Protein AF-0000000081605422 (afdb_homodimer)

Radius of gyration: 34.41 Å; Cα contacts (8 Å, |Δi|>4): 1459; chains: 2; bounding box: 79×106×88 Å

InterPro domains:
  IPR002659 Glycosyl transferase, family 31 [PF01762] (142-349)
  IPR002659 Glycosyl transferase, family 31 [PTHR11214] (94-363)

Sequence (838 aa):
MPKSSHFVANGILRNKIFVSLPKIFWENQCQKRAFWNQLQLVVDRQFNPILHPHEAKGLMKNISFDDFLLKKSFSAVRRLNNMTYNVDELPQQVQDFTKYMQTRDYPVLLQPGGECGAQGKDEREDPLILFAIKTTLDNFNNRQAIRQTWGQVGWVAGQKINGSGRDNGGAYVRRVFLLGKQNTKEPGVDVSALLKLESTLYGDILQWDFEDTFFNLTLKDVLFWSWFSHSCKQTHFVFKGDDDIFVNTPKLITYLQIQMEKPHVKKNMHNFVFGDVIGAASPNRVNISKYFIPHSFYKGLYPAYAGGGGLVYSGQLTRRLHLISKRVHLFPIDDVYVGMCMVRLNAFPTHNHAFLMFDFPKNEEKDPCSYHTILVIHKRSPKQVVKLWADLKETQAQCRHVPLRVEEKEKNKITSSTLMPKSSHFVANGILRNKIFVSLPKIFWENQCQKRAFWNQLQLVVDRQFNPILHPHEAKGLMKNISFDDFLLKKSFSAVRRLNNMTYNVDELPQQVQDFTKYMQTRDYPVLLQPGGECGAQGKDEREDPLILFAIKTTLDNFNNRQAIRQTWGQVGWVAGQKINGSGRDNGGAYVRRVFLLGKQNTKEPGVDVSALLKLESTLYGDILQWDFEDTFFNLTLKDVLFWSWFSHSCKQTHFVFKGDDDIFVNTPKLITYLQIQMEKPHVKKNMHNFVFGDVIGAASPNRVNISKYFIPHSFYKGLYPAYAGGGGLVYSGQLTRRLHLISKRVHLFPIDDVYVGMCMVRLNAFPTHNHAFLMFDFPKNEEKDPCSYHTILVIHKRSPKQVVKLWADLKETQAQCRHVPLRVEEKEKNKITSSTL

Foldseek 3Di:
DCCVDDDDPPPPCDDDDPPDDPPPPPPVDPPQAAAQVQLLVQLVCVCPCVNVVVCNPPVLPDLVVLLVSSLVSVVVSCVVVPPPQPCPPDDPVSVVLVVVLSDQDFDWDAAFPALQFFADPDAPDAFAEEEEAEEEDPPPLLVVLLCVFLQPFAWDFAADFLNDFDDRDTGGYHYAYEYEAADPVDDDDDCPVVSNVVCVVRRRYIYTHDHGDLLCVLSSLLVVLVSCLPRPDRYWKYKAAYSQKAFPNNHVRRVSVVLCPDPVCVVVQLQAKAAAKDAWAAQDCDPVDPRHDHSNNDDDTQHIFHDRHIMMHTSNNSNQLNSLVSSRGRGRNNRSSSRVSCVVVVHHYHYDQLHAAPADDDCLVVDLCSNVQHGMHGRHDSVRNNVVRVSCVVCCVVNSNPHHDDDPPPDPPPPPPDD/DDDDDDDDDPDDPDDDPPPDPPPPPCPVDPPQAAAQVQLLVQLVCVCPCVNVVPCNPPVLPDLVVLLVSSLVSVVVSCVVPPDDQPCPPDDPVSVVLVVVLSDQDFDWDAAFPALQFFADDPFPDAFAEEEEAEEEDPPPLLVVLLCVFLQPFAWDFAADFLNDFDDRDTGGYHYAYFYEAADPVDDDDDCPVVSNVVCVVRRRYIYTHDHGDLLCVLSSLLVVLVSCLVRPDRYWKYKAAYSQKAFPNNHVRRVSVVLCPDPVCVVVQLQAKAAAKDAWAAQDCDPVDPRHDHSNNDDDTQHIFHDRHIMMHTSNNSNQLNSLVSSRGRGRNNRSSSRVSCVVVVHHYHYDQLHAAPDDDDCLVVDLCSNVQHGMHGRHDSVRNNVVRVSCVVCCVVNSNPHHDDPPPPPPPPPPPDD

Organism: NCBI:txid303518

Solvent-accessible surface area (backbone atoms only — not comparable to full-atom values): 46043 Å² total; per-residue (Å²): 138,73,85,74,81,80,79,82,76,80,69,89,69,87,82,75,82,69,77,69,70,77,78,81,67,76,73,80,75,82,70,80,69,14,51,53,52,52,38,41,47,52,46,49,52,59,56,29,40,85,78,28,57,72,57,44,72,71,51,79,77,44,69,68,55,33,53,48,44,56,51,47,22,52,54,49,47,49,61,72,25,71,84,75,73,51,65,80,74,44,58,66,71,56,40,56,44,57,65,51,56,73,54,86,78,62,60,74,74,41,66,32,70,35,73,58,22,20,63,38,96,76,70,84,61,68,34,45,33,34,40,41,26,42,52,58,85,84,44,58,57,30,56,47,20,35,52,74,44,59,47,48,53,17,82,42,61,37,36,64,53,55,80,43,61,65,85,88,31,60,43,31,26,23,26,29,37,39,32,46,31,79,55,77,91,47,70,55,64,81,56,63,71,59,48,52,52,50,30,69,73,64,13,25,33,38,25,33,66,44,59,56,44,76,52,42,46,28,52,52,52,55,46,44,25,50,49,40,63,74,40,39,85,60,39,49,26,33,36,42,23,40,51,37,41,41,52,39,46,32,45,44,51,32,51,50,53,55,46,62,67,34,65,70,44,55,75,39,35,62,50,35,34,37,17,30,56,40,60,76,38,70,67,39,76,48,81,89,43,95,65,45,45,54,60,65,43,45,72,73,68,40,57,54,22,39,41,58,51,39,32,38,34,22,36,55,24,41,42,50,49,38,58,50,45,44,70,46,73,72,44,54,50,38,30,54,37,52,15,54,47,28,56,76,65,74,36,66,70,41,69,34,66,22,33,28,72,78,49,65,68,82,75,46,67,73,43,91,53,40,76,59,20,37,39,32,38,34,82,34,52,38,52,50,39,31,38,49,49,54,48,49,64,73,42,40,79,84,38,49,73,47,47,62,44,64,83,78,74,80,76,77,80,73,73,76,78,78,128,132,85,71,89,73,82,92,69,92,70,89,80,84,86,84,74,81,69,77,70,70,78,78,81,66,75,72,75,73,80,68,80,69,14,50,53,54,51,37,42,46,54,45,49,53,59,56,29,41,86,79,28,58,72,56,42,72,71,54,78,76,43,69,68,54,34,52,46,45,56,50,48,22,54,55,50,46,52,61,75,27,70,86,76,74,50,66,79,74,44,58,66,72,56,41,57,46,57,66,52,56,73,54,85,76,61,58,73,75,41,67,33,72,35,74,58,22,19,65,35,87,77,71,88,61,67,33,45,33,33,39,41,26,42,52,58,85,83,44,57,56,31,54,46,21,33,51,73,44,60,49,46,52,16,80,42,61,37,36,64,53,54,80,42,63,64,86,87,32,61,43,31,27,22,26,29,36,38,32,45,31,79,55,78,91,46,71,54,63,82,56,62,71,61,48,52,51,50,31,68,73,63,13,27,33,37,25,33,67,45,59,55,45,72,52,43,46,28,53,54,53,54,47,43,26,50,50,40,64,74,41,38,86,62,38,48,26,33,37,42,21,41,54,38,40,42,52,39,45,31,44,45,52,30,50,51,54,55,47,61,68,34,66,72,45,57,76,40,35,62,50,36,33,37,16,32,56,41,60,77,39,69,68,39,75,48,82,88,42,94,66,45,45,54,60,64,44,45,73,71,67,40,54,54,22,39,41,58,51,41,33,38,34,20,37,55,23,41,42,48,50,38,60,50,45,45,70,46,75,74,43,54,49,39,33,52,38,51,14,54,46,28,56,76,65,76,36,67,69,39,69,35,67,22,32,28,73,78,49,65,68,82,77,46,67,74,42,92,54,41,74,59,20,38,38,34,38,35,82,34,52,38,51,51,40,32,39,49,50,53,47,50,65,73,41,40,78,84,39,49,73,46,48,61,44,62,80,78,73,77,77,77,81,74,72,76,77,77,126

Structure (mmCIF, N/CA/C/O backbone):
data_AF-0000000081605422-model_v1
#
loop_
_entity.id
_entity.type
_entity.pdbx_description
1 polymer Hexosyltransferase
#
loop_
_atom_site.group_PDB
_atom_site.id
_atom_site.type_symbol
_atom_site.label_atom_id
_atom_site.label_alt_id
_atom_site.label_comp_id
_atom_site.label_asym_id
_atom_site.label_entity_id
_atom_site.label_seq_id
_atom_site.pdbx_PDB_ins_code
_atom_site.Cartn_x
_atom_site.Cartn_y
_atom_site.Cartn_z
_atom_site.occupancy
_atom_site.B_iso_or_equiv
_atom_site.auth_seq_id
_atom_site.auth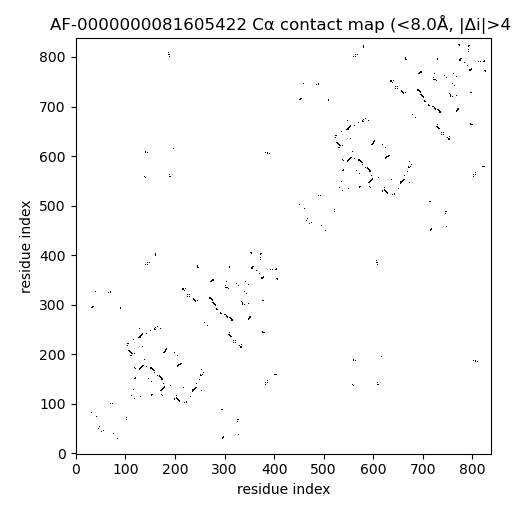_comp_id
_atom_site.auth_asym_id
_atom_site.auth_atom_id
_atom_site.pdbx_PDB_model_num
ATOM 1 N N . MET A 1 1 ? 28.328 61.156 -2.494 1 19.81 1 MET A N 1
ATOM 2 C CA . MET A 1 1 ? 27.984 60.344 -1.321 1 19.81 1 MET A CA 1
ATOM 3 C C . MET A 1 1 ? 26.562 59.844 -1.407 1 19.81 1 MET A C 1
ATOM 5 O O . MET A 1 1 ? 25.734 60.375 -2.141 1 19.81 1 MET A O 1
ATOM 9 N N . PRO A 1 2 ? 26.266 58.781 -0.536 1 22.19 2 PRO A N 1
ATOM 10 C CA . PRO A 1 2 ? 25.438 57.656 -0.131 1 22.19 2 PRO A CA 1
ATOM 11 C C . PRO A 1 2 ? 24.094 58.094 0.471 1 22.19 2 PRO A C 1
ATOM 13 O O . PRO A 1 2 ? 23.344 57.25 0.985 1 22.19 2 PRO A O 1
ATOM 16 N N . LYS A 1 3 ? 23.688 59.312 0.338 1 22.53 3 LYS A N 1
ATOM 17 C CA . LYS A 1 3 ? 22.656 59.625 1.322 1 22.53 3 LYS A CA 1
ATOM 18 C C . LYS A 1 3 ? 21.422 58.75 1.123 1 22.53 3 LYS A C 1
ATOM 20 O O . LYS A 1 3 ? 20.734 58.844 0.111 1 22.53 3 LYS A O 1
ATOM 25 N N . SER A 1 4 ? 21.453 57.469 1.717 1 21.83 4 SER A N 1
ATOM 26 C CA . SER A 1 4 ? 20.625 56.281 1.925 1 21.83 4 SER A CA 1
ATOM 27 C C . SER A 1 4 ? 19.359 56.625 2.701 1 21.83 4 SER A C 1
ATOM 29 O O . SER A 1 4 ? 19.406 56.875 3.91 1 21.83 4 SER A O 1
ATOM 31 N N . SER A 1 5 ? 18.609 57.688 2.172 1 22.88 5 SER A N 1
ATOM 32 C CA . SER A 1 5 ? 17.547 58.344 2.924 1 22.88 5 SER A CA 1
ATOM 33 C C . SER A 1 5 ? 16.625 57.312 3.562 1 22.88 5 SER A C 1
ATOM 35 O O . SER A 1 5 ? 16.312 56.281 2.957 1 22.88 5 SER A O 1
ATOM 37 N N . HIS A 1 6 ? 16.344 57.344 4.848 1 19.45 6 HIS A N 1
ATOM 38 C CA . HIS A 1 6 ? 15.805 56.719 6.047 1 19.45 6 HIS A CA 1
ATOM 39 C C . HIS A 1 6 ? 14.336 56.375 5.867 1 19.45 6 HIS A C 1
ATOM 41 O O . HIS A 1 6 ? 13.641 56.969 5.047 1 19.45 6 HIS A O 1
ATOM 47 N N . PHE A 1 7 ? 13.836 55.25 6.594 1 20.94 7 PHE A N 1
ATOM 48 C CA . PHE A 1 7 ? 12.836 54.219 6.918 1 20.94 7 PHE A CA 1
ATOM 49 C C . PHE A 1 7 ? 11.625 54.875 7.59 1 20.94 7 PHE A C 1
ATOM 51 O O . PHE A 1 7 ? 10.648 54.156 7.895 1 20.94 7 PHE A O 1
ATOM 58 N N . VAL A 1 8 ? 11.367 56.156 7.641 1 20.8 8 VAL A N 1
ATOM 59 C CA . VAL A 1 8 ? 10.539 56.5 8.797 1 20.8 8 VAL A CA 1
ATOM 60 C C . VAL A 1 8 ? 9.148 55.875 8.625 1 20.8 8 VAL A C 1
ATOM 62 O O . VAL A 1 8 ? 8.539 56 7.562 1 20.8 8 VAL A O 1
ATOM 65 N N . ALA A 1 9 ? 8.68 55.031 9.656 1 20.25 9 ALA A N 1
ATOM 66 C CA . ALA A 1 9 ? 7.586 54.219 10.164 1 20.25 9 ALA A CA 1
ATOM 67 C C . ALA A 1 9 ? 6.34 55.062 10.414 1 20.25 9 ALA A C 1
ATOM 69 O O . ALA A 1 9 ? 6.023 55.375 11.562 1 20.25 9 ALA A O 1
ATOM 70 N N . ASN A 1 10 ? 6.156 56.219 9.805 1 20.31 10 ASN A N 1
ATOM 71 C CA . ASN A 1 10 ? 5.176 57.094 10.438 1 20.31 10 ASN A CA 1
ATOM 72 C C . ASN A 1 10 ? 3.861 56.375 10.695 1 20.31 10 ASN A C 1
ATOM 74 O O . ASN A 1 10 ? 3.346 55.656 9.82 1 20.31 10 ASN A O 1
ATOM 78 N N . GLY A 1 11 ? 3.406 56.219 12.031 1 21.27 11 GLY A N 1
ATOM 79 C CA . GLY A 1 11 ? 2.414 55.719 12.969 1 21.27 11 GLY A CA 1
ATOM 80 C C . GLY A 1 11 ? 1.013 56.219 12.68 1 21.27 11 GLY A C 1
ATOM 81 O O . GLY A 1 11 ? 0.135 56.156 13.539 1 21.27 11 GLY A O 1
ATOM 82 N N . ILE A 1 12 ? 0.607 56.75 11.562 1 21.06 12 ILE A N 1
ATOM 83 C CA . ILE A 1 12 ? -0.66 57.469 11.602 1 21.06 12 ILE A CA 1
ATOM 84 C C . ILE A 1 12 ? -1.757 56.531 12.141 1 21.06 12 ILE A C 1
ATOM 86 O O . ILE A 1 12 ? -2.031 55.5 11.57 1 21.06 12 ILE A O 1
ATOM 90 N N . LEU A 1 13 ? -2.211 56.625 13.484 1 21.94 13 LEU A N 1
ATOM 91 C CA . LEU A 1 13 ? -3.152 56.219 14.523 1 21.94 13 LEU A CA 1
ATOM 92 C C . LEU A 1 13 ? -4.59 56.312 14.023 1 21.94 13 LEU A C 1
ATOM 94 O O . LEU A 1 13 ? -5.535 56.219 14.812 1 21.94 13 LEU A O 1
ATOM 98 N N . ARG A 1 14 ? -4.949 56.875 12.938 1 21.89 14 ARG A N 1
ATOM 99 C CA . ARG A 1 14 ? -6.32 57.344 12.836 1 21.89 14 ARG A CA 1
ATOM 100 C C . ARG A 1 14 ? -7.32 56.25 13.195 1 21.89 14 ARG A C 1
ATOM 102 O O . ARG A 1 14 ? -7.238 55.156 12.688 1 21.89 14 ARG A O 1
ATOM 109 N N . ASN A 1 15 ? -8.148 56.469 14.312 1 20.98 15 ASN A N 1
ATOM 110 C CA . ASN A 1 15 ? -9.062 55.844 15.266 1 20.98 15 ASN A CA 1
ATOM 111 C C . ASN A 1 15 ? -10.078 54.969 14.562 1 20.98 15 ASN A C 1
ATOM 113 O O . ASN A 1 15 ? -10.219 53.781 14.914 1 20.98 15 ASN A O 1
ATOM 117 N N . LYS A 1 16 ? -11.445 55.5 14.383 1 22.17 16 LYS A N 1
ATOM 118 C CA . LYS A 1 16 ? -12.797 55.281 14.883 1 22.17 16 LYS A CA 1
ATOM 119 C C . LYS A 1 16 ? -13.547 54.281 14.008 1 22.17 16 LYS A C 1
ATOM 121 O O . LYS A 1 16 ? -14.656 53.844 14.352 1 22.17 16 LYS A O 1
ATOM 126 N N . ILE A 1 17 ? -13.492 54.438 12.727 1 22.58 17 ILE A N 1
ATOM 127 C CA . ILE A 1 17 ? -14.664 54.062 11.953 1 22.58 17 ILE A CA 1
ATOM 128 C C . ILE A 1 17 ? -14.859 52.531 12.023 1 22.58 17 ILE A C 1
ATOM 130 O O . ILE A 1 17 ? -14.023 51.781 11.547 1 22.58 17 ILE A O 1
ATOM 134 N N . PHE A 1 18 ? -15.516 52.094 13.125 1 21.83 18 PHE A N 1
ATOM 135 C CA . PHE A 1 18 ? -16.109 50.781 13.273 1 21.83 18 PHE A CA 1
ATOM 136 C C . PHE A 1 18 ? -16.734 50.312 11.961 1 21.83 18 PHE A C 1
ATOM 138 O O . PHE A 1 18 ? -17.578 51 11.383 1 21.83 18 PHE A O 1
ATOM 145 N N . VAL A 1 19 ? -16.031 49.844 11.117 1 25.23 19 VAL A N 1
ATOM 146 C CA . VAL A 1 19 ? -16.531 49.281 9.859 1 25.23 19 VAL A CA 1
ATOM 147 C C . VAL A 1 19 ? -17.891 48.625 10.078 1 25.23 19 VAL A C 1
ATOM 149 O O . VAL A 1 19 ? -18.031 47.719 10.898 1 25.23 19 VAL A O 1
ATOM 152 N N . SER A 1 20 ? -19.031 49.438 9.883 1 23.91 20 SER A N 1
ATOM 153 C CA . SER A 1 20 ? -20.453 49.094 9.875 1 23.91 20 SER A CA 1
ATOM 154 C C . SER A 1 20 ? -20.688 47.656 9.453 1 23.91 20 SER A C 1
ATOM 156 O O . SER A 1 20 ? -19.938 47.125 8.641 1 23.91 20 SER A O 1
ATOM 158 N N . LEU A 1 21 ? -21.281 46.938 10.297 1 24.95 21 LEU A N 1
ATOM 159 C CA . LEU A 1 21 ? -21.953 45.688 9.969 1 24.95 21 LEU A CA 1
ATOM 160 C C . LEU A 1 21 ? -22.609 45.75 8.594 1 24.95 21 LEU A C 1
ATOM 162 O O . LEU A 1 21 ? -23.172 46.781 8.227 1 24.95 21 LEU A O 1
ATOM 166 N N . PRO A 1 22 ? -22.094 45.219 7.527 1 27.27 22 PRO A N 1
ATOM 167 C CA . PRO A 1 22 ? -22.906 45.375 6.324 1 27.27 22 PRO A CA 1
ATOM 168 C C . PRO A 1 22 ? -24.391 45.531 6.637 1 27.27 22 PRO A C 1
ATOM 170 O O . PRO A 1 22 ? -24.859 45.031 7.668 1 27.27 22 PRO A O 1
ATOM 173 N N . LYS A 1 23 ? -25.062 46.656 6.367 1 29.08 23 LYS A N 1
ATOM 174 C CA . LYS A 1 23 ? -26.5 46.875 6.246 1 29.08 23 LYS A CA 1
ATOM 175 C C . LYS A 1 23 ? -27.234 45.562 5.945 1 29.08 23 LYS A C 1
ATOM 177 O O . LYS A 1 23 ? -26.812 44.781 5.07 1 29.08 23 LYS A O 1
ATOM 182 N N . ILE A 1 24 ? -27.984 45.094 6.902 1 29.16 24 ILE A N 1
ATOM 183 C CA . ILE A 1 24 ? -29.125 44.188 6.797 1 29.16 24 ILE A CA 1
ATOM 184 C C . ILE A 1 24 ? -29.969 44.594 5.594 1 29.16 24 ILE A C 1
ATOM 186 O O . ILE A 1 24 ? -30.797 45.5 5.672 1 29.16 24 ILE A O 1
ATOM 190 N N . PHE A 1 25 ? -29.547 45.25 4.539 1 27.88 25 PHE A N 1
ATOM 191 C CA . PHE A 1 25 ? -30.516 45.344 3.453 1 27.88 25 PHE A CA 1
ATOM 192 C C . PHE A 1 25 ? -31.344 44.062 3.342 1 27.88 25 PHE A C 1
ATOM 194 O O . PHE A 1 25 ? -30.797 42.969 3.277 1 27.88 25 PHE A O 1
ATOM 201 N N . TRP A 1 26 ? -32.656 44.156 3.75 1 29.8 26 TRP A N 1
ATOM 202 C CA . TRP A 1 26 ? -33.719 43.188 3.467 1 29.8 26 TRP A CA 1
ATOM 203 C C . TRP A 1 26 ? -33.625 42.688 2.037 1 29.8 26 TRP A C 1
ATOM 205 O O . TRP A 1 26 ? -34.156 43.312 1.105 1 29.8 26 TRP A O 1
ATOM 215 N N . GLU A 1 27 ? -32.625 42.594 1.38 1 31.89 27 GLU A N 1
ATOM 216 C CA . GLU A 1 27 ? -32.938 41.75 0.229 1 31.89 27 GLU A CA 1
ATOM 217 C C . GLU A 1 27 ? -34 40.719 0.57 1 31.89 27 GLU A C 1
ATOM 219 O O . GLU A 1 27 ? -33.875 39.969 1.541 1 31.89 27 GLU A O 1
ATOM 224 N N . ASN A 1 28 ? -35.281 41.031 0.353 1 31.91 28 ASN A N 1
ATOM 225 C CA . ASN A 1 28 ? -36.5 40.25 0.377 1 31.91 28 ASN A CA 1
ATOM 226 C C . ASN A 1 28 ? -36.219 38.75 0.264 1 31.91 28 ASN A C 1
ATOM 228 O O . ASN A 1 28 ? -37.094 37.938 0.561 1 31.91 28 ASN A O 1
ATOM 232 N N . GLN A 1 29 ? -35.688 38.469 -1.059 1 34.56 29 GLN A N 1
ATOM 233 C CA . GLN A 1 29 ? -35.906 37.281 -1.902 1 34.56 29 GLN A CA 1
ATOM 234 C C . GLN A 1 29 ? -35.594 36 -1.151 1 34.56 29 GLN A C 1
ATOM 236 O O . GLN A 1 29 ? -34.688 35.969 -0.319 1 34.56 29 GLN A O 1
ATOM 241 N N . CYS A 1 30 ? -36.406 34.969 -1.026 1 37.59 30 CYS A N 1
ATOM 242 C CA . CYS A 1 30 ? -36.5 33.531 -0.925 1 37.59 30 CYS A CA 1
ATOM 243 C C . CYS A 1 30 ? -35.25 32.844 -1.411 1 37.59 30 CYS A C 1
ATOM 245 O O . CYS A 1 30 ? -35.281 31.797 -2.059 1 37.59 30 CYS A O 1
ATOM 247 N N . GLN A 1 31 ? -34.188 33.5 -1.789 1 45.47 31 GLN A N 1
ATOM 248 C CA . GLN A 1 31 ? -33.094 32.75 -2.361 1 45.47 31 GLN A CA 1
ATOM 249 C C . GLN A 1 31 ? -32.562 31.719 -1.372 1 45.47 31 GLN A C 1
ATOM 251 O O . GLN A 1 31 ? -32.281 32.031 -0.22 1 45.47 31 GLN A O 1
ATOM 256 N N . LYS A 1 32 ? -32.906 30.516 -1.527 1 58.47 32 LYS A N 1
ATOM 257 C CA . LYS A 1 32 ? -32.594 29.25 -0.853 1 58.47 32 LYS A CA 1
ATOM 258 C C . LYS A 1 32 ? -31.156 29.266 -0.318 1 58.47 32 LYS A C 1
ATOM 260 O O . LYS A 1 32 ? -30.188 29.234 -1.094 1 58.47 32 LYS A O 1
ATOM 265 N N . ARG A 1 33 ? -30.844 29.875 0.92 1 76.06 33 ARG A N 1
ATOM 266 C CA . ARG A 1 33 ? -29.547 29.844 1.578 1 76.06 33 ARG A CA 1
ATOM 267 C C . ARG A 1 33 ? -29 28.422 1.619 1 76.06 33 ARG A C 1
ATOM 269 O O . ARG A 1 33 ? -29.766 27.453 1.64 1 76.06 33 ARG A O 1
ATOM 276 N N . ALA A 1 34 ? -27.672 28.578 1.396 1 89.06 34 ALA A N 1
ATOM 277 C CA . ALA A 1 34 ? -27 27.281 1.431 1 89.06 34 ALA A CA 1
ATOM 278 C C . ALA A 1 34 ? -27.062 26.656 2.824 1 89.06 34 ALA A C 1
ATOM 280 O O . ALA A 1 34 ? -27.156 27.375 3.824 1 89.06 34 ALA A O 1
ATOM 281 N N . PHE A 1 35 ? -27.156 25.438 2.924 1 88.81 35 PHE A N 1
ATOM 282 C CA . PHE A 1 35 ? -27.406 24.672 4.133 1 88.81 35 PHE A CA 1
ATOM 283 C C . PHE A 1 35 ? -26.422 25.062 5.238 1 88.81 35 PHE A C 1
ATOM 285 O O . PHE A 1 35 ? -26.844 25.453 6.332 1 88.81 35 PHE A O 1
ATOM 292 N N . TRP A 1 36 ? -25.125 25.031 4.988 1 93 36 TRP A N 1
ATOM 293 C CA . TRP A 1 36 ? -24.109 25.312 5.992 1 93 36 TRP A CA 1
ATOM 294 C C . TRP A 1 36 ? -24.203 26.766 6.453 1 93 36 TRP A C 1
ATOM 296 O O . TRP A 1 36 ? -24.047 27.062 7.641 1 93 36 TRP A O 1
ATOM 306 N N . ASN A 1 37 ? -24.438 27.703 5.535 1 92.12 37 ASN A N 1
ATOM 307 C CA . ASN A 1 37 ? -24.562 29.125 5.848 1 92.12 37 ASN A CA 1
ATOM 308 C C . ASN A 1 37 ? -25.688 29.391 6.836 1 92.12 37 ASN A C 1
ATOM 310 O O . ASN A 1 37 ? -25.531 30.172 7.77 1 92.12 37 ASN A O 1
ATOM 314 N N . GLN A 1 38 ? -26.672 28.688 6.59 1 87.19 38 GLN A N 1
ATOM 315 C CA . GLN A 1 38 ? -27.828 28.844 7.473 1 87.19 38 GLN A CA 1
ATOM 316 C C . GLN A 1 38 ? -27.516 28.312 8.875 1 87.19 38 GLN A C 1
ATOM 318 O O . GLN A 1 38 ? -27.859 28.953 9.875 1 87.19 38 GLN A O 1
ATOM 323 N N . LEU A 1 39 ? -26.938 27.172 8.922 1 88.62 39 LEU A N 1
ATOM 324 C CA . LEU A 1 39 ? -26.562 26.578 10.203 1 88.62 39 LEU A CA 1
ATOM 325 C C . LEU A 1 39 ? -25.656 27.531 10.992 1 88.62 39 LEU A C 1
ATOM 327 O O . LEU A 1 39 ? -25.891 27.781 12.172 1 88.62 39 LEU A O 1
ATOM 331 N N . GLN A 1 40 ? -24.688 28.016 10.289 1 91.19 40 GLN A N 1
ATOM 332 C CA . GLN A 1 40 ? -23.688 28.844 10.953 1 91.19 40 GLN A CA 1
ATOM 333 C C . GLN A 1 40 ? -24.281 30.188 11.398 1 91.19 40 GLN A C 1
ATOM 335 O O . GLN A 1 40 ? -23.891 30.734 12.438 1 91.19 40 GLN A O 1
ATOM 340 N N . LEU A 1 41 ? -25.188 30.703 10.609 1 87.25 41 LEU A N 1
ATOM 341 C CA . LEU A 1 41 ? -25.844 31.969 10.945 1 87.25 41 LEU A CA 1
ATOM 342 C C . LEU A 1 41 ? -26.547 31.875 12.289 1 87.25 41 LEU A C 1
ATOM 344 O O . LEU A 1 41 ? -26.516 32.812 13.086 1 87.25 41 LEU A O 1
ATOM 348 N N . VAL A 1 42 ? -27.172 30.797 12.492 1 82.75 42 VAL A N 1
ATOM 349 C CA . VAL A 1 42 ? -27.891 30.578 13.75 1 82.75 42 VAL A CA 1
ATOM 350 C C . VAL A 1 42 ? -26.906 30.641 14.922 1 82.75 42 VAL A C 1
ATOM 352 O O . VAL A 1 42 ? -27.203 31.25 15.953 1 82.75 42 VAL A O 1
ATOM 355 N N . VAL A 1 43 ? -25.75 30.094 14.797 1 85.25 43 VAL A N 1
ATOM 356 C CA . VAL A 1 43 ? -24.734 30.094 15.836 1 85.25 43 VAL A CA 1
ATOM 357 C C . VAL A 1 43 ? -24.172 31.5 16 1 85.25 43 VAL A C 1
ATOM 359 O O . VAL A 1 43 ? -23.984 31.984 17.125 1 85.25 43 VAL A O 1
ATOM 362 N N . ASP A 1 44 ? -23.969 32.156 14.852 1 85.12 44 ASP A N 1
ATOM 363 C CA . ASP A 1 44 ? -23.391 33.469 14.875 1 85.12 44 ASP A CA 1
ATOM 364 C C . ASP A 1 44 ? -24.312 34.469 15.586 1 85.12 44 ASP A C 1
ATOM 366 O O . ASP A 1 44 ? -23.844 35.375 16.266 1 85.12 44 ASP A O 1
ATOM 370 N N . ARG A 1 45 ? -25.516 34.344 15.367 1 79.5 45 ARG A N 1
ATOM 371 C CA . ARG A 1 45 ? -26.5 35.25 15.969 1 79.5 45 ARG A CA 1
ATOM 372 C C . ARG A 1 45 ? -26.547 35.062 17.484 1 79.5 45 ARG A C 1
ATOM 374 O O . ARG A 1 45 ? -26.844 36 18.219 1 79.5 45 ARG A O 1
ATOM 381 N N . GLN A 1 46 ? -26.281 33.938 17.891 1 77.25 46 GLN A N 1
ATOM 382 C CA . GLN A 1 46 ? -26.297 33.656 19.328 1 77.25 46 GLN A CA 1
ATOM 383 C C . GLN A 1 46 ? -25.078 34.281 20.016 1 77.25 46 GLN A C 1
ATOM 385 O O . GLN A 1 46 ? -25.141 34.656 21.188 1 77.25 46 GLN A O 1
ATOM 390 N N . PHE A 1 47 ? -24.062 34.438 19.344 1 67.88 47 PHE A N 1
ATOM 391 C CA . PHE A 1 47 ? -22.844 35 19.938 1 67.88 47 PHE A CA 1
ATOM 392 C C . PHE A 1 47 ? -22.672 36.469 19.547 1 67.88 47 PHE A C 1
ATOM 394 O O . PHE A 1 47 ? -21.625 37.062 19.797 1 67.88 47 PHE A O 1
ATOM 401 N N . ASN A 1 48 ? -23.625 37 18.859 1 54.44 48 ASN A N 1
ATOM 402 C CA . ASN A 1 48 ? -23.625 38.438 18.547 1 54.44 48 ASN A CA 1
ATOM 403 C C . ASN A 1 48 ? -23.922 39.281 19.781 1 54.44 48 ASN A C 1
ATOM 405 O O . ASN A 1 48 ? -25.016 39.188 20.344 1 54.44 48 ASN A O 1
ATOM 409 N N . PRO A 1 49 ? -22.828 39.844 20.359 1 50.56 49 PRO A N 1
ATOM 410 C CA . PRO A 1 49 ? -23.016 40.625 21.578 1 50.56 49 PRO A CA 1
ATOM 411 C C . PRO A 1 49 ? -24.156 41.625 21.453 1 50.56 49 PRO A C 1
ATOM 413 O O . PRO A 1 49 ? -24.734 42.031 22.469 1 50.56 49 PRO A O 1
ATOM 416 N N . ILE A 1 50 ? -24.297 42.188 20.266 1 46.06 50 ILE A N 1
ATOM 417 C CA . ILE A 1 50 ? -25.344 43.188 20.094 1 46.06 50 ILE A CA 1
ATOM 418 C C . ILE A 1 50 ? -26.719 42.562 20.312 1 46.06 50 ILE A C 1
ATOM 420 O O . ILE A 1 50 ? -27.578 43.156 20.953 1 46.06 50 ILE A O 1
ATOM 424 N N . LEU A 1 51 ? -26.859 41.375 19.797 1 47.28 51 LEU A N 1
ATOM 425 C CA . LEU A 1 51 ? -28.172 40.75 19.891 1 47.28 51 LEU A CA 1
ATOM 426 C C . LEU A 1 51 ? -28.359 40.094 21.25 1 47.28 51 LEU A C 1
ATOM 428 O O . LEU A 1 51 ? -29.484 40.031 21.766 1 47.28 51 LEU A O 1
ATOM 432 N N . HIS A 1 52 ? -27.219 39.594 21.734 1 48.62 52 HIS A N 1
ATOM 433 C CA . HIS A 1 52 ? -27.281 38.969 23.047 1 48.62 52 HIS A CA 1
ATOM 434 C C . HIS A 1 52 ? -26.188 39.531 23.969 1 48.62 52 HIS A C 1
ATOM 436 O O . HIS A 1 52 ? -25.172 38.875 24.219 1 48.62 52 HIS A O 1
ATOM 442 N N . PRO A 1 53 ? -26.266 40.75 24.391 1 44.12 53 PRO A N 1
ATOM 443 C CA . PRO A 1 53 ? -25.234 41.438 25.172 1 44.12 53 PRO A CA 1
ATOM 444 C C . PRO A 1 53 ? -24.781 40.656 26.391 1 44.12 53 PRO A C 1
ATOM 446 O O . PRO A 1 53 ? -23.625 40.75 26.797 1 44.12 53 PRO A O 1
ATOM 449 N N . HIS A 1 54 ? -25.656 40.062 27.062 1 46.62 54 HIS A N 1
ATOM 450 C CA . HIS A 1 54 ? -25.344 39.375 28.312 1 46.62 54 HIS A CA 1
ATOM 451 C C . HIS A 1 54 ? -24.594 38.062 28.078 1 46.62 54 HIS A C 1
ATOM 453 O O . HIS A 1 54 ? -23.766 37.656 28.891 1 46.62 54 HIS A O 1
ATOM 459 N N . GLU A 1 55 ? -24.938 37.344 27.141 1 46 55 GLU A N 1
ATOM 460 C CA . GLU A 1 55 ? -24.406 36 26.922 1 46 55 GLU A CA 1
ATOM 461 C C . GLU A 1 55 ? -23.016 36.062 26.281 1 46 55 GLU A C 1
ATOM 463 O O . GLU A 1 55 ? -22.25 35.094 26.375 1 46 55 GLU A O 1
ATOM 468 N N . ALA A 1 56 ? -22.688 37.125 25.641 1 42.84 56 ALA A N 1
ATOM 469 C CA . ALA A 1 56 ? -21.391 37.25 24.969 1 42.84 56 ALA A CA 1
ATOM 470 C C . ALA A 1 56 ? -20.25 37.281 25.984 1 42.84 56 ALA A C 1
ATOM 472 O O . ALA A 1 56 ? -19.156 36.781 25.719 1 42.84 56 ALA A O 1
ATOM 473 N N . LYS A 1 57 ? -20.312 38 27.062 1 42.19 57 LYS A N 1
ATOM 474 C CA . LYS A 1 57 ? -19.219 38.094 28.016 1 42.19 57 LYS A CA 1
ATOM 475 C C . LYS A 1 57 ? -18.953 36.781 28.703 1 42.19 57 LYS A C 1
ATOM 477 O O . LYS A 1 57 ? -17.797 36.406 28.938 1 42.19 57 LYS A O 1
ATOM 482 N N . GLY A 1 58 ? -19.906 36.219 29.484 1 39.62 58 GLY A N 1
ATOM 483 C CA . GLY A 1 58 ? -19.734 35.188 30.5 1 39.62 58 GLY A CA 1
ATOM 484 C C . GLY A 1 58 ? -19.688 33.781 29.906 1 39.62 58 GLY A C 1
ATOM 485 O O . GLY A 1 58 ? -19.469 32.812 30.625 1 39.62 58 GLY A O 1
ATOM 486 N N . LEU A 1 59 ? -20.188 33.594 28.688 1 42.06 59 LEU A N 1
ATOM 487 C CA . LEU A 1 59 ? -20.422 32.25 28.188 1 42.06 59 LEU A CA 1
ATOM 488 C C . LEU A 1 59 ? -19.156 31.641 27.609 1 42.06 59 LEU A C 1
ATOM 490 O O . LEU A 1 59 ? -19.188 30.578 26.969 1 42.06 59 LEU A O 1
ATOM 494 N N . MET A 1 60 ? -18.172 32.312 27.578 1 41.88 60 MET A N 1
ATOM 495 C CA . MET A 1 60 ? -16.922 31.766 27.047 1 41.88 60 MET A CA 1
ATOM 496 C C . MET A 1 60 ? -16.562 30.438 27.703 1 41.88 60 MET A C 1
ATOM 498 O O . MET A 1 60 ? -15.688 29.719 27.234 1 41.88 60 MET A O 1
ATOM 502 N N . LYS A 1 61 ? -16.984 30.266 29.047 1 47.03 61 LYS A N 1
ATOM 503 C CA . LYS A 1 61 ? -16.328 29.203 29.812 1 47.03 61 LYS A CA 1
ATOM 504 C C . LYS A 1 61 ? -17.109 27.891 29.703 1 47.03 61 LYS A C 1
ATOM 506 O O . LYS A 1 61 ? -16.656 26.875 30.234 1 47.03 61 LYS A O 1
ATOM 511 N N . ASN A 1 62 ? -18.375 27.875 29 1 46.38 62 ASN A N 1
ATOM 512 C CA . ASN A 1 62 ? -19.047 26.594 29.219 1 46.38 62 ASN A CA 1
ATOM 513 C C . ASN A 1 62 ? -19.062 25.75 27.953 1 46.38 62 ASN A C 1
ATOM 515 O O . ASN A 1 62 ? -19.891 25.953 27.062 1 46.38 62 ASN A O 1
ATOM 519 N N . ILE A 1 63 ? -18.078 24.953 27.656 1 55.06 63 ILE A N 1
ATOM 520 C CA . ILE A 1 63 ? -17.891 23.984 26.594 1 55.06 63 ILE A CA 1
ATOM 521 C C . ILE A 1 63 ? -19.219 23.266 26.312 1 55.06 63 ILE A C 1
ATOM 523 O O . ILE A 1 63 ? -19.578 23.062 25.156 1 55.06 63 ILE A O 1
ATOM 527 N N . SER A 1 64 ? -19.969 23.031 27.375 1 55.97 64 SER A N 1
ATOM 528 C CA . SER A 1 64 ? -21.234 22.328 27.25 1 55.97 64 SER A CA 1
ATOM 529 C C . SER A 1 64 ? -22.266 23.172 26.5 1 55.97 64 SER A C 1
ATOM 531 O O . SER A 1 64 ? -23.047 22.656 25.703 1 55.97 64 SER A O 1
ATOM 533 N N . PHE A 1 65 ? -22.109 24.469 26.641 1 57.56 65 PHE A N 1
ATOM 534 C CA . PHE A 1 65 ? -23.047 25.375 26.016 1 57.56 65 PHE A CA 1
ATOM 535 C C . PHE A 1 65 ? -22.812 25.469 24.516 1 57.56 65 PHE A C 1
ATOM 537 O O . PHE A 1 65 ? -23.75 25.453 23.734 1 57.56 65 PHE A O 1
ATOM 544 N N . ASP A 1 66 ? -21.594 25.438 24.109 1 66.31 66 ASP A N 1
ATOM 545 C CA . ASP A 1 66 ? -21.234 25.562 22.703 1 66.31 66 ASP A CA 1
ATOM 546 C C . ASP A 1 66 ? -21.656 24.328 21.922 1 66.31 66 ASP A C 1
ATOM 548 O O . ASP A 1 66 ? -22.219 24.438 20.828 1 66.31 66 ASP A O 1
ATOM 552 N N . ASP A 1 67 ? -21.406 23.188 22.531 1 65.5 67 ASP A N 1
ATOM 553 C CA . ASP A 1 67 ? -21.828 21.953 21.875 1 65.5 67 ASP A CA 1
ATOM 554 C C . ASP A 1 67 ? -23.359 21.922 21.719 1 65.5 67 ASP A C 1
ATOM 556 O O . ASP A 1 67 ? -23.859 21.453 20.703 1 65.5 67 ASP A O 1
ATOM 560 N N . PHE A 1 68 ? -23.938 22.469 22.75 1 65.69 68 PHE A N 1
ATOM 561 C CA . PHE A 1 68 ? -25.391 22.547 22.75 1 65.69 68 PHE A CA 1
ATOM 562 C C . PHE A 1 68 ? -25.891 23.469 21.656 1 65.69 68 PHE A C 1
ATOM 564 O O . PHE A 1 68 ? -26.859 23.156 20.969 1 65.69 68 PHE A O 1
ATOM 571 N N . LEU A 1 69 ? -25.141 24.484 21.438 1 68.94 69 LEU A N 1
ATOM 572 C CA . LEU A 1 69 ? -25.562 25.469 20.453 1 68.94 69 LEU A CA 1
ATOM 573 C C . LEU A 1 69 ? -25.453 24.906 19.031 1 68.94 69 LEU A C 1
ATOM 575 O O . LEU A 1 69 ? -26.328 25.141 18.203 1 68.94 69 LEU A O 1
ATOM 579 N N . LEU A 1 70 ? -24.469 24.141 18.781 1 72.5 70 LEU A N 1
ATOM 580 C CA . LEU A 1 70 ? -24.281 23.562 17.453 1 72.5 70 LEU A CA 1
ATOM 581 C C . LEU A 1 70 ? -25.375 22.531 17.156 1 72.5 70 LEU A C 1
ATOM 583 O O . LEU A 1 70 ? -25.906 22.484 16.047 1 72.5 70 LEU A O 1
ATOM 587 N N . LYS A 1 71 ? -25.719 21.812 18.203 1 70.38 71 LYS A N 1
ATOM 588 C CA . LYS A 1 71 ? -26.781 20.828 18.047 1 70.38 71 LYS A CA 1
ATOM 589 C C . LYS A 1 71 ? -28.141 21.516 17.844 1 70.38 71 LYS A C 1
ATOM 591 O O . LYS A 1 71 ? -28.953 21.078 17.031 1 70.38 71 LYS A O 1
ATOM 596 N N . LYS A 1 72 ? -28.297 22.531 18.594 1 69.69 72 LYS A N 1
ATOM 597 C CA . LYS A 1 72 ? -29.562 23.266 18.516 1 69.69 72 LYS A CA 1
ATOM 598 C C . LYS A 1 72 ? -29.75 23.906 17.156 1 69.69 72 LYS A C 1
ATOM 600 O O . LYS A 1 72 ? -30.875 24.016 16.656 1 69.69 72 LYS A O 1
ATOM 605 N N . SER A 1 73 ? -28.641 24.234 16.594 1 72.62 73 SER A N 1
ATOM 606 C CA . SER A 1 73 ? -28.719 24.891 15.297 1 72.62 73 SER A CA 1
ATOM 607 C C . SER A 1 73 ? -29.266 23.953 14.227 1 72.62 73 SER A C 1
ATOM 609 O O . SER A 1 73 ? -30.016 24.375 13.344 1 72.62 73 SER A O 1
ATOM 611 N N . PHE A 1 74 ? -28.906 22.719 14.344 1 73.38 74 PHE A N 1
ATOM 612 C CA . PHE A 1 74 ? -29.438 21.75 13.391 1 73.38 74 PHE A CA 1
ATOM 613 C C . PHE A 1 74 ? -30.953 21.672 13.477 1 73.38 74 PHE A C 1
ATOM 615 O O . PHE A 1 74 ? -31.641 21.641 12.453 1 73.38 74 PHE A O 1
ATOM 622 N N . SER A 1 75 ? -31.406 21.578 14.742 1 67.81 75 SER A N 1
ATOM 623 C CA . SER A 1 75 ? -32.844 21.547 14.961 1 67.81 75 SER A CA 1
ATOM 624 C C . SER A 1 75 ? -33.531 22.812 14.445 1 67.81 75 SER A C 1
ATOM 626 O O . SER A 1 75 ? -34.594 22.75 13.859 1 67.81 75 SER A O 1
ATOM 628 N N . ALA A 1 76 ? -32.906 23.906 14.656 1 63.34 76 ALA A N 1
ATOM 629 C CA . ALA A 1 76 ? -33.438 25.188 14.234 1 63.34 76 ALA A CA 1
ATOM 630 C C . ALA A 1 76 ? -33.562 25.266 12.711 1 63.34 76 ALA A C 1
ATOM 632 O O . ALA A 1 76 ? -34.562 25.75 12.172 1 63.34 76 ALA A O 1
ATOM 633 N N . VAL A 1 77 ? -32.562 24.828 12.117 1 63.25 77 VAL A N 1
ATOM 634 C CA . VAL A 1 77 ? -32.531 24.891 10.656 1 63.25 77 VAL A CA 1
ATOM 635 C C . VAL A 1 77 ? -33.531 23.906 10.07 1 63.25 77 VAL A C 1
ATOM 637 O O . VAL A 1 77 ? -34.188 24.188 9.062 1 63.25 77 VAL A O 1
ATOM 640 N N . ARG A 1 78 ? -33.594 22.75 10.719 1 64.56 78 ARG A N 1
ATOM 641 C CA . ARG A 1 78 ? -34.594 21.781 10.281 1 64.56 78 ARG A CA 1
ATOM 642 C C . ARG A 1 78 ? -36 22.344 10.406 1 64.56 78 ARG A C 1
ATOM 644 O O . ARG A 1 78 ? -36.844 22.094 9.555 1 64.56 78 ARG A O 1
ATOM 651 N N . ARG A 1 79 ? -36.281 23 11.469 1 58.03 79 ARG A N 1
ATOM 652 C CA . ARG A 1 79 ? -37.594 23.609 11.695 1 58.03 79 ARG A CA 1
ATOM 653 C C . ARG A 1 79 ? -37.844 24.719 10.68 1 58.03 79 ARG A C 1
ATOM 655 O O . ARG A 1 79 ? -38.969 24.875 10.188 1 58.03 79 ARG A O 1
ATOM 662 N N . LEU A 1 80 ? -36.875 25.547 10.656 1 50.88 80 LEU A N 1
ATOM 663 C CA . LEU A 1 80 ? -37 26.656 9.711 1 50.88 80 LEU A CA 1
ATOM 664 C C . LEU A 1 80 ? -37.188 26.125 8.289 1 50.88 80 LEU A C 1
ATOM 666 O O . LEU A 1 80 ? -37.906 26.75 7.492 1 50.88 80 LEU A O 1
ATOM 670 N N . ASN A 1 81 ? -36.531 24.922 8.031 1 49.81 81 ASN A N 1
ATOM 671 C CA . ASN A 1 81 ? -36.594 24.359 6.691 1 49.81 81 ASN A CA 1
ATOM 672 C C . ASN A 1 81 ? -37.75 23.375 6.562 1 49.81 81 ASN A C 1
ATOM 674 O O . ASN A 1 81 ? -37.875 22.656 5.57 1 49.81 81 ASN A O 1
ATOM 678 N N . ASN A 1 82 ? -38.469 22.859 7.395 1 47.53 82 ASN A N 1
ATOM 679 C CA . ASN A 1 82 ? -39.656 22.188 6.898 1 47.53 82 ASN A CA 1
ATOM 680 C C . ASN A 1 82 ? -39.844 22.391 5.398 1 47.53 82 ASN A C 1
ATOM 682 O O . ASN A 1 82 ? -40.312 21.484 4.695 1 47.53 82 ASN A O 1
ATOM 686 N N . MET A 1 83 ? -40.125 23.656 4.926 1 40.81 83 MET A N 1
ATOM 687 C CA . MET A 1 83 ? -40.625 23.906 3.58 1 40.81 83 MET A CA 1
ATOM 688 C C . MET A 1 83 ? -39.562 23.562 2.533 1 40.81 83 MET A C 1
ATOM 690 O O . MET A 1 83 ? -39.906 23.062 1.459 1 40.81 83 MET A O 1
ATOM 694 N N . THR A 1 84 ? -38.188 24.125 2.355 1 43.97 84 THR A N 1
ATOM 695 C CA . THR A 1 84 ? -37.469 24.172 1.099 1 43.97 84 THR A CA 1
ATOM 696 C C . THR A 1 84 ? -36.156 23.391 1.206 1 43.97 84 THR A C 1
ATOM 698 O O . THR A 1 84 ? -35.625 22.922 0.198 1 43.97 84 THR A O 1
ATOM 701 N N . TYR A 1 85 ? -35.25 23.406 2.234 1 51.66 85 TYR A N 1
ATOM 702 C CA . TYR A 1 85 ? -33.875 22.922 2.092 1 51.66 85 TYR A CA 1
ATOM 703 C C . TYR A 1 85 ? -33.781 21.453 2.488 1 51.66 85 TYR A C 1
ATOM 705 O O . TYR A 1 85 ? -33.875 21.125 3.67 1 51.66 85 TYR A O 1
ATOM 713 N N . ASN A 1 86 ? -34 20.594 1.62 1 61.12 86 ASN A N 1
ATOM 714 C CA . ASN A 1 86 ? -34 19.141 1.734 1 61.12 86 ASN A CA 1
ATOM 715 C C . ASN A 1 86 ? -32.594 18.562 1.626 1 61.12 86 ASN A C 1
ATOM 717 O O . ASN A 1 86 ? -32 18.578 0.551 1 61.12 86 ASN A O 1
ATOM 721 N N . VAL A 1 87 ? -31.828 18.344 2.811 1 75.12 87 VAL A N 1
ATOM 722 C CA . VAL A 1 87 ? -30.594 17.578 2.84 1 75.12 87 VAL A CA 1
ATOM 723 C C . VAL A 1 87 ? -30.672 16.422 1.836 1 75.12 87 VAL A C 1
ATOM 725 O O . VAL A 1 87 ? -29.672 16.031 1.246 1 75.12 87 VAL A O 1
ATOM 728 N N . ASP A 1 88 ? -31.859 16.125 1.593 1 78.06 88 ASP A N 1
ATOM 729 C CA . ASP A 1 88 ? -32.062 14.977 0.722 1 78.06 88 ASP A CA 1
ATOM 730 C C . ASP A 1 88 ? -31.75 15.32 -0.732 1 78.06 88 ASP A C 1
ATOM 732 O O . ASP A 1 88 ? -31.578 14.43 -1.562 1 78.06 88 ASP A O 1
ATOM 736 N N . GLU A 1 89 ? -31.719 16.609 -0.962 1 81.44 89 GLU A N 1
ATOM 737 C CA . GLU A 1 89 ? -31.453 17.031 -2.332 1 81.44 89 GLU A CA 1
ATOM 738 C C . GLU A 1 89 ? -29.953 17.188 -2.582 1 81.44 89 GLU A C 1
ATOM 740 O O . GLU A 1 89 ? -29.531 17.359 -3.725 1 81.44 89 GLU A O 1
ATOM 745 N N . LEU A 1 90 ? -29.219 17.094 -1.543 1 85.56 90 LEU A N 1
ATOM 746 C CA . LEU A 1 90 ? -27.766 17.203 -1.663 1 85.56 90 LEU A CA 1
ATOM 747 C C . LEU A 1 90 ? -27.156 15.922 -2.209 1 85.56 90 LEU A C 1
ATOM 749 O O . LEU A 1 90 ? -27.734 14.852 -2.078 1 85.56 90 LEU A O 1
ATOM 753 N N . PRO A 1 91 ? -26.016 16.125 -2.91 1 88.12 91 PRO A N 1
ATOM 754 C CA . PRO A 1 91 ? -25.297 14.914 -3.334 1 88.12 91 PRO A CA 1
ATOM 755 C C . PRO A 1 91 ? -25.031 13.961 -2.178 1 88.12 91 PRO A C 1
ATOM 757 O O . PRO A 1 91 ? -24.875 14.398 -1.033 1 88.12 91 PRO A O 1
ATOM 760 N N . GLN A 1 92 ? -24.875 12.703 -2.502 1 87.19 92 GLN A N 1
ATOM 761 C CA . GLN A 1 92 ? -24.812 11.656 -1.491 1 87.19 92 GLN A CA 1
ATOM 762 C C . GLN A 1 92 ? -23.641 11.883 -0.539 1 87.19 92 GLN A C 1
ATOM 764 O O . GLN A 1 92 ? -23.781 11.711 0.674 1 87.19 92 GLN A O 1
ATOM 769 N N . GLN A 1 93 ? -22.547 12.234 -1.07 1 88.06 93 GLN A N 1
ATOM 770 C CA . GLN A 1 93 ? -21.375 12.43 -0.229 1 88.06 93 GLN A CA 1
ATOM 771 C C . GLN A 1 93 ? -21.594 13.562 0.769 1 88.06 93 GLN A C 1
ATOM 773 O O . GLN A 1 93 ? -21.125 13.5 1.903 1 88.06 93 GLN A O 1
ATOM 778 N N . VAL A 1 94 ? -22.312 14.531 0.395 1 90.81 94 VAL A N 1
ATOM 779 C CA . VAL A 1 94 ? -22.609 15.672 1.253 1 90.81 94 VAL A CA 1
ATOM 780 C C . VAL A 1 94 ? -23.656 15.281 2.299 1 90.81 94 VAL A C 1
ATOM 782 O O . VAL A 1 94 ? -23.547 15.68 3.463 1 90.81 94 VAL A O 1
ATOM 785 N N . GLN A 1 95 ? -24.609 14.516 1.84 1 89 95 GLN A N 1
ATOM 786 C CA . GLN A 1 95 ? -25.594 14 2.783 1 89 95 GLN A CA 1
ATOM 787 C C . GLN A 1 95 ? -24.938 13.188 3.889 1 89 95 GLN A C 1
ATOM 789 O O . GLN A 1 95 ? -25.25 13.359 5.07 1 89 95 GLN A O 1
ATOM 794 N N . ASP A 1 96 ? -24.016 12.359 3.477 1 87.81 96 ASP A N 1
ATOM 795 C CA . ASP A 1 96 ? -23.297 11.547 4.445 1 87.81 96 ASP A CA 1
ATOM 796 C C . ASP A 1 96 ? -22.516 12.414 5.43 1 87.81 96 ASP A C 1
ATOM 798 O O . ASP A 1 96 ? -22.516 12.148 6.633 1 87.81 96 ASP A O 1
ATOM 802 N N . PHE A 1 97 ? -21.969 13.422 4.922 1 92.69 97 PHE A N 1
ATOM 803 C CA . PHE A 1 97 ? -21.172 14.312 5.758 1 92.69 97 PHE A CA 1
ATOM 804 C C . PHE A 1 97 ? -22.047 15.016 6.789 1 92.69 97 PHE A C 1
ATOM 806 O O . PHE A 1 97 ? -21.625 15.227 7.926 1 92.69 97 PHE A O 1
ATOM 813 N N . THR A 1 98 ? -23.203 15.383 6.473 1 89.56 98 THR A N 1
ATOM 814 C CA . THR A 1 98 ? -24.078 16.125 7.371 1 89.56 98 THR A CA 1
ATOM 815 C C . THR A 1 98 ? -24.422 15.305 8.609 1 89.56 98 THR A C 1
ATOM 817 O O . THR A 1 98 ? -24.625 15.852 9.695 1 89.56 98 THR A O 1
ATOM 820 N N . LYS A 1 99 ? -24.344 14.031 8.43 1 86.12 99 LYS A N 1
ATOM 821 C CA . LYS A 1 99 ? -24.578 13.156 9.57 1 86.12 99 LYS A CA 1
ATOM 822 C C . LYS A 1 99 ? -23.438 13.242 10.586 1 86.12 99 LYS A C 1
ATOM 824 O O . LYS A 1 99 ? -23.656 13.07 11.781 1 86.12 99 LYS A O 1
ATOM 829 N N . TYR A 1 100 ? -22.297 13.555 10.094 1 90.06 100 TYR A N 1
ATOM 830 C CA . TYR A 1 100 ? -21.109 13.633 10.945 1 90.06 100 TYR A CA 1
ATOM 831 C C . TYR A 1 100 ? -20.953 15.016 11.547 1 90.06 100 TYR A C 1
ATOM 833 O O . TYR A 1 100 ? -20.234 15.195 12.539 1 90.06 100 TYR A O 1
ATOM 841 N N . MET A 1 101 ? -21.625 15.977 11.023 1 90 101 MET A N 1
ATOM 842 C CA . MET A 1 101 ? -21.516 17.359 11.492 1 90 101 MET A CA 1
ATOM 843 C C . MET A 1 101 ? -22.078 17.516 12.898 1 90 101 MET A C 1
ATOM 845 O O . MET A 1 101 ? -21.734 18.453 13.609 1 90 101 MET A O 1
ATOM 849 N N . GLN A 1 102 ? -22.906 16.562 13.266 1 81.88 102 GLN A N 1
ATOM 850 C CA . GLN A 1 102 ? -23.672 16.719 14.5 1 81.88 102 GLN A CA 1
ATOM 851 C C . GLN A 1 102 ? -22.953 16.062 15.68 1 81.88 102 GLN A C 1
ATOM 853 O O . GLN A 1 102 ? -23.344 16.266 16.828 1 81.88 102 GLN A O 1
ATOM 858 N N . THR A 1 103 ? -21.938 15.336 15.352 1 84.69 103 THR A N 1
ATOM 859 C CA . THR A 1 103 ? -21.219 14.617 16.406 1 84.69 103 THR A CA 1
ATOM 860 C C . THR A 1 103 ? -19.75 15.047 16.453 1 84.69 103 THR A C 1
ATOM 862 O O . THR A 1 103 ? -19.062 15.023 15.43 1 84.69 103 THR A O 1
ATOM 865 N N . ARG A 1 104 ? -19.328 15.453 17.734 1 83.56 104 ARG A N 1
ATOM 866 C CA . ARG A 1 104 ? -17.953 15.906 17.875 1 83.56 104 ARG A CA 1
ATOM 867 C C . ARG A 1 104 ? -17.188 15.016 18.859 1 83.56 104 ARG A C 1
ATOM 869 O O . ARG A 1 104 ? -16.016 15.289 19.172 1 83.56 104 ARG A O 1
ATOM 876 N N . ASP A 1 105 ? -17.812 14.125 19.328 1 88.25 105 ASP A N 1
ATOM 877 C CA . ASP A 1 105 ? -17.172 13.211 20.266 1 88.25 105 ASP A CA 1
ATOM 878 C C . ASP A 1 105 ? -17.266 11.766 19.797 1 88.25 105 ASP A C 1
ATOM 880 O O . ASP A 1 105 ? -18.359 11.25 19.578 1 88.25 105 ASP A O 1
ATOM 884 N N . TYR A 1 106 ? -16.172 11.266 19.594 1 94.81 106 TYR A N 1
ATOM 885 C CA . TYR A 1 106 ? -16.078 9.875 19.156 1 94.81 106 TYR A CA 1
ATOM 886 C C . TYR A 1 106 ? -15.164 9.078 20.078 1 94.81 106 TYR A C 1
ATOM 888 O O . TYR A 1 106 ? -14.133 9.586 20.531 1 94.81 106 TYR A O 1
ATOM 896 N N . PRO A 1 107 ? -15.547 7.812 20.375 1 95.38 107 PRO A N 1
ATOM 897 C CA . PRO A 1 107 ? -14.664 6.969 21.188 1 95.38 107 PRO A CA 1
ATOM 898 C C . PRO A 1 107 ? -13.289 6.773 20.547 1 95.38 107 PRO A C 1
ATOM 900 O O . PRO A 1 107 ? -13.18 6.637 19.328 1 95.38 107 PRO A O 1
ATOM 903 N N . VAL A 1 108 ? -12.312 6.77 21.422 1 96.62 108 VAL A N 1
ATOM 904 C CA . VAL A 1 108 ? -10.953 6.449 20.984 1 96.62 108 VAL A CA 1
ATOM 905 C C . VAL A 1 108 ? -10.781 4.938 20.906 1 96.62 108 VAL A C 1
ATOM 907 O O . VAL A 1 108 ? -11.039 4.219 21.875 1 96.62 108 VAL A O 1
ATOM 910 N N . LEU A 1 109 ? -10.391 4.445 19.75 1 97.44 109 LEU A N 1
ATOM 911 C CA . LEU A 1 109 ? -10.203 3.014 19.531 1 97.44 109 LEU A CA 1
ATOM 912 C C . LEU A 1 109 ? -8.766 2.6 19.844 1 97.44 109 LEU A C 1
ATOM 914 O O . LEU A 1 109 ? -8.531 1.529 20.406 1 97.44 109 LEU A O 1
ATOM 918 N N . LEU A 1 110 ? -7.805 3.295 19.375 1 97.88 110 LEU A N 1
ATOM 919 C CA . LEU A 1 110 ? -6.379 3.111 19.641 1 97.88 110 LEU A CA 1
ATOM 920 C C . LEU A 1 110 ? -5.754 4.398 20.156 1 97.88 110 LEU A C 1
ATOM 922 O O . LEU A 1 110 ? -6.074 5.488 19.688 1 97.88 110 LEU A O 1
ATOM 926 N N . GLN A 1 111 ? -4.914 4.328 21.141 1 96.5 111 GLN A N 1
ATOM 927 C CA . GLN A 1 111 ? -4.207 5.453 21.75 1 96.5 111 GLN A CA 1
ATOM 928 C C . GLN A 1 111 ? -2.695 5.25 21.688 1 96.5 111 GLN A C 1
ATOM 930 O O . GLN A 1 111 ? -2.213 4.121 21.781 1 96.5 111 GLN A O 1
ATOM 935 N N . PRO A 1 112 ? -2.016 6.359 21.562 1 95.75 112 PRO A N 1
ATOM 936 C CA . PRO A 1 112 ? -0.557 6.223 21.578 1 95.75 112 PRO A CA 1
ATOM 937 C C . PRO A 1 112 ? -0.029 5.738 22.938 1 95.75 112 PRO A C 1
ATOM 939 O O . PRO A 1 112 ? -0.735 5.824 23.938 1 95.75 112 PRO A O 1
ATOM 942 N N . GLY A 1 113 ? 1.223 5.207 22.844 1 87.94 113 GLY A N 1
ATOM 943 C CA . GLY A 1 113 ? 1.85 4.711 24.062 1 87.94 113 GLY A CA 1
ATOM 944 C C . GLY A 1 113 ? 2.207 5.816 25.047 1 87.94 113 GLY A C 1
ATOM 945 O O . GLY A 1 113 ? 2.154 5.613 26.266 1 87.94 113 GLY A O 1
ATOM 946 N N . GLY A 1 114 ? 2.584 6.98 24.516 1 85.94 114 GLY A N 1
ATOM 947 C CA . GLY A 1 114 ? 2.902 8.125 25.359 1 85.94 114 GLY A CA 1
ATOM 948 C C . GLY A 1 114 ? 1.733 9.078 25.531 1 85.94 114 GLY A C 1
ATOM 949 O O . GLY A 1 114 ? 0.717 8.961 24.844 1 85.94 114 GLY A O 1
ATOM 950 N N . GLU A 1 115 ? 1.9 9.992 26.484 1 87.81 115 GLU A N 1
ATOM 951 C CA . GLU A 1 115 ? 0.846 10.953 26.797 1 87.81 115 GLU A CA 1
ATOM 952 C C . GLU A 1 115 ? 0.565 11.859 25.594 1 87.81 115 GLU A C 1
ATOM 954 O O . GLU A 1 115 ? -0.593 12.148 25.297 1 87.81 115 GLU A O 1
ATOM 959 N N . CYS A 1 116 ? 1.618 12.266 24.969 1 95.44 116 CYS A N 1
ATOM 960 C CA . CYS A 1 116 ? 1.497 13.164 23.828 1 95.44 116 CYS A CA 1
ATOM 961 C C . CYS A 1 116 ? 2.158 12.562 22.594 1 95.44 116 CYS A C 1
ATOM 963 O O . CYS A 1 116 ? 3.051 13.172 22 1 95.44 116 CYS A O 1
ATOM 965 N N . GLY A 1 117 ? 1.585 11.406 22.141 1 95.06 117 GLY A N 1
ATOM 966 C CA . GLY A 1 117 ? 2.18 10.727 21 1 95.06 117 GLY A CA 1
ATOM 967 C C . GLY A 1 117 ? 3.381 9.883 21.375 1 95.06 117 GLY A C 1
ATOM 968 O O . GLY A 1 117 ? 3.65 9.656 22.562 1 95.06 117 GLY A O 1
ATOM 969 N N . ALA A 1 118 ? 4.023 9.312 20.391 1 95.81 118 ALA A N 1
ATOM 970 C CA . ALA A 1 118 ? 5.281 8.602 20.609 1 95.81 118 ALA A CA 1
ATOM 971 C C . ALA A 1 118 ? 6.398 9.57 20.984 1 95.81 118 ALA A C 1
ATOM 973 O O . ALA A 1 118 ? 6.496 10.664 20.422 1 95.81 118 ALA A O 1
ATOM 974 N N . GLN A 1 119 ? 7.16 9.133 22.031 1 93 119 GLN A N 1
ATOM 975 C CA . GLN A 1 119 ? 8.203 10.008 22.562 1 93 119 GLN A CA 1
ATOM 976 C C . GLN A 1 119 ? 9.531 9.266 22.672 1 93 119 GLN A C 1
ATOM 978 O O . GLN A 1 119 ? 9.562 8.031 22.672 1 93 119 GLN A O 1
ATOM 983 N N . GLY A 1 120 ? 10.516 10.07 22.781 1 88.25 120 GLY A N 1
ATOM 984 C CA . GLY A 1 120 ? 11.82 9.477 23.031 1 88.25 120 GLY A CA 1
ATOM 985 C C . GLY A 1 120 ? 11.984 8.969 24.453 1 88.25 120 GLY A C 1
ATOM 986 O O . GLY A 1 120 ? 11.242 9.367 25.359 1 88.25 120 GLY A O 1
ATOM 987 N N . LYS A 1 121 ? 12.758 7.957 24.812 1 83.56 121 LYS A N 1
ATOM 988 C CA . LYS A 1 121 ? 12.945 7.305 26.109 1 83.56 121 LYS A CA 1
ATOM 989 C C . LYS A 1 121 ? 13.453 8.289 27.156 1 83.56 121 LYS A C 1
ATOM 991 O O . LYS A 1 121 ? 13.016 8.258 28.312 1 83.56 121 LYS A O 1
ATOM 996 N N . ASP A 1 122 ? 14.141 9.375 26.844 1 86.44 122 ASP A N 1
ATOM 997 C CA . ASP A 1 122 ? 14.773 10.234 27.844 1 86.44 122 ASP A CA 1
ATOM 998 C C . ASP A 1 122 ? 14.688 11.703 27.422 1 86.44 122 ASP A C 1
ATOM 1000 O O . ASP A 1 122 ? 15.711 12.398 27.375 1 86.44 122 ASP A O 1
ATOM 1004 N N . GLU A 1 123 ? 13.453 12.055 27.406 1 90.69 123 GLU A N 1
ATOM 1005 C CA . GLU A 1 123 ? 13.305 13.469 27.078 1 90.69 123 GLU A CA 1
ATOM 1006 C C . GLU A 1 123 ? 13.641 14.352 28.266 1 90.69 123 GLU A C 1
ATOM 1008 O O . GLU A 1 123 ? 13.062 14.203 29.344 1 90.69 123 GLU A O 1
ATOM 1013 N N . ARG A 1 124 ? 14.547 15.242 28.109 1 90.44 124 ARG A N 1
ATOM 1014 C CA . ARG A 1 124 ? 15.047 16.078 29.188 1 90.44 124 ARG A CA 1
ATOM 1015 C C . ARG A 1 124 ? 14.43 17.469 29.141 1 90.44 124 ARG A C 1
ATOM 1017 O O . ARG A 1 124 ? 14.586 18.25 30.078 1 90.44 124 ARG A O 1
ATOM 1024 N N . GLU A 1 125 ? 13.898 17.812 28.078 1 92.69 125 GLU A N 1
ATOM 1025 C CA . GLU A 1 125 ? 13.227 19.094 27.875 1 92.69 125 GLU A CA 1
ATOM 1026 C C . GLU A 1 125 ? 11.875 18.906 27.188 1 92.69 125 GLU A C 1
ATOM 1028 O O . GLU A 1 125 ? 11.586 17.828 26.672 1 92.69 125 GLU A O 1
ATOM 1033 N N . ASP A 1 126 ? 11.102 19.984 27.266 1 94.5 126 ASP A N 1
ATOM 1034 C CA . ASP A 1 126 ? 9.812 19.953 26.594 1 94.5 126 ASP A CA 1
ATOM 1035 C C . ASP A 1 126 ? 9.992 19.766 25.078 1 94.5 126 ASP A C 1
ATOM 1037 O O . ASP A 1 126 ? 10.922 20.328 24.484 1 94.5 126 ASP A O 1
ATOM 1041 N N . PRO A 1 127 ? 9.148 18.953 24.516 1 96.75 127 PRO A N 1
ATOM 1042 C CA . PRO A 1 127 ? 9.273 18.781 23.062 1 96.75 127 PRO A CA 1
ATOM 1043 C C . PRO A 1 127 ? 8.984 20.062 22.281 1 96.75 127 PRO A C 1
ATOM 1045 O O . PRO A 1 127 ? 8.078 20.812 22.641 1 96.75 127 PRO A O 1
ATOM 1048 N N . LEU A 1 128 ? 9.766 20.281 21.281 1 97.69 128 LEU A N 1
ATOM 1049 C CA . LEU A 1 128 ? 9.586 21.469 20.453 1 97.69 128 LEU A CA 1
ATOM 1050 C C . LEU A 1 128 ? 8.367 21.312 19.547 1 97.69 128 LEU A C 1
ATOM 1052 O O . LEU A 1 128 ? 7.59 22.25 19.375 1 97.69 128 LEU A O 1
ATOM 1056 N N . ILE A 1 129 ? 8.227 20.125 18.969 1 98.44 129 ILE A N 1
ATOM 1057 C CA . ILE A 1 129 ? 7.223 19.984 17.938 1 98.44 129 ILE A CA 1
ATOM 1058 C C . ILE A 1 129 ? 6.605 18.578 18 1 98.44 129 ILE A C 1
ATOM 1060 O O . ILE A 1 129 ? 7.309 17.609 18.266 1 98.44 129 ILE A O 1
ATOM 1064 N N . LEU A 1 130 ? 5.293 18.5 17.922 1 98.69 130 LEU A N 1
ATOM 1065 C CA . LEU A 1 130 ? 4.551 17.266 17.688 1 98.69 130 LEU A CA 1
ATOM 1066 C C . LEU A 1 130 ? 4.121 17.141 16.234 1 98.69 130 LEU A C 1
ATOM 1068 O O . LEU A 1 130 ? 3.402 18 15.727 1 98.69 130 LEU A O 1
ATOM 1072 N N . PHE A 1 131 ? 4.633 16.109 15.555 1 98.81 131 PHE A N 1
ATOM 1073 C CA . PHE A 1 131 ? 4.121 15.781 14.234 1 98.81 131 PHE A CA 1
ATOM 1074 C C . PHE A 1 131 ? 2.785 15.062 14.336 1 98.81 131 PHE A C 1
ATOM 1076 O O . PHE A 1 131 ? 2.729 13.906 14.766 1 98.81 131 PHE A O 1
ATOM 1083 N N . ALA A 1 132 ? 1.693 15.703 14.023 1 98.81 132 ALA A N 1
ATOM 1084 C CA . ALA A 1 132 ? 0.353 15.125 13.938 1 98.81 132 ALA A CA 1
ATOM 1085 C C . ALA A 1 132 ? -0.035 14.859 12.484 1 98.81 132 ALA A C 1
ATOM 1087 O O . ALA A 1 132 ? -0.436 15.773 11.766 1 98.81 132 ALA A O 1
ATOM 1088 N N . ILE A 1 133 ? 0.019 13.609 12.102 1 98.88 133 ILE A N 1
ATOM 1089 C CA . ILE A 1 133 ? -0.05 13.273 10.68 1 98.88 133 ILE A CA 1
ATOM 1090 C C . ILE A 1 133 ? -1.36 12.539 10.391 1 98.88 133 ILE A C 1
ATOM 1092 O O . ILE A 1 133 ? -1.659 11.516 11 1 98.88 133 ILE A O 1
ATOM 1096 N N . LYS A 1 134 ? -2.162 13.062 9.469 1 98.5 134 LYS A N 1
ATOM 1097 C CA . LYS A 1 134 ? -3.367 12.383 9 1 98.5 134 LYS A CA 1
ATOM 1098 C C . LYS A 1 134 ? -3.023 11.234 8.055 1 98.5 134 LYS A C 1
ATOM 1100 O O . LYS A 1 134 ? -2.236 11.406 7.125 1 98.5 134 LYS A O 1
ATOM 1105 N N . THR A 1 135 ? -3.496 10.109 8.328 1 98.19 135 THR A N 1
ATOM 1106 C CA . THR A 1 135 ? -3.236 8.93 7.516 1 98.19 135 THR A CA 1
ATOM 1107 C C . THR A 1 135 ? -4.477 8.039 7.438 1 98.19 135 THR A C 1
ATOM 1109 O O . THR A 1 135 ? -5.555 8.43 7.898 1 98.19 135 THR A O 1
ATOM 1112 N N . THR A 1 136 ? -4.43 6.996 6.617 1 96.38 136 THR A N 1
ATOM 1113 C CA . THR A 1 136 ? -5.516 6.027 6.504 1 96.38 136 THR A CA 1
ATOM 1114 C C . THR A 1 136 ? -5.059 4.648 6.973 1 96.38 136 THR A C 1
ATOM 1116 O O . THR A 1 136 ? -3.859 4.41 7.141 1 96.38 136 THR A O 1
ATOM 1119 N N . LEU A 1 137 ? -5.977 3.789 7.164 1 95.88 137 LEU A N 1
ATOM 1120 C CA . LEU A 1 137 ? -5.715 2.48 7.75 1 95.88 137 LEU A CA 1
ATOM 1121 C C . LEU A 1 137 ? -4.723 1.69 6.898 1 95.88 137 LEU A C 1
ATOM 1123 O O . LEU A 1 137 ? -3.828 1.032 7.434 1 95.88 137 LEU A O 1
ATOM 1127 N N . ASP A 1 138 ? -4.848 1.764 5.629 1 94.88 138 ASP A N 1
ATOM 1128 C CA . ASP A 1 138 ? -4.125 0.873 4.727 1 94.88 138 ASP A CA 1
ATOM 1129 C C . ASP A 1 138 ? -2.752 1.441 4.375 1 94.88 138 ASP A C 1
ATOM 1131 O O . ASP A 1 138 ? -1.989 0.821 3.631 1 94.88 138 ASP A O 1
ATOM 1135 N N . ASN A 1 139 ? -2.379 2.58 4.926 1 97.62 139 ASN A N 1
ATOM 1136 C CA . ASN A 1 139 ? -1.13 3.229 4.535 1 97.62 139 ASN A CA 1
ATOM 1137 C C . ASN A 1 139 ? 0.012 2.855 5.477 1 97.62 139 ASN A C 1
ATOM 1139 O O . ASN A 1 139 ? 0.688 3.732 6.02 1 97.62 139 ASN A O 1
ATOM 1143 N N . PHE A 1 140 ? 0.284 1.562 5.574 1 98.44 140 PHE A N 1
ATOM 1144 C CA . PHE A 1 140 ? 1.347 1.051 6.43 1 98.44 140 PHE A CA 1
ATOM 1145 C C . PHE A 1 140 ? 2.707 1.564 5.973 1 98.44 140 PHE A C 1
ATOM 1147 O O . PHE A 1 140 ? 3.521 1.992 6.793 1 98.44 140 PHE A O 1
ATOM 1154 N N . ASN A 1 141 ? 2.922 1.549 4.723 1 98.25 141 ASN A N 1
ATOM 1155 C CA . ASN A 1 141 ? 4.219 1.935 4.176 1 98.25 141 ASN A CA 1
ATOM 1156 C C . ASN A 1 141 ? 4.488 3.424 4.371 1 98.25 141 ASN A C 1
ATOM 1158 O O . ASN A 1 141 ? 5.621 3.826 4.637 1 98.25 141 ASN A O 1
ATOM 1162 N N . ASN A 1 142 ? 3.465 4.211 4.207 1 98.75 142 ASN A N 1
ATOM 1163 C CA . ASN A 1 142 ? 3.619 5.641 4.441 1 98.75 142 ASN A CA 1
ATOM 1164 C C . ASN A 1 142 ? 4.043 5.934 5.879 1 98.75 142 ASN A C 1
ATOM 1166 O O . ASN A 1 142 ? 4.992 6.68 6.109 1 98.75 142 ASN A O 1
ATOM 1170 N N . ARG A 1 143 ? 3.32 5.348 6.809 1 98.81 143 ARG A N 1
ATOM 1171 C CA . ARG A 1 143 ? 3.619 5.57 8.219 1 98.81 143 ARG A CA 1
ATOM 1172 C C . ARG A 1 143 ? 5.02 5.082 8.562 1 98.81 143 ARG A C 1
ATOM 1174 O O . ARG A 1 143 ? 5.758 5.754 9.289 1 98.81 143 ARG A O 1
ATOM 1181 N N . GLN A 1 144 ? 5.391 3.965 7.957 1 98.69 144 GLN A N 1
ATOM 1182 C CA . GLN A 1 144 ? 6.719 3.43 8.234 1 98.69 144 GLN A CA 1
ATOM 1183 C C . GLN A 1 144 ? 7.805 4.32 7.645 1 98.69 144 GLN A C 1
ATOM 1185 O O . GLN A 1 144 ? 8.852 4.527 8.266 1 98.69 144 GLN A O 1
ATOM 1190 N N . ALA A 1 145 ? 7.59 4.77 6.453 1 98.69 145 ALA A N 1
ATOM 1191 C CA . ALA A 1 145 ? 8.547 5.68 5.836 1 98.69 145 ALA A CA 1
ATOM 1192 C C . ALA A 1 145 ? 8.773 6.914 6.703 1 98.69 145 ALA A C 1
ATOM 1194 O O . ALA A 1 145 ? 9.906 7.371 6.863 1 98.69 145 ALA A O 1
ATOM 1195 N N . ILE A 1 146 ? 7.715 7.441 7.277 1 98.88 146 ILE A N 1
ATOM 1196 C CA . ILE A 1 146 ? 7.785 8.617 8.133 1 98.88 146 ILE A CA 1
ATOM 1197 C C . ILE A 1 146 ? 8.578 8.289 9.398 1 98.88 146 ILE A C 1
ATOM 1199 O O . ILE A 1 146 ? 9.453 9.055 9.805 1 98.88 146 ILE A O 1
ATOM 1203 N N . ARG A 1 147 ? 8.344 7.168 10.031 1 98.56 147 ARG A N 1
ATOM 1204 C CA . ARG A 1 147 ? 9.047 6.738 11.234 1 98.56 147 ARG A CA 1
ATOM 1205 C C . ARG A 1 147 ? 10.547 6.656 10.992 1 98.56 147 ARG A C 1
ATOM 1207 O O . ARG A 1 147 ? 11.344 6.977 11.875 1 98.56 147 ARG A O 1
ATOM 1214 N N . GLN A 1 148 ? 10.891 6.277 9.742 1 97.5 148 GLN A N 1
ATOM 1215 C CA . GLN A 1 148 ? 12.281 5.98 9.406 1 97.5 148 GLN A CA 1
ATOM 1216 C C . GLN A 1 148 ? 13.016 7.238 8.953 1 97.5 148 GLN A C 1
ATOM 1218 O O . GLN A 1 148 ? 14.242 7.254 8.883 1 97.5 148 GLN A O 1
ATOM 1223 N N . THR A 1 149 ? 12.297 8.227 8.703 1 98.44 149 THR A N 1
ATOM 1224 C CA . THR A 1 149 ? 12.914 9.391 8.086 1 98.44 149 THR A CA 1
ATOM 1225 C C . THR A 1 149 ? 12.641 10.648 8.906 1 98.44 149 THR A C 1
ATOM 1227 O O . THR A 1 149 ? 13.203 10.828 9.992 1 98.44 149 THR A O 1
ATOM 1230 N N . TRP A 1 150 ? 11.773 11.539 8.398 1 98.62 150 TRP A N 1
ATOM 1231 C CA . TRP A 1 150 ? 11.648 12.883 8.953 1 98.62 150 TRP A CA 1
ATOM 1232 C C . TRP A 1 150 ? 10.82 12.875 10.227 1 98.62 150 TRP A C 1
ATOM 1234 O O . TRP A 1 150 ? 10.82 13.844 10.992 1 98.62 150 TRP A O 1
ATOM 1244 N N . GLY A 1 151 ? 10.086 11.781 10.508 1 98.56 151 GLY A N 1
ATOM 1245 C CA . GLY A 1 151 ? 9.203 11.695 11.656 1 98.56 151 GLY A CA 1
ATOM 1246 C C . GLY A 1 151 ? 9.812 10.938 12.82 1 98.56 151 GLY A C 1
ATOM 1247 O O . GLY A 1 151 ? 9.086 10.406 13.672 1 98.56 151 GLY A O 1
ATOM 1248 N N . GLN A 1 152 ? 11.117 10.805 12.891 1 97.69 152 GLN A N 1
ATOM 1249 C CA . GLN A 1 152 ? 11.773 10.148 14.016 1 97.69 152 GLN A CA 1
ATOM 1250 C C . GLN A 1 152 ? 11.523 10.914 15.312 1 97.69 152 GLN A C 1
ATOM 1252 O O . GLN A 1 152 ? 11.57 12.141 15.336 1 97.69 152 GLN A O 1
ATOM 1257 N N . VAL A 1 153 ? 11.25 10.141 16.359 1 97.38 153 VAL A N 1
ATOM 1258 C CA . VAL A 1 153 ? 10.953 10.75 17.656 1 97.38 153 VAL A CA 1
ATOM 1259 C C . VAL A 1 153 ? 12.219 10.805 18.5 1 97.38 153 VAL A C 1
ATOM 1261 O O . VAL A 1 153 ? 13.172 10.055 18.25 1 97.38 153 VAL A O 1
ATOM 1264 N N . GLY A 1 154 ? 12.25 11.633 19.469 1 96.88 154 GLY A N 1
ATOM 1265 C CA . GLY A 1 154 ? 13.406 11.844 20.328 1 96.88 154 GLY A CA 1
ATOM 1266 C C . GLY A 1 154 ? 14.195 13.086 19.969 1 96.88 154 GLY A C 1
ATOM 1267 O O . GLY A 1 154 ? 13.648 14.039 19.422 1 96.88 154 GLY A O 1
ATOM 1268 N N . TRP A 1 155 ? 15.438 13.125 20.406 1 97 155 TRP A N 1
ATOM 1269 C CA . TRP A 1 155 ? 16.281 14.281 20.125 1 97 155 TRP A CA 1
ATOM 1270 C C . TRP A 1 155 ? 16.719 14.289 18.656 1 97 155 TRP A C 1
ATOM 1272 O O . TRP A 1 155 ? 17.266 13.297 18.156 1 97 155 TRP A O 1
ATOM 1282 N N . VAL A 1 156 ? 16.406 15.336 17.984 1 96.38 156 VAL A N 1
ATOM 1283 C CA . VAL A 1 156 ? 16.828 15.516 16.594 1 96.38 156 VAL A CA 1
ATOM 1284 C C . VAL A 1 156 ? 17.719 16.75 16.484 1 96.38 156 VAL A C 1
ATOM 1286 O O . VAL A 1 156 ? 17.328 17.844 16.922 1 96.38 156 VAL A O 1
ATOM 1289 N N . ALA A 1 157 ? 18.859 16.516 15.922 1 95.31 157 ALA A N 1
ATOM 1290 C CA . ALA A 1 157 ? 19.781 17.641 15.719 1 95.31 157 ALA A CA 1
ATOM 1291 C C . ALA A 1 157 ? 19.25 18.594 14.648 1 95.31 157 ALA A C 1
ATOM 1293 O O . ALA A 1 157 ? 18.719 18.141 13.633 1 95.31 157 ALA A O 1
ATOM 1294 N N . GLY A 1 158 ? 19.391 19.906 14.93 1 94.06 158 GLY A N 1
ATOM 1295 C CA . GLY A 1 158 ? 19.062 20.891 13.914 1 94.06 158 GLY A CA 1
ATOM 1296 C C . GLY A 1 158 ? 20.141 21.062 12.867 1 94.06 158 GLY A C 1
ATOM 1297 O O . GLY A 1 158 ? 21.25 20.531 13.023 1 94.06 158 GLY A O 1
ATOM 1298 N N . GLN A 1 159 ? 19.719 21.625 11.766 1 92.44 159 GLN A N 1
ATOM 1299 C CA . GLN A 1 159 ? 20.656 22.016 10.727 1 92.44 159 GLN A CA 1
ATOM 1300 C C . GLN A 1 159 ? 20.625 23.516 10.469 1 92.44 159 GLN A C 1
ATOM 1302 O O . GLN A 1 159 ? 19.531 24.109 10.367 1 92.44 159 GLN A O 1
ATOM 1307 N N . LYS A 1 160 ? 21.781 24.078 10.359 1 88.94 160 LYS A N 1
ATOM 1308 C CA . LYS A 1 160 ? 21.859 25.531 10.148 1 88.94 160 LYS A CA 1
ATOM 1309 C C . LYS A 1 160 ? 21.234 25.922 8.82 1 88.94 160 LYS A C 1
ATOM 1311 O O . LYS A 1 160 ? 21.344 25.203 7.828 1 88.94 160 LYS A O 1
ATOM 1316 N N . ILE A 1 161 ? 20.578 27.094 8.867 1 87.69 161 ILE A N 1
ATOM 1317 C CA . ILE A 1 161 ? 19.984 27.688 7.688 1 87.69 161 ILE A CA 1
ATOM 1318 C C . ILE A 1 161 ? 20.719 28.969 7.324 1 87.69 161 ILE A C 1
ATOM 1320 O O . ILE A 1 161 ? 20.609 29.984 8.023 1 87.69 161 ILE A O 1
ATOM 1324 N N . ASN A 1 162 ? 21.391 28.938 6.223 1 78.94 162 ASN A N 1
ATOM 1325 C CA . ASN A 1 162 ? 22.188 30.078 5.793 1 78.94 162 ASN A CA 1
ATOM 1326 C C . ASN A 1 162 ? 23.062 30.609 6.926 1 78.94 162 ASN A C 1
ATOM 1328 O O . ASN A 1 162 ? 23.062 31.812 7.199 1 78.94 162 ASN A O 1
ATOM 1332 N N . GLY A 1 163 ? 23.688 29.828 7.613 1 77.56 163 GLY A N 1
ATOM 1333 C CA . GLY A 1 163 ? 24.625 30.203 8.664 1 77.56 163 GLY A CA 1
ATOM 1334 C C . GLY A 1 163 ? 23.938 30.547 9.969 1 77.56 163 GLY A C 1
ATOM 1335 O O . GLY A 1 163 ? 24.609 30.781 10.984 1 77.56 163 GLY A O 1
ATOM 1336 N N . SER A 1 164 ? 22.672 30.688 9.969 1 79.81 164 SER A N 1
ATOM 1337 C CA . SER A 1 164 ? 21.906 31 11.172 1 79.81 164 SER A CA 1
ATOM 1338 C C . SER A 1 164 ? 21.516 29.734 11.938 1 79.81 164 SER A C 1
ATOM 1340 O O . SER A 1 164 ? 21.312 28.688 11.336 1 79.81 164 SER A O 1
ATOM 1342 N N . GLY A 1 165 ? 21.531 29.812 13.234 1 76.19 165 GLY A N 1
ATOM 1343 C CA . GLY A 1 165 ? 21.219 28.672 14.102 1 76.19 165 GLY A CA 1
ATOM 1344 C C . GLY A 1 165 ? 22.312 28.391 15.117 1 76.19 165 GLY A C 1
ATOM 1345 O O . GLY A 1 165 ? 23.438 28.844 14.961 1 76.19 165 GLY A O 1
ATOM 1346 N N . ARG A 1 166 ? 21.859 27.797 16.156 1 75.81 166 ARG A N 1
ATOM 1347 C CA . ARG A 1 166 ? 22.797 27.469 17.219 1 75.81 166 ARG A CA 1
ATOM 1348 C C . ARG A 1 166 ? 23.719 26.328 16.812 1 75.81 166 ARG A C 1
ATOM 1350 O O . ARG A 1 166 ? 23.312 25.422 16.078 1 75.81 166 ARG A O 1
ATOM 1357 N N . ASP A 1 167 ? 24.875 26.5 17.281 1 73.94 167 ASP A N 1
ATOM 1358 C CA . ASP A 1 167 ? 25.812 25.391 17.094 1 73.94 167 ASP A CA 1
ATOM 1359 C C . ASP A 1 167 ? 25.375 24.156 17.875 1 73.94 167 ASP A C 1
ATOM 1361 O O . ASP A 1 167 ? 25.031 24.266 19.062 1 73.94 167 ASP A O 1
ATOM 1365 N N . ASN A 1 168 ? 25.188 23.062 17.375 1 69.81 168 ASN A N 1
ATOM 1366 C CA . ASN A 1 168 ? 24.75 21.812 18 1 69.81 168 ASN A CA 1
ATOM 1367 C C . ASN A 1 168 ? 23.312 21.891 18.469 1 69.81 168 ASN A C 1
ATOM 1369 O O . ASN A 1 168 ? 22.984 21.359 19.547 1 69.81 168 ASN A O 1
ATOM 1373 N N . GLY A 1 169 ? 22.656 22.719 17.844 1 87.31 169 GLY A N 1
ATOM 1374 C CA . GLY A 1 169 ? 21.266 22.859 18.219 1 87.31 169 GLY A CA 1
ATOM 1375 C C . GLY A 1 169 ? 20.422 21.641 17.859 1 87.31 169 GLY A C 1
ATOM 1376 O O . GLY A 1 169 ? 20.844 20.812 17.062 1 87.31 169 GLY A O 1
ATOM 1377 N N . GLY A 1 170 ? 19.328 21.422 18.531 1 94 170 GLY A N 1
ATOM 1378 C CA . GLY A 1 170 ? 18.375 20.344 18.359 1 94 170 GLY A CA 1
ATOM 1379 C C . GLY A 1 170 ? 17.141 20.484 19.25 1 94 170 GLY A C 1
ATOM 1380 O O . GLY A 1 170 ? 16.984 21.5 19.938 1 94 170 GLY A O 1
ATOM 1381 N N . ALA A 1 171 ? 16.297 19.594 19.109 1 96.44 171 ALA A N 1
ATOM 1382 C CA . ALA A 1 171 ? 15.086 19.625 19.906 1 96.44 171 ALA A CA 1
ATOM 1383 C C . ALA A 1 171 ? 14.43 18.25 19.969 1 96.44 171 ALA A C 1
ATOM 1385 O O . ALA A 1 171 ? 14.766 17.359 19.172 1 96.44 171 ALA A O 1
ATOM 1386 N N . TYR A 1 172 ? 13.648 18.062 20.938 1 97.06 172 TYR A N 1
ATOM 1387 C CA . TYR A 1 172 ? 12.867 16.828 21.031 1 97.06 172 TYR A CA 1
ATOM 1388 C C . TYR A 1 172 ? 11.633 16.891 20.125 1 97.06 172 TYR A C 1
ATOM 1390 O O . TYR A 1 172 ? 10.945 17.922 20.078 1 97.06 172 TYR A O 1
ATOM 1398 N N . VAL A 1 173 ? 11.438 15.812 19.422 1 97.62 173 VAL A N 1
ATOM 1399 C CA . VAL A 1 173 ? 10.344 15.648 18.469 1 97.62 173 VAL A CA 1
ATOM 1400 C C . VAL A 1 173 ? 9.453 14.492 18.906 1 97.62 173 VAL A C 1
ATOM 1402 O O . VAL A 1 173 ? 9.938 13.469 19.391 1 97.62 173 VAL A O 1
ATOM 1405 N N . ARG A 1 174 ? 8.133 14.727 18.812 1 98.12 174 ARG A N 1
ATOM 1406 C CA . ARG A 1 174 ? 7.145 13.672 19.031 1 98.12 174 ARG A CA 1
ATOM 1407 C C . ARG A 1 174 ? 6.285 13.453 17.797 1 98.12 174 ARG A C 1
ATOM 1409 O O . ARG A 1 174 ? 6.297 14.273 16.875 1 98.12 174 ARG A O 1
ATOM 1416 N N . ARG A 1 175 ? 5.578 12.297 17.703 1 98.62 175 ARG A N 1
ATOM 1417 C CA . ARG A 1 175 ? 4.805 11.953 16.516 1 98.62 175 ARG A CA 1
ATOM 1418 C C . ARG A 1 175 ? 3.512 11.234 16.891 1 98.62 175 ARG A C 1
ATOM 1420 O O . ARG A 1 175 ? 3.496 10.422 17.812 1 98.62 175 ARG A O 1
ATOM 1427 N N . VAL A 1 176 ? 2.473 11.5 16.219 1 98.81 176 VAL A N 1
ATOM 1428 C CA . VAL A 1 176 ? 1.216 10.773 16.328 1 98.81 176 VAL A CA 1
ATOM 1429 C C . VAL A 1 176 ? 0.528 10.703 14.977 1 98.81 176 VAL A C 1
ATOM 1431 O O . VAL A 1 176 ? 0.53 11.688 14.227 1 98.81 176 VAL A O 1
ATOM 1434 N N . PHE A 1 177 ? 0.071 9.508 14.57 1 98.88 177 PHE A N 1
ATOM 1435 C CA . PHE A 1 177 ? -0.72 9.328 13.359 1 98.88 177 PHE A CA 1
ATOM 1436 C C . PHE A 1 177 ? -2.211 9.367 13.672 1 98.88 177 PHE A C 1
ATOM 1438 O O . PHE A 1 177 ? -2.674 8.703 14.602 1 98.88 177 PHE A O 1
ATOM 1445 N N . LEU A 1 178 ? -2.984 10.125 12.938 1 98.75 178 LEU A N 1
ATOM 1446 C CA . LEU A 1 178 ? -4.414 10.328 13.148 1 98.75 178 LEU A CA 1
ATOM 1447 C C . LEU A 1 178 ? -5.234 9.508 12.164 1 98.75 178 LEU A C 1
ATOM 1449 O O . LEU A 1 178 ? -5.098 9.672 10.945 1 98.75 178 LEU A O 1
ATOM 1453 N N . LEU A 1 179 ? -6.109 8.672 12.734 1 97.69 179 LEU A N 1
ATOM 1454 C CA . LEU A 1 179 ? -6.883 7.77 11.891 1 97.69 179 LEU A CA 1
ATOM 1455 C C . LEU A 1 179 ? -8.344 7.742 12.32 1 97.69 179 LEU A C 1
ATOM 1457 O O . LEU A 1 179 ? -8.664 7.992 13.484 1 97.69 179 LEU A O 1
ATOM 1461 N N . GLY A 1 180 ? -9.234 7.508 11.312 1 97 180 GLY A N 1
ATOM 1462 C CA . GLY A 1 180 ? -10.57 6.996 11.562 1 97 180 GLY A CA 1
ATOM 1463 C C . GLY A 1 180 ? -10.688 5.5 11.344 1 97 180 GLY A C 1
ATOM 1464 O O . GLY A 1 180 ? -9.68 4.785 11.328 1 97 180 GLY A O 1
ATOM 1465 N N . LYS A 1 181 ? -11.844 5.047 11.289 1 94.38 181 LYS A N 1
ATOM 1466 C CA . LYS A 1 181 ? -12.062 3.629 11.016 1 94.38 181 LYS A CA 1
ATOM 1467 C C . LYS A 1 181 ? -12.383 3.396 9.539 1 94.38 181 LYS A C 1
ATOM 1469 O O . LYS A 1 181 ? -12.648 4.344 8.797 1 94.38 181 LYS A O 1
ATOM 1474 N N . GLN A 1 182 ? -12.281 2.186 9.172 1 88.75 182 GLN A N 1
ATOM 1475 C CA . GLN A 1 182 ? -12.57 1.82 7.785 1 88.75 182 GLN A CA 1
ATOM 1476 C C . GLN A 1 182 ? -14.023 2.121 7.434 1 88.75 182 GLN A C 1
ATOM 1478 O O . GLN A 1 182 ? -14.922 1.942 8.258 1 88.75 182 GLN A O 1
ATOM 1483 N N . ASN A 1 183 ? -14.148 2.557 6.184 1 83.38 183 ASN A N 1
ATOM 1484 C CA . ASN A 1 183 ? -15.492 2.793 5.672 1 83.38 183 ASN A CA 1
ATOM 1485 C C . ASN A 1 183 ? -16.266 1.487 5.5 1 83.38 183 ASN A C 1
ATOM 1487 O O . ASN A 1 183 ? -15.797 0.566 4.828 1 83.38 183 ASN A O 1
ATOM 1491 N N . THR A 1 184 ? -17.391 1.324 6.07 1 81.5 184 THR A N 1
ATOM 1492 C CA . THR A 1 184 ? -18.156 0.077 6.055 1 81.5 184 THR A CA 1
ATOM 1493 C C . THR A 1 184 ? -19.203 0.099 4.945 1 81.5 184 THR A C 1
ATOM 1495 O O . THR A 1 184 ? -19.844 -0.917 4.676 1 81.5 184 THR A O 1
ATOM 1498 N N . LYS A 1 185 ? -19.453 1.259 4.367 1 80.12 185 LYS A N 1
ATOM 1499 C CA . LYS A 1 185 ? -20.469 1.362 3.33 1 80.12 185 LYS A CA 1
ATOM 1500 C C . LYS A 1 185 ? -20.078 0.579 2.082 1 80.12 185 LYS A C 1
ATOM 1502 O O . LYS A 1 185 ? -20.938 0.107 1.336 1 80.12 185 LYS A O 1
ATOM 1507 N N . GLU A 1 186 ? -18.812 0.434 1.854 1 82.5 186 GLU A N 1
ATOM 1508 C CA . GLU A 1 186 ? -18.297 -0.338 0.726 1 82.5 186 GLU A CA 1
ATOM 1509 C C . GLU A 1 186 ? -17.344 -1.427 1.194 1 82.5 186 GLU A C 1
ATOM 1511 O O . GLU A 1 186 ? -16.625 -1.247 2.18 1 82.5 186 GLU A O 1
ATOM 1516 N N . PRO A 1 187 ? -17.531 -2.57 0.419 1 88.06 187 PRO A N 1
ATOM 1517 C CA . PRO A 1 187 ? -16.547 -3.604 0.765 1 88.06 187 PRO A CA 1
ATOM 1518 C C . PRO A 1 187 ? -15.109 -3.123 0.615 1 88.06 187 PRO A C 1
ATOM 1520 O O . PRO A 1 187 ? -14.773 -2.443 -0.36 1 88.06 187 PRO A O 1
ATOM 1523 N N . GLY A 1 188 ? -14.359 -3.318 1.61 1 91.06 188 GLY A N 1
ATOM 1524 C CA . GLY A 1 188 ? -12.961 -2.928 1.585 1 91.06 188 GLY A CA 1
ATOM 1525 C C . GLY A 1 188 ? -12.055 -3.9 2.316 1 91.06 188 GLY A C 1
ATOM 1526 O O . GLY A 1 188 ? -12.523 -4.918 2.838 1 91.06 188 GLY A O 1
ATOM 1527 N N . VAL A 1 189 ? -10.797 -3.67 2.256 1 95.69 189 VAL A N 1
ATOM 1528 C CA . VAL A 1 189 ? -9.789 -4.504 2.912 1 95.69 189 VAL A CA 1
ATOM 1529 C C . VAL A 1 189 ? -9.766 -4.195 4.406 1 95.69 189 VAL A C 1
ATOM 1531 O O . VAL A 1 189 ? -9.625 -3.037 4.809 1 95.69 189 VAL A O 1
ATOM 1534 N N . ASP A 1 190 ? -10 -5.148 5.191 1 95.69 190 ASP A N 1
ATOM 1535 C CA . ASP A 1 190 ? -10 -4.965 6.637 1 95.69 190 ASP A CA 1
ATOM 1536 C C . ASP A 1 190 ? -8.625 -5.262 7.23 1 95.69 190 ASP A C 1
ATOM 1538 O O . ASP A 1 190 ? -8.312 -6.418 7.531 1 95.69 190 ASP A O 1
ATOM 1542 N N . VAL A 1 191 ? -7.914 -4.223 7.52 1 96.94 191 VAL A N 1
ATOM 1543 C CA . VAL A 1 191 ? -6.566 -4.383 8.055 1 96.94 191 VAL A CA 1
ATOM 1544 C C . VAL A 1 191 ? -6.539 -3.979 9.523 1 96.94 191 VAL A C 1
ATOM 1546 O O . VAL A 1 191 ? -5.484 -3.633 10.062 1 96.94 191 VAL A O 1
ATOM 1549 N N . SER A 1 192 ? -7.652 -3.979 10.266 1 96.19 192 SER A N 1
ATOM 1550 C CA . SER A 1 192 ? -7.77 -3.479 11.633 1 96.19 192 SER A CA 1
ATOM 1551 C C . SER A 1 192 ? -6.887 -4.273 12.586 1 96.19 192 SER A C 1
ATOM 1553 O O . SER A 1 192 ? -6.285 -3.707 13.5 1 96.19 192 SER A O 1
ATOM 1555 N N . ALA A 1 193 ? -6.824 -5.621 12.406 1 96.94 193 ALA A N 1
ATOM 1556 C CA . ALA A 1 193 ? -6.016 -6.449 13.297 1 96.94 193 ALA A CA 1
ATOM 1557 C C . ALA A 1 193 ? -4.539 -6.09 13.188 1 96.94 193 ALA A C 1
ATOM 1559 O O . ALA A 1 193 ? -3.842 -5.984 14.195 1 96.94 193 ALA A O 1
ATOM 1560 N N . LEU A 1 194 ? -4.066 -5.973 11.961 1 97.5 194 LEU A N 1
ATOM 1561 C CA . LEU A 1 194 ? -2.668 -5.609 11.758 1 97.5 194 LEU A CA 1
ATOM 1562 C C . LEU A 1 194 ? -2.393 -4.203 12.273 1 97.5 194 LEU A C 1
ATOM 1564 O O . LEU A 1 194 ? -1.312 -3.932 12.805 1 97.5 194 LEU A O 1
ATOM 1568 N N . LEU A 1 195 ? -3.338 -3.277 12.078 1 97.88 195 LEU A N 1
ATOM 1569 C CA . LEU A 1 195 ? -3.201 -1.919 12.586 1 97.88 195 LEU A CA 1
ATOM 1570 C C . LEU A 1 195 ? -3.025 -1.923 14.102 1 97.88 195 LEU A C 1
ATOM 1572 O O . LEU A 1 195 ? -2.229 -1.15 14.641 1 97.88 195 LEU A O 1
ATOM 1576 N N . LYS A 1 196 ? -3.797 -2.734 14.781 1 97.81 196 LYS A N 1
ATOM 1577 C CA . LYS A 1 196 ? -3.68 -2.85 16.234 1 97.81 196 LYS A CA 1
ATOM 1578 C C . LYS A 1 196 ? -2.279 -3.301 16.641 1 97.81 196 LYS A C 1
ATOM 1580 O O . LYS A 1 196 ? -1.708 -2.783 17.609 1 97.81 196 LYS A O 1
ATOM 1585 N N . LEU A 1 197 ? -1.729 -4.254 15.922 1 98.12 197 LEU A N 1
ATOM 1586 C CA . LEU A 1 197 ? -0.373 -4.719 16.188 1 98.12 197 LEU A CA 1
ATOM 1587 C C . LEU A 1 197 ? 0.646 -3.619 15.914 1 98.12 197 LEU A C 1
ATOM 1589 O O . LEU A 1 197 ? 1.613 -3.463 16.672 1 98.12 197 LEU A O 1
ATOM 1593 N N . GLU A 1 198 ? 0.444 -2.908 14.82 1 98.12 198 GLU A N 1
ATOM 1594 C CA . GLU A 1 198 ? 1.303 -1.766 14.516 1 98.12 198 GLU A CA 1
ATOM 1595 C C . GLU A 1 198 ? 1.283 -0.747 15.656 1 98.12 198 GLU A C 1
ATOM 1597 O O . GLU A 1 198 ? 2.328 -0.217 16.031 1 98.12 198 GLU A O 1
ATOM 1602 N N . SER A 1 199 ? 0.076 -0.445 16.125 1 98.06 199 SER A N 1
ATOM 1603 C CA . SER A 1 199 ? -0.097 0.502 17.234 1 98.06 199 SER A CA 1
ATOM 1604 C C . SER A 1 199 ? 0.692 0.072 18.453 1 98.06 199 SER A C 1
ATOM 1606 O O . SER A 1 199 ? 1.326 0.899 19.109 1 98.06 199 SER A O 1
ATOM 1608 N N . THR A 1 200 ? 0.627 -1.195 18.75 1 97 200 THR A N 1
ATOM 1609 C CA . THR A 1 200 ? 1.339 -1.733 19.906 1 97 200 THR A CA 1
ATOM 1610 C C . THR A 1 200 ? 2.848 -1.641 19.703 1 97 200 THR A C 1
ATOM 1612 O O . THR A 1 200 ? 3.586 -1.312 20.625 1 97 200 THR A O 1
ATOM 1615 N N . LEU A 1 201 ? 3.299 -1.918 18.531 1 96.81 201 LEU A N 1
ATOM 1616 C CA . LEU A 1 201 ? 4.719 -1.96 18.203 1 96.81 201 LEU A CA 1
ATOM 1617 C C . LEU A 1 201 ? 5.344 -0.575 18.328 1 96.81 201 LEU A C 1
ATOM 1619 O O . LEU A 1 201 ? 6.457 -0.436 18.844 1 96.81 201 LEU A O 1
ATOM 1623 N N . TYR A 1 202 ? 4.648 0.454 17.859 1 97.5 202 TYR A N 1
ATOM 1624 C CA . TYR A 1 202 ? 5.309 1.744 17.688 1 97.5 202 TYR A CA 1
ATOM 1625 C C . TYR A 1 202 ? 4.75 2.77 18.672 1 97.5 202 TYR A C 1
ATOM 1627 O O . TYR A 1 202 ? 5.379 3.799 18.938 1 97.5 202 TYR A O 1
ATOM 1635 N N . GLY A 1 203 ? 3.467 2.611 19.109 1 97.62 203 GLY A N 1
ATOM 1636 C CA . GLY A 1 203 ? 2.867 3.486 20.094 1 97.62 203 GLY A CA 1
ATOM 1637 C C . GLY A 1 203 ? 2.594 4.883 19.578 1 97.62 203 GLY A C 1
ATOM 1638 O O . GLY A 1 203 ? 2.713 5.863 20.312 1 97.62 203 GLY A O 1
ATOM 1639 N N . ASP A 1 204 ? 2.277 4.984 18.312 1 98.56 204 ASP A N 1
ATOM 1640 C CA . ASP A 1 204 ? 2.145 6.332 17.766 1 98.56 204 ASP A CA 1
ATOM 1641 C C . ASP A 1 204 ? 0.832 6.484 17 1 98.56 204 ASP A C 1
ATOM 1643 O O . ASP A 1 204 ? 0.705 7.363 16.141 1 98.56 204 ASP A O 1
ATOM 1647 N N . ILE A 1 205 ? -0.146 5.641 17.219 1 98.62 205 ILE A N 1
ATOM 1648 C CA . ILE A 1 205 ? -1.396 5.695 16.469 1 98.62 205 ILE A CA 1
ATOM 1649 C C . ILE A 1 205 ? -2.518 6.203 17.375 1 98.62 205 ILE A C 1
ATOM 1651 O O . ILE A 1 205 ? -2.674 5.734 18.5 1 98.62 205 ILE A O 1
ATOM 1655 N N . LEU A 1 206 ? -3.236 7.176 16.969 1 98.69 206 LEU A N 1
ATOM 1656 C CA . LEU A 1 206 ? -4.461 7.699 17.562 1 98.69 206 LEU A CA 1
ATOM 1657 C C . LEU A 1 206 ? -5.641 7.52 16.609 1 98.69 206 LEU A C 1
ATOM 1659 O O . LEU A 1 206 ? -5.684 8.141 15.539 1 98.69 206 LEU A O 1
ATOM 1663 N N . GLN A 1 207 ? -6.559 6.633 16.969 1 98.38 207 GLN A N 1
ATOM 1664 C CA . GLN A 1 207 ? -7.672 6.27 16.094 1 98.38 207 GLN A CA 1
ATOM 1665 C C . GLN A 1 207 ? -9.016 6.512 16.781 1 98.38 207 GLN A C 1
ATOM 1667 O O . GLN A 1 207 ? -9.188 6.156 17.953 1 98.38 207 GLN A O 1
ATOM 1672 N N . TRP A 1 208 ? -9.953 7.148 16.109 1 97.94 208 TRP A N 1
ATOM 1673 C CA . TRP A 1 208 ? -11.297 7.363 16.625 1 97.94 208 TRP A CA 1
ATOM 1674 C C . TRP A 1 208 ? -12.32 6.543 15.852 1 97.94 208 TRP A C 1
ATOM 1676 O O . TRP A 1 208 ? -12.039 6.07 14.75 1 97.94 208 TRP A O 1
ATOM 1686 N N . ASP A 1 209 ? -13.484 6.414 16.453 1 96.06 209 ASP A N 1
ATOM 1687 C CA . ASP A 1 209 ? -14.562 5.602 15.898 1 96.06 209 ASP A CA 1
ATOM 1688 C C . ASP A 1 209 ? -15.445 6.426 14.961 1 96.06 209 ASP A C 1
ATOM 1690 O O . ASP A 1 209 ? -16.641 6.598 15.219 1 96.06 209 ASP A O 1
ATOM 1694 N N . PHE A 1 210 ? -14.992 6.957 13.953 1 95.12 210 PHE A N 1
ATOM 1695 C CA . PHE A 1 210 ? -15.734 7.539 12.836 1 95.12 210 PHE A CA 1
ATOM 1696 C C . PHE A 1 210 ? -15.219 7.004 11.508 1 95.12 210 PHE A C 1
ATOM 1698 O O . PHE A 1 210 ? -14.086 6.523 11.422 1 95.12 210 PHE A O 1
ATOM 1705 N N . GLU A 1 211 ? -15.977 7.039 10.5 1 93.25 211 GLU A N 1
ATOM 1706 C CA . GLU A 1 211 ? -15.562 6.523 9.203 1 93.25 211 GLU A CA 1
ATOM 1707 C C . GLU A 1 211 ? -14.555 7.461 8.531 1 93.25 211 GLU A C 1
ATOM 1709 O O . GLU A 1 211 ? -14.828 8.648 8.352 1 93.25 211 GLU A O 1
ATOM 1714 N N . ASP A 1 212 ? -13.484 6.867 8.156 1 93.06 212 ASP A N 1
ATOM 1715 C CA . ASP A 1 212 ? -12.383 7.625 7.582 1 93.06 212 ASP A CA 1
ATOM 1716 C C . ASP A 1 212 ? -12.641 7.945 6.113 1 93.06 212 ASP A C 1
ATOM 1718 O O . ASP A 1 212 ? -12.117 7.27 5.223 1 93.06 212 ASP A O 1
ATOM 1722 N N . THR A 1 213 ? -13.352 8.969 5.801 1 91.69 213 THR A N 1
ATOM 1723 C CA . THR A 1 213 ? -13.617 9.469 4.453 1 91.69 213 THR A CA 1
ATOM 1724 C C . THR A 1 213 ? -12.945 10.82 4.23 1 91.69 213 THR A C 1
ATOM 1726 O O . THR A 1 213 ? -12.547 11.484 5.191 1 91.69 213 THR A O 1
ATOM 1729 N N . PHE A 1 214 ? -12.836 11.156 3.07 1 92.25 214 PHE A N 1
ATOM 1730 C CA . PHE A 1 214 ? -12.18 12.422 2.748 1 92.25 214 PHE A CA 1
ATOM 1731 C C . PHE A 1 214 ? -12.891 13.586 3.428 1 92.25 214 PHE A C 1
ATOM 1733 O O . PHE A 1 214 ? -12.242 14.461 4 1 92.25 214 PHE A O 1
ATOM 1740 N N . PHE A 1 215 ? -14.18 13.633 3.414 1 93.12 215 PHE A N 1
ATOM 1741 C CA . PHE A 1 215 ? -14.945 14.727 3.988 1 93.12 215 PHE A CA 1
ATOM 1742 C C . PHE A 1 215 ? -14.82 14.742 5.508 1 93.12 215 PHE A C 1
ATOM 1744 O O . PHE A 1 215 ? -15.008 15.781 6.141 1 93.12 215 PHE A O 1
ATOM 1751 N N . ASN A 1 216 ? -14.438 13.641 6.066 1 94.12 216 ASN A N 1
ATOM 1752 C CA . ASN A 1 216 ? -14.336 13.547 7.52 1 94.12 216 ASN A CA 1
ATOM 1753 C C . ASN A 1 216 ? -12.922 13.867 8.008 1 94.12 216 ASN A C 1
ATOM 1755 O O . ASN A 1 216 ? -12.609 13.664 9.18 1 94.12 216 ASN A O 1
ATOM 1759 N N . LEU A 1 217 ? -12.102 14.383 7.129 1 96.56 217 LEU A N 1
ATOM 1760 C CA . LEU A 1 217 ? -10.766 14.805 7.543 1 96.56 217 LEU A CA 1
ATOM 1761 C C . LEU A 1 217 ? -10.844 15.891 8.609 1 96.56 217 LEU A C 1
ATOM 1763 O O . LEU A 1 217 ? -9.992 15.961 9.5 1 96.56 217 LEU A O 1
ATOM 1767 N N . THR A 1 218 ? -11.852 16.719 8.5 1 97.25 218 THR A N 1
ATOM 1768 C CA . THR A 1 218 ? -12.062 17.797 9.469 1 97.25 218 THR A CA 1
ATOM 1769 C C . THR A 1 218 ? -12.242 17.234 10.875 1 97.25 218 THR A C 1
ATOM 1771 O O . THR A 1 218 ? -11.812 17.844 11.852 1 97.25 218 THR A O 1
ATOM 1774 N N . LEU A 1 219 ? -12.852 16.062 10.922 1 96.81 219 LEU A N 1
ATOM 1775 C CA . LEU A 1 219 ? -13.031 15.422 12.219 1 96.81 219 LEU A CA 1
ATOM 1776 C C . LEU A 1 219 ? -11.688 15.055 12.836 1 96.81 219 LEU A C 1
ATOM 1778 O O . LEU A 1 219 ? -11.516 15.133 14.055 1 96.81 219 LEU A O 1
ATOM 1782 N N . LYS A 1 220 ? -10.742 14.688 12.047 1 97.38 220 LYS A N 1
ATOM 1783 C CA . LYS A 1 220 ? -9.406 14.406 12.562 1 97.38 220 LYS A CA 1
ATOM 1784 C C . LYS A 1 220 ? -8.797 15.641 13.219 1 97.38 220 LYS A C 1
ATOM 1786 O O . LYS A 1 220 ? -8.148 15.539 14.266 1 97.38 220 LYS A O 1
ATOM 1791 N N . ASP A 1 221 ? -9.031 16.781 12.617 1 97.38 221 ASP A N 1
ATOM 1792 C CA . ASP A 1 221 ? -8.5 18.031 13.18 1 97.38 221 ASP A CA 1
ATOM 1793 C C . ASP A 1 221 ? -9.156 18.344 14.523 1 97.38 221 ASP A C 1
ATOM 1795 O O . ASP A 1 221 ? -8.461 18.578 15.516 1 97.38 221 ASP A O 1
ATOM 1799 N N . VAL A 1 222 ? -10.453 18.344 14.555 1 97.31 222 VAL A N 1
ATOM 1800 C CA . VAL A 1 222 ? -11.195 18.766 15.734 1 97.31 222 VAL A CA 1
ATOM 1801 C C . VAL A 1 222 ? -10.93 17.797 16.891 1 97.31 222 VAL A C 1
ATOM 1803 O O . VAL A 1 222 ? -10.727 18.234 18.031 1 97.31 222 VAL A O 1
ATOM 1806 N N . LEU A 1 223 ? -10.922 16.531 16.562 1 97.5 223 LEU A N 1
ATOM 1807 C CA . LEU A 1 223 ? -10.672 15.531 17.594 1 97.5 223 LEU A CA 1
ATOM 1808 C C . LEU A 1 223 ? -9.227 15.586 18.078 1 97.5 223 LEU A C 1
ATOM 1810 O O . LEU A 1 223 ? -8.953 15.398 19.266 1 97.5 223 LEU A O 1
ATOM 1814 N N . PHE A 1 224 ? -8.359 15.852 17.172 1 98.25 224 PHE A N 1
ATOM 1815 C CA . PHE A 1 224 ? -6.957 16.016 17.531 1 98.25 224 PHE A CA 1
ATOM 1816 C C . PHE A 1 224 ? -6.777 17.203 18.469 1 98.25 224 PHE A C 1
ATOM 1818 O O . PHE A 1 224 ? -6.059 17.125 19.469 1 98.25 224 PHE A O 1
ATOM 1825 N N . TRP A 1 225 ? -7.379 18.359 18.125 1 98 225 TRP A N 1
ATOM 1826 C CA . TRP A 1 225 ? -7.262 19.531 18.969 1 98 225 TRP A CA 1
ATOM 1827 C C . TRP A 1 225 ? -7.746 19.234 20.391 1 98 225 TRP A C 1
ATOM 1829 O O . TRP A 1 225 ? -7.133 19.656 21.359 1 98 225 TRP A O 1
ATOM 1839 N N . SER A 1 226 ? -8.812 18.531 20.438 1 96.62 226 SER A N 1
ATOM 1840 C CA . SER A 1 226 ? -9.328 18.125 21.75 1 96.62 226 SER A CA 1
ATOM 1841 C C . SER A 1 226 ? -8.32 17.25 22.484 1 96.62 226 SER A C 1
ATOM 1843 O O . SER A 1 226 ? -7.992 17.516 23.641 1 96.62 226 SER A O 1
ATOM 1845 N N . TRP A 1 227 ? -7.836 16.219 21.812 1 97.56 227 TRP A N 1
ATOM 1846 C CA . TRP A 1 227 ? -6.859 15.305 22.406 1 97.56 227 TRP A CA 1
ATOM 1847 C C . TRP A 1 227 ? -5.602 16.062 22.828 1 97.56 227 TRP A C 1
ATOM 1849 O O . TRP A 1 227 ? -5.082 15.852 23.922 1 97.56 227 TRP A O 1
ATOM 1859 N N . PHE A 1 228 ? -5.102 16.953 21.984 1 98.06 228 PHE A N 1
ATOM 1860 C CA . PHE A 1 228 ? -3.906 17.734 22.25 1 98.06 228 PHE A CA 1
ATOM 1861 C C . PHE A 1 228 ? -4.078 18.578 23.5 1 98.06 228 PHE A C 1
ATOM 1863 O O . PHE A 1 228 ? -3.17 18.656 24.328 1 98.06 228 PHE A O 1
ATOM 1870 N N . SER A 1 229 ? -5.191 19.266 23.641 1 96.44 229 SER A N 1
ATOM 1871 C CA . SER A 1 229 ? -5.461 20.172 24.75 1 96.44 229 SER A CA 1
ATOM 1872 C C . SER A 1 229 ? -5.461 19.406 26.078 1 96.44 229 SER A C 1
ATOM 1874 O O . SER A 1 229 ? -5.105 19.969 27.109 1 96.44 229 SER A O 1
ATOM 1876 N N . HIS A 1 230 ? -5.754 18.172 26.016 1 95.19 230 HIS A N 1
ATOM 1877 C CA . HIS A 1 230 ? -5.832 17.359 27.234 1 95.19 230 HIS A CA 1
ATOM 1878 C C . HIS A 1 230 ? -4.52 16.641 27.5 1 95.19 230 HIS A C 1
ATOM 1880 O O . HIS A 1 230 ? -4.129 16.469 28.656 1 95.19 230 HIS A O 1
ATOM 1886 N N . SER A 1 231 ? -3.824 16.312 26.453 1 95.56 231 SER A N 1
ATOM 1887 C CA . SER A 1 231 ? -2.75 15.336 26.609 1 95.56 231 SER A CA 1
ATOM 1888 C C . SER A 1 231 ? -1.383 15.984 26.422 1 95.56 231 SER A C 1
ATOM 1890 O O . SER A 1 231 ? -0.366 15.438 26.844 1 95.56 231 SER A O 1
ATOM 1892 N N . CYS A 1 232 ? -1.327 17.125 25.75 1 95.88 232 CYS A N 1
ATOM 1893 C CA . CYS A 1 232 ? -0.039 17.672 25.344 1 95.88 232 CYS A CA 1
ATOM 1894 C C . CYS A 1 232 ? 0.183 19.047 25.969 1 95.88 232 CYS A C 1
ATOM 1896 O O . CYS A 1 232 ? 0.24 20.062 25.266 1 95.88 232 CYS A O 1
ATOM 1898 N N . LYS A 1 233 ? 0.562 19.188 27.188 1 89.69 233 LYS A N 1
ATOM 1899 C CA . LYS A 1 233 ? 0.583 20.438 27.938 1 89.69 233 LYS A CA 1
ATOM 1900 C C . LYS A 1 233 ? 1.86 21.219 27.656 1 89.69 233 LYS A C 1
ATOM 1902 O O . LYS A 1 233 ? 1.855 22.453 27.688 1 89.69 233 LYS A O 1
ATOM 1907 N N . GLN A 1 234 ? 2.904 20.594 27.266 1 91.12 234 GLN A N 1
ATOM 1908 C CA . GLN A 1 234 ? 4.188 21.297 27.219 1 91.12 234 GLN A CA 1
ATOM 1909 C C . GLN A 1 234 ? 4.719 21.359 25.781 1 91.12 234 GLN A C 1
ATOM 1911 O O . GLN A 1 234 ? 5.848 21.797 25.562 1 91.12 234 GLN A O 1
ATOM 1916 N N . THR A 1 235 ? 4.039 20.953 24.812 1 95.25 235 THR A N 1
ATOM 1917 C CA . THR A 1 235 ? 4.5 20.938 23.438 1 95.25 235 THR A CA 1
ATOM 1918 C C . THR A 1 235 ? 4.414 22.344 22.828 1 95.25 235 THR A C 1
ATOM 1920 O O . THR A 1 235 ? 3.375 23 22.906 1 95.25 235 THR A O 1
ATOM 1923 N N . HIS A 1 236 ? 5.457 22.828 22.188 1 97.5 236 HIS A N 1
ATOM 1924 C CA . HIS A 1 236 ? 5.527 24.203 21.719 1 97.5 236 HIS A CA 1
ATOM 1925 C C . HIS A 1 236 ? 4.801 24.375 20.391 1 97.5 236 HIS A C 1
ATOM 1927 O O . HIS A 1 236 ? 4.078 25.359 20.188 1 97.5 236 HIS A O 1
ATOM 1933 N N . PHE A 1 237 ? 5.039 23.469 19.484 1 98.5 237 PHE A N 1
ATOM 1934 C CA . PHE A 1 237 ? 4.473 23.578 18.141 1 98.5 237 PHE A CA 1
ATOM 1935 C C . PHE A 1 237 ? 3.834 22.266 17.703 1 98.5 237 PHE A C 1
ATOM 1937 O O . PHE A 1 237 ? 4.168 21.203 18.234 1 98.5 237 PHE A O 1
ATOM 1944 N N . VAL A 1 238 ? 2.896 22.344 16.797 1 98.75 238 VAL A N 1
ATOM 1945 C CA . VAL A 1 238 ? 2.297 21.219 16.109 1 98.75 238 VAL A CA 1
ATOM 1946 C C . VAL A 1 238 ? 2.539 21.328 14.602 1 98.75 238 VAL A C 1
ATOM 1948 O O . VAL A 1 238 ? 2.309 22.391 14.016 1 98.75 238 VAL A O 1
ATOM 1951 N N . PHE A 1 239 ? 3.119 20.359 14.055 1 98.81 239 PHE A N 1
ATOM 1952 C CA . PHE A 1 239 ? 3.045 20.188 12.602 1 98.81 239 PHE A CA 1
ATOM 1953 C C . PHE A 1 239 ? 1.864 19.297 12.227 1 98.81 239 PHE A C 1
ATOM 1955 O O . PHE A 1 239 ? 1.815 18.125 12.602 1 98.81 239 PHE A O 1
ATOM 1962 N N . LYS A 1 240 ? 0.91 19.797 11.539 1 98.62 240 LYS A N 1
ATOM 1963 C CA . LYS A 1 240 ? -0.236 19.047 11.031 1 98.62 240 LYS A CA 1
ATOM 1964 C C . LYS A 1 240 ? -0.098 18.797 9.531 1 98.62 240 LYS A C 1
ATOM 1966 O O . LYS A 1 240 ? 0.001 19.734 8.742 1 98.62 240 LYS A O 1
ATOM 1971 N N . GLY A 1 241 ? -0.116 17.547 9.148 1 97.94 241 GLY A N 1
ATOM 1972 C CA . GLY A 1 241 ? 0.086 17.281 7.73 1 97.94 241 GLY A CA 1
ATOM 1973 C C . GLY A 1 241 ? -0.421 15.922 7.301 1 97.94 241 GLY A C 1
ATOM 1974 O O . GLY A 1 241 ? -1.05 15.211 8.086 1 97.94 241 GLY A O 1
ATOM 1975 N N . ASP A 1 242 ? -0.228 15.578 5.977 1 98.06 242 ASP A N 1
ATOM 1976 C CA . ASP A 1 242 ? -0.607 14.305 5.371 1 98.06 242 ASP A CA 1
ATOM 1977 C C . ASP A 1 242 ? 0.536 13.297 5.457 1 98.06 242 ASP A C 1
ATOM 1979 O O . ASP A 1 242 ? 1.648 13.648 5.855 1 98.06 242 ASP A O 1
ATOM 1983 N N . ASP A 1 243 ? 0.235 12.07 5.078 1 98.62 243 ASP A N 1
ATOM 1984 C CA . ASP A 1 243 ? 1.257 11.039 5.215 1 98.62 243 ASP A CA 1
ATOM 1985 C C . ASP A 1 243 ? 2.062 10.883 3.928 1 98.62 243 ASP A C 1
ATOM 1987 O O . ASP A 1 243 ? 3.002 10.086 3.867 1 98.62 243 ASP A O 1
ATOM 1991 N N . ASP A 1 244 ? 1.721 11.641 2.854 1 98.31 244 ASP A N 1
ATOM 1992 C CA . ASP A 1 244 ? 2.475 11.594 1.604 1 98.31 244 ASP A CA 1
ATOM 1993 C C . ASP A 1 244 ? 3.26 12.891 1.388 1 98.31 244 ASP A C 1
ATOM 1995 O O . ASP A 1 244 ? 3.205 13.484 0.309 1 98.31 244 ASP A O 1
ATOM 1999 N N . ILE A 1 245 ? 3.979 13.289 2.396 1 98.5 245 ILE A N 1
ATOM 2000 C CA . ILE A 1 245 ? 4.773 14.508 2.348 1 98.5 245 ILE A CA 1
ATOM 2001 C C . ILE A 1 245 ? 6.207 14.211 2.785 1 98.5 245 ILE A C 1
ATOM 2003 O O . ILE A 1 245 ? 6.48 13.156 3.354 1 98.5 245 ILE A O 1
ATOM 2007 N N . PHE A 1 246 ? 7.062 15.117 2.459 1 98.56 246 PHE A N 1
ATOM 2008 C CA . PHE A 1 246 ? 8.43 15.117 2.969 1 98.56 246 PHE A CA 1
ATOM 2009 C C . PHE A 1 246 ? 8.703 16.391 3.773 1 98.56 246 PHE A C 1
ATOM 2011 O O . PHE A 1 246 ? 8.375 17.484 3.336 1 98.56 246 PHE A O 1
ATOM 2018 N N . VAL A 1 247 ? 9.281 16.188 4.926 1 98.75 247 VAL A N 1
ATOM 2019 C CA . VAL A 1 247 ? 9.617 17.312 5.805 1 98.75 247 VAL A CA 1
ATOM 2020 C C . VAL A 1 247 ? 11.117 17.328 6.078 1 98.75 247 VAL A C 1
ATOM 2022 O O . VAL A 1 247 ? 11.703 16.281 6.402 1 98.75 247 VAL A O 1
ATOM 2025 N N . ASN A 1 248 ? 11.734 18.438 5.891 1 97.88 248 ASN A N 1
ATOM 2026 C CA . ASN A 1 248 ? 13.109 18.641 6.328 1 97.88 248 ASN A CA 1
ATOM 2027 C C . ASN A 1 248 ? 13.18 19 7.812 1 97.88 248 ASN A C 1
ATOM 2029 O O . ASN A 1 248 ? 13.406 20.156 8.172 1 97.88 248 ASN A O 1
ATOM 2033 N N . THR A 1 249 ? 13.109 18 8.656 1 98.25 249 THR A N 1
ATOM 2034 C CA . THR A 1 249 ? 12.922 18.172 10.094 1 98.25 249 THR A CA 1
ATOM 2035 C C . THR A 1 249 ? 14.094 18.922 10.711 1 98.25 249 THR A C 1
ATOM 2037 O O . THR A 1 249 ? 13.898 19.844 11.5 1 98.25 249 THR A O 1
ATOM 2040 N N . PRO A 1 250 ? 15.375 18.641 10.398 1 96.62 250 PRO A N 1
ATOM 2041 C CA . PRO A 1 250 ? 16.484 19.406 10.984 1 96.62 250 PRO A CA 1
ATOM 2042 C C . PRO A 1 250 ? 16.391 20.906 10.703 1 96.62 250 PRO A C 1
ATOM 2044 O O . PRO A 1 250 ? 16.578 21.719 11.602 1 96.62 250 PRO A O 1
ATOM 2047 N N . LYS A 1 251 ? 16.031 21.25 9.523 1 96.31 251 LYS A N 1
ATOM 2048 C CA . LYS A 1 251 ? 15.906 22.656 9.18 1 96.31 251 LYS A CA 1
ATOM 2049 C C . LYS A 1 251 ? 14.656 23.266 9.812 1 96.31 251 LYS A C 1
ATOM 2051 O O . LYS A 1 251 ? 14.664 24.438 10.188 1 96.31 251 LYS A O 1
ATOM 2056 N N . LEU A 1 252 ? 13.625 22.5 9.852 1 97.75 252 LEU A N 1
ATOM 2057 C CA . LEU A 1 252 ? 12.406 22.984 10.492 1 97.75 252 LEU A CA 1
ATOM 2058 C C . LEU A 1 252 ? 12.656 23.328 11.961 1 97.75 252 LEU A C 1
ATOM 2060 O O . LEU A 1 252 ? 12.172 24.344 12.453 1 97.75 252 LEU A O 1
ATOM 2064 N N . ILE A 1 253 ? 13.391 22.469 12.656 1 97.5 253 ILE A N 1
ATOM 2065 C CA . ILE A 1 253 ? 13.742 22.688 14.055 1 97.5 253 ILE A CA 1
ATOM 2066 C C . ILE A 1 253 ? 14.469 24.016 14.195 1 97.5 253 ILE A C 1
ATOM 2068 O O . ILE A 1 253 ? 14.094 24.859 15.023 1 97.5 253 ILE A O 1
ATOM 2072 N N . THR A 1 254 ? 15.477 24.203 13.352 1 96.31 254 THR A N 1
ATOM 2073 C CA . THR A 1 2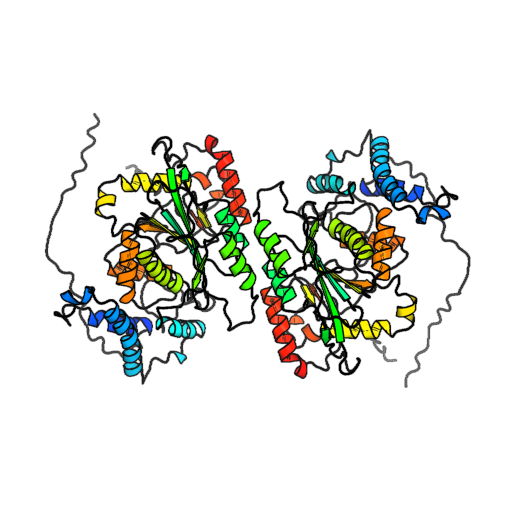54 ? 16.25 25.438 13.391 1 96.31 254 THR A CA 1
ATOM 2074 C C . THR A 1 254 ? 15.352 26.641 13.07 1 96.31 254 THR A C 1
ATOM 2076 O O . THR A 1 254 ? 15.43 27.672 13.734 1 96.31 254 THR A O 1
ATOM 2079 N N . TYR A 1 255 ? 14.539 26.484 12.094 1 96.12 255 TYR A N 1
ATOM 2080 C CA . TYR A 1 255 ? 13.625 27.562 11.695 1 96.12 255 TYR A CA 1
ATOM 2081 C C . TYR A 1 255 ? 12.727 27.953 12.859 1 96.12 255 TYR A C 1
ATOM 2083 O O . TYR A 1 255 ? 12.555 29.141 13.141 1 96.12 255 TYR A O 1
ATOM 2091 N N . LEU A 1 256 ? 12.156 27.016 13.539 1 97 256 LEU A N 1
ATOM 2092 C CA . LEU A 1 256 ? 11.258 27.281 14.648 1 97 256 LEU A CA 1
ATOM 2093 C C . LEU A 1 256 ? 12 27.953 15.805 1 97 256 LEU A C 1
ATOM 2095 O O . LEU A 1 256 ? 11.461 28.859 16.453 1 97 256 LEU A O 1
ATOM 2099 N N . GLN A 1 257 ? 13.195 27.531 16.047 1 95.44 257 GLN A N 1
ATOM 2100 C CA . GLN A 1 257 ? 13.992 28.125 17.109 1 95.44 257 GLN A CA 1
ATOM 2101 C C . GLN A 1 257 ? 14.297 29.594 16.812 1 95.44 257 GLN A C 1
ATOM 2103 O O . GLN A 1 257 ? 14.234 30.453 17.688 1 95.44 257 GLN A O 1
ATOM 2108 N N . ILE A 1 258 ? 14.641 29.812 15.57 1 94.12 258 ILE A N 1
ATOM 2109 C CA . ILE A 1 258 ? 14.891 31.188 15.141 1 94.12 258 ILE A CA 1
ATOM 2110 C C . ILE A 1 258 ? 13.625 32.031 15.32 1 94.12 258 ILE A C 1
ATOM 2112 O O . ILE A 1 258 ? 13.688 33.156 15.828 1 94.12 258 ILE A O 1
ATOM 2116 N N . GLN A 1 259 ? 12.477 31.484 14.914 1 93.62 259 GLN A N 1
ATOM 2117 C CA . GLN A 1 259 ? 11.211 32.188 15.062 1 93.62 259 GLN A CA 1
ATOM 2118 C C . GLN A 1 259 ? 10.914 32.5 16.531 1 93.62 259 GLN A C 1
ATOM 2120 O O . GLN A 1 259 ? 10.445 33.594 16.859 1 93.62 259 GLN A O 1
ATOM 2125 N N . MET A 1 260 ? 11.172 31.594 17.438 1 93.38 260 MET A N 1
ATOM 2126 C CA . MET A 1 260 ? 10.867 31.719 18.859 1 93.38 260 MET A CA 1
ATOM 2127 C C . MET A 1 260 ? 11.695 32.844 19.5 1 93.38 260 MET A C 1
ATOM 2129 O O . MET A 1 260 ? 11.328 33.375 20.547 1 93.38 260 MET A O 1
ATOM 2133 N N . GLU A 1 261 ? 12.797 33.188 18.891 1 92.31 261 GLU A N 1
ATOM 2134 C CA . GLU A 1 261 ? 13.688 34.188 19.422 1 92.31 261 GLU A CA 1
ATOM 2135 C C . GLU A 1 261 ? 13.25 35.594 18.984 1 92.31 261 GLU A C 1
ATOM 2137 O O . GLU A 1 261 ? 13.695 36.594 19.562 1 92.31 261 GLU A O 1
ATOM 2142 N N . LYS A 1 262 ? 12.43 35.625 18.047 1 93.94 262 LYS A N 1
ATOM 2143 C CA . LYS A 1 262 ? 11.945 36.906 17.578 1 93.94 262 LYS A CA 1
ATOM 2144 C C . LYS A 1 262 ? 10.891 37.469 18.516 1 93.94 262 LYS A C 1
ATOM 2146 O O . LYS A 1 262 ? 9.883 36.812 18.797 1 93.94 262 LYS A O 1
ATOM 2151 N N . PRO A 1 263 ? 11.016 38.688 18.922 1 94.75 263 PRO A N 1
ATOM 2152 C CA . PRO A 1 263 ? 10.109 39.281 19.906 1 94.75 263 PRO A CA 1
ATOM 2153 C C . PRO A 1 263 ? 8.664 39.312 19.422 1 94.75 263 PRO A C 1
ATOM 2155 O O . PRO A 1 263 ? 7.742 39.031 20.188 1 94.75 263 PRO A O 1
ATOM 2158 N N . HIS A 1 264 ? 8.484 39.688 18.203 1 92.5 264 HIS A N 1
ATOM 2159 C CA . HIS A 1 264 ? 7.125 39.812 17.703 1 92.5 264 HIS A CA 1
ATOM 2160 C C . HIS A 1 264 ? 6.426 38.438 17.656 1 92.5 264 HIS A C 1
ATOM 2162 O O . HIS A 1 264 ? 5.211 38.375 17.859 1 92.5 264 HIS A O 1
ATOM 2168 N N . VAL A 1 265 ? 7.195 37.406 17.406 1 92.69 265 VAL A N 1
ATOM 2169 C CA . VAL A 1 265 ? 6.641 36.062 17.375 1 92.69 265 VAL A CA 1
ATOM 2170 C C . VAL A 1 265 ? 6.309 35.625 18.812 1 92.69 265 VAL A C 1
ATOM 2172 O O . VAL A 1 265 ? 5.238 35.062 19.062 1 92.69 265 VAL A O 1
ATOM 2175 N N . LYS A 1 266 ? 7.129 35.906 19.703 1 93.12 266 LYS A N 1
ATOM 2176 C CA . LYS A 1 266 ? 6.914 35.562 21.109 1 93.12 266 LYS A CA 1
ATOM 2177 C C . LYS A 1 266 ? 5.641 36.219 21.641 1 93.12 266 LYS A C 1
ATOM 2179 O O . LYS A 1 266 ? 4.863 35.562 22.359 1 93.12 266 LYS A O 1
ATOM 2184 N N . LYS A 1 267 ? 5.441 37.438 21.234 1 94.25 267 LYS A N 1
ATOM 2185 C CA . LYS A 1 267 ? 4.293 38.219 21.719 1 94.25 267 LYS A CA 1
ATOM 2186 C C . LYS A 1 267 ? 2.996 37.688 21.094 1 94.25 267 LYS A C 1
ATOM 2188 O O . LYS A 1 267 ? 1.927 37.812 21.688 1 94.25 267 LYS A O 1
ATOM 2193 N N . ASN A 1 268 ? 3.143 37.125 19.922 1 95.5 268 ASN A N 1
ATOM 2194 C CA . ASN A 1 268 ? 1.951 36.719 19.188 1 95.5 268 ASN A CA 1
ATOM 2195 C C . ASN A 1 268 ? 1.887 35.188 19.016 1 95.5 268 ASN A C 1
ATOM 2197 O O . ASN A 1 268 ? 1.346 34.688 18.031 1 95.5 268 ASN A O 1
ATOM 2201 N N . MET A 1 269 ? 2.42 34.469 19.984 1 96.19 269 MET A N 1
ATOM 2202 C CA . MET A 1 269 ? 2.492 33.031 19.906 1 96.19 269 MET A CA 1
ATOM 2203 C C . MET A 1 269 ? 1.096 32.406 19.891 1 96.19 269 MET A C 1
ATOM 2205 O O . MET A 1 269 ? 0.878 31.359 19.281 1 96.19 269 MET A O 1
ATOM 2209 N N . HIS A 1 270 ? 0.15 33.031 20.469 1 96.62 270 HIS A N 1
ATOM 2210 C CA . HIS A 1 270 ? -1.211 32.531 20.578 1 96.62 270 HIS A CA 1
ATOM 2211 C C . HIS A 1 270 ? -1.917 32.531 19.219 1 96.62 270 HIS A C 1
ATOM 2213 O O . HIS A 1 270 ? -2.967 31.922 19.047 1 96.62 270 HIS A O 1
ATOM 2219 N N . ASN A 1 271 ? -1.305 33.188 18.156 1 96.75 271 ASN A N 1
ATOM 2220 C CA . ASN A 1 271 ? -1.86 33.219 16.812 1 96.75 271 ASN A CA 1
ATOM 2221 C C . ASN A 1 271 ? -0.875 32.688 15.781 1 96.75 271 ASN A C 1
ATOM 2223 O O . ASN A 1 271 ? -1.083 32.844 14.578 1 96.75 271 ASN A O 1
ATOM 2227 N N . PHE A 1 272 ? 0.148 32.062 16.234 1 97.62 272 PHE A N 1
ATOM 2228 C CA . PHE A 1 272 ? 1.262 31.703 15.367 1 97.62 272 PHE A CA 1
ATOM 2229 C C . PHE A 1 272 ? 0.909 30.5 14.508 1 97.62 272 PHE A C 1
ATOM 2231 O O . PHE A 1 272 ? 0.671 29.406 15.023 1 97.62 272 PHE A O 1
ATOM 2238 N N . VAL A 1 273 ? 0.818 30.672 13.203 1 98.19 273 VAL A N 1
ATOM 2239 C CA . VAL A 1 273 ? 0.547 29.609 12.227 1 98.19 273 VAL A CA 1
ATOM 2240 C C . VAL A 1 273 ? 1.165 29.984 10.883 1 98.19 273 VAL A C 1
ATOM 2242 O O . VAL A 1 273 ? 1.114 31.141 10.469 1 98.19 273 VAL A O 1
ATOM 2245 N N . PHE A 1 274 ? 1.86 29.016 10.25 1 97.81 274 PHE A N 1
ATOM 2246 C CA . PHE A 1 274 ? 2.398 29.281 8.922 1 97.81 274 PHE A CA 1
ATOM 2247 C C . PHE A 1 274 ? 2.363 28.031 8.062 1 97.81 274 PHE A C 1
ATOM 2249 O O . PHE A 1 274 ? 2.256 26.922 8.578 1 97.81 274 PHE A O 1
ATOM 2256 N N . GLY A 1 275 ? 2.389 28.094 6.816 1 97.94 275 GLY A N 1
ATOM 2257 C CA . GLY A 1 275 ? 2.365 27.094 5.77 1 97.94 275 GLY A CA 1
ATOM 2258 C C . GLY A 1 275 ? 2.268 27.688 4.375 1 97.94 275 GLY A C 1
ATOM 2259 O O . GLY A 1 275 ? 2.717 28.797 4.137 1 97.94 275 GLY A O 1
ATOM 2260 N N . ASP A 1 276 ? 1.877 26.891 3.475 1 97.38 276 ASP A N 1
ATOM 2261 C CA . ASP A 1 276 ? 1.547 27.375 2.139 1 97.38 276 ASP A CA 1
ATOM 2262 C C . ASP A 1 276 ? 0.131 27.953 2.098 1 97.38 276 ASP A C 1
ATOM 2264 O O . ASP A 1 276 ? -0.846 27.203 2.055 1 97.38 276 ASP A O 1
ATOM 2268 N N . VAL A 1 277 ? 0.058 29.297 2.105 1 97.19 277 VAL A N 1
ATOM 2269 C CA . VAL A 1 277 ? -1.234 29.938 2.309 1 97.19 277 VAL A CA 1
ATOM 2270 C C . VAL A 1 277 ? -1.902 30.203 0.958 1 97.19 277 VAL A C 1
ATOM 2272 O O . VAL A 1 277 ? -1.273 30.734 0.039 1 97.19 277 VAL A O 1
ATOM 2275 N N . ILE A 1 278 ? -3.105 29.766 0.888 1 93.44 278 ILE A N 1
ATOM 2276 C CA . ILE A 1 278 ? -3.979 30.031 -0.25 1 93.44 278 ILE A CA 1
ATOM 2277 C C . ILE A 1 278 ? -4.934 31.172 0.09 1 93.44 278 ILE A C 1
ATOM 2279 O O . ILE A 1 278 ? -5.66 31.109 1.084 1 93.44 278 ILE A O 1
ATOM 2283 N N . GLY A 1 279 ? -4.926 32.125 -0.714 1 87.12 279 GLY A N 1
ATOM 2284 C CA . GLY A 1 279 ? -5.816 33.281 -0.494 1 87.12 279 GLY A CA 1
ATOM 2285 C C . GLY A 1 279 ? -7.277 32.938 -0.729 1 87.12 279 GLY A C 1
ATOM 2286 O O . GLY A 1 279 ? -7.625 31.766 -0.921 1 87.12 279 GLY A O 1
ATOM 2287 N N . ALA A 1 280 ? -8.117 33.844 -0.906 1 77.94 280 ALA A N 1
ATOM 2288 C CA . ALA A 1 280 ? -9.555 33.656 -1.044 1 77.94 280 ALA A CA 1
ATOM 2289 C C . ALA A 1 280 ? -9.883 32.781 -2.264 1 77.94 280 ALA A C 1
ATOM 2291 O O . ALA A 1 280 ? -9.672 33.219 -3.402 1 77.94 280 ALA A O 1
ATOM 2292 N N . ALA A 1 281 ? -10.117 31.562 -1.974 1 88.75 281 ALA A N 1
ATOM 2293 C CA . ALA A 1 281 ? -10.453 30.594 -3.016 1 88.75 281 ALA A CA 1
ATOM 2294 C C . ALA A 1 281 ? -11.953 30.359 -3.088 1 88.75 281 ALA A C 1
ATOM 2296 O O . ALA A 1 281 ? -12.68 30.625 -2.121 1 88.75 281 ALA A O 1
ATOM 2297 N N . SER A 1 282 ? -12.383 29.953 -4.266 1 94 282 SER A N 1
ATOM 2298 C CA . SER A 1 282 ? -13.781 29.578 -4.449 1 94 282 SER A CA 1
ATOM 2299 C C . SER A 1 282 ? -13.961 28.078 -4.305 1 94 282 SER A C 1
ATOM 2301 O O . SER A 1 282 ? -13.086 27.297 -4.68 1 94 282 SER A O 1
ATOM 2303 N N . PRO A 1 283 ? -15.156 27.656 -3.779 1 95.88 283 PRO A N 1
ATOM 2304 C CA . PRO A 1 283 ? -15.438 26.219 -3.727 1 95.88 283 PRO A CA 1
ATOM 2305 C C . PRO A 1 283 ? -15.438 25.562 -5.109 1 95.88 283 PRO A C 1
ATOM 2307 O O . PRO A 1 283 ? -15.836 26.203 -6.094 1 95.88 283 PRO A O 1
ATOM 2310 N N . ASN A 1 284 ? -14.945 24.359 -5.172 1 95.25 284 ASN A N 1
ATOM 2311 C CA . ASN A 1 284 ? -15.008 23.594 -6.41 1 95.25 284 ASN A CA 1
ATOM 2312 C C . ASN A 1 284 ? -16.438 23.156 -6.73 1 95.25 284 ASN A C 1
ATOM 2314 O O . ASN A 1 284 ? -17.078 22.5 -5.922 1 95.25 284 ASN A O 1
ATOM 2318 N N . ARG A 1 285 ? -16.938 23.484 -7.93 1 95.25 285 ARG A N 1
ATOM 2319 C CA . ARG A 1 285 ? -18.328 23.219 -8.281 1 95.25 285 ARG A CA 1
ATOM 2320 C C . ARG A 1 285 ? -18.406 22.094 -9.32 1 95.25 285 ARG A C 1
ATOM 2322 O O . ARG A 1 285 ? -19.469 21.859 -9.898 1 95.25 285 ARG A O 1
ATOM 2329 N N . VAL A 1 286 ? -17.281 21.422 -9.547 1 93.06 286 VAL A N 1
ATOM 2330 C CA . VAL A 1 286 ? -17.234 20.297 -10.461 1 93.06 286 VAL A CA 1
ATOM 2331 C C . VAL A 1 286 ? -17.562 19 -9.703 1 93.06 286 VAL A C 1
ATOM 2333 O O . VAL A 1 286 ? -16.828 18.609 -8.789 1 93.06 286 VAL A O 1
ATOM 2336 N N . ASN A 1 287 ? -18.531 18.312 -10.156 1 89.88 287 ASN A N 1
ATOM 2337 C CA . ASN A 1 287 ? -19.125 17.219 -9.383 1 89.88 287 ASN A CA 1
ATOM 2338 C C . ASN A 1 287 ? -18.203 16.016 -9.305 1 89.88 287 ASN A C 1
ATOM 2340 O O . ASN A 1 287 ? -18.297 15.219 -8.375 1 89.88 287 ASN A O 1
ATOM 2344 N N . ILE A 1 288 ? -17.297 15.867 -10.219 1 89.88 288 ILE A N 1
ATOM 2345 C CA . ILE A 1 288 ? -16.438 14.695 -10.242 1 89.88 288 ILE A CA 1
ATOM 2346 C C . ILE A 1 288 ? -15.219 14.93 -9.352 1 89.88 288 ILE A C 1
ATOM 2348 O O . ILE A 1 288 ? -14.484 13.992 -9.031 1 89.88 288 ILE A O 1
ATOM 2352 N N . SER A 1 289 ? -15.094 16.078 -8.859 1 92.75 289 SER A N 1
ATOM 2353 C CA . SER A 1 289 ? -13.969 16.422 -8.008 1 92.75 289 SER A CA 1
ATOM 2354 C C . SER A 1 289 ? -14.18 15.93 -6.578 1 92.75 289 SER A C 1
ATOM 2356 O O . SER A 1 289 ? -15.289 16.016 -6.047 1 92.75 289 SER A O 1
ATOM 2358 N N . LYS A 1 290 ? -13.102 15.484 -6.016 1 91.69 290 LYS A N 1
ATOM 2359 C CA . LYS A 1 290 ? -13.203 15.086 -4.613 1 91.69 290 LYS A CA 1
ATOM 2360 C C . LYS A 1 290 ? -13.438 16.297 -3.713 1 91.69 290 LYS A C 1
ATOM 2362 O O . LYS A 1 290 ? -13.844 16.156 -2.557 1 91.69 290 LYS A O 1
ATOM 2367 N N . TYR A 1 291 ? -13.211 17.516 -4.242 1 94.06 291 TYR A N 1
ATOM 2368 C CA . TYR A 1 291 ? -13.359 18.75 -3.473 1 94.06 291 TYR A CA 1
ATOM 2369 C C . TYR A 1 291 ? -14.695 19.406 -3.758 1 94.06 291 TYR A C 1
ATOM 2371 O O . TYR A 1 291 ? -14.891 20.594 -3.449 1 94.06 291 TYR A O 1
ATOM 2379 N N . PHE A 1 292 ? -15.594 18.641 -4.352 1 95.44 292 PHE A N 1
ATOM 2380 C CA . PHE A 1 292 ? -16.875 19.203 -4.797 1 95.44 292 PHE A CA 1
ATOM 2381 C C . PHE A 1 292 ? -17.688 19.672 -3.609 1 95.44 292 PHE A C 1
ATOM 2383 O O . PHE A 1 292 ? -17.984 18.906 -2.695 1 95.44 292 PHE A O 1
ATOM 2390 N N . ILE A 1 293 ? -18.109 20.969 -3.695 1 96 293 ILE A N 1
ATOM 2391 C CA . ILE A 1 293 ? -19.031 21.578 -2.748 1 96 293 ILE A CA 1
ATOM 2392 C C . ILE A 1 293 ? -20.156 22.281 -3.504 1 96 293 ILE A C 1
ATOM 2394 O O . ILE A 1 293 ? -19.938 23.359 -4.082 1 96 293 ILE A O 1
ATOM 2398 N N . PRO A 1 294 ? -21.375 21.766 -3.43 1 94.06 294 PRO A N 1
ATOM 2399 C CA . PRO A 1 294 ? -22.469 22.391 -4.18 1 94.06 294 PRO A CA 1
ATOM 2400 C C . PRO A 1 294 ? -22.906 23.719 -3.57 1 94.06 294 PRO A C 1
ATOM 2402 O O . PRO A 1 294 ? -22.719 23.953 -2.373 1 94.06 294 PRO A O 1
ATOM 2405 N N . HIS A 1 295 ? -23.578 24.562 -4.387 1 92.75 295 HIS A N 1
ATOM 2406 C CA . HIS A 1 295 ? -24.109 25.844 -3.947 1 92.75 295 HIS A CA 1
ATOM 2407 C C . HIS A 1 295 ? -25.156 25.672 -2.854 1 92.75 295 HIS A C 1
ATOM 2409 O O . HIS A 1 295 ? -25.281 26.531 -1.971 1 92.75 295 HIS A O 1
ATOM 2415 N N . SER A 1 296 ? -25.781 24.578 -2.973 1 90.69 296 SER A N 1
ATOM 2416 C CA . SER A 1 296 ? -26.844 24.297 -2.01 1 90.69 296 SER A CA 1
ATOM 2417 C C . SER A 1 296 ? -26.281 24.031 -0.621 1 90.69 296 SER A C 1
ATOM 2419 O O . SER A 1 296 ? -26.984 24.156 0.382 1 90.69 296 SER A O 1
ATOM 2421 N N . PHE A 1 297 ? -25.031 23.672 -0.56 1 93.94 297 PHE A N 1
ATOM 2422 C CA . PHE A 1 297 ? -24.406 23.375 0.731 1 93.94 297 PHE A CA 1
ATOM 2423 C C . PHE A 1 297 ? -23.703 24.609 1.282 1 93.94 297 PHE A C 1
ATOM 2425 O O . PHE A 1 297 ? -23.797 24.906 2.477 1 93.94 297 PHE A O 1
ATOM 2432 N N . TYR A 1 298 ? -23.078 25.297 0.483 1 95.06 298 TYR A N 1
ATOM 2433 C CA . TYR A 1 298 ? -22.297 26.453 0.91 1 95.06 298 TYR A CA 1
ATOM 2434 C C . TYR A 1 298 ? -22.25 27.516 -0.181 1 95.06 298 TYR A C 1
ATOM 2436 O O . TYR A 1 298 ? -22.016 27.203 -1.352 1 95.06 298 TYR A O 1
ATOM 2444 N N . LYS A 1 299 ? -22.438 28.734 0.229 1 94.12 299 LYS A N 1
ATOM 2445 C CA . LYS A 1 299 ? -22.297 29.875 -0.66 1 94.12 299 LYS A CA 1
ATOM 2446 C C . LYS A 1 299 ? -21.281 30.875 -0.109 1 94.12 299 LYS A C 1
ATOM 2448 O O . LYS A 1 299 ? -21.266 31.156 1.093 1 94.12 299 LYS A O 1
ATOM 2453 N N . GLY A 1 300 ? -20.375 31.328 -0.939 1 94.25 300 GLY A N 1
ATOM 2454 C CA . GLY A 1 300 ? -19.344 32.281 -0.536 1 94.25 300 GLY A CA 1
ATOM 2455 C C . GLY A 1 300 ? -17.953 31.844 -0.908 1 94.25 300 GLY A C 1
ATOM 2456 O O . GLY A 1 300 ? -17.75 30.781 -1.506 1 94.25 300 GLY A O 1
ATOM 2457 N N . LEU A 1 301 ? -16.969 32.719 -0.576 1 95.31 301 LEU A N 1
ATOM 2458 C CA . LEU A 1 301 ? -15.562 32.406 -0.783 1 95.31 301 LEU A CA 1
ATOM 2459 C C . LEU A 1 301 ? -14.953 31.781 0.469 1 95.31 301 LEU A C 1
ATOM 2461 O O . LEU A 1 301 ? -15.461 31.969 1.576 1 95.31 301 LEU A O 1
ATOM 2465 N N . TYR A 1 302 ? -13.984 30.984 0.226 1 96.44 302 TYR A N 1
ATOM 2466 C CA . TYR A 1 302 ? -13.219 30.484 1.358 1 96.44 302 TYR A CA 1
ATOM 2467 C C . TYR A 1 302 ? -12.336 31.578 1.949 1 96.44 302 TYR A C 1
ATOM 2469 O O . TYR A 1 302 ? -11.828 32.438 1.224 1 96.44 302 TYR A O 1
ATOM 2477 N N . PRO A 1 303 ? -12.195 31.578 3.256 1 96 303 PRO A N 1
ATOM 2478 C CA . PRO A 1 303 ? -11.156 32.469 3.818 1 96 303 PRO A CA 1
ATOM 2479 C C . PRO A 1 303 ? -9.75 32.031 3.443 1 96 303 PRO A C 1
ATOM 2481 O O . PRO A 1 303 ? -9.57 30.953 2.834 1 96 303 PRO A O 1
ATOM 2484 N N . ALA A 1 304 ? -8.758 32.875 3.793 1 95.75 304 ALA A N 1
ATOM 2485 C CA . ALA A 1 304 ? -7.371 32.438 3.648 1 95.75 304 ALA A CA 1
ATOM 2486 C C . ALA A 1 304 ? -7.082 31.234 4.535 1 95.75 304 ALA A C 1
ATOM 2488 O O . ALA A 1 304 ? -7.531 31.172 5.684 1 95.75 304 ALA A O 1
ATOM 2489 N N . TYR A 1 305 ? -6.508 30.312 3.957 1 96.69 305 TYR A N 1
ATOM 2490 C CA . TYR A 1 305 ? -6.16 29.109 4.715 1 96.69 305 TYR A CA 1
ATOM 2491 C C . TYR A 1 305 ? -4.832 28.531 4.242 1 96.69 305 TYR A C 1
ATOM 2493 O O . TYR A 1 305 ? -4.387 28.812 3.127 1 96.69 305 TYR A O 1
ATOM 2501 N N . ALA A 1 306 ? -4.129 27.797 5.121 1 96.75 306 ALA A N 1
ATOM 2502 C CA . ALA A 1 306 ? -2.916 27.062 4.762 1 96.75 306 ALA A CA 1
ATOM 2503 C C . ALA A 1 306 ? -3.244 25.672 4.238 1 96.75 306 ALA A C 1
ATOM 2505 O O . ALA A 1 306 ? -4.125 24.984 4.773 1 96.75 306 ALA A O 1
ATOM 2506 N N . GLY A 1 307 ? -2.516 25.266 3.217 1 95.69 307 GLY A N 1
ATOM 2507 C CA . GLY A 1 307 ? -2.746 23.953 2.631 1 95.69 307 GLY A CA 1
ATOM 2508 C C . GLY A 1 307 ? -2.674 22.828 3.645 1 95.69 307 GLY A C 1
ATOM 2509 O O . GLY A 1 307 ? -1.825 22.844 4.539 1 95.69 307 GLY A O 1
ATOM 2510 N N . GLY A 1 308 ? -3.535 21.844 3.453 1 94.69 308 GLY A N 1
ATOM 2511 C CA . GLY A 1 308 ? -3.729 20.797 4.438 1 94.69 308 GLY A CA 1
ATOM 2512 C C . GLY A 1 308 ? -2.627 19.75 4.422 1 94.69 308 GLY A C 1
ATOM 2513 O O . GLY A 1 308 ? -2.537 18.922 5.328 1 94.69 308 GLY A O 1
ATOM 2514 N N . GLY A 1 309 ? -1.796 19.844 3.396 1 96.19 309 GLY A N 1
ATOM 2515 C CA . GLY A 1 309 ? -0.707 18.891 3.301 1 96.19 309 GLY A CA 1
ATOM 2516 C C . GLY A 1 309 ? 0.311 19.031 4.414 1 96.19 309 GLY A C 1
ATOM 2517 O O . GLY A 1 309 ? 0.986 18.062 4.77 1 96.19 309 GLY A O 1
ATOM 2518 N N . GLY A 1 310 ? 0.462 20.25 4.832 1 97.94 310 GLY A N 1
ATOM 2519 C CA . GLY A 1 310 ? 1.379 20.516 5.93 1 97.94 310 GLY A CA 1
ATOM 2520 C C . GLY A 1 310 ? 1.361 21.969 6.383 1 97.94 310 GLY A C 1
ATOM 2521 O O . GLY A 1 310 ? 1.453 22.875 5.559 1 97.94 310 GLY A O 1
ATOM 2522 N N . LEU A 1 311 ? 1.251 22.156 7.625 1 98.19 311 LEU A N 1
ATOM 2523 C CA . LEU A 1 311 ? 1.35 23.484 8.234 1 98.19 311 LEU A CA 1
ATOM 2524 C C . LEU A 1 311 ? 1.809 23.375 9.688 1 98.19 311 LEU A C 1
ATOM 2526 O O . LEU A 1 311 ? 1.807 22.281 10.266 1 98.19 311 LEU A O 1
ATOM 2530 N N . VAL A 1 312 ? 2.236 24.5 10.266 1 98.69 312 VAL A N 1
ATOM 2531 C CA . VAL A 1 312 ? 2.701 24.531 11.648 1 98.69 312 VAL A CA 1
ATOM 2532 C C . VAL A 1 312 ? 1.884 25.531 12.445 1 98.69 312 VAL A C 1
ATOM 2534 O O . VAL A 1 312 ? 1.637 26.656 11.984 1 98.69 312 VAL A O 1
ATOM 2537 N N . TYR A 1 313 ? 1.351 25.188 13.539 1 97 313 TYR A N 1
ATOM 2538 C CA . TYR A 1 313 ? 0.789 26.156 14.477 1 97 313 TYR A CA 1
ATOM 2539 C C . TYR A 1 313 ? 1.334 25.938 15.883 1 97 313 TYR A C 1
ATOM 2541 O O . TYR A 1 313 ? 1.855 24.859 16.188 1 97 313 TYR A O 1
ATOM 2549 N N . SER A 1 314 ? 1.299 27 16.719 1 98.25 314 SER A N 1
ATOM 2550 C CA . SER A 1 314 ? 1.771 26.938 18.094 1 98.25 314 SER A CA 1
ATOM 2551 C C . SER A 1 314 ? 0.841 26.094 18.953 1 98.25 314 SER A C 1
ATOM 2553 O O . SER A 1 314 ? -0.329 25.906 18.625 1 98.25 314 SER A O 1
ATOM 2555 N N . GLY A 1 315 ? 1.458 25.547 20.031 1 98 315 GLY A N 1
ATOM 2556 C CA . GLY A 1 315 ? 0.636 24.844 21 1 98 315 GLY A CA 1
ATOM 2557 C C . GLY A 1 315 ? -0.487 25.703 21.562 1 98 315 GLY A C 1
ATOM 2558 O O . GLY A 1 315 ? -1.597 25.219 21.781 1 98 315 GLY A O 1
ATOM 2559 N N . GLN A 1 316 ? -0.272 26.969 21.719 1 97.69 316 GLN A N 1
ATOM 2560 C CA . GLN A 1 316 ? -1.277 27.906 22.219 1 97.69 316 GLN A CA 1
ATOM 2561 C C . GLN A 1 316 ? -2.428 28.047 21.219 1 97.69 316 GLN A C 1
ATOM 2563 O O . GLN A 1 316 ? -3.598 28.016 21.609 1 97.69 316 GLN A O 1
ATOM 2568 N N . LEU A 1 317 ? -2.037 28.219 19.984 1 98.12 317 LEU A N 1
ATOM 2569 C CA . LEU A 1 317 ? -3.078 28.344 18.969 1 98.12 317 LEU A CA 1
ATOM 2570 C C . LEU A 1 317 ? -3.896 27.062 18.875 1 98.12 317 LEU A C 1
ATOM 2572 O O . LEU A 1 317 ? -5.109 27.109 18.641 1 98.12 317 LEU A O 1
ATOM 2576 N N . THR A 1 318 ? -3.248 25.922 19.016 1 98.31 318 THR A N 1
ATOM 2577 C CA . THR A 1 318 ? -3.941 24.641 18.953 1 98.31 318 THR A CA 1
ATOM 2578 C C . THR A 1 318 ? -5.055 24.578 19.984 1 98.31 318 THR A C 1
ATOM 2580 O O . THR A 1 318 ? -6.164 24.125 19.688 1 98.31 318 THR A O 1
ATOM 2583 N N . ARG A 1 319 ? -4.812 25.016 21.141 1 97.94 319 ARG A N 1
ATOM 2584 C CA . ARG A 1 319 ? -5.809 25.031 22.203 1 97.94 319 ARG A CA 1
ATOM 2585 C C . ARG A 1 319 ? -6.926 26.016 21.891 1 97.94 319 ARG A C 1
ATOM 2587 O O . ARG A 1 319 ? -8.094 25.75 22.188 1 97.94 319 ARG A O 1
ATOM 2594 N N . ARG A 1 320 ? -6.594 27.125 21.312 1 97.81 320 ARG A N 1
ATOM 2595 C CA . ARG A 1 320 ? -7.594 28.125 20.922 1 97.81 320 ARG A CA 1
ATOM 2596 C C . ARG A 1 320 ? -8.484 27.578 19.812 1 97.81 320 ARG A C 1
ATOM 2598 O O . ARG A 1 320 ? -9.695 27.844 19.797 1 97.81 320 ARG A O 1
ATOM 2605 N N . LEU A 1 321 ? -7.832 26.875 18.891 1 98 321 LEU A N 1
ATOM 2606 C CA . LEU A 1 321 ? -8.602 26.25 17.812 1 98 321 LEU A CA 1
ATOM 2607 C C . LEU A 1 321 ? -9.609 25.25 18.375 1 98 321 LEU A C 1
ATOM 2609 O O . LEU A 1 321 ? -10.742 25.172 17.891 1 98 321 LEU A O 1
ATOM 2613 N N . HIS A 1 322 ? -9.188 24.516 19.422 1 96.94 322 HIS A N 1
ATOM 2614 C CA . HIS A 1 322 ? -10.102 23.594 20.078 1 96.94 322 HIS A CA 1
ATOM 2615 C C . HIS A 1 322 ? -11.336 24.328 20.609 1 96.94 322 HIS A C 1
ATOM 2617 O O . HIS A 1 322 ? -12.469 23.906 20.344 1 96.94 322 HIS A O 1
ATOM 2623 N N . LEU A 1 323 ? -11.133 25.391 21.219 1 95.5 323 LEU A N 1
ATOM 2624 C CA . LEU A 1 323 ? -12.219 26.125 21.844 1 95.5 323 LEU A CA 1
ATOM 2625 C C . LEU A 1 323 ? -13.109 26.781 20.781 1 95.5 323 LEU A C 1
ATOM 2627 O O . LEU A 1 323 ? -14.336 26.656 20.828 1 95.5 323 LEU 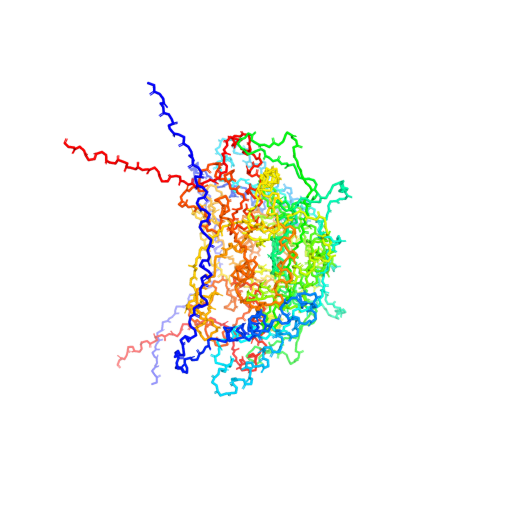A O 1
ATOM 2631 N N . ILE A 1 324 ? -12.523 27.438 19.812 1 95.69 324 ILE A N 1
ATOM 2632 C CA . ILE A 1 324 ? -13.297 28.188 18.844 1 95.69 324 ILE A CA 1
ATOM 2633 C C . ILE A 1 324 ? -14.062 27.234 17.938 1 95.69 324 ILE A C 1
ATOM 2635 O O . ILE A 1 324 ? -15.109 27.578 17.391 1 95.69 324 ILE A O 1
ATOM 2639 N N . SER A 1 325 ? -13.508 26.016 17.719 1 95.19 325 SER A N 1
ATOM 2640 C CA . SER A 1 325 ? -14.148 25.031 16.859 1 95.19 325 SER A CA 1
ATOM 2641 C C . SER A 1 325 ? -15.539 24.672 17.375 1 95.19 325 SER A C 1
ATOM 2643 O O . SER A 1 325 ? -16.391 24.203 16.609 1 95.19 325 SER A O 1
ATOM 2645 N N . LYS A 1 326 ? -15.812 24.875 18.594 1 91.12 326 LYS A N 1
ATOM 2646 C CA . LYS A 1 326 ? -17.109 24.578 19.203 1 91.12 326 LYS A CA 1
ATOM 2647 C C . LYS A 1 326 ? -18.156 25.594 18.766 1 91.12 326 LYS A C 1
ATOM 2649 O O . LYS A 1 326 ? -19.359 25.406 19.016 1 91.12 326 LYS A O 1
ATOM 2654 N N . ARG A 1 327 ? -17.734 26.625 18.062 1 90.44 327 ARG A N 1
ATOM 2655 C CA . ARG A 1 327 ? -18.656 27.656 17.594 1 90.44 327 ARG A CA 1
ATOM 2656 C C . ARG A 1 327 ? -18.719 27.688 16.062 1 90.44 327 ARG A C 1
ATOM 2658 O O . ARG A 1 327 ? -19.344 28.578 15.484 1 90.44 327 ARG A O 1
ATOM 2665 N N . VAL A 1 328 ? -18.047 26.844 15.469 1 94.19 328 VAL A N 1
ATOM 2666 C CA . VAL A 1 328 ? -18.031 26.781 14.016 1 94.19 328 VAL A CA 1
ATOM 2667 C C . VAL A 1 328 ? -18.484 25.406 13.547 1 94.19 328 VAL A C 1
ATOM 2669 O O . VAL A 1 328 ? -17.938 24.391 13.984 1 94.19 328 VAL A O 1
ATOM 2672 N N . HIS A 1 329 ? -19.453 25.391 12.711 1 93.81 329 HIS A N 1
ATOM 2673 C CA . HIS A 1 329 ? -19.922 24.109 12.195 1 93.81 329 HIS A CA 1
ATOM 2674 C C . HIS A 1 329 ? -18.859 23.438 11.328 1 93.81 329 HIS A C 1
ATOM 2676 O O . HIS A 1 329 ? -18.125 24.125 10.617 1 93.81 329 HIS A O 1
ATOM 2682 N N . LEU A 1 330 ? -18.859 22.109 11.375 1 95.94 330 LEU A N 1
ATOM 2683 C CA . LEU A 1 330 ? -17.906 21.359 10.578 1 95.94 330 LEU A CA 1
ATOM 2684 C C . LEU A 1 330 ? -18.078 21.641 9.086 1 95.94 330 LEU A C 1
ATOM 2686 O O . LEU A 1 330 ? -19.203 21.891 8.633 1 95.94 330 LEU A O 1
ATOM 2690 N N . PHE A 1 331 ? -17.031 21.641 8.391 1 96.69 331 PHE A N 1
ATOM 2691 C CA . PHE A 1 331 ? -16.984 21.828 6.949 1 96.69 331 PHE A CA 1
ATOM 2692 C C . PHE A 1 331 ? -16.141 20.734 6.293 1 96.69 331 PHE A C 1
ATOM 2694 O O . PHE A 1 331 ? -15.117 20.328 6.828 1 96.69 331 PHE A O 1
ATOM 2701 N N . PRO A 1 332 ? -16.5 20.172 5.141 1 95.31 332 PRO A N 1
ATOM 2702 C CA . PRO A 1 332 ? -15.906 18.953 4.598 1 95.31 332 PRO A CA 1
ATOM 2703 C C . PRO A 1 332 ? -14.5 19.172 4.051 1 95.31 332 PRO A C 1
ATOM 2705 O O . PRO A 1 332 ? -13.781 18.203 3.773 1 95.31 332 PRO A O 1
ATOM 2708 N N . ILE A 1 333 ? -13.977 20.281 3.828 1 96.31 333 ILE A N 1
ATOM 2709 C CA . ILE A 1 333 ? -12.609 20.594 3.438 1 96.31 333 ILE A CA 1
ATOM 2710 C C . ILE A 1 333 ? -11.82 21.062 4.656 1 96.31 333 ILE A C 1
ATOM 2712 O O . ILE A 1 333 ? -12 22.188 5.113 1 96.31 333 ILE A O 1
ATOM 2716 N N . ASP A 1 334 ? -10.906 20.219 5.113 1 96.88 334 ASP A N 1
ATOM 2717 C CA . ASP A 1 334 ? -10.336 20.359 6.449 1 96.88 334 ASP A CA 1
ATOM 2718 C C . ASP A 1 334 ? -9.516 21.641 6.555 1 96.88 334 ASP A C 1
ATOM 2720 O O . ASP A 1 334 ? -9.57 22.344 7.566 1 96.88 334 ASP A O 1
ATOM 2724 N N . ASP A 1 335 ? -8.688 21.906 5.469 1 96.56 335 ASP A N 1
ATOM 2725 C CA . ASP A 1 335 ? -7.84 23.094 5.566 1 96.56 335 ASP A CA 1
ATOM 2726 C C . ASP A 1 335 ? -8.672 24.359 5.465 1 96.56 335 ASP A C 1
ATOM 2728 O O . ASP A 1 335 ? -8.359 25.375 6.105 1 96.56 335 ASP A O 1
ATOM 2732 N N . VAL A 1 336 ? -9.789 24.344 4.727 1 97.38 336 VAL A N 1
ATOM 2733 C CA . VAL A 1 336 ? -10.711 25.469 4.684 1 97.38 336 VAL A CA 1
ATOM 2734 C C . VAL A 1 336 ? -11.359 25.656 6.055 1 97.38 336 VAL A C 1
ATOM 2736 O O . VAL A 1 336 ? -11.516 26.781 6.52 1 97.38 336 VAL A O 1
ATOM 2739 N N . TYR A 1 337 ? -11.727 24.562 6.68 1 97.69 337 TYR A N 1
ATOM 2740 C CA . TYR A 1 337 ? -12.305 24.625 8.016 1 97.69 337 TYR A CA 1
ATOM 2741 C C . TYR A 1 337 ? -11.367 25.328 8.992 1 97.69 337 TYR A C 1
ATOM 2743 O O . TYR A 1 337 ? -11.797 26.125 9.812 1 97.69 337 TYR A O 1
ATOM 2751 N N . VAL A 1 338 ? -10.102 24.984 8.914 1 98 338 VAL A N 1
ATOM 2752 C CA . VAL A 1 338 ? -9.117 25.656 9.758 1 98 338 VAL A CA 1
ATOM 2753 C C . VAL A 1 338 ? -9.125 27.156 9.484 1 98 338 VAL A C 1
ATOM 2755 O O . VAL A 1 338 ? -9.078 27.969 10.422 1 98 338 VAL A O 1
ATOM 2758 N N . GLY A 1 339 ? -9.18 27.5 8.195 1 97.31 339 GLY A N 1
ATOM 2759 C CA . GLY A 1 339 ? -9.297 28.906 7.832 1 97.31 339 GLY A CA 1
ATOM 2760 C C . GLY A 1 339 ? -10.516 29.578 8.438 1 97.31 339 GLY A C 1
ATOM 2761 O O . GLY A 1 339 ? -10.422 30.719 8.914 1 97.31 339 GLY A O 1
ATOM 2762 N N . MET A 1 340 ? -11.625 28.922 8.445 1 96.62 340 MET A N 1
ATOM 2763 C CA . MET A 1 340 ? -12.867 29.453 9.008 1 96.62 340 MET A CA 1
ATOM 2764 C C . MET A 1 340 ? -12.719 29.703 10.508 1 96.62 340 MET A C 1
ATOM 2766 O O . MET A 1 340 ? -13.188 30.719 11.023 1 96.62 340 MET A O 1
ATOM 2770 N N . CYS A 1 341 ? -12.094 28.797 11.211 1 97.44 341 CYS A N 1
ATOM 2771 C CA . CYS A 1 341 ? -11.828 28.953 12.633 1 97.44 341 CYS A CA 1
ATOM 2772 C C . CYS A 1 341 ? -10.883 30.125 12.883 1 97.44 341 CYS A C 1
ATOM 2774 O O . CYS A 1 341 ? -11.094 30.906 13.812 1 97.44 341 CYS A O 1
ATOM 2776 N N . MET A 1 342 ? -9.898 30.281 12.055 1 97.19 342 MET A N 1
ATOM 2777 C CA . MET A 1 342 ? -8.906 31.344 12.203 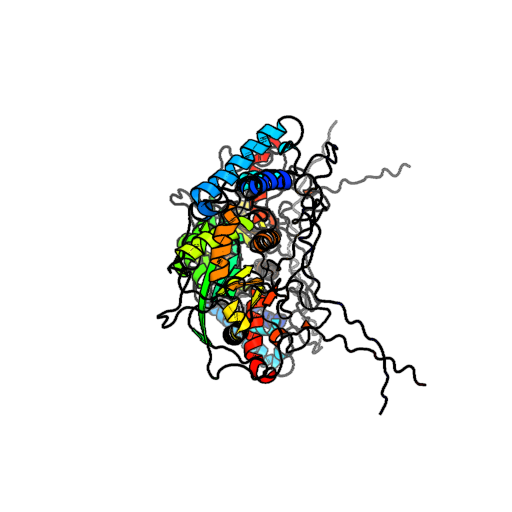1 97.19 342 MET A CA 1
ATOM 2778 C C . MET A 1 342 ? -9.547 32.719 12.055 1 97.19 342 MET A C 1
ATOM 2780 O O . MET A 1 342 ? -9.203 33.656 12.781 1 97.19 342 MET A O 1
ATOM 2784 N N . VAL A 1 343 ? -10.438 32.812 11.133 1 95.5 343 VAL A N 1
ATOM 2785 C CA . VAL A 1 343 ? -11.148 34.094 10.93 1 95.5 343 VAL A CA 1
ATOM 2786 C C . VAL A 1 343 ? -11.852 34.5 12.227 1 95.5 343 VAL A C 1
ATOM 2788 O O . VAL A 1 343 ? -11.812 35.656 12.625 1 95.5 343 VAL A O 1
ATOM 2791 N N . ARG A 1 344 ? -12.398 33.594 12.883 1 93.88 344 ARG A N 1
ATOM 2792 C CA . ARG A 1 344 ? -13.133 33.844 14.117 1 93.88 344 ARG A CA 1
ATOM 2793 C C . ARG A 1 344 ? -12.188 34.188 15.258 1 93.88 344 ARG A C 1
ATOM 2795 O O . ARG A 1 344 ? -12.57 34.875 16.203 1 93.88 344 ARG A O 1
ATOM 2802 N N . LEU A 1 345 ? -11.008 33.75 15.141 1 96.25 345 LEU A N 1
ATOM 2803 C CA . LEU A 1 345 ? -9.977 34.062 16.125 1 96.25 345 LEU A CA 1
ATOM 2804 C C . LEU A 1 345 ? -9.289 35.375 15.797 1 96.25 345 LEU A C 1
ATOM 2806 O O . LEU A 1 345 ? -8.43 35.844 16.547 1 96.25 345 LEU A O 1
ATOM 2810 N N . ASN A 1 346 ? -9.664 35.969 14.711 1 95.25 346 ASN A N 1
ATOM 2811 C CA . ASN A 1 346 ? -8.984 37.156 14.188 1 95.25 346 ASN A CA 1
ATOM 2812 C C . ASN A 1 346 ? -7.484 36.938 14.047 1 95.25 346 ASN A C 1
ATOM 2814 O O . ASN A 1 346 ? -6.676 37.75 14.477 1 95.25 346 ASN A O 1
ATOM 2818 N N . ALA A 1 347 ? -7.199 35.781 13.648 1 94.94 347 ALA A N 1
ATOM 2819 C CA . ALA A 1 347 ? -5.832 35.344 13.359 1 94.94 347 ALA A CA 1
ATOM 2820 C C . ALA A 1 347 ? -5.695 34.875 11.914 1 94.94 347 ALA A C 1
ATOM 2822 O O . ALA A 1 347 ? -6.672 34.438 11.297 1 94.94 347 ALA A O 1
ATOM 2823 N N . PHE A 1 348 ? -4.453 35.031 11.305 1 93.06 348 PHE A N 1
ATOM 2824 C CA . PHE A 1 348 ? -4.238 34.688 9.898 1 93.06 348 PHE A CA 1
ATOM 2825 C C . PHE A 1 348 ? -2.938 33.906 9.727 1 93.06 348 PHE A C 1
ATOM 2827 O O . PHE A 1 348 ? -1.934 34.219 10.367 1 93.06 348 PHE A O 1
ATOM 2834 N N . PRO A 1 349 ? -3.027 32.938 8.875 1 95.94 349 PRO A N 1
ATOM 2835 C CA . PRO A 1 349 ? -1.792 32.188 8.617 1 95.94 349 PRO A CA 1
ATOM 2836 C C . PRO A 1 349 ? -0.781 33 7.797 1 95.94 349 PRO A C 1
ATOM 2838 O O . PRO A 1 349 ? -1.168 33.781 6.945 1 95.94 349 PRO A O 1
ATOM 2841 N N . THR A 1 350 ? 0.482 32.781 8.086 1 95.94 350 THR A N 1
ATOM 2842 C CA . THR A 1 350 ? 1.557 33.406 7.332 1 95.94 350 THR A CA 1
ATOM 2843 C C . THR A 1 350 ? 2.094 32.469 6.254 1 95.94 350 THR A C 1
ATOM 2845 O O . THR A 1 350 ? 2.328 31.281 6.516 1 95.94 350 THR A O 1
ATOM 2848 N N . HIS A 1 351 ? 2.24 33 5.074 1 96.44 351 HIS A N 1
ATOM 2849 C CA . HIS A 1 351 ? 2.768 32.219 3.973 1 96.44 351 HIS A CA 1
ATOM 2850 C C . HIS A 1 351 ? 4.262 31.969 4.141 1 96.44 351 HIS A C 1
ATOM 2852 O O . HIS A 1 351 ? 5.023 32.875 4.445 1 96.44 351 HIS A O 1
ATOM 2858 N N . ASN A 1 352 ? 4.648 30.781 4.059 1 96.69 352 ASN A N 1
ATOM 2859 C CA . ASN A 1 352 ? 6.051 30.391 4.043 1 96.69 352 ASN A CA 1
ATOM 2860 C C . ASN A 1 352 ? 6.434 29.734 2.715 1 96.69 352 ASN A C 1
ATOM 2862 O O . ASN A 1 352 ? 5.938 28.656 2.383 1 96.69 352 ASN A O 1
ATOM 2866 N N . HIS A 1 353 ? 7.371 30.281 2 1 95.56 353 HIS A N 1
ATOM 2867 C CA . HIS A 1 353 ? 7.73 29.875 0.646 1 95.56 353 HIS A CA 1
ATOM 2868 C C . HIS A 1 353 ? 8.453 28.531 0.646 1 95.56 353 HIS A C 1
ATOM 2870 O O . HIS A 1 353 ? 8.578 27.891 -0.4 1 95.56 353 HIS A O 1
ATOM 2876 N N . ALA A 1 354 ? 8.891 28.094 1.77 1 96.94 354 ALA A N 1
ATOM 2877 C CA . ALA A 1 354 ? 9.602 26.828 1.866 1 96.94 354 ALA A CA 1
ATOM 2878 C C . ALA A 1 354 ? 8.625 25.672 2.064 1 96.94 354 ALA A C 1
ATOM 2880 O O . ALA A 1 354 ? 9.031 24.516 2.174 1 96.94 354 ALA A O 1
ATOM 2881 N N . PHE A 1 355 ? 7.359 26 2.162 1 97.88 355 PHE A N 1
ATOM 2882 C CA . PHE A 1 355 ? 6.293 25.016 2.166 1 97.88 355 PHE A CA 1
ATOM 2883 C C . PHE A 1 355 ? 5.699 24.844 0.772 1 97.88 355 PHE A C 1
ATOM 2885 O O . PHE A 1 355 ? 5.062 25.766 0.255 1 97.88 355 PHE A O 1
ATOM 2892 N N . LEU A 1 356 ? 5.871 23.672 0.204 1 96.56 356 LEU A N 1
ATOM 2893 C CA . LEU A 1 356 ? 5.398 23.453 -1.158 1 96.56 356 LEU A CA 1
ATOM 2894 C C . LEU A 1 356 ? 4.266 22.438 -1.182 1 96.56 356 LEU A C 1
ATOM 2896 O O . LEU A 1 356 ? 4.508 21.219 -1.151 1 96.56 356 LEU A O 1
ATOM 2900 N N . MET A 1 357 ? 3.023 22.906 -1.35 1 94.12 357 MET A N 1
ATOM 2901 C CA . MET A 1 357 ? 1.853 22.047 -1.405 1 94.12 357 MET A CA 1
ATOM 2902 C C . MET A 1 357 ? 1.533 21.656 -2.844 1 94.12 357 MET A C 1
ATOM 2904 O O . MET A 1 357 ? 0.756 20.719 -3.082 1 94.12 357 MET A O 1
ATOM 2908 N N . PHE A 1 358 ? 2.146 22.328 -3.844 1 90.19 358 PHE A N 1
ATOM 2909 C CA . PHE A 1 358 ? 1.851 22.078 -5.25 1 90.19 358 PHE A CA 1
ATOM 2910 C C . PHE A 1 358 ? 3.123 21.75 -6.02 1 90.19 358 PHE A C 1
ATOM 2912 O O . PHE A 1 358 ? 3.273 22.141 -7.18 1 90.19 358 PHE A O 1
ATOM 2919 N N . ASP A 1 359 ? 3.996 21.156 -5.344 1 90.88 359 ASP A N 1
ATOM 2920 C CA . ASP A 1 359 ? 5.234 20.672 -5.941 1 90.88 359 ASP A CA 1
ATOM 2921 C C . ASP A 1 359 ? 6.137 21.828 -6.352 1 90.88 359 ASP A C 1
ATOM 2923 O O . ASP A 1 359 ? 5.777 23 -6.172 1 90.88 359 ASP A O 1
ATOM 2927 N N . PHE A 1 360 ? 7.336 21.484 -6.809 1 92.19 360 PHE A N 1
ATOM 2928 C CA . PHE A 1 360 ? 8.258 22.484 -7.324 1 92.19 360 PHE A CA 1
ATOM 2929 C C . PHE A 1 360 ? 7.699 23.141 -8.578 1 92.19 360 PHE A C 1
ATOM 2931 O O . PHE A 1 360 ? 7.09 22.469 -9.414 1 92.19 360 PHE A O 1
ATOM 2938 N N . PRO A 1 361 ? 7.977 24.422 -8.562 1 84.88 361 PRO A N 1
ATOM 2939 C CA . PRO A 1 361 ? 7.645 25.047 -9.844 1 84.88 361 PRO A CA 1
ATOM 2940 C C . PRO A 1 361 ? 8.57 24.609 -10.977 1 84.88 361 PRO A C 1
ATOM 2942 O O . PRO A 1 361 ? 9.773 24.438 -10.758 1 84.88 361 PRO A O 1
A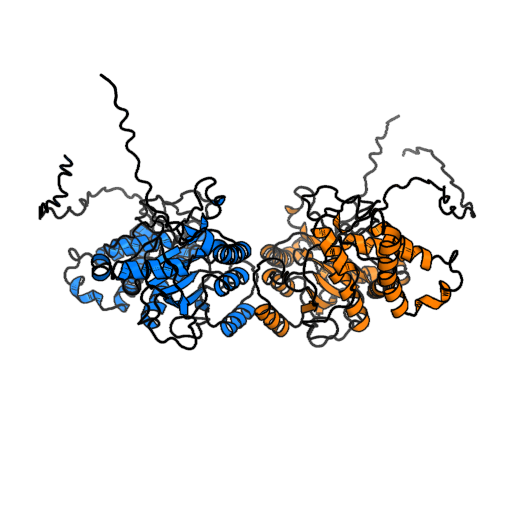TOM 2945 N N . LYS A 1 362 ? 8.07 24.266 -12.156 1 78.31 362 LYS A N 1
ATOM 2946 C CA . LYS A 1 362 ? 8.82 24 -13.375 1 78.31 362 LYS A CA 1
ATOM 2947 C C . LYS A 1 362 ? 9.859 22.891 -13.141 1 78.31 362 LYS A C 1
ATOM 2949 O O . LYS A 1 362 ? 9.562 21.875 -12.523 1 78.31 362 LYS A O 1
ATOM 2954 N N . ASN A 1 363 ? 11.086 22.953 -13.633 1 81.06 363 ASN A N 1
ATOM 2955 C CA . ASN A 1 363 ? 12.156 21.953 -13.602 1 81.06 363 ASN A CA 1
ATOM 2956 C C . ASN A 1 363 ? 13.133 22.219 -12.461 1 81.06 363 ASN A C 1
ATOM 2958 O O . ASN A 1 363 ? 14.297 21.812 -12.523 1 81.06 363 ASN A O 1
ATOM 2962 N N . GLU A 1 364 ? 12.57 22.844 -11.391 1 84.56 364 GLU A N 1
ATOM 2963 C CA . GLU A 1 364 ? 13.438 23.188 -10.273 1 84.56 364 GLU A CA 1
ATOM 2964 C C . GLU A 1 364 ? 13.844 21.938 -9.484 1 84.56 364 GLU A C 1
ATOM 2966 O O . GLU A 1 364 ? 14.875 21.938 -8.805 1 84.56 364 GLU A O 1
ATOM 2971 N N . GLU A 1 365 ? 13.016 20.969 -9.562 1 85.38 365 GLU A N 1
ATOM 2972 C CA . GLU A 1 365 ? 13.297 19.766 -8.797 1 85.38 365 GLU A CA 1
ATOM 2973 C C . GLU A 1 365 ? 14.594 19.109 -9.258 1 85.38 365 GLU A C 1
ATOM 2975 O O . GLU A 1 365 ? 15.25 18.406 -8.492 1 85.38 365 GLU A O 1
ATOM 2980 N N . LYS A 1 366 ? 14.969 19.406 -10.461 1 84.06 366 LYS A N 1
ATOM 2981 C CA . LYS A 1 366 ? 16.141 18.766 -11.062 1 84.06 366 LYS A CA 1
ATOM 2982 C C . LYS A 1 366 ? 17.438 19.328 -10.5 1 84.06 366 LYS A C 1
ATOM 2984 O O . LYS A 1 366 ? 18.484 18.719 -10.625 1 84.06 366 LYS A O 1
ATOM 2989 N N . ASP A 1 367 ? 17.328 20.5 -9.852 1 88.12 367 ASP A N 1
ATOM 2990 C CA . ASP A 1 367 ? 18.516 21.062 -9.219 1 88.12 367 ASP A CA 1
ATOM 2991 C C . ASP A 1 367 ? 18.984 20.188 -8.055 1 88.12 367 ASP A C 1
ATOM 2993 O O . ASP A 1 367 ? 18.172 19.781 -7.215 1 88.12 367 ASP A O 1
ATOM 2997 N N . PRO A 1 368 ? 20.297 19.906 -7.977 1 87.56 368 PRO A N 1
ATOM 2998 C CA . PRO A 1 368 ? 20.812 18.969 -6.98 1 87.56 368 PRO A CA 1
ATOM 2999 C C . PRO A 1 368 ? 20.516 19.406 -5.547 1 87.56 368 PRO A C 1
ATOM 3001 O O . PRO A 1 368 ? 20.406 18.578 -4.652 1 87.56 368 PRO A O 1
ATOM 3004 N N . CYS A 1 369 ? 20.375 20.688 -5.297 1 93.75 369 CYS A N 1
ATOM 3005 C CA . CYS A 1 369 ? 20.172 21.141 -3.922 1 93.75 369 CYS A CA 1
ATOM 3006 C C . CYS A 1 369 ? 18.75 21.656 -3.727 1 93.75 369 CYS A C 1
ATOM 3008 O O . CYS A 1 369 ? 18.484 22.375 -2.758 1 93.75 369 CYS A O 1
ATOM 3010 N N . SER A 1 370 ? 17.859 21.297 -4.605 1 94.69 370 SER A N 1
ATOM 3011 C CA . SER A 1 370 ? 16.5 21.828 -4.559 1 94.69 370 SER A CA 1
ATOM 3012 C C . SER A 1 370 ? 15.812 21.469 -3.244 1 94.69 370 SER A C 1
ATOM 3014 O O . SER A 1 370 ? 15.141 22.312 -2.641 1 94.69 370 SER A O 1
ATOM 3016 N N . TYR A 1 371 ? 16.078 20.297 -2.756 1 95.75 371 TYR A N 1
ATOM 3017 C CA . TYR A 1 371 ? 15.375 19.828 -1.566 1 95.75 371 TYR A CA 1
ATOM 3018 C C . TYR A 1 371 ? 15.969 20.438 -0.304 1 95.75 371 TYR A C 1
ATOM 3020 O O . TYR A 1 371 ? 15.375 20.359 0.774 1 95.75 371 TYR A O 1
ATOM 3028 N N . HIS A 1 372 ? 17.109 21.094 -0.405 1 95.56 372 HIS A N 1
ATOM 3029 C CA . HIS A 1 372 ? 17.719 21.797 0.717 1 95.56 372 HIS A CA 1
ATOM 3030 C C . HIS A 1 372 ? 17.125 23.203 0.87 1 95.56 372 HIS A C 1
ATOM 3032 O O . HIS A 1 372 ? 17.359 23.875 1.884 1 95.56 372 HIS A O 1
ATOM 3038 N N . THR A 1 373 ? 16.297 23.609 -0.088 1 95.19 373 THR A N 1
ATOM 3039 C CA . THR A 1 373 ? 15.719 24.953 -0.07 1 95.19 373 THR A CA 1
ATOM 3040 C C . THR A 1 373 ? 14.32 24.922 0.527 1 95.19 373 THR A C 1
ATOM 3042 O O . THR A 1 373 ? 13.688 25.984 0.674 1 95.19 373 THR A O 1
ATOM 3045 N N . ILE A 1 374 ? 13.844 23.781 0.837 1 96.88 374 ILE A N 1
ATOM 3046 C CA . ILE A 1 374 ? 12.453 23.688 1.261 1 96.88 374 ILE A CA 1
ATOM 3047 C C . ILE A 1 374 ? 12.375 23.062 2.654 1 96.88 374 ILE A C 1
ATOM 3049 O O . ILE A 1 374 ? 13.336 22.438 3.117 1 96.88 374 ILE A O 1
ATOM 3053 N N . LEU A 1 375 ? 11.227 23.281 3.32 1 97.94 375 LEU A N 1
ATOM 3054 C CA . LEU A 1 375 ? 10.922 22.656 4.605 1 97.94 375 LEU A CA 1
ATOM 3055 C C . LEU A 1 375 ? 9.938 21.5 4.43 1 97.94 375 LEU A C 1
ATOM 3057 O O . LEU A 1 375 ? 10.062 20.469 5.098 1 97.94 375 LEU A O 1
ATOM 3061 N N . VAL A 1 376 ? 9 21.688 3.594 1 98.38 376 VAL A N 1
ATOM 3062 C CA . VAL A 1 376 ? 7.957 20.688 3.387 1 98.38 376 VAL A CA 1
ATOM 3063 C C . VAL A 1 376 ? 7.605 20.594 1.903 1 98.38 376 VAL A C 1
ATOM 3065 O O . VAL A 1 376 ? 7.574 21.625 1.208 1 98.38 376 VAL A O 1
ATOM 3068 N N . ILE A 1 377 ? 7.379 19.406 1.419 1 97.94 377 ILE A N 1
ATOM 3069 C CA . ILE A 1 377 ? 6.848 19.234 0.072 1 97.94 377 ILE A CA 1
ATOM 3070 C C . ILE A 1 377 ? 5.805 18.109 0.067 1 97.94 377 ILE A C 1
ATOM 3072 O O . ILE A 1 377 ? 5.988 17.078 0.725 1 97.94 377 ILE A O 1
ATOM 3076 N N . HIS A 1 378 ? 4.727 18.375 -0.645 1 97.5 378 HIS A N 1
ATOM 3077 C CA . HIS A 1 378 ? 3.586 17.469 -0.69 1 97.5 378 HIS A CA 1
ATOM 3078 C C . HIS A 1 378 ? 3.729 16.469 -1.828 1 97.5 378 HIS A C 1
ATOM 3080 O O . HIS A 1 378 ? 4.512 16.672 -2.756 1 97.5 378 HIS A O 1
ATOM 3086 N N . LYS A 1 379 ? 3.002 15.344 -1.728 1 96.44 379 LYS A N 1
ATOM 3087 C CA . LYS A 1 379 ? 2.822 14.312 -2.746 1 96.44 379 LYS A CA 1
ATOM 3088 C C . LYS A 1 379 ? 4.137 13.602 -3.041 1 96.44 379 LYS A C 1
ATOM 3090 O O . LYS A 1 379 ? 4.629 13.625 -4.172 1 96.44 379 LYS A O 1
ATOM 3095 N N . ARG A 1 380 ? 4.695 12.945 -2.031 1 97.62 380 ARG A N 1
ATOM 3096 C CA . ARG A 1 380 ? 5.844 12.055 -2.148 1 97.62 380 ARG A CA 1
ATOM 3097 C C . ARG A 1 380 ? 5.496 10.648 -1.65 1 97.62 380 ARG A C 1
ATOM 3099 O O . ARG A 1 380 ? 4.957 10.492 -0.555 1 97.62 380 ARG A O 1
ATOM 3106 N N . SER A 1 381 ? 5.789 9.688 -2.467 1 97.31 381 SER A N 1
ATOM 3107 C CA . SER A 1 381 ? 5.543 8.305 -2.088 1 97.31 381 SER A CA 1
ATOM 3108 C C . SER A 1 381 ? 6.484 7.859 -0.974 1 97.31 381 SER A C 1
ATOM 3110 O O . SER A 1 381 ? 7.516 8.484 -0.738 1 97.31 381 SER A O 1
ATOM 3112 N N . PRO A 1 382 ? 6.09 6.715 -0.313 1 97.88 382 PRO A N 1
ATOM 3113 C CA . PRO A 1 382 ? 6.969 6.215 0.744 1 97.88 382 PRO A CA 1
ATOM 3114 C C . PRO A 1 382 ? 8.391 5.949 0.252 1 97.88 382 PRO A C 1
ATOM 3116 O O . PRO A 1 382 ? 9.359 6.297 0.932 1 97.88 382 PRO A O 1
ATOM 3119 N N . LYS A 1 383 ? 8.516 5.359 -0.897 1 95.75 383 LYS A N 1
ATOM 3120 C CA . LYS A 1 383 ? 9.836 5.082 -1.456 1 95.75 383 LYS A CA 1
ATOM 3121 C C . LYS A 1 383 ? 10.594 6.375 -1.736 1 95.75 383 LYS A C 1
ATOM 3123 O O . LYS A 1 383 ? 11.789 6.473 -1.446 1 95.75 383 LYS A O 1
ATOM 3128 N N . GLN A 1 384 ? 9.906 7.324 -2.268 1 96.75 384 GLN A N 1
ATOM 3129 C CA . GLN A 1 384 ? 10.516 8.617 -2.539 1 96.75 384 GLN A CA 1
ATOM 3130 C C . GLN A 1 384 ? 10.977 9.289 -1.248 1 96.75 384 GLN A C 1
ATOM 3132 O O . GLN A 1 384 ? 12.055 9.898 -1.206 1 96.75 384 GLN A O 1
ATOM 3137 N N . VAL A 1 385 ? 10.203 9.211 -0.241 1 98.38 385 VAL A N 1
ATOM 3138 C CA . VAL A 1 385 ? 10.5 9.844 1.038 1 98.38 385 VAL A CA 1
ATOM 3139 C C . VAL A 1 385 ? 11.805 9.289 1.599 1 98.38 385 VAL A C 1
ATOM 3141 O O . VAL A 1 385 ? 12.68 10.055 2.023 1 98.38 385 VAL A O 1
ATOM 3144 N N . VAL A 1 386 ? 11.945 7.992 1.557 1 97.88 386 VAL A N 1
ATOM 3145 C CA . VAL A 1 386 ? 13.133 7.352 2.1 1 97.88 386 VAL A CA 1
ATOM 3146 C C . VAL A 1 386 ? 14.352 7.723 1.254 1 97.88 386 VAL A C 1
ATOM 3148 O O . VAL A 1 386 ? 15.422 8.008 1.79 1 97.88 386 VAL A O 1
ATOM 3151 N N . LYS A 1 387 ? 14.156 7.73 -0.032 1 96.5 387 LYS A N 1
ATOM 3152 C CA . LYS A 1 387 ? 15.242 8.102 -0.934 1 96.5 387 LYS A CA 1
ATOM 3153 C C . LYS A 1 387 ? 15.664 9.547 -0.725 1 96.5 387 LYS A C 1
ATOM 3155 O O . LYS A 1 387 ? 16.859 9.859 -0.681 1 96.5 387 LYS A O 1
ATOM 3160 N N . LEU A 1 388 ? 14.664 10.414 -0.65 1 96.81 388 LEU A N 1
ATOM 3161 C CA . LEU A 1 388 ? 14.938 11.828 -0.438 1 96.81 388 LEU A CA 1
ATOM 3162 C C . LEU A 1 388 ? 15.695 12.047 0.868 1 96.81 388 LEU A C 1
ATOM 3164 O O . LEU A 1 388 ? 16.625 12.852 0.923 1 96.81 388 LEU A O 1
ATOM 3168 N N . TRP A 1 389 ? 15.305 11.375 1.899 1 97.69 389 TRP A N 1
ATOM 3169 C CA . TRP A 1 389 ? 15.945 11.5 3.205 1 97.69 389 TRP A CA 1
ATOM 3170 C C . TRP A 1 389 ? 17.422 11.102 3.131 1 97.69 389 TRP A C 1
ATOM 3172 O O . TRP A 1 389 ? 18.281 11.797 3.674 1 97.69 389 TRP A O 1
ATOM 3182 N N . ALA A 1 390 ? 17.688 9.992 2.467 1 96.19 390 ALA A N 1
ATOM 3183 C CA . ALA A 1 390 ? 19.062 9.531 2.279 1 96.19 390 ALA A CA 1
ATOM 3184 C C . ALA A 1 390 ? 19.859 10.523 1.442 1 96.19 390 ALA A C 1
ATOM 3186 O O . ALA A 1 390 ? 21.016 10.812 1.755 1 96.19 390 ALA A O 1
ATOM 3187 N N . ASP A 1 391 ? 19.234 11.016 0.425 1 95.25 391 ASP A N 1
ATOM 3188 C CA . ASP A 1 391 ? 19.891 11.961 -0.472 1 95.25 391 ASP A CA 1
ATOM 3189 C C . ASP A 1 391 ? 20.25 13.25 0.256 1 95.25 391 ASP A C 1
ATOM 3191 O O . ASP A 1 391 ? 21.297 13.844 0.003 1 95.25 391 ASP A O 1
ATOM 3195 N N . LEU A 1 392 ? 19.391 13.742 1.088 1 95.62 392 LEU A N 1
ATOM 3196 C CA . LEU A 1 392 ? 19.641 14.961 1.846 1 95.62 392 LEU A CA 1
ATOM 3197 C C . LEU A 1 392 ? 20.875 14.82 2.721 1 95.62 392 LEU A C 1
ATOM 3199 O O . LEU A 1 392 ? 21.672 15.75 2.83 1 95.62 392 LEU A O 1
ATOM 3203 N N . LYS A 1 393 ? 21 13.711 3.332 1 93.69 393 LYS A N 1
ATOM 3204 C CA . LYS A 1 393 ? 22.156 13.453 4.184 1 93.69 393 LYS A CA 1
ATOM 3205 C C . LYS A 1 393 ? 23.438 13.414 3.367 1 93.69 393 LYS A C 1
ATOM 3207 O O . LYS A 1 393 ? 24.453 13.984 3.77 1 93.69 393 LYS A O 1
ATOM 3212 N N . GLU A 1 394 ? 23.344 12.805 2.246 1 94.19 394 GLU A N 1
ATOM 3213 C CA . GLU A 1 394 ? 24.516 12.641 1.392 1 94.19 394 GLU A CA 1
ATOM 3214 C C . GLU A 1 394 ? 24.969 13.969 0.805 1 94.19 394 GLU A C 1
ATOM 3216 O O . GLU A 1 394 ? 26.172 14.188 0.591 1 94.19 394 GLU A O 1
ATOM 3221 N N . THR A 1 395 ? 24.031 14.836 0.572 1 95.25 395 THR A N 1
ATOM 3222 C CA . THR A 1 395 ? 24.359 16.078 -0.124 1 95.25 395 THR A CA 1
ATOM 3223 C C . THR A 1 395 ? 24.438 17.25 0.858 1 95.25 395 THR A C 1
ATOM 3225 O O . THR A 1 395 ? 24.547 18.406 0.448 1 95.25 395 THR A O 1
ATOM 3228 N N . GLN A 1 396 ? 24.375 17.031 2.098 1 92.81 396 GLN A N 1
ATOM 3229 C CA . GLN A 1 396 ? 24.297 18.062 3.119 1 92.81 396 GLN A CA 1
ATOM 3230 C C . GLN A 1 396 ? 25.516 18.984 3.049 1 92.81 396 GLN A C 1
ATOM 3232 O O . GLN A 1 396 ? 25.375 20.219 3.117 1 92.81 396 GLN A O 1
ATOM 3237 N N . ALA A 1 397 ? 26.719 18.406 2.893 1 91.69 397 ALA A N 1
ATOM 3238 C CA . ALA A 1 397 ? 27.953 19.203 2.854 1 91.69 397 ALA A CA 1
ATOM 3239 C C . ALA A 1 397 ? 28.016 20.062 1.6 1 91.69 397 ALA A C 1
ATOM 3241 O O . ALA A 1 397 ? 28.359 21.25 1.67 1 91.69 397 ALA A O 1
ATOM 3242 N N . GLN A 1 398 ? 27.625 19.484 0.532 1 93.06 398 GLN A N 1
ATOM 3243 C CA . GLN A 1 398 ? 27.672 20.172 -0.752 1 93.06 398 GLN A CA 1
ATOM 3244 C C . GLN A 1 398 ? 26.641 21.312 -0.799 1 93.06 398 GLN A C 1
ATOM 3246 O O . GLN A 1 398 ? 26.859 22.312 -1.476 1 93.06 398 GLN A O 1
ATOM 3251 N N . CYS A 1 399 ? 25.562 21.141 -0.043 1 93.56 399 CYS A N 1
ATOM 3252 C CA . CYS A 1 399 ? 24.453 22.094 -0.147 1 93.56 399 CYS A CA 1
ATOM 3253 C C . CYS A 1 399 ? 24.328 22.922 1.123 1 93.56 399 CYS A C 1
ATOM 3255 O O . CYS A 1 399 ? 23.281 23.516 1.384 1 93.56 399 CYS A O 1
ATOM 3257 N N . ARG A 1 400 ? 25.281 23.062 1.893 1 87.88 400 ARG A N 1
ATOM 3258 C CA . ARG A 1 400 ? 25.234 23.641 3.229 1 87.88 400 ARG A CA 1
ATOM 3259 C C . ARG A 1 400 ? 24.922 25.141 3.16 1 87.88 400 ARG A C 1
ATOM 3261 O O . ARG A 1 400 ? 24.391 25.719 4.113 1 87.88 400 ARG A O 1
ATOM 3268 N N . HIS A 1 401 ? 25.172 25.812 2.039 1 87.81 401 HIS A N 1
ATOM 3269 C CA . HIS A 1 401 ? 25.047 27.266 1.969 1 87.81 401 HIS A CA 1
ATOM 3270 C C . HIS A 1 401 ? 23.781 27.672 1.229 1 87.81 401 HIS A C 1
ATOM 3272 O O . HIS A 1 401 ? 23.516 28.859 1.039 1 87.81 401 HIS A O 1
ATOM 3278 N N . VAL A 1 402 ? 23.047 26.719 0.968 1 89.88 402 VAL A N 1
ATOM 3279 C CA . VAL A 1 402 ? 21.828 27.016 0.228 1 89.88 402 VAL A CA 1
ATOM 3280 C C . VAL A 1 402 ? 20.75 27.516 1.189 1 89.88 402 VAL A C 1
ATOM 3282 O O . VAL A 1 402 ? 20.453 26.844 2.186 1 89.88 402 VAL A O 1
ATOM 3285 N N . PRO A 1 403 ? 20.203 28.719 0.904 1 91.69 403 PRO A N 1
ATOM 3286 C CA . PRO A 1 403 ? 19.156 29.25 1.785 1 91.69 403 PRO A CA 1
ATOM 3287 C C . PRO A 1 403 ? 17.797 28.641 1.525 1 91.69 403 PRO A C 1
ATOM 3289 O O . PRO A 1 403 ? 17.562 28.047 0.464 1 91.69 403 PRO A O 1
ATOM 3292 N N . LEU A 1 404 ? 16.906 28.766 2.504 1 94.25 404 LEU A N 1
ATOM 3293 C CA . LEU A 1 404 ? 15.523 28.391 2.279 1 94.25 404 LEU A CA 1
ATOM 3294 C C . LEU A 1 404 ? 14.867 29.312 1.254 1 94.25 404 LEU A C 1
ATOM 3296 O O . LEU A 1 404 ? 15.242 30.469 1.129 1 94.25 404 LEU A O 1
ATOM 3300 N N . ARG A 1 405 ? 13.914 28.766 0.669 1 91.69 405 ARG A N 1
ATOM 3301 C CA . ARG A 1 405 ? 13.141 29.516 -0.315 1 91.69 405 ARG A CA 1
ATOM 3302 C C . ARG A 1 405 ? 12.453 30.719 0.33 1 91.69 405 ARG A C 1
ATOM 3304 O O . ARG A 1 405 ? 11.852 30.594 1.399 1 91.69 405 ARG A O 1
ATOM 3311 N N . VAL A 1 406 ? 12.641 31.891 -0.286 1 86.69 406 VAL A N 1
ATOM 3312 C CA . VAL A 1 406 ? 12 33.125 0.162 1 86.69 406 VAL A CA 1
ATOM 3313 C C . VAL A 1 406 ? 11.266 33.781 -1.006 1 86.69 406 VAL A C 1
ATOM 3315 O O . VAL A 1 406 ? 11.359 33.312 -2.145 1 86.69 406 VAL A O 1
ATOM 3318 N N . GLU A 1 407 ? 10.398 34.781 -0.707 1 73.5 407 GLU A N 1
ATOM 3319 C CA . GLU A 1 407 ? 9.641 35.5 -1.733 1 73.5 407 GLU A CA 1
ATOM 3320 C C . GLU A 1 407 ? 10.57 36.062 -2.803 1 73.5 407 GLU A C 1
ATOM 3322 O O . GLU A 1 407 ? 11.648 36.594 -2.49 1 73.5 407 GLU A O 1
ATOM 3327 N N . GLU A 1 408 ? 10.445 35.719 -4.105 1 62.81 408 GLU A N 1
ATOM 3328 C CA . GLU A 1 408 ? 11.195 36.406 -5.156 1 62.81 408 GLU A CA 1
ATOM 3329 C C . GLU A 1 408 ? 10.867 37.906 -5.203 1 62.81 408 GLU A C 1
ATOM 3331 O O . GLU A 1 408 ? 9.695 38.281 -5.262 1 62.81 408 GLU A O 1
ATOM 3336 N N . LYS A 1 409 ? 11.664 38.844 -4.816 1 48.69 409 LYS A N 1
ATOM 3337 C CA . LYS A 1 409 ? 11.5 40.25 -5.121 1 48.69 409 LYS A CA 1
ATOM 3338 C C . LYS A 1 409 ? 11.297 40.5 -6.617 1 48.69 409 LYS A C 1
ATOM 3340 O O . LYS A 1 409 ? 11.992 39.875 -7.441 1 48.69 409 LYS A O 1
ATOM 3345 N N . GLU A 1 410 ? 10.102 40.75 -7.082 1 42.78 410 GLU A N 1
ATOM 3346 C CA . GLU A 1 410 ? 9.992 41.312 -8.422 1 42.78 410 GLU A CA 1
ATOM 3347 C C . GLU A 1 410 ? 11.102 42.344 -8.68 1 42.78 410 GLU A C 1
ATOM 3349 O O . GLU A 1 410 ? 11.25 43.312 -7.934 1 42.78 410 GLU A O 1
ATOM 3354 N N . LYS A 1 411 ? 12.234 42.125 -9.172 1 40.44 411 LYS A N 1
ATOM 3355 C CA . LYS A 1 411 ? 13.086 43.125 -9.82 1 40.44 411 LYS A CA 1
ATOM 3356 C C . LYS A 1 411 ? 12.266 44.031 -10.711 1 40.44 411 LYS A C 1
ATOM 3358 O O . LYS A 1 411 ? 11.453 43.562 -11.516 1 40.44 411 LYS A O 1
ATOM 3363 N N . ASN A 1 412 ? 12.07 45.281 -10.375 1 34.5 412 ASN A N 1
ATOM 3364 C CA . ASN A 1 412 ? 11.617 46.438 -11.164 1 34.5 412 ASN A CA 1
ATOM 3365 C C . ASN A 1 412 ? 12.375 46.531 -12.484 1 34.5 412 ASN A C 1
ATOM 3367 O O . ASN A 1 412 ? 13.594 46.719 -12.492 1 34.5 412 ASN A O 1
ATOM 3371 N N . LYS A 1 413 ? 12.094 45.875 -13.508 1 38.34 413 LYS A N 1
ATOM 3372 C CA . LYS A 1 413 ? 12.461 46.312 -14.852 1 38.34 413 LYS A CA 1
ATOM 3373 C C . LYS A 1 413 ? 12.148 47.812 -15.047 1 38.34 413 LYS A C 1
ATOM 3375 O O . LYS A 1 413 ? 10.992 48.188 -15.195 1 38.34 413 LYS A O 1
ATOM 3380 N N . ILE A 1 414 ? 12.812 48.719 -14.258 1 31.56 414 ILE A N 1
ATOM 3381 C CA . ILE A 1 414 ? 12.883 50.094 -14.664 1 31.56 414 ILE A CA 1
ATOM 3382 C C . ILE A 1 414 ? 13.391 50.219 -16.094 1 31.56 414 ILE A C 1
ATOM 3384 O O . ILE A 1 414 ? 14.562 49.906 -16.375 1 31.56 414 ILE A O 1
ATOM 3388 N N . THR A 1 415 ? 12.703 49.625 -17.109 1 33.38 415 THR A N 1
ATOM 3389 C CA . THR A 1 415 ? 12.875 50.094 -18.484 1 33.38 415 THR A CA 1
ATOM 3390 C C . THR A 1 415 ? 12.938 51.625 -18.531 1 33.38 415 THR A C 1
ATOM 3392 O O . THR A 1 415 ? 11.984 52.312 -18.141 1 33.38 415 THR A O 1
ATOM 3395 N N . SER A 1 416 ? 14.133 52.219 -18.328 1 29.69 416 SER A N 1
ATOM 3396 C CA . SER A 1 416 ? 14.562 53.562 -18.719 1 29.69 416 SER A CA 1
ATOM 3397 C C . SER A 1 416 ? 14.07 53.906 -20.125 1 29.69 416 SER A C 1
ATOM 3399 O O . SER A 1 416 ? 14.438 53.25 -21.094 1 29.69 416 SER A O 1
ATOM 3401 N N . SER A 1 417 ? 12.75 54.062 -20.344 1 27.95 417 SER A N 1
ATOM 3402 C CA . SER A 1 417 ? 12.312 54.875 -21.484 1 27.95 417 SER A CA 1
ATOM 3403 C C . SER A 1 417 ? 13.18 56.125 -21.641 1 27.95 417 SER A C 1
ATOM 3405 O O . SER A 1 417 ? 13.258 56.938 -20.734 1 27.95 417 SER A O 1
ATOM 3407 N N . THR A 1 418 ? 14.367 56 -22.297 1 26.33 418 THR A N 1
ATOM 3408 C CA . THR A 1 418 ? 15.148 57.031 -22.984 1 26.33 418 THR A CA 1
ATOM 3409 C C . THR A 1 418 ? 14.234 58.062 -23.641 1 26.33 418 THR A C 1
ATOM 3411 O O . THR A 1 418 ? 13.352 57.688 -24.422 1 26.33 418 THR A O 1
ATOM 3414 N N . LEU A 1 419 ? 14.266 59.281 -23.062 1 22.17 419 LEU A N 1
ATOM 3415 C CA . LEU A 1 419 ? 14.102 60.562 -23.766 1 22.17 419 LEU A CA 1
ATOM 3416 C C . LEU A 1 419 ? 15.094 60.688 -24.906 1 22.17 419 LEU A C 1
ATOM 3418 O O . LEU A 1 419 ? 16.266 60.312 -24.781 1 22.17 419 LEU A O 1
ATOM 3422 N N . MET B 1 1 ? -30.75 -30.734 -49.844 1 21.38 1 MET B N 1
ATOM 3423 C CA . MET B 1 1 ? -30.125 -31.578 -48.812 1 21.38 1 MET B CA 1
ATOM 3424 C C . MET B 1 1 ? -28.609 -31.562 -48.938 1 21.38 1 MET B C 1
ATOM 3426 O O . MET B 1 1 ? -27.922 -32.281 -48.219 1 21.38 1 MET B O 1
ATOM 3430 N N . PRO B 1 2 ? -27.844 -30.609 -49.312 1 20.72 2 PRO B N 1
ATOM 3431 C CA . PRO B 1 2 ? -26.797 -30.797 -50.344 1 20.72 2 PRO B CA 1
ATOM 3432 C C . PRO B 1 2 ? -25.547 -31.469 -49.75 1 20.72 2 PRO B C 1
ATOM 3434 O O . PRO B 1 2 ? -25.266 -31.344 -48.562 1 20.72 2 PRO B O 1
ATOM 3437 N N . LYS B 1 3 ? -25 -32.531 -50.469 1 20.27 3 LYS B N 1
ATOM 3438 C CA . LYS B 1 3 ? -24 -33.562 -50.562 1 20.27 3 LYS B CA 1
ATOM 3439 C C . LYS B 1 3 ? -22.578 -33 -50.469 1 20.27 3 LYS B C 1
ATOM 3441 O O . LYS B 1 3 ? -21.594 -33.75 -50.594 1 20.27 3 LYS B O 1
ATOM 3446 N N . SER B 1 4 ? -22.375 -31.719 -50.5 1 19.11 4 SER B N 1
ATOM 3447 C CA . SER B 1 4 ? -21.188 -31.703 -51.344 1 19.11 4 SER B CA 1
ATOM 3448 C C . SER B 1 4 ? -20.062 -32.531 -50.75 1 19.11 4 SER B C 1
ATOM 3450 O O . SER B 1 4 ? -19.984 -32.688 -49.531 1 19.11 4 SER B O 1
ATOM 3452 N N . SER B 1 5 ? -19.188 -33.125 -51.438 1 19.78 5 SER B N 1
ATOM 3453 C CA . SER B 1 5 ? -18.219 -34.156 -51.812 1 19.78 5 SER B CA 1
ATOM 3454 C C . SER B 1 5 ? -16.984 -34.125 -50.906 1 19.78 5 SER B C 1
ATOM 3456 O O . SER B 1 5 ? -16.594 -35.156 -50.344 1 19.78 5 SER B O 1
ATOM 3458 N N . HIS B 1 6 ? -15.93 -33.281 -51.125 1 16.92 6 HIS B N 1
ATOM 3459 C CA . HIS B 1 6 ? -14.734 -33.938 -51.656 1 16.92 6 HIS B CA 1
ATOM 3460 C C . HIS B 1 6 ? -13.883 -34.5 -50.531 1 16.92 6 HIS B C 1
ATOM 3462 O O . HIS B 1 6 ? -13.516 -35.688 -50.531 1 16.92 6 HIS B O 1
ATOM 3468 N N . PHE B 1 7 ? -12.805 -33.781 -50 1 19.66 7 PHE B N 1
ATOM 3469 C CA . PHE B 1 7 ? -11.422 -34.156 -50.25 1 19.66 7 PHE B CA 1
ATOM 3470 C C . PHE B 1 7 ? -10.891 -35.062 -49.156 1 19.66 7 PHE B C 1
ATOM 3472 O O . PHE B 1 7 ? -11.305 -34.938 -48 1 19.66 7 PHE B O 1
ATOM 3479 N N . VAL B 1 8 ? -9.953 -36.062 -49.281 1 19.77 8 VAL B N 1
ATOM 3480 C CA . VAL B 1 8 ? -9.273 -37.312 -49.062 1 19.77 8 VAL B CA 1
ATOM 3481 C C . VAL B 1 8 ? -8.211 -37.156 -47.969 1 19.77 8 VAL B C 1
ATOM 3483 O O . VAL B 1 8 ? -7.941 -38.094 -47.219 1 19.77 8 VAL B O 1
ATOM 3486 N N . ALA B 1 9 ? -7.48 -36.188 -47.5 1 19.39 9 ALA B N 1
ATOM 3487 C CA . ALA B 1 9 ? -6.098 -36.625 -47.375 1 19.39 9 ALA B CA 1
ATOM 3488 C C . ALA B 1 9 ? -5.957 -37.688 -46.281 1 19.39 9 ALA B C 1
ATOM 3490 O O . ALA B 1 9 ? -6.41 -37.5 -45.156 1 19.39 9 ALA B O 1
ATOM 3491 N N . ASN B 1 10 ? -5.637 -39 -46.531 1 20.33 10 ASN B N 1
ATOM 3492 C CA . ASN B 1 10 ? -5.184 -40.312 -46.094 1 20.33 10 ASN B CA 1
ATOM 3493 C C . ASN B 1 10 ? -3.885 -40.188 -45.281 1 20.33 10 ASN B C 1
ATOM 3495 O O . ASN B 1 10 ? -3.193 -41.188 -45.094 1 20.33 10 ASN B O 1
ATOM 3499 N N . GLY B 1 11 ? -3.266 -39.094 -44.969 1 19.44 11 GLY B N 1
ATOM 3500 C CA . GLY B 1 11 ? -1.88 -39.375 -44.656 1 19.44 11 GLY B CA 1
ATOM 3501 C C . GLY B 1 11 ? -1.729 -40.531 -43.656 1 19.44 11 GLY B C 1
ATOM 3502 O O . GLY B 1 11 ? -2.602 -40.75 -42.812 1 19.44 11 GLY B O 1
ATOM 3503 N N . ILE B 1 12 ? -0.828 -41.594 -43.906 1 21.03 12 ILE B N 1
ATOM 3504 C CA . ILE B 1 12 ? 0.057 -42.75 -43.688 1 21.03 12 ILE B CA 1
ATOM 3505 C C . ILE B 1 12 ? 0.82 -42.562 -42.375 1 21.03 12 ILE B C 1
ATOM 3507 O O . ILE B 1 12 ? 1.39 -41.5 -42.125 1 21.03 12 ILE B O 1
ATOM 3511 N N . LEU B 1 13 ? 0.835 -43.562 -41.375 1 21.77 13 LEU B N 1
ATOM 3512 C CA . LEU B 1 13 ? 1.363 -44.031 -40.094 1 21.77 13 LEU B CA 1
ATOM 3513 C C . LEU B 1 13 ? 2.885 -44.125 -40.125 1 21.77 13 LEU B C 1
ATOM 3515 O O . LEU B 1 13 ? 3.502 -44.719 -39.25 1 21.77 13 LEU B O 1
ATOM 3519 N N . ARG B 1 14 ? 3.615 -43.969 -41.281 1 22.27 14 ARG B N 1
ATOM 3520 C CA . ARG B 1 14 ? 4.941 -44.594 -41.375 1 22.27 14 ARG B CA 1
ATOM 3521 C C . ARG B 1 14 ? 5.805 -44.125 -40.188 1 22.27 14 ARG B C 1
ATOM 3523 O O . ARG B 1 14 ? 5.773 -42.969 -39.781 1 22.27 14 ARG B O 1
ATOM 3530 N N . ASN B 1 15 ? 6.645 -45.125 -39.594 1 21.56 15 ASN B N 1
ATOM 3531 C CA . ASN B 1 15 ? 7.383 -45.562 -38.438 1 21.56 15 ASN B CA 1
ATOM 3532 C C . ASN B 1 15 ? 8.477 -44.562 -38.031 1 21.56 15 ASN B C 1
ATOM 3534 O O . ASN B 1 15 ? 8.586 -44.188 -36.875 1 21.56 15 ASN B O 1
ATOM 3538 N N . LYS B 1 16 ? 9.734 -44.719 -38.75 1 22.45 16 LYS B N 1
ATOM 3539 C CA . LYS B 1 16 ? 11.125 -44.906 -38.312 1 22.45 16 LYS B CA 1
ATOM 3540 C C . LYS B 1 16 ? 11.742 -43.562 -37.906 1 22.45 16 LYS B C 1
ATOM 3542 O O . LYS B 1 16 ? 12.82 -43.531 -37.312 1 22.45 16 LYS B O 1
ATOM 3547 N N . ILE B 1 17 ? 11.617 -42.562 -38.75 1 22.41 17 ILE B N 1
ATOM 3548 C CA . ILE B 1 17 ? 12.734 -41.625 -38.875 1 22.41 17 ILE B CA 1
ATOM 3549 C C . ILE B 1 17 ? 12.914 -40.844 -37.594 1 22.41 17 ILE B C 1
ATOM 3551 O O . ILE B 1 17 ? 12.031 -40.062 -37.219 1 22.41 17 ILE B O 1
ATOM 3555 N N . PHE B 1 18 ? 13.672 -41.469 -36.656 1 21.98 18 PHE B N 1
ATOM 3556 C CA . PHE B 1 18 ? 14.297 -40.812 -35.5 1 21.98 18 PHE B CA 1
ATOM 3557 C C . PHE B 1 18 ? 14.805 -39.438 -35.875 1 21.98 18 PHE B C 1
ATOM 3559 O O . PHE B 1 18 ? 15.609 -39.281 -36.781 1 21.98 18 PHE B O 1
ATOM 3566 N N . VAL B 1 19 ? 14 -38.531 -35.969 1 25.2 19 VAL B N 1
ATOM 3567 C CA . VAL B 1 19 ? 14.359 -37.188 -36.375 1 25.2 19 VAL B CA 1
ATOM 3568 C C . VAL B 1 19 ? 15.742 -36.844 -35.812 1 25.2 19 VAL B C 1
ATOM 3570 O O . VAL B 1 19 ? 15.977 -36.906 -34.625 1 25.2 19 VAL B O 1
ATOM 3573 N N . SER B 1 20 ? 16.844 -37.062 -36.719 1 23.7 20 SER B N 1
ATOM 3574 C CA . SER B 1 20 ? 18.25 -36.719 -36.562 1 23.7 20 SER B CA 1
ATOM 3575 C C . SER B 1 20 ? 18.438 -35.5 -35.688 1 23.7 20 SER B C 1
ATOM 3577 O O . SER B 1 20 ? 17.578 -34.594 -35.656 1 23.7 20 SER B O 1
ATOM 3579 N N . LEU B 1 21 ? 19.172 -35.656 -34.656 1 24.72 21 LEU B N 1
ATOM 3580 C CA . LEU B 1 21 ? 19.859 -34.562 -33.938 1 24.72 21 LEU B CA 1
ATOM 3581 C C . LEU B 1 21 ? 20.312 -33.469 -34.906 1 24.72 21 LEU B C 1
ATOM 3583 O O . LEU B 1 21 ? 20.828 -33.781 -36 1 24.72 21 LEU B O 1
ATOM 3587 N N . PRO B 1 22 ? 19.594 -32.406 -35.125 1 27.22 22 PRO B N 1
ATOM 3588 C CA . PRO B 1 22 ? 20.219 -31.516 -36.125 1 27.22 22 PRO B CA 1
ATOM 3589 C C . PRO B 1 22 ? 21.719 -31.703 -36.219 1 27.22 22 PRO B C 1
ATOM 3591 O O . PRO B 1 22 ? 22.359 -32.156 -35.25 1 27.22 22 PRO B O 1
ATOM 3594 N N . LYS B 1 23 ? 22.281 -32.094 -37.344 1 29.06 23 LYS B N 1
ATOM 3595 C CA . LYS B 1 23 ? 23.688 -32.031 -37.75 1 29.06 23 LYS B CA 1
ATOM 3596 C C . LYS B 1 23 ? 24.422 -30.922 -37 1 29.06 23 LYS B C 1
ATOM 3598 O O . LYS B 1 23 ? 23.938 -29.797 -36.906 1 29.06 23 LYS B O 1
ATOM 3603 N N . ILE B 1 24 ? 25.297 -31.328 -36.156 1 29.06 24 ILE B N 1
ATOM 3604 C CA . ILE B 1 24 ? 26.469 -30.625 -35.625 1 29.06 24 ILE B CA 1
ATOM 3605 C C . ILE B 1 24 ? 27.141 -29.844 -36.75 1 29.06 24 ILE B C 1
ATOM 3607 O O . ILE B 1 24 ? 27.938 -30.406 -37.531 1 29.06 24 ILE B O 1
ATOM 3611 N N . PHE B 1 25 ? 26.531 -29.469 -37.875 1 27.86 25 PHE B N 1
ATOM 3612 C CA . PHE B 1 25 ? 27.344 -28.625 -38.75 1 27.86 25 PHE B CA 1
ATOM 3613 C C . PHE B 1 25 ? 28.188 -27.641 -37.938 1 27.86 25 PHE B C 1
ATOM 3615 O O . PHE B 1 25 ? 27.656 -26.953 -37.031 1 27.86 25 PHE B O 1
ATOM 3622 N N . TRP B 1 26 ? 29.547 -27.844 -37.938 1 29.64 26 TRP B N 1
ATOM 3623 C CA . TRP B 1 26 ? 30.609 -26.953 -37.5 1 29.64 26 TRP B CA 1
ATOM 3624 C C . TRP B 1 26 ? 30.297 -25.516 -37.906 1 29.64 26 TRP B C 1
ATOM 3626 O O . TRP B 1 26 ? 30.625 -25.078 -39 1 29.64 26 TRP B O 1
ATOM 3636 N N . GLU B 1 27 ? 29.156 -25.062 -38.062 1 31.83 27 GLU B N 1
ATOM 3637 C CA . GLU B 1 27 ? 29.328 -23.609 -38.125 1 31.83 27 GLU B CA 1
ATOM 3638 C C . GLU B 1 27 ? 30.453 -23.156 -37.219 1 31.83 27 GLU B C 1
ATOM 3640 O O . GLU B 1 27 ? 30.422 -23.422 -36 1 31.83 27 GLU B O 1
ATOM 3645 N N . ASN B 1 28 ? 31.688 -23.156 -37.625 1 31.92 28 ASN B N 1
ATOM 3646 C CA . ASN B 1 28 ? 32.906 -22.531 -37.188 1 31.92 28 ASN B CA 1
ATOM 3647 C C . ASN B 1 28 ? 32.656 -21.328 -36.281 1 31.92 28 ASN B C 1
ATOM 3649 O O . ASN B 1 28 ? 33.562 -20.641 -35.844 1 31.92 28 ASN B O 1
ATOM 3653 N N . GLN B 1 29 ? 31.703 -20.391 -36.844 1 34.62 29 GLN B N 1
ATOM 3654 C CA . GLN B 1 29 ? 31.766 -18.969 -36.531 1 34.62 29 GLN B CA 1
ATOM 3655 C C . GLN B 1 29 ? 31.781 -18.75 -35 1 34.62 29 GLN B C 1
ATOM 3657 O O . GLN B 1 29 ? 31.078 -19.438 -34.281 1 34.62 29 GLN B O 1
ATOM 3662 N N . CYS B 1 30 ? 32.719 -18.234 -34.344 1 37.56 30 CYS B N 1
ATOM 3663 C CA . CYS B 1 30 ? 33 -17.391 -33.188 1 37.56 30 CYS B CA 1
ATOM 3664 C C . CYS B 1 30 ? 31.75 -16.656 -32.75 1 37.56 30 CYS B C 1
ATOM 3666 O O . CYS B 1 30 ? 31.828 -15.492 -32.344 1 37.56 30 CYS B O 1
ATOM 3668 N N . GLN B 1 31 ? 30.609 -16.812 -33.281 1 45.88 31 GLN B N 1
ATOM 3669 C CA . GLN B 1 31 ? 29.516 -15.969 -32.812 1 45.88 31 GLN B CA 1
ATOM 3670 C C . GLN B 1 31 ? 29.281 -16.125 -31.328 1 45.88 31 GLN B C 1
ATOM 3672 O O . GLN B 1 31 ? 29.156 -17.25 -30.828 1 45.88 31 GLN B O 1
ATOM 3677 N N . LYS B 1 32 ? 29.672 -15.219 -30.516 1 58.62 32 LYS B N 1
ATOM 3678 C CA . LYS B 1 32 ? 29.609 -14.977 -29.078 1 58.62 32 LYS B CA 1
ATOM 3679 C C . LYS B 1 32 ? 28.297 -15.516 -28.5 1 58.62 32 LYS B C 1
ATOM 3681 O O . LYS B 1 32 ? 27.234 -14.961 -28.734 1 58.62 32 LYS B O 1
ATOM 3686 N N . ARG B 1 33 ? 28.172 -16.875 -28.156 1 76.31 33 ARG B N 1
ATOM 3687 C CA . ARG B 1 33 ? 27.016 -17.469 -27.484 1 76.31 33 ARG B CA 1
ATOM 3688 C C . ARG B 1 33 ? 26.625 -16.656 -26.25 1 76.31 33 ARG B C 1
ATOM 3690 O O . ARG B 1 33 ? 27.469 -16 -25.641 1 76.31 33 ARG B O 1
ATOM 3697 N N . ALA B 1 34 ? 25.266 -16.672 -26.266 1 89.12 34 ALA B N 1
ATOM 3698 C CA . ALA B 1 34 ? 24.734 -15.945 -25.125 1 89.12 34 ALA B CA 1
ATOM 3699 C C . ALA B 1 34 ? 25.094 -16.625 -23.812 1 89.12 34 ALA B C 1
ATOM 3701 O O . ALA B 1 34 ? 25.297 -17.844 -23.766 1 89.12 34 ALA B O 1
ATOM 3702 N N . PHE B 1 35 ? 25.297 -15.93 -22.812 1 88.75 35 PHE B N 1
ATOM 3703 C CA . PHE B 1 35 ? 25.828 -16.359 -21.531 1 88.75 35 PHE B CA 1
ATOM 3704 C C . PHE B 1 35 ? 25.031 -17.562 -21 1 88.75 35 PHE B C 1
ATOM 3706 O O . PHE B 1 35 ? 25.609 -18.609 -20.719 1 88.75 35 PHE B O 1
ATOM 3713 N N . TRP B 1 36 ? 23.703 -17.453 -20.875 1 93.06 36 TRP B N 1
ATOM 3714 C CA . TRP B 1 36 ? 22.859 -18.5 -20.328 1 93.06 36 TRP B CA 1
ATOM 3715 C C . TRP B 1 36 ? 22.906 -19.75 -21.188 1 93.06 36 TRP B C 1
ATOM 3717 O O . TRP B 1 36 ? 22.953 -20.875 -20.672 1 93.06 36 TRP B O 1
ATOM 3727 N N . ASN B 1 37 ? 22.906 -19.609 -22.5 1 92 37 ASN B N 1
ATOM 3728 C CA . ASN B 1 37 ? 22.953 -20.734 -23.438 1 92 37 ASN B CA 1
ATOM 3729 C C . ASN B 1 37 ? 24.219 -21.562 -23.234 1 92 37 ASN B C 1
ATOM 3731 O O . ASN B 1 37 ? 24.172 -22.797 -23.25 1 92 37 ASN B O 1
ATOM 3735 N N . GLN B 1 38 ? 25.203 -20.844 -23.031 1 87.19 38 GLN B N 1
ATOM 3736 C CA . GLN B 1 38 ? 26.484 -21.531 -22.812 1 87.19 38 GLN B CA 1
ATOM 3737 C C . GLN B 1 38 ? 26.469 -22.312 -21.5 1 87.19 38 GLN B C 1
ATOM 3739 O O . GLN B 1 38 ? 26.922 -23.469 -21.453 1 87.19 38 GLN B O 1
ATOM 3744 N N . LEU B 1 39 ? 26 -21.688 -20.484 1 88.62 39 LEU B N 1
ATOM 3745 C CA . LEU B 1 39 ? 25.922 -22.344 -19.188 1 88.62 39 LEU B CA 1
ATOM 3746 C C . LEU B 1 39 ? 25.078 -23.625 -19.281 1 88.62 39 LEU B C 1
ATOM 3748 O O . LEU B 1 39 ? 25.5 -24.688 -18.797 1 88.62 39 LEU B O 1
ATOM 3752 N N . GLN B 1 40 ? 23.969 -23.484 -19.922 1 91.19 40 GLN B N 1
ATOM 3753 C CA . GLN B 1 40 ? 23.031 -24.594 -19.984 1 91.19 40 GLN B CA 1
ATOM 3754 C C . GLN B 1 40 ? 23.578 -25.719 -20.859 1 91.19 40 GLN B C 1
ATOM 3756 O O . GLN B 1 40 ? 23.344 -26.906 -20.578 1 91.19 40 GLN B O 1
ATOM 3761 N N . LEU B 1 41 ? 24.281 -25.359 -21.891 1 87.25 41 LEU B N 1
ATOM 3762 C CA . LEU B 1 41 ? 24.875 -26.359 -22.781 1 87.25 41 LEU B CA 1
ATOM 3763 C C . LEU B 1 41 ? 25.812 -27.281 -22.016 1 87.25 41 LEU B C 1
ATOM 3765 O O . LEU B 1 41 ? 25.844 -28.484 -22.266 1 87.25 41 LEU B O 1
ATOM 3769 N N . VAL B 1 42 ? 26.562 -26.703 -21.156 1 82.75 42 VAL B N 1
ATOM 3770 C CA . VAL B 1 42 ? 27.5 -27.469 -20.359 1 82.75 42 VAL B CA 1
ATOM 3771 C C . VAL B 1 42 ? 26.734 -28.5 -19.531 1 82.75 42 VAL B C 1
ATOM 3773 O O . VAL B 1 42 ? 27.156 -29.656 -19.422 1 82.75 42 VAL B O 1
ATOM 3776 N N . VAL B 1 43 ? 25.625 -28.172 -18.984 1 85.38 43 VAL B N 1
ATOM 3777 C CA . VAL B 1 43 ? 24.812 -29.062 -18.172 1 85.38 43 VAL B CA 1
ATOM 3778 C C . VAL B 1 43 ? 24.172 -30.125 -19.047 1 85.38 43 VAL B C 1
ATOM 3780 O O . VAL B 1 43 ? 24.156 -31.297 -18.703 1 85.38 43 VAL B O 1
ATOM 3783 N N . ASP B 1 44 ? 23.719 -29.656 -20.203 1 85.12 44 ASP B N 1
ATOM 3784 C CA . ASP B 1 44 ? 23.031 -30.562 -21.125 1 85.12 44 ASP B CA 1
ATOM 3785 C C . ASP B 1 44 ? 23.984 -31.641 -21.625 1 85.12 44 ASP B C 1
ATOM 3787 O O . ASP B 1 44 ? 23.562 -32.781 -21.844 1 85.12 44 ASP B O 1
ATOM 3791 N N . ARG B 1 45 ? 25.141 -31.297 -21.891 1 79.25 45 ARG B N 1
ATOM 3792 C CA . ARG B 1 45 ? 26.141 -32.25 -22.391 1 79.25 45 ARG B CA 1
ATOM 3793 C C . ARG B 1 45 ? 26.469 -33.312 -21.344 1 79.25 45 ARG B C 1
ATOM 3795 O O . ARG B 1 45 ? 26.812 -34.438 -21.688 1 79.25 45 ARG B O 1
ATOM 3802 N N . GLN B 1 46 ? 26.375 -32.938 -20.156 1 77.12 46 GLN B N 1
ATOM 3803 C CA . GLN B 1 46 ? 26.656 -33.875 -19.094 1 77.12 46 GLN B CA 1
ATOM 3804 C C . GLN B 1 46 ? 25.531 -34.906 -18.953 1 77.12 46 GLN B C 1
ATOM 3806 O O . GLN B 1 46 ? 25.766 -36.062 -18.547 1 77.12 46 GLN B O 1
ATOM 3811 N N . PHE B 1 47 ? 24.391 -34.594 -19.281 1 67 47 PHE B N 1
ATOM 3812 C CA . PHE B 1 47 ? 23.25 -35.5 -19.141 1 67 47 PHE B CA 1
ATOM 3813 C C . PHE B 1 47 ? 22.906 -36.125 -20.484 1 67 47 PHE B C 1
ATOM 3815 O O . PHE B 1 47 ? 21.875 -36.781 -20.625 1 67 47 PHE B O 1
ATOM 3822 N N . ASN B 1 48 ? 23.672 -35.844 -21.484 1 53.84 48 ASN B N 1
ATOM 3823 C CA . ASN B 1 48 ? 23.5 -36.469 -22.781 1 53.84 48 ASN B CA 1
ATOM 3824 C C . ASN B 1 48 ? 23.938 -37.938 -22.75 1 53.84 48 ASN B C 1
ATOM 3826 O O . ASN B 1 48 ? 25.125 -38.219 -22.531 1 53.84 48 ASN B O 1
ATOM 3830 N N . PRO B 1 49 ? 22.922 -38.844 -22.641 1 50.44 49 PRO B N 1
ATOM 3831 C CA . PRO B 1 49 ? 23.266 -40.281 -22.547 1 50.44 49 PRO B CA 1
ATOM 3832 C C . PRO B 1 49 ? 24.281 -40.719 -23.609 1 50.44 49 PRO B C 1
ATOM 3834 O O . PRO B 1 49 ? 25 -41.688 -23.422 1 50.44 49 PRO B O 1
ATOM 3837 N N . ILE B 1 50 ? 24.172 -40.094 -24.766 1 45.66 50 ILE B N 1
ATOM 3838 C CA . ILE B 1 50 ? 25.062 -40.5 -25.844 1 45.66 50 ILE B CA 1
ATOM 3839 C C . ILE B 1 50 ? 26.5 -40.156 -25.469 1 45.66 50 ILE B C 1
ATOM 3841 O O . ILE B 1 50 ? 27.422 -40.969 -25.688 1 45.66 50 ILE B O 1
ATOM 3845 N N . LEU B 1 51 ? 26.672 -39 -24.875 1 47.16 51 LEU B N 1
ATOM 3846 C CA . LEU B 1 51 ? 28.031 -38.562 -24.562 1 47.16 51 LEU B CA 1
ATOM 3847 C C . LEU B 1 51 ? 28.5 -39.188 -23.266 1 47.16 51 LEU B C 1
ATOM 3849 O O . LEU B 1 51 ? 29.703 -39.438 -23.094 1 47.16 51 LEU B O 1
ATOM 3853 N N . HIS B 1 52 ? 27.5 -39.344 -22.375 1 48.66 52 HIS B N 1
ATOM 3854 C CA . HIS B 1 52 ? 27.844 -40 -21.109 1 48.66 52 HIS B CA 1
ATOM 3855 C C . HIS B 1 52 ? 26.906 -41.125 -20.797 1 48.66 52 HIS B C 1
ATOM 3857 O O . HIS B 1 52 ? 26 -41 -19.969 1 48.66 52 HIS B O 1
ATOM 3863 N N . PRO B 1 53 ? 26.938 -42.25 -21.484 1 44.06 53 PRO B N 1
ATOM 3864 C CA . PRO B 1 53 ? 26.016 -43.375 -21.359 1 44.06 53 PRO B CA 1
ATOM 3865 C C . PRO B 1 53 ? 25.844 -43.844 -19.922 1 44.06 53 PRO B C 1
ATOM 3867 O O . PRO B 1 53 ? 24.766 -44.312 -19.547 1 44.06 53 PRO B O 1
ATOM 3870 N N . HIS B 1 54 ? 26.875 -43.906 -19.203 1 46.47 54 HIS B N 1
ATOM 3871 C CA . HIS B 1 54 ? 26.812 -44.5 -17.875 1 46.47 54 HIS B CA 1
ATOM 3872 C C . HIS B 1 54 ? 26.125 -43.562 -16.891 1 46.47 54 HIS B C 1
ATOM 3874 O O . HIS B 1 54 ? 25.5 -44 -15.922 1 46.47 54 HIS B O 1
ATOM 3880 N N . GLU B 1 55 ? 26.375 -42.344 -16.922 1 45.91 55 GLU B N 1
ATOM 3881 C CA . GLU B 1 55 ? 25.922 -41.375 -15.922 1 45.91 55 GLU B CA 1
ATOM 3882 C C . GLU B 1 55 ? 24.453 -41.031 -16.125 1 45.91 55 GLU B C 1
ATOM 3884 O O . GLU B 1 55 ? 23.797 -40.562 -15.203 1 45.91 55 GLU B O 1
ATOM 3889 N N . ALA B 1 56 ? 23.922 -41.219 -17.281 1 42.88 56 ALA B N 1
ATOM 3890 C CA . ALA B 1 56 ? 22.531 -40.875 -17.578 1 42.88 56 ALA B CA 1
ATOM 3891 C C . ALA B 1 56 ? 21.578 -41.75 -16.797 1 42.88 56 ALA B C 1
ATOM 3893 O O . ALA B 1 56 ? 20.5 -41.312 -16.391 1 42.88 56 ALA B O 1
ATOM 3894 N N . LYS B 1 57 ? 21.734 -43.031 -16.703 1 42 57 LYS B N 1
ATOM 3895 C CA . LYS B 1 57 ? 20.797 -43.938 -16.031 1 42 57 LYS B CA 1
ATOM 3896 C C . LYS B 1 57 ? 20.766 -43.656 -14.523 1 42 57 LYS B C 1
ATOM 3898 O O . LYS B 1 57 ? 19.703 -43.688 -13.898 1 42 57 LYS B O 1
ATOM 3903 N N . GLY B 1 58 ? 21.875 -43.875 -13.773 1 39.22 58 GLY B N 1
ATOM 3904 C CA . GLY B 1 58 ? 21.984 -44.031 -12.336 1 39.22 58 GLY B CA 1
ATOM 3905 C C . GLY B 1 58 ? 21.953 -42.719 -11.586 1 39.22 58 GLY B C 1
ATOM 3906 O O . GLY B 1 58 ? 21.953 -42.688 -10.359 1 39.22 58 GLY B O 1
ATOM 3907 N N . LEU B 1 59 ? 22.281 -41.594 -12.258 1 41.75 59 LEU B N 1
ATOM 3908 C CA . LEU B 1 59 ? 22.547 -40.344 -11.539 1 41.75 59 LEU B CA 1
ATOM 3909 C C . LEU B 1 59 ? 21.234 -39.625 -11.219 1 41.75 59 LEU B C 1
ATOM 3911 O O . LEU B 1 59 ? 21.266 -38.469 -10.789 1 41.75 59 LEU B O 1
ATOM 3915 N N . MET B 1 60 ? 20.203 -40.125 -11.57 1 41.78 60 MET B N 1
ATOM 3916 C CA . MET B 1 60 ? 18.938 -39.469 -11.266 1 41.78 60 MET B CA 1
ATOM 3917 C C . MET B 1 60 ? 18.828 -39.188 -9.766 1 41.78 60 MET B C 1
ATOM 3919 O O . MET B 1 60 ? 17.938 -38.438 -9.336 1 41.78 60 MET B O 1
ATOM 3923 N N . LYS B 1 61 ? 19.5 -40.062 -8.906 1 47.12 61 LYS B N 1
ATOM 3924 C CA . LYS B 1 61 ? 19.094 -40.031 -7.504 1 47.12 61 LYS B CA 1
ATOM 3925 C C . LYS B 1 61 ? 19.953 -39.094 -6.691 1 47.12 61 LYS B C 1
ATOM 3927 O O . LYS B 1 61 ? 19.719 -38.875 -5.496 1 47.12 61 LYS B O 1
ATOM 3932 N N . ASN B 1 62 ? 21.078 -38.406 -7.336 1 46.38 62 ASN B N 1
ATOM 3933 C CA . ASN B 1 62 ? 21.891 -37.719 -6.34 1 46.38 62 ASN B CA 1
ATOM 3934 C C . ASN B 1 62 ? 21.75 -36.188 -6.457 1 46.38 62 ASN B C 1
ATOM 3936 O O . ASN B 1 62 ? 22.375 -35.562 -7.309 1 46.38 62 ASN B O 1
ATOM 3940 N N . ILE B 1 63 ? 20.812 -35.562 -5.84 1 54.38 63 ILE B N 1
ATOM 3941 C CA . ILE B 1 63 ? 20.531 -34.125 -5.688 1 54.38 63 ILE B CA 1
ATOM 3942 C C . ILE B 1 63 ? 21.828 -33.344 -5.547 1 54.38 63 ILE B C 1
ATOM 3944 O O . ILE B 1 63 ? 22 -32.281 -6.148 1 54.38 63 ILE B O 1
ATOM 3948 N N . SER B 1 64 ? 22.781 -33.969 -4.855 1 55.34 64 SER B N 1
ATOM 3949 C CA . SER B 1 64 ? 24.062 -33.312 -4.609 1 55.34 64 SER B CA 1
ATOM 3950 C C . SER B 1 64 ? 24.875 -33.188 -5.895 1 55.34 64 SER B C 1
ATOM 3952 O O . SER B 1 64 ? 25.531 -32.156 -6.121 1 55.34 64 SER B O 1
ATOM 3954 N N . PHE B 1 65 ? 24.625 -34.125 -6.77 1 56.25 65 PHE B N 1
ATOM 3955 C CA . PHE B 1 65 ? 25.359 -34.125 -8.023 1 56.25 65 PHE B CA 1
ATOM 3956 C C . PHE B 1 65 ? 24.859 -33.031 -8.961 1 56.25 65 PHE B C 1
ATOM 3958 O O . PHE B 1 65 ? 25.641 -32.344 -9.602 1 56.25 65 PHE B O 1
ATOM 3965 N N . ASP B 1 66 ? 23.594 -32.812 -8.969 1 65.44 66 ASP B N 1
ATOM 3966 C CA . ASP B 1 66 ? 22.984 -31.828 -9.852 1 65.44 66 ASP B CA 1
ATOM 3967 C C . ASP B 1 66 ? 23.359 -30.406 -9.445 1 65.44 66 ASP B C 1
ATOM 3969 O O . ASP B 1 66 ? 23.703 -29.578 -10.289 1 65.44 66 ASP B O 1
ATOM 3973 N N . ASP B 1 67 ? 23.344 -30.203 -8.156 1 64.94 67 ASP B N 1
ATOM 3974 C CA . ASP B 1 67 ? 23.766 -28.891 -7.668 1 64.94 67 ASP B CA 1
ATOM 3975 C C . ASP B 1 67 ? 25.219 -28.609 -8.016 1 64.94 67 ASP B C 1
ATOM 3977 O O . ASP B 1 67 ? 25.578 -27.484 -8.367 1 64.94 67 ASP B O 1
ATOM 3981 N N . PHE B 1 68 ? 25.922 -29.703 -7.91 1 64.81 68 PHE B N 1
ATOM 3982 C CA . PHE B 1 68 ? 27.344 -29.625 -8.234 1 64.81 68 PHE B CA 1
ATOM 3983 C C . PHE B 1 68 ? 27.547 -29.312 -9.711 1 64.81 68 PHE B C 1
ATOM 3985 O O . PHE B 1 68 ? 28.406 -28.5 -10.062 1 64.81 68 PHE B O 1
ATOM 3992 N N . LEU B 1 69 ? 26.688 -29.844 -10.492 1 68.44 69 LEU B N 1
ATOM 3993 C CA . LEU B 1 69 ? 26.828 -29.656 -11.93 1 68.44 69 LEU B CA 1
ATOM 3994 C C . LEU B 1 69 ? 26.531 -28.219 -12.328 1 68.44 69 LEU B C 1
ATOM 3996 O O . LEU B 1 69 ? 27.203 -27.641 -13.18 1 68.44 69 LEU B O 1
ATOM 4000 N N . LEU B 1 70 ? 25.578 -27.625 -11.719 1 72.44 70 LEU B N 1
ATOM 4001 C CA . LEU B 1 70 ? 25.219 -26.25 -12.031 1 72.44 70 LEU B CA 1
ATOM 4002 C C . LEU B 1 70 ? 26.312 -25.297 -11.609 1 72.44 70 LEU B C 1
ATOM 4004 O O . LEU B 1 70 ? 26.641 -24.344 -12.336 1 72.44 70 LEU B O 1
ATOM 4008 N N . LYS B 1 71 ? 26.891 -25.609 -10.477 1 70.19 71 LYS B N 1
ATOM 4009 C CA . LYS B 1 71 ? 28 -24.781 -10.008 1 70.19 71 LYS B CA 1
ATOM 4010 C C . LYS B 1 71 ? 29.234 -24.953 -10.906 1 70.19 71 LYS B C 1
ATOM 4012 O O . LYS B 1 71 ? 29.922 -23.969 -11.203 1 70.19 71 LYS B O 1
ATOM 4017 N N . LYS B 1 72 ? 29.438 -26.156 -11.273 1 69.69 72 LYS B N 1
ATOM 4018 C CA . LYS B 1 72 ? 30.609 -26.453 -12.102 1 69.69 72 LYS B CA 1
ATOM 4019 C C . LYS B 1 72 ? 30.484 -25.781 -13.469 1 69.69 72 LYS B C 1
ATOM 4021 O O . LYS B 1 72 ? 31.5 -25.391 -14.055 1 69.69 72 LYS B O 1
ATOM 4026 N N . SER B 1 73 ? 29.281 -25.656 -13.852 1 72.62 73 SER B N 1
ATOM 4027 C CA . SER B 1 73 ? 29.062 -25.047 -15.172 1 72.62 73 SER B CA 1
ATOM 4028 C C . SER B 1 73 ? 29.516 -23.594 -15.188 1 72.62 73 SER B C 1
ATOM 4030 O O . SER B 1 73 ? 30.047 -23.109 -16.188 1 72.62 73 SER B O 1
ATOM 4032 N N . PHE B 1 74 ? 29.297 -22.938 -14.109 1 73.38 74 PHE B N 1
ATOM 4033 C CA . PHE B 1 74 ? 29.734 -21.547 -14.031 1 73.38 74 PHE B CA 1
ATOM 4034 C C . PHE B 1 74 ? 31.25 -21.438 -14.195 1 73.38 74 PHE B C 1
ATOM 4036 O O . PHE B 1 74 ? 31.75 -20.578 -14.922 1 73.38 74 PHE B O 1
ATOM 4043 N N . SER B 1 75 ? 31.922 -22.344 -13.438 1 67.88 75 SER B N 1
ATOM 4044 C CA . SER B 1 75 ? 33.375 -22.375 -13.539 1 67.88 75 SER B CA 1
ATOM 4045 C C . SER B 1 75 ? 33.844 -22.719 -14.953 1 67.88 75 SER B C 1
ATOM 4047 O O . SER B 1 75 ? 34.781 -22.141 -15.461 1 67.88 75 SER B O 1
ATOM 4049 N N . ALA B 1 76 ? 33.156 -23.609 -15.555 1 64.12 76 ALA B N 1
ATOM 4050 C CA . ALA B 1 76 ? 33.5 -24.062 -16.906 1 64.12 76 ALA B CA 1
ATOM 4051 C C . ALA B 1 76 ? 33.312 -22.922 -17.906 1 64.12 76 ALA B C 1
ATOM 4053 O O . ALA B 1 76 ? 34.156 -22.719 -18.797 1 64.12 76 ALA B O 1
ATOM 4054 N N . VAL B 1 77 ? 32.312 -22.266 -17.766 1 63.56 77 VAL B N 1
ATOM 4055 C CA . VAL B 1 77 ? 32.031 -21.188 -18.688 1 63.56 77 VAL B CA 1
ATOM 4056 C C . VAL B 1 77 ? 33 -20.031 -18.453 1 63.56 77 VAL B C 1
ATOM 4058 O O . VAL B 1 77 ? 33.438 -19.375 -19.406 1 63.56 77 VAL B O 1
ATOM 4061 N N . ARG B 1 78 ? 33.281 -19.797 -17.188 1 64.81 78 ARG B N 1
ATOM 4062 C CA . ARG B 1 78 ? 34.25 -18.766 -16.875 1 64.81 78 ARG B CA 1
ATOM 4063 C C . ARG B 1 78 ? 35.625 -19.109 -17.5 1 64.81 78 ARG B C 1
ATOM 4065 O O . ARG B 1 78 ? 36.312 -18.219 -17.984 1 64.81 78 ARG B O 1
ATOM 4072 N N . ARG B 1 79 ? 36.031 -20.344 -17.422 1 58.56 79 ARG B N 1
ATOM 4073 C CA . ARG B 1 79 ? 37.281 -20.797 -18 1 58.56 79 ARG B CA 1
ATOM 4074 C C . ARG B 1 79 ? 37.25 -20.688 -19.531 1 58.56 79 ARG B C 1
ATOM 4076 O O . ARG B 1 79 ? 38.25 -20.328 -20.141 1 58.56 79 ARG B O 1
ATOM 4083 N N . LEU B 1 80 ? 36.219 -21.297 -20.031 1 51.06 80 LEU B N 1
ATOM 4084 C CA . LEU B 1 80 ? 36.062 -21.234 -21.469 1 51.06 80 LEU B CA 1
ATOM 4085 C C . LEU B 1 80 ? 36.062 -19.797 -21.969 1 51.06 80 LEU B C 1
ATOM 4087 O O . LEU B 1 80 ? 36.562 -19.516 -23.062 1 51.06 80 LEU B O 1
ATOM 4091 N N . ASN B 1 81 ? 35.5 -18.906 -21.062 1 49.94 81 ASN B N 1
ATOM 4092 C CA . ASN B 1 81 ? 35.406 -17.516 -21.469 1 49.94 81 ASN B CA 1
ATOM 4093 C C . ASN B 1 81 ? 36.594 -16.703 -20.984 1 49.94 81 ASN B C 1
ATOM 4095 O O . ASN B 1 81 ? 36.562 -15.477 -21.016 1 49.94 81 ASN B O 1
ATOM 4099 N N . ASN B 1 82 ? 37.531 -17.031 -20.328 1 47.19 82 ASN B N 1
ATOM 4100 C CA . ASN B 1 82 ? 38.656 -16.109 -20.297 1 47.19 82 ASN B CA 1
ATOM 4101 C C . ASN B 1 82 ? 38.469 -14.938 -21.266 1 47.19 82 ASN B C 1
ATOM 4103 O O . ASN B 1 82 ? 38.844 -13.805 -20.953 1 47.19 82 ASN B O 1
ATOM 4107 N N . MET B 1 83 ? 38.562 -15.195 -22.656 1 41.06 83 MET B N 1
ATOM 4108 C CA . MET B 1 83 ? 38.75 -14.164 -23.672 1 41.06 83 MET B CA 1
ATOM 4109 C C . MET B 1 83 ? 37.562 -13.211 -23.703 1 41.06 83 MET B C 1
ATOM 4111 O O . MET B 1 83 ? 37.719 -12 -23.844 1 41.06 83 MET B O 1
ATOM 4115 N N . THR B 1 84 ? 36.125 -13.531 -24.188 1 43.03 84 THR B N 1
ATOM 4116 C CA . THR B 1 84 ? 35.188 -12.609 -24.797 1 43.03 84 THR B CA 1
ATOM 4117 C C . THR B 1 84 ? 34 -12.367 -23.891 1 43.03 84 THR B C 1
ATOM 4119 O O . THR B 1 84 ? 33.312 -11.352 -24 1 43.03 84 THR B O 1
ATOM 4122 N N . TYR B 1 85 ? 33.312 -13.289 -23.156 1 51.19 85 TYR B N 1
ATOM 4123 C CA . TYR B 1 85 ? 31.984 -13.023 -22.625 1 51.19 85 TYR B CA 1
ATOM 4124 C C . TYR B 1 85 ? 32.062 -12.477 -21.203 1 51.19 85 TYR B C 1
ATOM 4126 O O . TYR B 1 85 ? 32.406 -13.195 -20.266 1 51.19 85 TYR B O 1
ATOM 4134 N N . ASN B 1 86 ? 32.219 -11.25 -21.047 1 60.81 86 ASN B N 1
ATOM 4135 C CA . ASN B 1 86 ? 32.344 -10.461 -19.844 1 60.81 86 ASN B CA 1
ATOM 4136 C C . ASN B 1 86 ? 31 -10.141 -19.203 1 60.81 86 ASN B C 1
ATOM 4138 O O . ASN B 1 86 ? 30.219 -9.359 -19.766 1 60.81 86 ASN B O 1
ATOM 4142 N N . VAL B 1 87 ? 30.453 -11.016 -18.203 1 74.81 87 VAL B N 1
ATOM 4143 C CA . VAL B 1 87 ? 29.312 -10.656 -17.359 1 74.81 87 VAL B CA 1
ATOM 4144 C C . VAL B 1 87 ? 29.328 -9.148 -17.094 1 74.81 87 VAL B C 1
ATOM 4146 O O . VAL B 1 87 ? 28.266 -8.523 -16.953 1 74.81 87 VAL B O 1
ATOM 4149 N N . ASP B 1 88 ? 30.469 -8.688 -17.219 1 77.94 88 ASP B N 1
ATOM 4150 C CA . ASP B 1 88 ? 30.641 -7.277 -16.891 1 77.94 88 ASP B CA 1
ATOM 4151 C C . ASP B 1 88 ? 30.047 -6.387 -17.984 1 77.94 88 ASP B C 1
ATOM 4153 O O . ASP B 1 88 ? 29.797 -5.199 -17.75 1 77.94 88 ASP B O 1
ATOM 4157 N N . GLU B 1 89 ? 29.859 -7.016 -19.125 1 81.38 89 GLU B N 1
ATOM 4158 C CA . GLU B 1 89 ? 29.312 -6.238 -20.234 1 81.38 89 GLU B CA 1
ATOM 4159 C C . GLU B 1 89 ? 27.781 -6.262 -20.234 1 81.38 89 GLU B C 1
ATOM 4161 O O . GLU B 1 89 ? 27.156 -5.52 -20.984 1 81.38 89 GLU B O 1
ATOM 4166 N N . LEU B 1 90 ? 27.25 -7.078 -19.391 1 85.75 90 LEU B N 1
ATOM 4167 C CA . LEU B 1 90 ? 25.797 -7.18 -19.297 1 85.75 90 LEU B CA 1
ATOM 4168 C C . LEU B 1 90 ? 25.219 -6.004 -18.531 1 85.75 90 LEU B C 1
ATOM 4170 O O . LEU B 1 90 ? 25.906 -5.387 -17.719 1 85.75 90 LEU B O 1
ATOM 4174 N N . PRO B 1 91 ? 23.953 -5.684 -18.906 1 88.19 91 PRO B N 1
ATOM 4175 C CA . PRO B 1 91 ? 23.281 -4.66 -18.109 1 88.19 91 PRO B CA 1
ATOM 4176 C C . PRO B 1 91 ? 23.297 -4.984 -16.609 1 88.19 91 PRO B C 1
ATOM 4178 O O . PRO B 1 91 ? 23.312 -6.16 -16.234 1 88.19 91 PRO B O 1
ATOM 4181 N N . GLN B 1 92 ? 23.219 -3.965 -15.797 1 87.19 92 GLN B N 1
ATOM 4182 C CA . GLN B 1 92 ? 23.422 -4.098 -14.359 1 87.19 92 GLN B CA 1
ATOM 4183 C C . GLN B 1 92 ? 22.422 -5.078 -13.75 1 87.19 92 GLN B C 1
ATOM 4185 O O . GLN B 1 92 ? 22.781 -5.906 -12.914 1 87.19 92 GLN B O 1
ATOM 4190 N N . GLN B 1 93 ? 21.219 -4.977 -14.156 1 88.12 93 GLN B N 1
ATOM 4191 C CA . GLN B 1 93 ? 20.203 -5.852 -13.594 1 88.12 93 GLN B CA 1
ATOM 4192 C C . GLN B 1 93 ? 20.5 -7.312 -13.914 1 88.12 93 GLN B C 1
ATOM 4194 O O . GLN B 1 93 ? 20.234 -8.195 -13.086 1 88.12 93 GLN B O 1
ATOM 4199 N N . VAL B 1 94 ? 21.047 -7.562 -15.016 1 90.81 94 VAL B N 1
ATOM 4200 C CA . VAL B 1 94 ? 21.391 -8.922 -15.438 1 90.81 94 VAL B CA 1
ATOM 4201 C C . VAL B 1 94 ? 22.625 -9.398 -14.688 1 90.81 94 VAL B C 1
ATOM 4203 O O . VAL B 1 94 ? 22.703 -10.562 -14.273 1 90.81 94 VAL B O 1
ATOM 4206 N N . GLN B 1 95 ? 23.562 -8.477 -14.547 1 88.94 95 GLN B N 1
ATOM 4207 C CA . GLN B 1 95 ? 24.734 -8.805 -13.742 1 88.94 95 GLN B CA 1
ATOM 4208 C C . GLN B 1 95 ? 24.344 -9.219 -12.328 1 88.94 95 GLN B C 1
ATOM 4210 O O . GLN B 1 95 ? 24.844 -10.219 -11.805 1 88.94 95 GLN B O 1
ATOM 4215 N N . ASP B 1 96 ? 23.453 -8.461 -11.773 1 88 96 ASP B N 1
ATOM 4216 C CA . ASP B 1 96 ? 22.984 -8.758 -10.422 1 88 96 ASP B CA 1
ATOM 4217 C C . ASP B 1 96 ? 22.312 -10.133 -10.367 1 88 96 ASP B C 1
ATOM 4219 O O . ASP B 1 96 ? 22.547 -10.898 -9.43 1 88 96 ASP B O 1
ATOM 4223 N N . PHE B 1 97 ? 21.594 -10.406 -11.352 1 92.69 97 PHE B N 1
ATOM 4224 C CA . PHE B 1 97 ? 20.875 -11.68 -11.391 1 92.69 97 PHE B CA 1
ATOM 4225 C C . PHE B 1 97 ? 21.859 -12.844 -11.469 1 92.69 97 PHE B C 1
ATOM 4227 O O . PHE B 1 97 ? 21.625 -13.898 -10.867 1 92.69 97 PHE B O 1
ATOM 4234 N N . THR B 1 98 ? 22.922 -12.734 -12.164 1 89.5 98 THR B N 1
ATOM 4235 C CA . THR B 1 98 ? 23.859 -13.82 -12.352 1 89.5 98 THR B CA 1
ATOM 4236 C C . THR B 1 98 ? 24.484 -14.242 -11.016 1 89.5 98 THR B C 1
ATOM 4238 O O . THR B 1 98 ? 24.812 -15.414 -10.828 1 89.5 98 THR B O 1
ATOM 4241 N N . LYS B 1 99 ? 24.469 -13.305 -10.125 1 86.25 99 LYS B N 1
ATOM 4242 C CA . LYS B 1 99 ? 24.984 -13.633 -8.797 1 86.25 99 LYS B CA 1
ATOM 4243 C C . LYS B 1 99 ? 24.031 -14.562 -8.055 1 86.25 99 LYS B C 1
ATOM 4245 O O . LYS B 1 99 ? 24.469 -15.375 -7.23 1 86.25 99 LYS B O 1
ATOM 4250 N N . TYR B 1 100 ? 22.797 -14.484 -8.383 1 90.19 100 TYR B N 1
ATOM 4251 C CA . TYR B 1 100 ? 21.781 -15.281 -7.719 1 90.19 100 TYR B CA 1
ATOM 4252 C C . TYR B 1 100 ? 21.625 -16.641 -8.398 1 90.19 100 TYR B C 1
ATOM 4254 O O . TYR B 1 100 ? 21.078 -17.578 -7.812 1 90.19 100 TYR B O 1
ATOM 4262 N N . MET B 1 101 ? 22.109 -16.766 -9.578 1 90.06 101 MET B N 1
ATOM 4263 C CA . MET B 1 101 ? 21.953 -18 -10.344 1 90.06 101 MET B CA 1
ATOM 4264 C C . MET B 1 101 ? 22.75 -19.141 -9.711 1 90.06 101 MET B C 1
ATOM 4266 O O . MET B 1 101 ? 22.469 -20.312 -9.953 1 90.06 101 MET B O 1
ATOM 4270 N N . GLN B 1 102 ? 23.703 -18.766 -8.898 1 81.88 102 GLN B N 1
ATOM 4271 C CA . GLN B 1 102 ? 24.656 -19.75 -8.406 1 81.88 102 GLN B CA 1
ATOM 4272 C C . GLN B 1 102 ? 24.203 -20.312 -7.059 1 81.88 102 GLN B C 1
ATOM 4274 O O . GLN B 1 102 ? 24.797 -21.297 -6.57 1 81.88 102 GLN B O 1
ATOM 4279 N N . THR B 1 103 ? 23.203 -19.703 -6.512 1 84.75 103 THR B N 1
ATOM 4280 C CA . THR B 1 103 ? 22.75 -20.141 -5.195 1 84.75 103 THR B CA 1
ATOM 4281 C C . THR B 1 103 ? 21.281 -20.562 -5.242 1 84.75 103 THR B C 1
ATOM 4283 O O . THR B 1 103 ? 20.438 -19.828 -5.734 1 84.75 103 THR B O 1
ATOM 4286 N N . ARG B 1 104 ? 21.062 -21.844 -4.707 1 83.88 104 ARG B N 1
ATOM 4287 C CA . ARG B 1 104 ? 19.703 -22.359 -4.727 1 83.88 104 ARG B CA 1
ATOM 4288 C C . ARG B 1 104 ? 19.188 -22.625 -3.312 1 83.88 104 ARG B C 1
ATOM 4290 O O . ARG B 1 104 ? 18.078 -23.125 -3.129 1 83.88 104 ARG B O 1
ATOM 4297 N N . ASP B 1 105 ? 19.969 -22.375 -2.439 1 88.19 105 ASP B N 1
ATOM 4298 C CA . ASP B 1 105 ? 19.578 -22.594 -1.05 1 88.19 105 ASP B CA 1
ATOM 4299 C C . ASP B 1 105 ? 19.719 -21.312 -0.236 1 88.19 105 ASP B C 1
ATOM 4301 O O . ASP B 1 105 ? 20.797 -20.734 -0.153 1 88.19 105 ASP B O 1
ATOM 4305 N N . TYR B 1 106 ? 18.641 -20.922 0.225 1 94.81 106 TYR B N 1
ATOM 4306 C CA . TYR B 1 106 ? 18.594 -19.734 1.059 1 94.81 106 TYR B CA 1
ATOM 4307 C C . TYR B 1 106 ? 17.938 -20.031 2.398 1 94.81 106 TYR B C 1
ATOM 4309 O O . TYR B 1 106 ? 16.953 -20.781 2.463 1 94.81 106 TYR B O 1
ATOM 4317 N N . PRO B 1 107 ? 18.469 -19.422 3.486 1 95.44 107 PRO B N 1
ATOM 4318 C CA . PRO B 1 107 ? 17.812 -19.609 4.785 1 95.44 107 PRO B CA 1
ATOM 4319 C C . PRO B 1 107 ? 16.375 -19.109 4.797 1 95.44 107 PRO B C 1
ATOM 4321 O O . PRO B 1 107 ? 16.062 -18.078 4.18 1 95.44 107 PRO B O 1
ATOM 4324 N N . VAL B 1 108 ? 15.57 -19.875 5.5 1 96.62 108 VAL B N 1
ATOM 4325 C CA . VAL B 1 108 ? 14.188 -19.453 5.719 1 96.62 108 VAL B CA 1
ATOM 4326 C C . VAL B 1 108 ? 14.133 -18.453 6.875 1 96.62 108 VAL B C 1
ATOM 4328 O O . VAL B 1 108 ? 14.609 -18.734 7.973 1 96.62 108 VAL B O 1
ATOM 4331 N N . LEU B 1 109 ? 13.594 -17.281 6.625 1 97.44 109 LEU B N 1
ATOM 4332 C CA . LEU B 1 109 ? 13.492 -16.234 7.641 1 97.44 109 LEU B CA 1
ATOM 4333 C C . LEU B 1 109 ? 12.172 -16.344 8.398 1 97.44 109 LEU B C 1
ATOM 4335 O O . LEU B 1 109 ? 12.133 -16.125 9.617 1 97.44 109 LEU B O 1
ATOM 4339 N N . LEU B 1 110 ? 11.094 -16.484 7.738 1 97.88 110 LEU B N 1
ATOM 4340 C CA . LEU B 1 110 ? 9.758 -16.703 8.289 1 97.88 110 LEU B CA 1
ATOM 4341 C C . LEU B 1 110 ? 9.125 -17.969 7.715 1 97.88 110 LEU B C 1
ATOM 4343 O O . LEU B 1 110 ? 9.266 -18.25 6.523 1 97.88 110 LEU B O 1
ATOM 4347 N N . GLN B 1 111 ? 8.484 -18.75 8.508 1 96.5 111 GLN B N 1
ATOM 4348 C CA . GLN B 1 111 ? 7.805 -19.984 8.117 1 96.5 111 GLN B CA 1
ATOM 4349 C C . GLN B 1 111 ? 6.332 -19.938 8.516 1 96.5 111 GLN B C 1
ATOM 4351 O O . GLN B 1 111 ? 5.977 -19.359 9.539 1 96.5 111 GLN B O 1
ATOM 4356 N N . PRO B 1 112 ? 5.547 -20.578 7.699 1 95.81 112 PRO B N 1
ATOM 4357 C CA . PRO B 1 112 ? 4.133 -20.641 8.078 1 95.81 112 PRO B CA 1
ATOM 4358 C C . PRO B 1 112 ? 3.895 -21.438 9.359 1 95.81 112 PRO B C 1
ATOM 4360 O O . PRO B 1 112 ? 4.758 -22.219 9.773 1 95.81 112 PRO B O 1
ATOM 4363 N N . GLY B 1 113 ? 2.701 -21.141 9.945 1 88.06 113 GLY B N 1
ATOM 4364 C CA . GLY B 1 113 ? 2.344 -21.844 11.18 1 88.06 113 GLY B CA 1
ATOM 4365 C C . GLY B 1 113 ? 2.068 -23.312 10.977 1 88.06 113 GLY B C 1
ATOM 4366 O O . GLY B 1 113 ? 2.348 -24.141 11.852 1 88.06 113 GLY B O 1
ATOM 4367 N N . GLY B 1 114 ? 1.508 -23.656 9.82 1 86 114 GLY B N 1
ATOM 4368 C CA . GLY B 1 114 ? 1.242 -25.047 9.492 1 86 114 GLY B CA 1
ATOM 4369 C C . GLY B 1 114 ? 2.338 -25.688 8.656 1 86 114 GLY B C 1
ATOM 4370 O O . GLY B 1 114 ? 3.221 -24.984 8.148 1 86 114 GLY B O 1
ATOM 4371 N N . GLU B 1 115 ? 2.262 -27.016 8.562 1 87.81 115 GLU B N 1
ATOM 4372 C CA . GLU B 1 115 ? 3.268 -27.766 7.812 1 87.81 115 GLU B CA 1
ATOM 4373 C C . GLU B 1 115 ? 3.256 -27.391 6.336 1 87.81 115 GLU B C 1
ATOM 4375 O O . GLU B 1 115 ? 4.312 -27.219 5.723 1 87.81 115 GLU B O 1
ATOM 4380 N N . CYS B 1 116 ? 2.08 -27.234 5.82 1 95.5 116 CYS B N 1
ATOM 4381 C CA . CYS B 1 116 ? 1.923 -26.891 4.41 1 95.5 116 CYS B CA 1
ATOM 4382 C C . CYS B 1 116 ? 1.105 -25.609 4.246 1 95.5 116 CYS B C 1
ATOM 4384 O O . CYS B 1 116 ? 0.068 -25.625 3.58 1 95.5 116 CYS B O 1
ATOM 4386 N N . GLY B 1 117 ? 1.678 -24.5 4.762 1 95.06 117 GLY B N 1
ATOM 4387 C CA . GLY B 1 117 ? 0.953 -23.25 4.703 1 95.06 117 GLY B CA 1
ATOM 4388 C C . GLY B 1 117 ? -0.09 -23.109 5.797 1 95.06 117 GLY B C 1
ATOM 4389 O O . GLY B 1 117 ? -0.129 -23.906 6.73 1 95.06 117 GLY B O 1
ATOM 4390 N N . ALA B 1 118 ? -0.833 -22.031 5.746 1 95.62 118 ALA B N 1
ATOM 4391 C CA . ALA B 1 118 ? -1.969 -21.859 6.652 1 95.62 118 ALA B CA 1
ATOM 4392 C C . ALA B 1 118 ? -3.08 -22.859 6.324 1 95.62 118 ALA B C 1
ATOM 4394 O O . ALA B 1 118 ? -3.365 -23.109 5.156 1 95.62 118 ALA B O 1
ATOM 4395 N N . GLN B 1 119 ? -3.623 -23.438 7.414 1 93.06 119 GLN B N 1
ATOM 4396 C CA . GLN B 1 119 ? -4.629 -24.484 7.246 1 93.06 119 GLN B CA 1
ATOM 4397 C C . GLN B 1 119 ? -5.852 -24.203 8.117 1 93.06 119 GLN B C 1
ATOM 4399 O O . GLN B 1 119 ? -5.777 -23.453 9.086 1 93.06 119 GLN B O 1
ATOM 4404 N N . GLY B 1 120 ? -6.973 -24.781 7.645 1 88.12 120 GLY B N 1
ATOM 4405 C CA . GLY B 1 120 ? -8.172 -24.719 8.469 1 88.12 120 GLY B CA 1
ATOM 4406 C C . GLY B 1 120 ? -8.055 -25.5 9.758 1 88.12 120 GLY B C 1
ATOM 4407 O O . GLY B 1 120 ? -7.195 -26.375 9.883 1 88.12 120 GLY B O 1
ATOM 4408 N N . LYS B 1 121 ? -9.078 -25.047 10.531 1 83.31 121 LYS B N 1
ATOM 4409 C CA . LYS B 1 121 ? -9.156 -25.781 11.789 1 83.31 121 LYS B CA 1
ATOM 4410 C C . LYS B 1 121 ? -9.766 -27.172 11.57 1 83.31 121 LYS B C 1
ATOM 4412 O O . LYS B 1 121 ? -10.734 -27.312 10.82 1 83.31 121 LYS B O 1
ATOM 4417 N N . ASP B 1 122 ? -9.102 -28.234 11.75 1 86.88 122 ASP B N 1
ATOM 4418 C CA . ASP B 1 122 ? -9.602 -29.609 11.797 1 86.88 122 ASP B CA 1
ATOM 4419 C C . ASP B 1 122 ? -9.797 -30.172 10.383 1 86.88 122 ASP B C 1
ATOM 4421 O O . ASP B 1 122 ? -10.883 -30.656 10.055 1 86.88 122 ASP B O 1
ATOM 4425 N N . GLU B 1 123 ? -8.953 -30.062 9.602 1 90.5 123 GLU B N 1
ATOM 4426 C CA . GLU B 1 123 ? -9.023 -30.656 8.273 1 90.5 123 GLU B CA 1
ATOM 4427 C C . GLU B 1 123 ? -9.219 -32.156 8.359 1 90.5 123 GLU B C 1
ATOM 4429 O O . GLU B 1 123 ? -8.438 -32.875 9.008 1 90.5 123 GLU B O 1
ATOM 4434 N N . ARG B 1 124 ? -10.25 -32.625 7.73 1 90.56 124 ARG B N 1
ATOM 4435 C CA . ARG B 1 124 ? -10.625 -34.031 7.824 1 90.56 124 ARG B CA 1
ATOM 4436 C C . ARG B 1 124 ? -10.141 -34.812 6.602 1 90.56 124 ARG B C 1
ATOM 4438 O O . ARG B 1 124 ? -10.195 -36.062 6.586 1 90.56 124 ARG B O 1
ATOM 4445 N N . GLU B 1 125 ? -9.852 -34.156 5.605 1 92.56 125 GLU B N 1
ATOM 4446 C CA . GLU B 1 125 ? -9.336 -34.75 4.375 1 92.56 125 GLU B CA 1
ATOM 4447 C C . GLU B 1 125 ? -8.125 -33.969 3.859 1 92.56 125 GLU B C 1
ATOM 4449 O O . GLU B 1 125 ? -7.84 -32.875 4.324 1 92.56 125 GLU B O 1
ATOM 4454 N N . ASP B 1 126 ? -7.449 -34.656 2.93 1 94.44 126 ASP B N 1
ATOM 4455 C CA . ASP B 1 126 ? -6.305 -34 2.314 1 94.44 126 ASP B CA 1
ATOM 4456 C C . ASP B 1 126 ? -6.734 -32.75 1.577 1 94.44 126 ASP B C 1
ATOM 4458 O O . ASP B 1 126 ? -7.793 -32.719 0.944 1 94.44 126 ASP B O 1
ATOM 4462 N N . PRO B 1 127 ? -5.945 -31.719 1.693 1 96.69 127 PRO B N 1
ATOM 4463 C CA . PRO B 1 127 ? -6.305 -30.5 0.972 1 96.69 127 PRO B CA 1
ATOM 4464 C C . PRO B 1 127 ? -6.273 -30.672 -0.544 1 96.69 127 PRO B C 1
ATOM 4466 O O . PRO B 1 127 ? -5.387 -31.344 -1.073 1 96.69 127 PRO B O 1
ATOM 4469 N N . LEU B 1 128 ? -7.23 -30.094 -1.182 1 97.62 128 LEU B N 1
ATOM 4470 C CA . LEU B 1 128 ? -7.305 -30.172 -2.637 1 97.62 128 LEU B CA 1
ATOM 4471 C C . LEU B 1 128 ? -6.258 -29.266 -3.281 1 97.62 128 LEU B C 1
ATOM 4473 O O . LEU B 1 128 ? -5.602 -29.672 -4.246 1 97.62 128 LEU B O 1
ATOM 4477 N N . ILE B 1 129 ? -6.121 -28.078 -2.744 1 98.44 129 ILE B N 1
ATOM 4478 C CA . ILE B 1 129 ? -5.305 -27.094 -3.439 1 98.44 129 ILE B CA 1
ATOM 4479 C C . ILE B 1 129 ? -4.574 -26.219 -2.42 1 98.44 129 ILE B C 1
ATOM 4481 O O . ILE B 1 129 ? -5.129 -25.875 -1.376 1 98.44 129 ILE B O 1
ATOM 4485 N N . LEU B 1 130 ? -3.293 -25.984 -2.631 1 98.69 130 LEU B N 1
ATOM 4486 C CA . LEU B 1 130 ? -2.498 -24.969 -1.939 1 98.69 130 LEU B CA 1
ATOM 4487 C C . LEU B 1 130 ? -2.324 -23.734 -2.805 1 98.69 130 LEU B C 1
ATOM 4489 O O . LEU B 1 130 ? -1.783 -23.812 -3.91 1 98.69 130 LEU B O 1
ATOM 4493 N N . PHE B 1 131 ? -2.863 -22.594 -2.336 1 98.81 131 PHE B N 1
ATOM 4494 C CA . PHE B 1 131 ? -2.568 -21.312 -2.973 1 98.81 131 PHE B CA 1
ATOM 4495 C C . PHE B 1 131 ? -1.179 -20.828 -2.586 1 98.81 131 PHE B C 1
ATOM 4497 O O . PHE B 1 131 ? -0.949 -20.438 -1.439 1 98.81 131 PHE B O 1
ATOM 4504 N N . ALA B 1 132 ? -0.218 -20.906 -3.463 1 98.81 132 ALA B N 1
ATOM 4505 C CA . ALA B 1 132 ? 1.13 -20.359 -3.305 1 98.81 132 ALA B CA 1
ATOM 4506 C C . ALA B 1 132 ? 1.278 -19.031 -4.043 1 98.81 132 ALA B C 1
ATOM 4508 O O . ALA B 1 132 ? 1.457 -19.016 -5.262 1 98.81 132 ALA B O 1
ATOM 4509 N N . ILE B 1 133 ? 1.267 -17.969 -3.299 1 98.88 133 ILE B N 1
ATOM 4510 C CA . ILE B 1 133 ? 1.11 -16.641 -3.906 1 98.88 133 ILE B CA 1
ATOM 4511 C C . ILE B 1 133 ? 2.402 -15.844 -3.75 1 98.88 133 ILE B C 1
ATOM 4513 O O . ILE B 1 133 ? 2.893 -15.656 -2.633 1 98.88 133 ILE B O 1
ATOM 4517 N N . LYS B 1 134 ? 2.98 -15.391 -4.848 1 98.5 134 LYS B N 1
ATOM 4518 C CA . LYS B 1 134 ? 4.137 -14.508 -4.82 1 98.5 134 LYS B CA 1
ATOM 4519 C C . LYS B 1 134 ? 3.732 -13.086 -4.438 1 98.5 134 LYS B C 1
ATOM 4521 O O . LYS B 1 134 ? 2.781 -12.531 -4.996 1 98.5 134 LYS B O 1
ATOM 4526 N N . THR B 1 135 ? 4.336 -12.555 -3.479 1 98.19 135 THR B N 1
ATOM 4527 C CA . THR B 1 135 ? 4.039 -11.203 -3.012 1 98.19 135 THR B CA 1
ATOM 4528 C C . THR B 1 135 ? 5.316 -10.484 -2.592 1 98.19 135 THR B C 1
ATOM 4530 O O . THR B 1 135 ? 6.418 -10.992 -2.799 1 98.19 135 THR B O 1
ATOM 4533 N N . THR B 1 136 ? 5.215 -9.195 -2.262 1 96.38 136 THR B N 1
ATOM 4534 C CA . THR B 1 136 ? 6.34 -8.406 -1.77 1 96.38 136 THR B CA 1
ATOM 4535 C C . THR B 1 136 ? 6.09 -7.941 -0.338 1 96.38 136 THR B C 1
ATOM 4537 O O . THR B 1 136 ? 4.969 -8.023 0.161 1 96.38 136 THR B O 1
ATOM 4540 N N . LEU B 1 137 ? 7.098 -7.473 0.278 1 95.88 137 LEU B N 1
ATOM 4541 C CA . LEU B 1 137 ? 7.055 -7.129 1.695 1 95.88 137 LEU B CA 1
ATOM 4542 C C . LEU B 1 137 ? 6.004 -6.062 1.965 1 95.88 137 LEU B C 1
ATOM 4544 O O . LEU B 1 137 ? 5.27 -6.141 2.955 1 95.88 137 LEU B O 1
ATOM 4548 N N . ASP B 1 138 ? 5.887 -5.117 1.114 1 94.75 138 ASP B N 1
ATOM 4549 C CA . ASP B 1 138 ? 5.094 -3.92 1.386 1 94.75 138 ASP B CA 1
ATOM 4550 C C . ASP B 1 138 ? 3.637 -4.121 0.979 1 94.75 138 ASP B C 1
ATOM 4552 O O . ASP B 1 138 ? 2.809 -3.227 1.151 1 94.75 138 ASP B O 1
ATOM 4556 N N . ASN B 1 139 ? 3.27 -5.289 0.494 1 97.62 139 ASN B N 1
ATOM 4557 C CA . ASN B 1 139 ? 1.921 -5.496 -0.021 1 97.62 139 ASN B CA 1
ATOM 4558 C C . ASN B 1 139 ? 1.001 -6.094 1.041 1 97.62 139 ASN B C 1
ATOM 4560 O O . ASN B 1 139 ? 0.356 -7.117 0.807 1 97.62 139 ASN B O 1
ATOM 4564 N N . PHE B 1 140 ? 0.865 -5.383 2.143 1 98.44 140 PHE B N 1
ATOM 4565 C CA . PHE B 1 140 ? 0.018 -5.82 3.244 1 98.44 140 PHE B CA 1
ATOM 4566 C C . PHE B 1 140 ? -1.44 -5.898 2.809 1 98.44 140 PHE B C 1
ATOM 4568 O O . PHE B 1 140 ? -2.133 -6.875 3.111 1 98.44 140 PHE B O 1
ATOM 4575 N N . ASN B 1 141 ? -1.87 -4.934 2.102 1 98.25 141 ASN B N 1
ATOM 4576 C CA . ASN B 1 141 ? -3.271 -4.863 1.7 1 98.25 141 ASN B CA 1
ATOM 4577 C C . ASN B 1 141 ? -3.627 -5.969 0.71 1 98.25 141 ASN B C 1
ATOM 4579 O O . ASN B 1 141 ? -4.727 -6.523 0.76 1 98.25 141 ASN B O 1
ATOM 4583 N N . ASN B 1 142 ? -2.725 -6.246 -0.179 1 98.75 142 ASN B N 1
ATOM 4584 C CA . ASN B 1 142 ? -2.957 -7.34 -1.12 1 98.75 142 ASN B CA 1
ATOM 4585 C C . ASN B 1 142 ? -3.146 -8.672 -0.4 1 98.75 142 ASN B C 1
ATOM 4587 O O . ASN B 1 142 ? -4.105 -9.398 -0.673 1 98.75 142 ASN B O 1
ATOM 4591 N N . ARG B 1 143 ? -2.225 -8.969 0.488 1 98.81 143 ARG B N 1
ATOM 4592 C CA . ARG B 1 143 ? -2.291 -10.227 1.22 1 98.81 143 ARG B CA 1
ATOM 4593 C C . ARG B 1 143 ? -3.564 -10.312 2.057 1 98.81 143 ARG B C 1
ATOM 4595 O O . ARG B 1 143 ? -4.215 -11.359 2.104 1 98.81 143 ARG B O 1
ATOM 4602 N N . GLN B 1 144 ? -3.938 -9.172 2.623 1 98.69 144 GLN B N 1
ATOM 4603 C CA . GLN B 1 144 ? -5.145 -9.172 3.439 1 98.69 144 GLN B CA 1
ATOM 4604 C C . GLN B 1 144 ? -6.391 -9.359 2.578 1 98.69 144 GLN B C 1
ATOM 4606 O O . GLN B 1 144 ? -7.324 -10.062 2.975 1 98.69 144 GLN B O 1
ATOM 4611 N N . ALA B 1 145 ? -6.426 -8.695 1.468 1 98.69 145 ALA B N 1
ATOM 4612 C CA . ALA B 1 145 ? -7.551 -8.867 0.555 1 98.69 145 ALA B CA 1
ATOM 4613 C C . ALA B 1 145 ? -7.723 -10.328 0.164 1 98.69 145 ALA B C 1
ATOM 4615 O O . ALA B 1 145 ? -8.844 -10.836 0.104 1 98.69 145 ALA B O 1
ATOM 4616 N N . ILE B 1 146 ? -6.625 -11.016 -0.086 1 98.88 146 ILE B N 1
ATOM 4617 C CA . ILE B 1 146 ? -6.645 -12.422 -0.471 1 98.88 146 ILE B CA 1
ATOM 4618 C C . ILE B 1 146 ? -7.168 -13.266 0.687 1 98.88 146 ILE B C 1
ATOM 4620 O O . ILE B 1 146 ? -8.023 -14.133 0.494 1 98.88 146 ILE B O 1
ATOM 4624 N N . ARG B 1 147 ? -6.73 -13.039 1.902 1 98.56 147 ARG B N 1
ATOM 4625 C CA . ARG B 1 147 ? -7.172 -13.766 3.088 1 98.56 147 ARG B CA 1
ATOM 4626 C C . ARG B 1 147 ? -8.68 -13.656 3.266 1 98.56 147 ARG B C 1
ATOM 4628 O O . ARG B 1 147 ? -9.336 -14.609 3.688 1 98.56 147 ARG B O 1
ATOM 4635 N N . GLN B 1 148 ? -9.211 -12.469 2.867 1 97.5 148 GLN B N 1
ATOM 4636 C CA . GLN B 1 148 ? -10.609 -12.141 3.135 1 97.5 148 GLN B CA 1
ATOM 4637 C C . GLN B 1 148 ? -11.508 -12.641 2.014 1 97.5 148 GLN B C 1
ATOM 4639 O O . GLN B 1 148 ? -12.734 -12.695 2.172 1 97.5 148 GLN B O 1
ATOM 4644 N N . THR B 1 149 ? -10.93 -13.016 0.975 1 98.44 149 THR B N 1
ATOM 4645 C CA . THR B 1 149 ? -11.75 -13.32 -0.195 1 98.44 149 THR B CA 1
ATOM 4646 C C . THR B 1 149 ? -11.438 -14.719 -0.72 1 98.4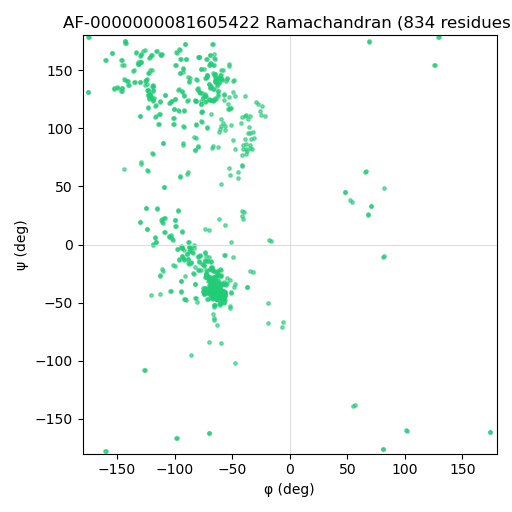4 149 THR B C 1
ATOM 4648 O O . THR B 1 149 ? -11.82 -15.719 -0.103 1 98.44 149 THR B O 1
ATOM 4651 N N . TRP B 1 150 ? -10.742 -14.789 -1.886 1 98.62 150 TRP B N 1
ATOM 4652 C CA . TRP B 1 150 ? -10.641 -16.062 -2.609 1 98.62 150 TRP B CA 1
ATOM 4653 C C . TRP B 1 150 ? -9.594 -16.969 -1.97 1 98.62 150 TRP B C 1
ATOM 4655 O O . TRP B 1 150 ? -9.547 -18.156 -2.258 1 98.62 150 TRP B O 1
ATOM 4665 N N . GLY B 1 151 ? -8.742 -16.438 -1.082 1 98.56 151 GLY B N 1
ATOM 4666 C CA . GLY B 1 151 ? -7.668 -17.203 -0.474 1 98.56 151 GLY B CA 1
ATOM 4667 C C . GLY B 1 151 ? -7.992 -17.688 0.927 1 98.56 151 GLY B C 1
ATOM 4668 O O . GLY B 1 151 ? -7.094 -17.953 1.721 1 98.56 151 GLY B O 1
ATOM 4669 N N . GLN B 1 152 ? -9.242 -17.766 1.298 1 97.69 152 GLN B N 1
ATOM 4670 C CA . GLN B 1 152 ? -9.641 -18.281 2.602 1 97.69 152 GLN B CA 1
ATOM 4671 C C . GLN B 1 152 ? -9.234 -19.75 2.758 1 97.69 152 GLN B C 1
ATOM 4673 O O . GLN B 1 152 ? -9.383 -20.531 1.829 1 97.69 152 GLN B O 1
ATOM 4678 N N . VAL B 1 153 ? -8.703 -20.047 3.936 1 97.38 153 VAL B N 1
ATOM 4679 C CA . VAL B 1 153 ? -8.242 -21.406 4.191 1 97.38 153 VAL B CA 1
ATOM 4680 C C . VAL B 1 153 ? -9.336 -22.203 4.887 1 97.38 153 VAL B C 1
ATOM 4682 O O . VAL B 1 153 ? -10.242 -21.625 5.5 1 97.38 153 VAL B O 1
ATOM 4685 N N . GLY B 1 154 ? -9.266 -23.484 4.832 1 96.88 154 GLY B N 1
ATOM 4686 C CA . GLY B 1 154 ? -10.266 -24.375 5.395 1 96.88 154 GLY B CA 1
ATOM 4687 C C . GLY B 1 154 ? -11.211 -24.953 4.355 1 96.88 154 GLY B C 1
ATOM 4688 O O . GLY B 1 154 ? -10.852 -25.062 3.182 1 96.88 154 GLY B O 1
ATOM 4689 N N . TRP B 1 155 ? -12.344 -25.422 4.816 1 96.94 155 TRP B N 1
ATOM 4690 C CA . TRP B 1 155 ? -13.32 -25.984 3.9 1 96.94 155 TRP B CA 1
ATOM 4691 C C . TRP B 1 155 ? -14 -24.891 3.082 1 96.94 155 TRP B C 1
ATOM 4693 O O . TRP B 1 155 ? -14.539 -23.938 3.643 1 96.94 155 TRP B O 1
ATOM 4703 N N . VAL B 1 156 ? -13.922 -25 1.802 1 96.31 156 VAL B N 1
ATOM 4704 C CA . VAL B 1 156 ? -14.594 -24.078 0.898 1 96.31 156 VAL B CA 1
ATOM 4705 C C . VAL B 1 156 ? -15.586 -24.828 0.023 1 96.31 156 VAL B C 1
ATOM 4707 O O . VAL B 1 156 ? -15.227 -25.828 -0.622 1 96.31 156 VAL B O 1
ATOM 4710 N N . ALA B 1 157 ? -16.781 -24.344 0.066 1 95.25 157 ALA B N 1
ATOM 4711 C CA . ALA B 1 157 ? -17.812 -24.969 -0.761 1 95.25 157 ALA B CA 1
ATOM 4712 C C . ALA B 1 157 ? -17.562 -24.688 -2.242 1 95.25 157 ALA B C 1
ATOM 4714 O O . ALA B 1 157 ? -17.172 -23.578 -2.613 1 95.25 157 ALA B O 1
ATOM 4715 N N . GLY B 1 158 ? -17.766 -25.734 -3.072 1 93.94 158 GLY B N 1
ATOM 4716 C CA . GLY B 1 158 ? -17.703 -25.547 -4.512 1 93.94 158 GLY B CA 1
ATOM 4717 C C . GLY B 1 158 ? -18.969 -24.922 -5.078 1 93.94 158 GLY B C 1
ATOM 4718 O O . GLY B 1 158 ? -19.984 -24.828 -4.387 1 93.94 158 GLY B O 1
ATOM 4719 N N . GLN B 1 159 ? -18.797 -24.391 -6.27 1 92.31 159 GLN B N 1
ATOM 4720 C CA . GLN B 1 159 ? -19.938 -23.906 -7.035 1 92.31 159 GLN B CA 1
ATOM 4721 C C . GLN B 1 159 ? -20.062 -24.641 -8.359 1 92.31 159 GLN B C 1
ATOM 4723 O O . GLN B 1 159 ? -19.078 -24.828 -9.07 1 92.31 159 GLN B O 1
ATOM 4728 N N . LYS B 1 160 ? -21.266 -25 -8.664 1 88.62 160 LYS B N 1
ATOM 4729 C CA . LYS B 1 160 ? -21.5 -25.75 -9.898 1 88.62 160 LYS B CA 1
ATOM 4730 C C . LYS B 1 160 ? -21.156 -24.906 -11.125 1 88.62 160 LYS B C 1
ATOM 4732 O O . LYS B 1 160 ? -21.391 -23.688 -11.141 1 88.62 160 LYS B O 1
ATOM 4737 N N . ILE B 1 161 ? -20.609 -25.625 -12.117 1 87.38 161 ILE B N 1
ATOM 4738 C CA . ILE B 1 161 ? -20.281 -25.016 -13.406 1 87.38 161 ILE B CA 1
ATOM 4739 C C . ILE B 1 161 ? -21.188 -25.609 -14.492 1 87.38 161 ILE B C 1
ATOM 4741 O O . ILE B 1 161 ? -21.031 -26.766 -14.875 1 87.38 161 ILE B O 1
ATOM 4745 N N . ASN B 1 162 ? -22.047 -24.766 -15 1 78.25 162 ASN B N 1
ATOM 4746 C CA . ASN B 1 162 ? -23.016 -25.203 -16 1 78.25 162 ASN B CA 1
ATOM 4747 C C . ASN B 1 162 ? -23.719 -26.5 -15.578 1 78.25 162 ASN B C 1
ATOM 4749 O O . ASN B 1 162 ? -23.781 -27.453 -16.344 1 78.25 162 ASN B O 1
ATOM 4753 N N . GLY B 1 163 ? -24.125 -26.609 -14.445 1 76.81 163 GLY B N 1
ATOM 4754 C CA . GLY B 1 163 ? -24.891 -27.734 -13.93 1 76.81 163 GLY B CA 1
ATOM 4755 C C . GLY B 1 163 ? -24.016 -28.906 -13.531 1 76.81 163 GLY B C 1
ATOM 4756 O O . GLY B 1 163 ? -24.516 -29.891 -12.984 1 76.81 163 GLY B O 1
ATOM 4757 N N . SER B 1 164 ? -22.781 -28.875 -13.852 1 78.38 164 SER B N 1
ATOM 4758 C CA . SER B 1 164 ? -21.859 -29.953 -13.508 1 78.38 164 SER B CA 1
ATOM 4759 C C . SER B 1 164 ? -21.234 -29.734 -12.133 1 78.38 164 SER B C 1
ATOM 4761 O O . SER B 1 164 ? -21.031 -28.594 -11.719 1 78.38 164 SER B O 1
ATOM 4763 N N . GLY B 1 165 ? -21.016 -30.797 -11.406 1 75.19 165 GLY B N 1
ATOM 4764 C CA . GLY B 1 165 ? -20.469 -30.734 -10.062 1 75.19 165 GLY B CA 1
ATOM 4765 C C . GLY B 1 165 ? -21.328 -31.438 -9.031 1 75.19 165 GLY B C 1
ATOM 4766 O O . GLY B 1 165 ? -22.516 -31.688 -9.266 1 75.19 165 GLY B O 1
ATOM 4767 N N . ARG B 1 166 ? -20.656 -31.828 -8.016 1 75.12 166 ARG B N 1
ATOM 4768 C CA . ARG B 1 166 ? -21.375 -32.531 -6.945 1 75.12 166 ARG B CA 1
ATOM 4769 C C . ARG B 1 166 ? -22.25 -31.578 -6.156 1 75.12 166 ARG B C 1
ATOM 4771 O O . ARG B 1 166 ? -21.906 -30.406 -5.977 1 75.12 166 ARG B O 1
ATOM 4778 N N . ASP B 1 167 ? -23.312 -32.156 -5.797 1 73.62 167 ASP B N 1
ATOM 4779 C CA . ASP B 1 167 ? -24.172 -31.391 -4.883 1 73.62 167 ASP B CA 1
ATOM 4780 C C . ASP B 1 167 ? -23.484 -31.203 -3.531 1 73.62 167 ASP B C 1
ATOM 4782 O O . ASP B 1 167 ? -22.953 -32.156 -2.953 1 73.62 167 ASP B O 1
ATOM 4786 N N . ASN B 1 168 ? -23.281 -30.094 -3.014 1 69.81 168 ASN B N 1
ATOM 4787 C CA . ASN B 1 168 ? -22.641 -29.75 -1.744 1 69.81 168 ASN B CA 1
ATOM 4788 C C . ASN B 1 168 ? -21.141 -30.062 -1.777 1 69.81 168 ASN B C 1
ATOM 4790 O O . ASN B 1 168 ? -20.578 -30.531 -0.788 1 69.81 168 ASN B O 1
ATOM 4794 N N . GLY B 1 169 ? -20.688 -30.031 -2.928 1 87.31 169 GLY B N 1
ATOM 4795 C CA . GLY B 1 169 ? -19.266 -30.297 -3.049 1 87.31 169 GLY B CA 1
ATOM 4796 C C . GLY B 1 169 ? -18.406 -29.188 -2.467 1 87.31 169 GLY B C 1
ATOM 4797 O O . GLY B 1 169 ? -18.891 -28.094 -2.217 1 87.31 169 GLY B O 1
ATOM 4798 N N . GLY B 1 170 ? -17.188 -29.484 -2.09 1 93.94 170 GLY B N 1
ATOM 4799 C CA . GLY B 1 170 ? -16.188 -28.594 -1.515 1 93.94 170 GLY B CA 1
ATOM 4800 C C . GLY B 1 170 ? -14.852 -29.266 -1.302 1 93.94 170 GLY B C 1
ATOM 4801 O O . GLY B 1 170 ? -14.648 -30.422 -1.708 1 93.94 170 GLY B O 1
ATOM 4802 N N . ALA B 1 171 ? -13.969 -28.531 -0.837 1 96.44 171 ALA B N 1
ATOM 4803 C CA . ALA B 1 171 ? -12.633 -29.062 -0.581 1 96.44 171 ALA B CA 1
ATOM 4804 C C . ALA B 1 171 ? -11.867 -28.188 0.403 1 96.44 171 ALA B C 1
ATOM 4806 O O . ALA B 1 171 ? -12.266 -27.047 0.669 1 96.44 171 ALA B O 1
ATOM 4807 N N . TYR B 1 172 ? -10.914 -28.75 0.986 1 97.06 172 TYR B N 1
ATOM 4808 C CA . TYR B 1 172 ? -10.031 -28 1.862 1 97.06 172 TYR B CA 1
ATOM 4809 C C . TYR B 1 172 ? -8.984 -27.234 1.056 1 97.06 172 TYR B C 1
ATOM 4811 O O . TYR B 1 172 ? -8.406 -27.766 0.112 1 97.06 172 TYR B O 1
ATOM 4819 N N . VAL B 1 173 ? -8.828 -25.984 1.434 1 97.62 173 VAL B N 1
ATOM 4820 C CA . VAL B 1 173 ? -7.906 -25.062 0.791 1 97.62 173 VAL B CA 1
ATOM 4821 C C . VAL B 1 173 ? -6.855 -24.594 1.797 1 97.62 173 VAL B C 1
ATOM 4823 O O . VAL B 1 173 ? -7.164 -24.359 2.967 1 97.62 173 VAL B O 1
ATOM 4826 N N . ARG B 1 174 ? -5.598 -24.547 1.328 1 98.12 174 ARG B N 1
ATOM 4827 C CA . ARG B 1 174 ? -4.504 -23.984 2.109 1 98.12 174 ARG B CA 1
ATOM 4828 C C . ARG B 1 174 ? -3.859 -22.812 1.374 1 98.12 174 ARG B C 1
ATOM 4830 O O . ARG B 1 174 ? -4.105 -22.609 0.182 1 98.12 174 ARG B O 1
ATOM 4837 N N . ARG B 1 175 ? -3.084 -21.969 2.088 1 98.62 175 ARG B N 1
ATOM 4838 C CA . ARG B 1 175 ? -2.504 -20.766 1.5 1 98.62 175 ARG B CA 1
ATOM 4839 C C . ARG B 1 175 ? -1.111 -20.5 2.061 1 98.62 175 ARG B C 1
ATOM 4841 O O . ARG B 1 175 ? -0.867 -20.688 3.252 1 98.62 175 ARG B O 1
ATOM 4848 N N . VAL B 1 176 ? -0.227 -20.047 1.267 1 98.81 176 VAL B N 1
ATOM 4849 C CA . VAL B 1 176 ? 1.087 -19.578 1.686 1 98.81 176 VAL B CA 1
ATOM 4850 C C . VAL B 1 176 ? 1.528 -18.422 0.79 1 98.81 176 VAL B C 1
ATOM 4852 O O . VAL B 1 176 ? 1.313 -18.453 -0.425 1 98.81 176 VAL B O 1
ATOM 4855 N N . PHE B 1 177 ? 2 -17.328 1.384 1 98.88 177 PHE B N 1
ATOM 4856 C CA . PHE B 1 177 ? 2.578 -16.203 0.653 1 98.88 177 PHE B CA 1
ATOM 4857 C C . PHE B 1 177 ? 4.09 -16.344 0.548 1 98.88 177 PHE B C 1
ATOM 4859 O O . PHE B 1 177 ? 4.766 -16.609 1.546 1 98.88 177 PHE B O 1
ATOM 4866 N N . LEU B 1 178 ? 4.652 -16.172 -0.611 1 98.81 178 LEU B N 1
ATOM 4867 C CA . LEU B 1 178 ? 6.07 -16.344 -0.892 1 98.81 178 LEU B CA 1
ATOM 4868 C C . LEU B 1 178 ? 6.773 -15 -0.999 1 98.81 178 LEU B C 1
ATOM 4870 O O . LEU B 1 178 ? 6.41 -14.164 -1.834 1 98.81 178 LEU B O 1
ATOM 4874 N N . LEU B 1 179 ? 7.801 -14.844 -0.156 1 97.75 179 LEU B N 1
ATOM 4875 C CA . LEU B 1 179 ? 8.484 -13.562 -0.108 1 97.75 179 LEU B CA 1
ATOM 4876 C C . LEU B 1 179 ? 10 -13.75 -0.084 1 97.75 179 LEU B C 1
ATOM 4878 O O . LEU B 1 179 ? 10.492 -14.781 0.373 1 97.75 179 LEU B O 1
ATOM 4882 N N . GLY B 1 180 ? 10.719 -12.75 -0.662 1 97.06 180 GLY B N 1
ATOM 4883 C CA . GLY B 1 180 ? 12.117 -12.508 -0.345 1 97.06 180 GLY B CA 1
ATOM 4884 C C . GLY B 1 180 ? 12.312 -11.398 0.668 1 97.06 180 GLY B C 1
ATOM 4885 O O . GLY B 1 180 ? 11.383 -11.039 1.398 1 97.06 180 GLY B O 1
ATOM 4886 N N . LYS B 1 181 ? 13.477 -10.969 0.776 1 94.44 181 LYS B N 1
ATOM 4887 C CA . LYS B 1 181 ? 13.75 -9.852 1.68 1 94.44 181 LYS B CA 1
ATOM 4888 C C . LYS B 1 181 ? 13.836 -8.539 0.916 1 94.44 181 LYS B C 1
ATOM 4890 O O . LYS B 1 181 ? 13.883 -8.531 -0.316 1 94.44 181 LYS B O 1
ATOM 4895 N N . GLN B 1 182 ? 13.781 -7.504 1.648 1 88.94 182 GLN B N 1
ATOM 4896 C CA . GLN B 1 182 ? 13.859 -6.176 1.047 1 88.94 182 GLN B CA 1
ATOM 4897 C C . GLN B 1 182 ? 15.195 -5.969 0.338 1 88.94 182 GLN B C 1
ATOM 4899 O O . GLN B 1 182 ? 16.234 -6.43 0.815 1 88.94 182 GLN B O 1
ATOM 4904 N N . ASN B 1 183 ? 15.047 -5.258 -0.777 1 83.69 183 ASN B N 1
ATOM 4905 C CA . ASN B 1 183 ? 16.25 -4.898 -1.513 1 83.69 183 ASN B CA 1
ATOM 4906 C C . ASN B 1 183 ? 17.094 -3.885 -0.743 1 83.69 183 ASN B C 1
ATOM 4908 O O . ASN B 1 183 ? 16.594 -2.828 -0.351 1 83.69 183 ASN B O 1
ATOM 4912 N N . THR B 1 184 ? 18.312 -4.125 -0.466 1 81.75 184 THR B N 1
ATOM 4913 C CA . THR B 1 184 ? 19.156 -3.27 0.353 1 81.75 184 THR B CA 1
ATOM 4914 C C . THR B 1 184 ? 19.984 -2.336 -0.523 1 81.75 184 THR B C 1
ATOM 4916 O O . THR B 1 184 ? 20.656 -1.433 -0.017 1 81.75 184 THR B O 1
ATOM 4919 N N . LYS B 1 185 ? 20.031 -2.594 -1.821 1 80.38 185 LYS B N 1
ATOM 4920 C CA . LYS B 1 185 ? 20.828 -1.767 -2.713 1 80.38 185 LYS B CA 1
ATOM 4921 C C . LYS B 1 185 ? 20.281 -0.345 -2.793 1 80.38 185 LYS B C 1
ATOM 4923 O O . LYS B 1 185 ? 21.031 0.604 -3.035 1 80.38 185 LYS B O 1
ATOM 4928 N N . GLU B 1 186 ? 19.031 -0.189 -2.598 1 82.62 186 GLU B N 1
ATOM 4929 C CA . GLU B 1 186 ? 18.391 1.123 -2.594 1 82.62 186 GLU B CA 1
ATOM 4930 C C . GLU B 1 186 ? 17.625 1.361 -1.295 1 82.62 186 GLU B C 1
ATOM 4932 O O . GLU B 1 186 ? 17.078 0.425 -0.709 1 82.62 186 GLU B O 1
ATOM 4937 N N . PRO B 1 187 ? 17.781 2.701 -0.91 1 88.19 187 PRO B N 1
ATOM 4938 C CA . PRO B 1 187 ? 16.969 2.996 0.275 1 88.19 187 PRO B CA 1
ATOM 4939 C C . PRO B 1 187 ? 15.484 2.689 0.069 1 88.19 187 PRO B C 1
ATOM 4941 O O . PRO B 1 187 ? 14.93 3.002 -0.986 1 88.19 187 PRO B O 1
ATOM 4944 N N . GLY B 1 188 ? 14.945 1.971 0.951 1 91.25 188 GLY B N 1
ATOM 4945 C CA . GLY B 1 188 ? 13.531 1.627 0.883 1 91.25 188 GLY B CA 1
ATOM 4946 C C . GLY B 1 188 ? 12.859 1.592 2.244 1 91.25 188 GLY B C 1
ATOM 4947 O O . GLY B 1 188 ? 13.5 1.861 3.264 1 91.25 188 GLY B O 1
ATOM 4948 N N . VAL B 1 189 ? 11.594 1.394 2.256 1 95.75 189 VAL B N 1
ATOM 4949 C CA . VAL B 1 189 ? 10.805 1.321 3.48 1 95.75 189 VAL B CA 1
ATOM 4950 C C . VAL B 1 189 ? 11.008 -0.034 4.152 1 95.75 189 VAL B C 1
ATOM 4952 O O . VAL B 1 189 ? 10.844 -1.079 3.518 1 95.75 189 VAL B O 1
ATOM 4955 N N . ASP B 1 190 ? 11.469 -0.028 5.32 1 95.69 190 ASP B N 1
ATOM 4956 C CA . ASP B 1 190 ? 11.711 -1.267 6.055 1 95.69 190 ASP B CA 1
ATOM 4957 C C . ASP B 1 190 ? 10.492 -1.655 6.891 1 95.69 190 ASP B C 1
ATOM 4959 O O . ASP B 1 190 ? 10.344 -1.2 8.023 1 95.69 190 ASP B O 1
ATOM 4963 N N . VAL B 1 191 ? 9.742 -2.582 6.379 1 96.94 191 VAL B N 1
ATOM 4964 C CA . VAL B 1 191 ? 8.531 -3.004 7.066 1 96.94 191 VAL B CA 1
ATOM 4965 C C . VAL B 1 191 ? 8.727 -4.402 7.652 1 96.94 191 VAL B C 1
ATOM 4967 O O . VAL B 1 191 ? 7.754 -5.121 7.895 1 96.94 191 VAL B O 1
ATOM 4970 N N . SER B 1 192 ? 9.953 -4.879 7.906 1 96.19 192 SER B N 1
ATOM 4971 C CA . SER B 1 192 ? 10.258 -6.242 8.328 1 96.19 192 SER B CA 1
ATOM 4972 C C . SER B 1 192 ? 9.625 -6.562 9.672 1 96.19 192 SER B C 1
ATOM 4974 O O . SER B 1 192 ? 9.148 -7.676 9.891 1 96.19 192 SER B O 1
ATOM 4976 N N . ALA B 1 193 ? 9.648 -5.578 10.617 1 96.94 193 ALA B N 1
ATOM 4977 C CA . ALA B 1 193 ? 9.078 -5.824 11.938 1 96.94 193 ALA B CA 1
ATOM 4978 C C . ALA B 1 193 ? 7.582 -6.09 11.852 1 96.94 193 ALA B C 1
ATOM 4980 O O . ALA B 1 193 ? 7.066 -7 12.5 1 96.94 193 ALA B O 1
ATOM 4981 N N . LEU B 1 194 ? 6.895 -5.262 11.109 1 97.56 194 LEU B N 1
ATOM 4982 C CA . LEU B 1 194 ? 5.457 -5.449 10.945 1 97.56 194 LEU B CA 1
ATOM 4983 C C . LEU B 1 194 ? 5.16 -6.754 10.219 1 97.56 194 LEU B C 1
ATOM 4985 O O . LEU B 1 194 ? 4.168 -7.426 10.516 1 97.56 194 LEU B O 1
ATOM 4989 N N . LEU B 1 195 ? 5.969 -7.09 9.203 1 97.94 195 LEU B N 1
ATOM 4990 C CA . LEU B 1 195 ? 5.812 -8.352 8.484 1 97.94 195 LEU B CA 1
ATOM 4991 C C . LEU B 1 195 ? 5.902 -9.531 9.438 1 97.94 195 LEU B C 1
ATOM 4993 O O . LEU B 1 195 ? 5.148 -10.5 9.305 1 97.94 195 LEU B O 1
ATOM 4997 N N . LYS B 1 196 ? 6.855 -9.484 10.344 1 97.88 196 LYS B N 1
ATOM 4998 C CA . LYS B 1 196 ? 7.004 -10.547 11.328 1 97.88 196 LYS B CA 1
ATOM 4999 C C . LYS B 1 196 ? 5.742 -10.695 12.172 1 97.88 196 LYS B C 1
ATOM 5001 O O . LYS B 1 196 ? 5.305 -11.812 12.453 1 97.88 196 LYS B O 1
ATOM 5006 N N . LEU B 1 197 ? 5.148 -9.594 12.578 1 98.12 197 LEU B N 1
ATOM 5007 C CA . LEU B 1 197 ? 3.906 -9.625 13.344 1 98.12 197 LEU B CA 1
ATOM 5008 C C . LEU B 1 197 ? 2.766 -10.188 12.5 1 98.12 197 LEU B C 1
ATOM 5010 O O . LEU B 1 197 ? 1.937 -10.953 13 1 98.12 197 LEU B O 1
ATOM 5014 N N . GLU B 1 198 ? 2.707 -9.773 11.25 1 98.12 198 GLU B N 1
ATOM 5015 C CA . GLU B 1 198 ? 1.715 -10.328 10.328 1 98.12 198 GLU B CA 1
ATOM 5016 C C . GLU B 1 198 ? 1.849 -11.844 10.227 1 98.12 198 GLU B C 1
ATOM 5018 O O . GLU B 1 198 ? 0.847 -12.562 10.234 1 98.12 198 GLU B O 1
ATOM 5023 N N . SER B 1 199 ? 3.094 -12.289 10.062 1 98.06 199 SER B N 1
ATOM 5024 C CA . SER B 1 199 ? 3.377 -13.719 9.961 1 98.06 199 SER B CA 1
ATOM 5025 C C . SER B 1 199 ? 2.859 -14.477 11.18 1 98.06 199 SER B C 1
ATOM 5027 O O . SER B 1 199 ? 2.281 -15.555 11.047 1 98.06 199 SER B O 1
ATOM 5029 N N . THR B 1 200 ? 3.09 -13.906 12.32 1 97.06 200 THR B N 1
ATOM 5030 C CA . THR B 1 200 ? 2.643 -14.531 13.562 1 97.06 200 THR B CA 1
ATOM 5031 C C . THR B 1 200 ? 1.118 -14.555 13.633 1 97.06 200 THR B C 1
ATOM 5033 O O . THR B 1 200 ? 0.531 -15.547 14.07 1 97.06 200 THR B O 1
ATOM 5036 N N . LEU B 1 201 ? 0.495 -13.516 13.227 1 96.81 201 LEU B N 1
ATOM 5037 C CA . LEU B 1 201 ? -0.952 -13.352 13.312 1 96.81 201 LEU B CA 1
ATOM 5038 C C . LEU B 1 201 ? -1.666 -14.367 12.422 1 96.81 201 LEU B C 1
ATOM 5040 O O . LEU B 1 201 ? -2.674 -14.953 12.82 1 96.81 201 LEU B O 1
ATOM 5044 N N . TYR B 1 202 ? -1.154 -14.586 11.211 1 97.5 202 TYR B N 1
ATOM 5045 C CA . TYR B 1 202 ? -1.942 -15.328 10.234 1 97.5 202 TYR B CA 1
ATOM 5046 C C . TYR B 1 202 ? -1.305 -16.672 9.93 1 97.5 202 TYR B C 1
ATOM 5048 O O . TYR B 1 202 ? -1.961 -17.578 9.398 1 97.5 202 TYR B O 1
ATOM 5056 N N . GLY B 1 203 ? 0.045 -16.812 10.094 1 97.62 203 GLY B N 1
ATOM 5057 C CA . GLY B 1 203 ? 0.735 -18.078 9.906 1 97.62 203 GLY B CA 1
ATOM 5058 C C . GLY B 1 203 ? 0.792 -18.516 8.461 1 97.62 203 GLY B C 1
ATOM 5059 O O . GLY B 1 203 ? 0.723 -19.719 8.164 1 97.62 203 GLY B O 1
ATOM 5060 N N . ASP B 1 204 ? 0.872 -17.562 7.559 1 98.56 204 ASP B N 1
ATOM 5061 C CA . ASP B 1 204 ? 0.791 -17.969 6.156 1 98.56 204 ASP B CA 1
ATOM 5062 C C . ASP B 1 204 ? 1.932 -17.359 5.344 1 98.56 204 ASP B C 1
ATOM 5064 O O . ASP B 1 204 ? 1.832 -17.234 4.121 1 98.56 204 ASP B O 1
ATOM 5068 N N . ILE B 1 205 ? 2.994 -16.922 5.965 1 98.62 205 ILE B N 1
ATOM 5069 C CA . ILE B 1 205 ? 4.086 -16.266 5.25 1 98.62 205 ILE B CA 1
ATOM 5070 C C . ILE B 1 205 ? 5.301 -17.203 5.207 1 98.62 205 ILE B C 1
ATOM 5072 O O . ILE B 1 205 ? 5.688 -17.766 6.227 1 98.62 205 ILE B O 1
ATOM 5076 N N . LEU B 1 206 ? 5.855 -17.422 4.074 1 98.69 206 LEU B N 1
ATOM 5077 C CA . LEU B 1 206 ? 7.117 -18.109 3.811 1 98.69 206 LEU B CA 1
ATOM 5078 C C . LEU B 1 206 ? 8.125 -17.172 3.166 1 98.69 206 LEU B C 1
ATOM 5080 O O . LEU B 1 206 ? 7.926 -16.719 2.031 1 98.69 206 LEU B O 1
ATOM 5084 N N . GLN B 1 207 ? 9.164 -16.812 3.908 1 98.38 207 GLN B N 1
ATOM 5085 C CA . GLN B 1 207 ? 10.133 -15.82 3.469 1 98.38 207 GLN B CA 1
ATOM 5086 C C . GLN B 1 207 ? 11.547 -16.391 3.465 1 98.38 207 GLN B C 1
ATOM 5088 O O . GLN B 1 207 ? 11.953 -17.062 4.414 1 98.38 207 GLN B O 1
ATOM 5093 N N . TRP B 1 208 ? 12.297 -16.172 2.396 1 97.94 208 TRP B N 1
ATOM 5094 C CA . TRP B 1 208 ? 13.688 -16.609 2.307 1 97.94 208 TRP B CA 1
ATOM 5095 C C . TRP B 1 208 ? 14.625 -15.398 2.295 1 97.94 208 TRP B C 1
ATOM 5097 O O . TRP B 1 208 ? 14.195 -14.273 2.043 1 97.94 208 TRP B O 1
ATOM 5107 N N . ASP B 1 209 ? 15.875 -15.688 2.566 1 96.12 209 ASP B N 1
ATOM 5108 C CA . ASP B 1 209 ? 16.906 -14.664 2.668 1 96.12 209 ASP B CA 1
ATOM 5109 C C . ASP B 1 209 ? 17.531 -14.383 1.306 1 96.12 209 ASP B C 1
ATOM 5111 O O . ASP B 1 209 ? 18.734 -14.594 1.115 1 96.12 209 ASP B O 1
ATOM 5115 N N . PHE B 1 210 ? 16.875 -13.945 0.362 1 95.19 210 PHE B N 1
ATOM 5116 C CA . PHE B 1 210 ? 17.359 -13.391 -0.896 1 95.19 210 PHE B CA 1
ATOM 5117 C C . PHE B 1 210 ? 16.656 -12.07 -1.202 1 95.19 210 PHE B C 1
ATOM 5119 O O . PHE B 1 210 ? 15.57 -11.797 -0.687 1 95.19 210 PHE B O 1
ATOM 5126 N N . GLU B 1 211 ? 17.219 -11.25 -1.968 1 93.38 211 GLU B N 1
ATOM 5127 C CA . GLU B 1 211 ? 16.625 -9.961 -2.285 1 93.38 211 GLU B CA 1
ATOM 5128 C C . GLU B 1 211 ? 15.445 -10.109 -3.236 1 93.38 211 GLU B C 1
ATOM 5130 O O . GLU B 1 211 ? 15.578 -10.695 -4.316 1 93.38 211 GLU B O 1
ATOM 5135 N N . ASP B 1 212 ? 14.383 -9.539 -2.816 1 93.19 212 ASP B N 1
ATOM 5136 C CA . ASP B 1 212 ? 13.133 -9.664 -3.562 1 93.19 212 ASP B CA 1
ATOM 5137 C C . ASP B 1 212 ? 13.102 -8.703 -4.746 1 93.19 212 ASP B C 1
ATOM 5139 O O . ASP B 1 212 ? 12.484 -7.637 -4.672 1 93.19 212 ASP B O 1
ATOM 5143 N N . THR B 1 213 ? 13.656 -9.047 -5.871 1 91.94 213 THR B N 1
ATOM 5144 C CA . THR B 1 213 ? 13.641 -8.281 -7.113 1 91.94 213 THR B CA 1
ATOM 5145 C C . THR B 1 213 ? 12.82 -9.016 -8.18 1 91.94 213 THR B C 1
ATOM 5147 O O . THR B 1 213 ? 12.547 -10.211 -8.047 1 91.94 213 THR B O 1
ATOM 5150 N N . PHE B 1 214 ? 12.492 -8.344 -9.125 1 92.88 214 PHE B N 1
ATOM 5151 C CA . PHE B 1 214 ? 11.688 -8.945 -10.188 1 92.88 214 PHE B CA 1
ATOM 5152 C C . PHE B 1 214 ? 12.406 -10.141 -10.805 1 92.88 214 PHE B C 1
ATOM 5154 O O . PHE B 1 214 ? 11.797 -11.188 -11.023 1 92.88 214 PHE B O 1
ATOM 5161 N N . PHE B 1 215 ? 13.664 -10.031 -11.07 1 93.5 215 PHE B N 1
ATOM 5162 C CA . PHE B 1 215 ? 14.422 -11.102 -11.703 1 93.5 215 PHE B CA 1
ATOM 5163 C C . PHE B 1 215 ? 14.57 -12.297 -10.773 1 93.5 215 PHE B C 1
ATOM 5165 O O . PHE B 1 215 ? 14.766 -13.422 -11.227 1 93.5 215 PHE B O 1
ATOM 5172 N N . ASN B 1 216 ? 14.383 -12.07 -9.508 1 94.31 216 ASN B N 1
ATOM 5173 C CA . ASN B 1 216 ? 14.547 -13.156 -8.547 1 94.31 216 ASN B CA 1
ATOM 5174 C C . ASN B 1 216 ? 13.219 -13.844 -8.25 1 94.31 216 ASN B C 1
ATOM 5176 O O . ASN B 1 216 ? 13.133 -14.664 -7.328 1 94.31 216 ASN B O 1
ATOM 5180 N N . LEU B 1 217 ? 12.211 -13.555 -9.039 1 96.62 217 LEU B N 1
ATOM 5181 C CA . LEU B 1 217 ? 10.938 -14.25 -8.883 1 96.62 217 LEU B CA 1
ATOM 5182 C C . LEU B 1 217 ? 11.109 -15.75 -9.102 1 96.62 217 LEU B C 1
ATOM 5184 O O . LEU B 1 217 ? 10.422 -16.562 -8.461 1 96.62 217 LEU B O 1
ATOM 5188 N N . THR B 1 218 ? 12.008 -16.094 -9.984 1 97.25 218 THR B N 1
ATOM 5189 C CA . THR B 1 218 ? 12.297 -17.5 -10.266 1 97.25 218 THR B CA 1
ATOM 5190 C C . THR B 1 218 ? 12.766 -18.219 -9 1 97.25 218 THR B C 1
ATOM 5192 O O . THR B 1 218 ? 12.461 -19.406 -8.805 1 97.25 218 THR B O 1
ATOM 5195 N N . LEU B 1 219 ? 13.477 -17.484 -8.188 1 96.81 219 LEU B N 1
ATOM 5196 C CA . LEU B 1 219 ? 13.93 -18.078 -6.93 1 96.81 219 LEU B CA 1
ATOM 5197 C C . LEU B 1 219 ? 12.75 -18.438 -6.039 1 96.81 219 LEU B C 1
ATOM 5199 O O . LEU B 1 219 ? 12.789 -19.453 -5.336 1 96.81 219 LEU B O 1
ATOM 5203 N N . LYS B 1 220 ? 11.719 -17.672 -6.059 1 97.44 220 LYS B N 1
ATOM 5204 C CA . LYS B 1 220 ? 10.523 -18.016 -5.289 1 97.44 220 LYS B CA 1
ATOM 5205 C C . LYS B 1 220 ? 9.945 -19.344 -5.742 1 97.44 220 LYS B C 1
ATOM 5207 O O . LYS B 1 220 ? 9.5 -20.141 -4.918 1 97.44 220 LYS B O 1
ATOM 5212 N N . ASP B 1 221 ? 9.961 -19.578 -7.035 1 97.38 221 ASP B N 1
ATOM 5213 C CA . ASP B 1 221 ? 9.438 -20.828 -7.562 1 97.38 221 ASP B CA 1
ATOM 5214 C C . ASP B 1 221 ? 10.289 -22.016 -7.109 1 97.38 221 ASP B C 1
ATOM 5216 O O . ASP B 1 221 ? 9.766 -23 -6.562 1 97.38 221 ASP B O 1
ATOM 5220 N N . VAL B 1 222 ? 11.57 -21.938 -7.316 1 97.31 222 VAL B N 1
ATOM 5221 C CA . VAL B 1 222 ? 12.469 -23.047 -7.062 1 97.31 222 VAL B CA 1
ATOM 5222 C C . VAL B 1 222 ? 12.492 -23.375 -5.57 1 97.31 222 VAL B C 1
ATOM 5224 O O . VAL B 1 222 ? 12.445 -24.531 -5.176 1 97.31 222 VAL B O 1
ATOM 5227 N N . LEU B 1 223 ? 12.539 -22.328 -4.781 1 97.56 223 LEU B N 1
ATOM 5228 C CA . LEU B 1 223 ? 12.562 -22.516 -3.334 1 97.56 223 LEU B CA 1
ATOM 5229 C C . LEU B 1 223 ? 11.219 -23.047 -2.838 1 97.56 223 LEU B C 1
ATOM 5231 O O . LEU B 1 223 ? 11.172 -23.875 -1.924 1 97.56 223 LEU B O 1
ATOM 5235 N N . PHE B 1 224 ? 10.188 -22.578 -3.441 1 98.19 224 PHE B N 1
ATOM 5236 C CA . PHE B 1 224 ? 8.867 -23.094 -3.104 1 98.19 224 PHE B CA 1
ATOM 5237 C C . PHE B 1 224 ? 8.75 -24.578 -3.43 1 98.19 224 PHE B C 1
ATOM 5239 O O . PHE B 1 224 ? 8.227 -25.344 -2.631 1 98.19 224 PHE B O 1
ATOM 5246 N N . TRP B 1 225 ? 9.188 -24.969 -4.621 1 98 225 TRP B N 1
ATOM 5247 C CA . TRP B 1 225 ? 9.117 -26.375 -4.996 1 98 225 TRP B CA 1
ATOM 5248 C C . TRP B 1 225 ? 9.867 -27.25 -3.988 1 98 225 TRP B C 1
ATOM 5250 O O . TRP B 1 225 ? 9.398 -28.328 -3.619 1 98 225 TRP B O 1
ATOM 5260 N N . SER B 1 226 ? 10.984 -26.766 -3.613 1 96.62 226 SER B N 1
ATOM 5261 C CA . SER B 1 226 ? 11.75 -27.469 -2.594 1 96.62 226 SER B CA 1
ATOM 5262 C C . SER B 1 226 ? 10.969 -27.578 -1.29 1 96.62 226 SER B C 1
ATOM 5264 O O . SER B 1 226 ? 10.82 -28.672 -0.738 1 96.62 226 SER B O 1
ATOM 5266 N N . TRP B 1 227 ? 10.469 -26.453 -0.808 1 97.56 227 TRP B N 1
ATOM 5267 C CA . TRP B 1 227 ? 9.688 -26.422 0.426 1 97.56 227 TRP B CA 1
ATOM 5268 C C . TRP B 1 227 ? 8.461 -27.328 0.318 1 97.56 227 TRP B C 1
ATOM 5270 O O . TRP B 1 227 ? 8.164 -28.109 1.234 1 97.56 227 TRP B O 1
ATOM 5280 N N . PHE B 1 228 ? 7.746 -27.281 -0.788 1 98.06 228 PHE B N 1
ATOM 5281 C CA . PHE B 1 228 ? 6.551 -28.078 -1.036 1 98.06 228 PHE B CA 1
ATOM 5282 C C . PHE B 1 228 ? 6.871 -29.562 -0.958 1 98.06 228 PHE B C 1
ATOM 5284 O O . PHE B 1 228 ? 6.121 -30.328 -0.348 1 98.06 228 PHE B O 1
ATOM 5291 N N . SER B 1 229 ? 7.934 -30 -1.599 1 96.38 229 SER B N 1
ATOM 5292 C CA . SER B 1 229 ? 8.32 -31.406 -1.668 1 96.38 229 SER B CA 1
ATOM 5293 C C . SER B 1 229 ? 8.609 -31.969 -0.282 1 96.38 229 SER B C 1
ATOM 5295 O O . SER B 1 229 ? 8.398 -33.156 -0.031 1 96.38 229 SER B O 1
ATOM 5297 N N . HIS B 1 230 ? 8.992 -31.109 0.589 1 95.12 230 HIS B N 1
ATOM 5298 C CA . HIS B 1 230 ? 9.352 -31.547 1.934 1 95.12 230 HIS B CA 1
ATOM 5299 C C . HIS B 1 230 ? 8.164 -31.422 2.889 1 95.12 230 HIS B C 1
ATOM 5301 O O . HIS B 1 230 ? 7.996 -32.25 3.787 1 95.12 230 HIS B O 1
ATOM 5307 N N . SER B 1 231 ? 7.332 -30.453 2.643 1 95.5 231 SER B N 1
ATOM 5308 C CA . SER B 1 231 ? 6.387 -30.047 3.676 1 95.5 231 SER B CA 1
ATOM 5309 C C . SER B 1 231 ? 4.961 -30.438 3.299 1 95.5 231 SER B C 1
ATOM 5311 O O . SER B 1 231 ? 4.082 -30.516 4.16 1 95.5 231 SER B O 1
ATOM 5313 N N . CYS B 1 232 ? 4.691 -30.625 2.014 1 95.81 232 CYS B N 1
ATOM 5314 C CA . CYS B 1 232 ? 3.312 -30.766 1.564 1 95.81 232 CYS B CA 1
ATOM 5315 C C . CYS B 1 232 ? 3.088 -32.125 0.923 1 95.81 232 CYS B C 1
ATOM 5317 O O . CYS B 1 232 ? 2.809 -32.219 -0.274 1 95.81 232 CYS B O 1
ATOM 5319 N N . LYS B 1 233 ? 2.934 -33.188 1.624 1 89.5 233 LYS B N 1
ATOM 5320 C CA . LYS B 1 233 ? 2.938 -34.562 1.112 1 89.5 233 LYS B CA 1
ATOM 5321 C C . LYS B 1 233 ? 1.566 -34.938 0.565 1 89.5 233 LYS B C 1
ATOM 5323 O O . LYS B 1 233 ? 1.468 -35.75 -0.372 1 89.5 233 LYS B O 1
ATOM 5328 N N . GLN B 1 234 ? 0.532 -34.344 0.996 1 91 234 GLN B N 1
ATOM 5329 C CA . GLN B 1 234 ? -0.797 -34.844 0.659 1 91 234 GLN B CA 1
ATOM 5330 C C . GLN B 1 234 ? -1.575 -33.812 -0.167 1 91 234 GLN B C 1
ATOM 5332 O O . GLN B 1 234 ? -2.76 -34 -0.447 1 91 234 GLN B O 1
ATOM 5337 N N . THR B 1 235 ? -1.047 -32.75 -0.582 1 95.12 235 THR B N 1
ATOM 5338 C CA . THR B 1 235 ? -1.741 -31.719 -1.333 1 95.12 235 THR B CA 1
ATOM 5339 C C . THR B 1 235 ? -1.881 -32.125 -2.801 1 95.12 235 THR B C 1
ATOM 5341 O O . THR B 1 235 ? -0.899 -32.5 -3.441 1 95.12 235 THR B O 1
ATOM 5344 N N . HIS B 1 236 ? -3.051 -32.031 -3.377 1 97.44 236 HIS B N 1
ATOM 5345 C CA . HIS B 1 236 ? -3.316 -32.531 -4.719 1 97.44 236 HIS B CA 1
ATOM 5346 C C . HIS B 1 236 ? -2.859 -31.547 -5.781 1 97.44 236 HIS B C 1
ATOM 5348 O O . HIS B 1 236 ? -2.27 -31.938 -6.793 1 97.44 236 HIS B O 1
ATOM 5354 N N . PHE B 1 237 ? -3.191 -30.281 -5.586 1 98.5 237 PHE B N 1
ATOM 5355 C CA . PHE B 1 237 ? -2.883 -29.266 -6.59 1 98.5 237 PHE B CA 1
ATOM 5356 C C . PHE B 1 237 ? -2.223 -28.047 -5.945 1 98.5 237 PHE B C 1
ATOM 5358 O O . PHE B 1 237 ? -2.369 -27.812 -4.746 1 98.5 237 PHE B O 1
ATOM 5365 N N . VAL B 1 238 ? -1.467 -27.328 -6.723 1 98.75 238 VAL B N 1
ATOM 5366 C CA . VAL B 1 238 ? -0.904 -26.016 -6.367 1 98.75 238 VAL B CA 1
ATOM 5367 C C . VAL B 1 238 ? -1.417 -24.953 -7.332 1 98.75 238 VAL B C 1
ATOM 5369 O O . VAL B 1 238 ? -1.378 -25.141 -8.555 1 98.75 238 VAL B O 1
ATOM 5372 N N . PHE B 1 239 ? -1.999 -23.953 -6.809 1 98.81 239 PHE B N 1
ATOM 5373 C CA . PHE B 1 239 ? -2.166 -22.719 -7.562 1 98.81 239 PHE B CA 1
ATOM 5374 C C . PHE B 1 239 ? -1.002 -21.766 -7.312 1 98.81 239 PHE B C 1
ATOM 5376 O O . PHE B 1 239 ? -0.788 -21.328 -6.184 1 98.81 239 PHE B O 1
ATOM 5383 N N . LYS B 1 240 ? -0.232 -21.469 -8.281 1 98.56 240 LYS B N 1
ATOM 5384 C CA . LYS B 1 240 ? 0.864 -20.516 -8.219 1 98.56 240 LYS B CA 1
ATOM 5385 C C . LYS B 1 240 ? 0.488 -19.203 -8.898 1 98.56 240 LYS B C 1
ATOM 5387 O O . LYS B 1 240 ? 0.168 -19.188 -10.086 1 98.56 240 LYS B O 1
ATOM 5392 N N . GLY B 1 241 ? 0.545 -18.109 -8.172 1 97.94 241 GLY B N 1
ATOM 5393 C CA . GLY B 1 241 ? 0.119 -16.875 -8.789 1 97.94 241 GLY B CA 1
ATOM 5394 C C . GLY B 1 241 ? 0.65 -15.641 -8.086 1 97.94 241 GLY B C 1
ATOM 5395 O O . GLY B 1 241 ? 1.461 -15.75 -7.16 1 97.94 241 GLY B O 1
ATOM 5396 N N . ASP B 1 242 ? 0.25 -14.414 -8.586 1 98.06 242 ASP B N 1
ATOM 5397 C CA . ASP B 1 242 ? 0.619 -13.117 -8.023 1 98.06 242 ASP B CA 1
ATOM 5398 C C . ASP B 1 242 ? -0.401 -12.656 -6.988 1 98.06 242 ASP B C 1
ATOM 5400 O O . ASP B 1 242 ? -1.448 -13.281 -6.816 1 98.06 242 ASP B O 1
ATOM 5404 N N . ASP B 1 243 ? -0.066 -11.57 -6.328 1 98.62 243 ASP B N 1
ATOM 5405 C CA . ASP B 1 243 ? -0.957 -11.117 -5.262 1 98.62 243 ASP B CA 1
ATOM 5406 C C . ASP B 1 243 ? -1.958 -10.094 -5.781 1 98.62 243 ASP B C 1
ATOM 5408 O O . ASP B 1 243 ? -2.826 -9.633 -5.035 1 98.62 243 ASP B O 1
ATOM 5412 N N . ASP B 1 244 ? -1.872 -9.703 -7.074 1 98.31 244 ASP B N 1
ATOM 5413 C CA . ASP B 1 244 ? -2.822 -8.766 -7.664 1 98.31 244 ASP B CA 1
ATOM 5414 C C . ASP B 1 244 ? -3.742 -9.469 -8.656 1 98.31 244 ASP B C 1
ATOM 5416 O O . ASP B 1 244 ? -3.926 -8.992 -9.781 1 98.31 244 ASP B O 1
ATOM 5420 N N . ILE B 1 245 ? -4.309 -10.555 -8.234 1 98.5 245 ILE B N 1
ATOM 5421 C CA . ILE B 1 245 ? -5.199 -11.352 -9.078 1 98.5 245 ILE B CA 1
ATOM 5422 C C . ILE B 1 245 ? -6.5 -11.625 -8.328 1 98.5 245 ILE B C 1
ATOM 5424 O O . ILE B 1 245 ? -6.582 -11.422 -7.117 1 98.5 245 ILE B O 1
ATOM 5428 N N . PHE B 1 246 ? -7.477 -12.023 -9.086 1 98.56 246 PHE B N 1
ATOM 5429 C CA . PHE B 1 246 ? -8.727 -12.539 -8.539 1 98.56 246 PHE B CA 1
ATOM 5430 C C . PHE B 1 246 ? -8.961 -13.977 -8.984 1 98.56 246 PHE B C 1
ATOM 5432 O O . PHE B 1 246 ? -8.805 -14.305 -10.164 1 98.56 246 PHE B O 1
ATOM 5439 N N . VAL B 1 247 ? -9.305 -14.805 -8.039 1 98.75 247 VAL B N 1
ATOM 5440 C CA . VAL B 1 247 ? -9.57 -16.219 -8.312 1 98.75 247 VAL B CA 1
ATOM 5441 C C . VAL B 1 247 ? -10.992 -16.562 -7.891 1 98.75 247 VAL B C 1
ATOM 5443 O O . VAL B 1 247 ? -11.422 -16.219 -6.785 1 98.75 247 VAL B O 1
ATOM 5446 N N . ASN B 1 248 ? -11.734 -17.172 -8.75 1 97.81 248 ASN B N 1
ATOM 5447 C CA . ASN B 1 248 ? -13.023 -17.75 -8.398 1 97.81 248 ASN B CA 1
ATOM 5448 C C . ASN B 1 248 ? -12.852 -19.141 -7.762 1 97.81 248 ASN B C 1
ATOM 5450 O O . ASN B 1 248 ? -13.109 -20.156 -8.406 1 97.81 248 ASN B O 1
ATOM 5454 N N . THR B 1 249 ? -12.547 -19.156 -6.496 1 98.25 249 THR B N 1
ATOM 5455 C CA . THR B 1 249 ? -12.125 -20.359 -5.789 1 98.25 249 THR B CA 1
ATOM 5456 C C . THR B 1 249 ? -13.227 -21.422 -5.793 1 98.25 249 THR B C 1
ATOM 5458 O O . THR B 1 249 ? -12.977 -22.594 -6.074 1 98.25 249 THR B O 1
ATOM 5461 N N . PRO B 1 250 ? -14.516 -21.109 -5.543 1 96.56 250 PRO B N 1
ATOM 5462 C CA . PRO B 1 250 ? -15.555 -22.141 -5.582 1 96.56 250 PRO B CA 1
ATOM 5463 C C . PRO B 1 250 ? -15.648 -22.844 -6.934 1 96.56 250 PRO B C 1
ATOM 5465 O O . PRO B 1 250 ? -15.75 -24.062 -6.988 1 96.56 250 PRO B O 1
ATOM 5468 N N . LYS B 1 251 ? -15.539 -22.094 -7.969 1 96.19 251 LYS B N 1
ATOM 5469 C CA . LYS B 1 251 ? -15.602 -22.703 -9.297 1 96.19 251 LYS B CA 1
ATOM 5470 C C . LYS B 1 251 ? -14.32 -23.469 -9.602 1 96.19 251 LYS B C 1
ATOM 5472 O O . LYS B 1 251 ? -14.352 -24.5 -10.281 1 96.19 251 LYS B O 1
ATOM 5477 N N . LEU B 1 252 ? -13.219 -22.953 -9.172 1 97.69 252 LEU B N 1
ATOM 5478 C CA . LEU B 1 252 ? -11.953 -23.641 -9.383 1 97.69 252 LEU B CA 1
ATOM 5479 C C . LEU B 1 252 ? -11.969 -25.016 -8.719 1 97.69 252 LEU B C 1
ATOM 5481 O O . LEU B 1 252 ? -11.5 -26 -9.289 1 97.69 252 LEU B O 1
ATOM 5485 N N . ILE B 1 253 ? -12.5 -25.078 -7.492 1 97.5 253 ILE B N 1
ATOM 5486 C CA . ILE B 1 253 ? -12.617 -26.328 -6.762 1 97.5 253 ILE B CA 1
ATOM 5487 C C . ILE B 1 253 ? -13.422 -27.344 -7.582 1 97.5 253 ILE B C 1
ATOM 5489 O O . ILE B 1 253 ? -12.977 -28.469 -7.797 1 97.5 253 ILE B O 1
ATOM 5493 N N . THR B 1 254 ? -14.57 -26.875 -8.055 1 96.31 254 THR B N 1
ATOM 5494 C CA . THR B 1 254 ? -15.422 -27.75 -8.859 1 96.31 254 THR B CA 1
ATOM 5495 C C . THR B 1 254 ? -14.711 -28.172 -10.133 1 96.31 254 THR B C 1
ATOM 5497 O O . THR B 1 254 ? -14.75 -29.344 -10.516 1 96.31 254 THR B O 1
ATOM 5500 N N . TYR B 1 255 ? -14.078 -27.25 -10.75 1 96.06 255 TYR B N 1
ATOM 5501 C CA . TYR B 1 255 ? -13.344 -27.531 -11.977 1 96.06 255 TYR B CA 1
ATOM 5502 C C . TYR B 1 255 ? -12.289 -28.609 -11.742 1 96.06 255 TYR B C 1
ATOM 5504 O O . TYR B 1 255 ? -12.18 -29.562 -12.523 1 96.06 255 TYR B O 1
ATOM 5512 N N . LEU B 1 256 ? -11.531 -28.5 -10.711 1 96.94 256 LEU B N 1
ATOM 5513 C CA . LEU B 1 256 ? -10.469 -29.453 -10.398 1 96.94 256 LEU B CA 1
ATOM 5514 C C . LEU B 1 256 ? -11.047 -30.828 -10.086 1 96.94 256 LEU B C 1
ATOM 5516 O O . LEU B 1 256 ? -10.492 -31.844 -10.5 1 96.94 256 LEU B O 1
ATOM 5520 N N . GLN B 1 257 ? -12.141 -30.859 -9.391 1 95.38 257 GLN B N 1
ATOM 5521 C CA . GLN B 1 257 ? -12.789 -32.125 -9.078 1 95.38 257 GLN B CA 1
ATOM 5522 C C . GLN B 1 257 ? -13.266 -32.844 -10.344 1 95.38 257 GLN B C 1
ATOM 5524 O O . GLN B 1 257 ? -13.117 -34.062 -10.484 1 95.38 257 GLN B O 1
ATOM 5529 N N . ILE B 1 258 ? -13.836 -32.031 -11.203 1 93.88 258 ILE B N 1
ATOM 5530 C CA . ILE B 1 258 ? -14.273 -32.594 -12.484 1 93.88 258 ILE B CA 1
ATOM 5531 C C . ILE B 1 258 ? -13.07 -33.125 -13.25 1 93.88 258 ILE B C 1
ATOM 5533 O O . ILE B 1 258 ? -13.141 -34.25 -13.805 1 93.88 258 ILE B O 1
ATOM 5537 N N . GLN B 1 259 ? -11.977 -32.375 -13.281 1 93.56 259 GLN B N 1
ATOM 5538 C CA . GLN B 1 259 ? -10.766 -32.844 -13.969 1 93.56 259 GLN B CA 1
ATOM 5539 C C . GLN B 1 259 ? -10.242 -34.125 -13.367 1 93.56 259 GLN B C 1
ATOM 5541 O O . GLN B 1 259 ? -9.82 -35.031 -14.094 1 93.56 259 GLN B O 1
ATOM 5546 N N . MET B 1 260 ? -10.266 -34.312 -12.062 1 93.31 260 MET B N 1
ATOM 5547 C CA . MET B 1 260 ? -9.734 -35.469 -11.359 1 93.31 260 MET B CA 1
ATOM 5548 C C . MET B 1 260 ? -10.531 -36.719 -11.688 1 93.31 260 MET B C 1
ATOM 5550 O O . MET B 1 260 ? -10.031 -37.844 -11.531 1 93.31 260 MET B O 1
ATOM 5554 N N . GLU B 1 261 ? -11.742 -36.562 -12.133 1 92.19 261 GLU B N 1
ATOM 5555 C CA . GLU B 1 261 ? -12.609 -37.688 -12.445 1 92.19 261 GLU B CA 1
ATOM 5556 C C . GLU B 1 261 ? -12.375 -38.188 -13.875 1 92.19 261 GLU B C 1
ATOM 5558 O O . GLU B 1 261 ? -12.789 -39.281 -14.227 1 92.19 261 GLU B O 1
ATOM 5563 N N . LYS B 1 262 ? -11.742 -37.375 -14.617 1 93.81 262 LYS B N 1
ATOM 5564 C CA . LYS B 1 262 ? -11.453 -37.781 -15.984 1 93.81 262 LYS B CA 1
ATOM 5565 C C . LYS B 1 262 ? -10.297 -38.781 -16.031 1 93.81 262 LYS B C 1
ATOM 5567 O O . LYS B 1 262 ? -9.211 -38.5 -15.531 1 93.81 262 LYS B O 1
ATOM 5572 N N . PRO B 1 263 ? -10.453 -39.875 -16.719 1 94.62 263 PRO B N 1
ATOM 5573 C CA . PRO B 1 263 ? -9.438 -40.938 -16.719 1 94.62 263 PRO B CA 1
ATOM 5574 C C . PRO B 1 263 ? -8.109 -40.469 -17.297 1 94.62 263 PRO B C 1
ATOM 5576 O O . PRO B 1 263 ? -7.047 -40.781 -16.766 1 94.62 263 PRO B O 1
ATOM 5579 N N . HIS B 1 264 ? -8.18 -39.719 -18.344 1 92.5 264 HIS B N 1
ATOM 5580 C CA . HIS B 1 264 ? -6.938 -39.281 -18.984 1 92.5 264 HIS B CA 1
ATOM 5581 C C . HIS B 1 264 ? -6.145 -38.344 -18.078 1 92.5 264 HIS B C 1
ATOM 5583 O O . HIS B 1 264 ? -4.91 -38.344 -18.109 1 92.5 264 HIS B O 1
ATOM 5589 N N . VAL B 1 265 ? -6.859 -37.562 -17.297 1 92.69 265 VAL B N 1
ATOM 5590 C CA . VAL B 1 265 ? -6.203 -36.656 -16.359 1 92.69 265 VAL B CA 1
ATOM 5591 C C . VAL B 1 265 ? -5.594 -37.469 -15.211 1 92.69 265 VAL B C 1
ATOM 5593 O O . VAL B 1 265 ? -4.453 -37.219 -14.812 1 92.69 265 VAL B O 1
ATOM 5596 N N . LYS B 1 266 ? -6.262 -38.406 -14.75 1 93.12 266 LYS B N 1
ATOM 5597 C CA . LYS B 1 266 ? -5.777 -39.25 -13.664 1 93.12 266 LYS B CA 1
ATOM 5598 C C . LYS B 1 266 ? -4.488 -39.969 -14.062 1 93.12 266 LYS B C 1
ATOM 5600 O O . LYS B 1 266 ? -3.553 -40.062 -13.266 1 93.12 266 LYS B O 1
ATOM 5605 N N . LYS B 1 267 ? -4.477 -40.406 -15.305 1 94.12 267 LYS B N 1
ATOM 5606 C CA . LYS B 1 267 ? -3.33 -41.156 -15.805 1 94.12 267 LYS B CA 1
ATOM 5607 C C . LYS B 1 267 ? -2.125 -40.25 -16.016 1 94.12 267 LYS B C 1
ATOM 5609 O O . LYS B 1 267 ? -0.979 -40.688 -15.922 1 94.12 267 LYS B O 1
ATOM 5614 N N . ASN B 1 268 ? -2.414 -39 -16.25 1 95.44 268 ASN B N 1
ATOM 5615 C CA . ASN B 1 268 ? -1.338 -38.062 -16.578 1 95.44 268 ASN B CA 1
ATOM 5616 C C . ASN B 1 268 ? -1.174 -37 -15.516 1 95.44 268 ASN B C 1
ATOM 5618 O O . ASN B 1 268 ? -0.772 -35.875 -15.82 1 95.44 268 ASN B O 1
ATOM 5622 N N . MET B 1 269 ? -1.472 -37.344 -14.281 1 96.12 269 MET B N 1
ATOM 5623 C CA . MET B 1 269 ? -1.434 -36.375 -13.188 1 96.12 269 MET B CA 1
ATOM 5624 C C . MET B 1 269 ? -0.015 -35.875 -12.961 1 96.12 269 MET B C 1
ATOM 5626 O O . MET B 1 269 ? 0.179 -34.719 -12.555 1 96.12 269 MET B O 1
ATOM 5630 N N . HIS B 1 270 ? 0.966 -36.594 -13.266 1 96.5 270 HIS B N 1
ATOM 5631 C CA . HIS B 1 270 ? 2.363 -36.25 -13.039 1 96.5 270 HIS B CA 1
ATOM 5632 C C . HIS B 1 270 ? 2.816 -35.156 -14 1 96.5 270 HIS B C 1
ATOM 5634 O O . HIS B 1 270 ? 3.871 -34.562 -13.805 1 96.5 270 HIS B O 1
ATOM 5640 N N . ASN B 1 271 ? 1.973 -34.812 -15.031 1 96.69 271 ASN B N 1
ATOM 5641 C CA . ASN B 1 271 ? 2.277 -33.719 -15.977 1 96.69 271 ASN B CA 1
ATOM 5642 C C . ASN B 1 271 ? 1.172 -32.688 -16.016 1 96.69 271 ASN B C 1
ATOM 5644 O O . ASN B 1 271 ? 1.151 -31.828 -16.891 1 96.69 271 ASN B O 1
ATOM 5648 N N . PHE B 1 272 ? 0.296 -32.75 -15.078 1 97.56 272 PHE B N 1
ATOM 5649 C CA . PHE B 1 272 ? -0.919 -31.938 -15.133 1 97.56 272 PHE B CA 1
ATOM 5650 C C . PHE B 1 272 ? -0.625 -30.484 -14.781 1 97.56 272 PHE B C 1
ATOM 5652 O O . PHE B 1 272 ? -0.207 -30.172 -13.664 1 97.56 272 PHE B O 1
ATOM 5659 N N . VAL B 1 273 ? -0.781 -29.562 -15.719 1 98.19 273 VAL B N 1
ATOM 5660 C CA . VAL B 1 273 ? -0.597 -28.125 -15.539 1 98.19 273 VAL B CA 1
ATOM 5661 C C . VAL B 1 273 ? -1.469 -27.375 -16.531 1 98.19 273 VAL B C 1
ATOM 5663 O O . VAL B 1 273 ? -1.593 -27.766 -17.703 1 98.19 273 VAL B O 1
ATOM 5666 N N . PHE B 1 274 ? -2.18 -26.312 -16.047 1 97.81 274 PHE B N 1
ATOM 5667 C CA . PHE B 1 274 ? -2.963 -25.5 -16.969 1 97.81 274 PHE B CA 1
ATOM 5668 C C . PHE B 1 274 ? -2.975 -24.047 -16.516 1 97.81 274 PHE B C 1
ATOM 5670 O O . PHE B 1 274 ? -2.68 -23.734 -15.359 1 97.81 274 PHE B O 1
ATOM 5677 N N . GLY B 1 275 ? -3.221 -23.141 -17.312 1 98 275 GLY B N 1
ATOM 5678 C CA . GLY B 1 275 ? -3.293 -21.688 -17.172 1 98 275 GLY B CA 1
ATOM 5679 C C . GLY B 1 275 ? -3.49 -20.969 -18.5 1 98 275 GLY B C 1
ATOM 5680 O O . GLY B 1 275 ? -4.066 -21.531 -19.438 1 98 275 GLY B O 1
ATOM 5681 N N . ASP B 1 276 ? -3.199 -19.734 -18.516 1 97.31 276 ASP B N 1
ATOM 5682 C CA . ASP B 1 276 ? -3.152 -18.984 -19.75 1 97.31 276 ASP B CA 1
ATOM 5683 C C . ASP B 1 276 ? -1.819 -19.188 -20.469 1 97.31 276 ASP B C 1
ATOM 5685 O O . ASP B 1 276 ? -0.806 -18.594 -20.094 1 97.31 276 ASP B O 1
ATOM 5689 N N . VAL B 1 277 ? -1.853 -20.016 -21.531 1 97.12 277 VAL B N 1
ATOM 5690 C CA . VAL B 1 277 ? -0.604 -20.469 -22.141 1 97.12 277 VAL B CA 1
ATOM 5691 C C . VAL B 1 277 ? -0.208 -19.531 -23.266 1 97.12 277 VAL B C 1
ATOM 5693 O O . VAL B 1 277 ? -1.029 -19.188 -24.125 1 97.12 277 VAL B O 1
ATOM 5696 N N . ILE B 1 278 ? 0.995 -19.094 -23.172 1 93.31 278 ILE B N 1
ATOM 5697 C CA . ILE B 1 278 ? 1.626 -18.297 -24.234 1 93.31 278 ILE B CA 1
ATOM 5698 C C . ILE B 1 278 ? 2.531 -19.188 -25.078 1 93.31 278 ILE B C 1
ATOM 5700 O O . ILE B 1 278 ? 3.426 -19.859 -24.547 1 93.31 278 ILE B O 1
ATOM 5704 N N . GLY B 1 279 ? 2.305 -19.172 -26.297 1 87 279 GLY B N 1
ATOM 5705 C CA . GLY B 1 279 ? 3.121 -19.969 -27.203 1 87 279 GLY B CA 1
ATOM 5706 C C . GLY B 1 279 ? 4.535 -19.453 -27.344 1 87 279 GLY B C 1
ATOM 5707 O O . GLY B 1 279 ? 4.938 -18.516 -26.641 1 87 279 GLY B O 1
ATOM 5708 N N . ALA B 1 280 ? 5.258 -19.812 -28.312 1 77.94 280 ALA B N 1
ATOM 5709 C CA . ALA B 1 280 ? 6.664 -19.469 -28.516 1 77.94 280 ALA B CA 1
ATOM 5710 C C . ALA B 1 280 ? 6.852 -17.969 -28.641 1 77.94 280 ALA B C 1
ATOM 5712 O O . ALA B 1 280 ? 6.434 -17.359 -29.641 1 77.94 280 ALA B O 1
ATOM 5713 N N . ALA B 1 281 ? 7.211 -17.391 -27.547 1 88.88 281 ALA B N 1
ATOM 5714 C CA . ALA B 1 281 ? 7.438 -15.953 -27.484 1 88.88 281 ALA B CA 1
ATOM 5715 C C . ALA B 1 281 ? 8.922 -15.633 -27.594 1 88.88 281 ALA B C 1
ATOM 5717 O O . ALA B 1 281 ? 9.773 -16.484 -27.344 1 88.88 281 ALA B O 1
ATOM 5718 N N . SER B 1 282 ? 9.18 -14.422 -28.078 1 94 282 SER B N 1
ATOM 5719 C CA . SER B 1 282 ? 10.555 -13.93 -28.141 1 94 282 SER B CA 1
ATOM 5720 C C . SER B 1 282 ? 10.891 -13.078 -26.922 1 94 282 SER B C 1
ATOM 5722 O O . SER B 1 282 ? 10.023 -12.375 -26.391 1 94 282 SER B O 1
ATOM 5724 N N . PRO B 1 283 ? 12.18 -13.133 -26.484 1 95.94 283 PRO B N 1
ATOM 5725 C CA . PRO B 1 283 ? 12.594 -12.25 -25.391 1 95.94 283 PRO B CA 1
ATOM 5726 C C . PRO B 1 283 ? 12.406 -10.773 -25.719 1 95.94 283 PRO B C 1
ATOM 5728 O O . PRO B 1 283 ? 12.562 -10.367 -26.875 1 95.94 283 PRO B O 1
ATOM 5731 N N . ASN B 1 284 ? 12.008 -10.008 -24.734 1 95.25 284 ASN B N 1
ATOM 5732 C CA . ASN B 1 284 ? 11.914 -8.562 -24.891 1 95.25 284 ASN B CA 1
ATOM 5733 C C . ASN B 1 284 ? 13.297 -7.914 -25 1 95.25 284 ASN B C 1
ATOM 5735 O O . ASN B 1 284 ? 14.125 -8.07 -24.109 1 95.25 284 ASN B O 1
ATOM 5739 N N . ARG B 1 285 ? 13.562 -7.152 -26.078 1 95.25 285 ARG B N 1
ATOM 5740 C CA . ARG B 1 285 ? 14.883 -6.582 -26.312 1 95.25 285 ARG B CA 1
ATOM 5741 C C . ARG B 1 285 ? 14.883 -5.074 -26.094 1 95.25 285 ARG B C 1
ATOM 5743 O O . ARG B 1 285 ? 15.836 -4.387 -26.453 1 95.25 285 ARG B O 1
ATOM 5750 N N . VAL B 1 286 ? 13.781 -4.586 -25.516 1 93.12 286 VAL B N 1
ATOM 5751 C CA . VAL B 1 286 ? 13.68 -3.168 -25.172 1 93.12 286 VAL B CA 1
ATOM 5752 C C . VAL B 1 286 ? 14.234 -2.932 -23.766 1 93.12 286 VAL B C 1
ATOM 5754 O O . VAL B 1 286 ? 13.703 -3.453 -22.797 1 93.12 286 VAL B O 1
ATOM 5757 N N . ASN B 1 287 ? 15.172 -2.068 -23.656 1 89.81 287 ASN B N 1
ATOM 5758 C CA . ASN B 1 287 ? 15.977 -1.943 -22.453 1 89.81 287 ASN B CA 1
ATOM 5759 C C . ASN B 1 287 ? 15.18 -1.318 -21.312 1 89.81 287 ASN B C 1
ATOM 5761 O O . ASN B 1 287 ? 15.508 -1.52 -20.141 1 89.81 287 ASN B O 1
ATOM 5765 N N . ILE B 1 288 ? 14.141 -0.604 -21.609 1 89.75 288 ILE B N 1
ATOM 5766 C CA . ILE B 1 288 ? 13.383 0.078 -20.562 1 89.75 288 ILE B CA 1
ATOM 5767 C C . ILE B 1 288 ? 12.328 -0.867 -20 1 89.75 288 ILE B C 1
ATOM 5769 O O . ILE B 1 288 ? 11.734 -0.588 -18.953 1 89.75 288 ILE B O 1
ATOM 5773 N N . SER B 1 289 ? 12.203 -1.97 -20.562 1 92.88 289 SER B N 1
ATOM 5774 C CA . SER B 1 289 ? 11.211 -2.945 -20.109 1 92.88 289 SER B CA 1
ATOM 5775 C C . SER B 1 289 ? 11.711 -3.729 -18.906 1 92.88 289 SER B C 1
ATOM 5777 O O . SER B 1 289 ? 12.891 -4.102 -18.844 1 92.88 289 SER B O 1
ATOM 5779 N N . LYS B 1 290 ? 10.797 -3.984 -18.031 1 91.75 290 LYS B N 1
ATOM 5780 C CA . LYS B 1 290 ? 11.18 -4.812 -16.891 1 91.75 290 LYS B CA 1
ATOM 5781 C C . LYS B 1 290 ? 11.461 -6.25 -17.328 1 91.75 290 LYS B C 1
ATOM 5783 O O . LYS B 1 290 ? 12.078 -7.02 -16.578 1 91.75 290 LYS B O 1
ATOM 5788 N N . TYR B 1 291 ? 11.047 -6.605 -18.547 1 94.19 291 TYR B N 1
ATOM 5789 C CA . TYR B 1 291 ? 11.227 -7.957 -19.062 1 94.19 291 TYR B CA 1
ATOM 5790 C C . TYR B 1 291 ? 12.43 -8.039 -19.984 1 94.19 291 TYR B C 1
ATOM 5792 O O . TYR B 1 291 ? 12.578 -8.992 -20.75 1 94.19 291 TYR B O 1
ATOM 5800 N N . PHE B 1 292 ? 13.273 -7.023 -19.906 1 95.44 292 PHE B N 1
ATOM 5801 C CA . PHE B 1 292 ? 14.398 -6.922 -20.828 1 95.44 292 PHE B CA 1
ATOM 5802 C C . PHE B 1 292 ? 15.375 -8.07 -20.641 1 95.44 292 PHE B C 1
ATOM 5804 O O . PHE B 1 292 ? 15.875 -8.281 -19.531 1 95.44 292 PHE B O 1
ATOM 5811 N N . ILE B 1 293 ? 15.648 -8.773 -21.75 1 96 293 ILE B N 1
ATOM 5812 C CA . ILE B 1 293 ? 16.672 -9.82 -21.812 1 96 293 ILE B CA 1
ATOM 5813 C C . ILE B 1 293 ? 17.578 -9.578 -23.031 1 96 293 ILE B C 1
ATOM 5815 O O . ILE B 1 293 ? 17.172 -9.82 -24.172 1 96 293 ILE B O 1
ATOM 5819 N N . PRO B 1 294 ? 18.828 -9.195 -22.781 1 94.06 294 PRO B N 1
ATOM 5820 C CA . PRO B 1 294 ? 19.719 -8.914 -23.922 1 94.06 294 PRO B CA 1
ATOM 5821 C C . PRO B 1 294 ? 20.141 -10.18 -24.656 1 94.06 294 PRO B C 1
ATOM 5823 O O . PRO B 1 294 ? 20.156 -11.266 -24.078 1 94.06 294 PRO B O 1
ATOM 5826 N N . HIS B 1 295 ? 20.594 -10.023 -25.922 1 92.81 295 HIS B N 1
ATOM 5827 C CA . HIS B 1 295 ? 21.078 -11.125 -26.75 1 92.81 295 HIS B CA 1
ATOM 5828 C C . HIS B 1 295 ? 22.312 -11.773 -26.125 1 92.81 295 HIS B C 1
ATOM 5830 O O . HIS B 1 295 ? 22.516 -12.977 -26.281 1 92.81 295 HIS B O 1
ATOM 5836 N N . SER B 1 296 ? 23 -10.938 -25.469 1 90.69 296 SER B N 1
ATOM 5837 C CA . SER B 1 296 ? 24.234 -11.422 -24.859 1 90.69 296 SER B CA 1
ATOM 5838 C C . SER B 1 296 ? 23.938 -12.375 -23.703 1 90.69 296 SER B C 1
ATOM 5840 O O . SER B 1 296 ? 24.797 -13.18 -23.328 1 90.69 296 SER B O 1
ATOM 5842 N N . PHE B 1 297 ? 22.75 -12.305 -23.156 1 94 297 PHE B N 1
ATOM 5843 C CA . PHE B 1 297 ? 22.406 -13.18 -22.047 1 94 297 PHE B CA 1
ATOM 5844 C C . PHE B 1 297 ? 21.703 -14.438 -22.547 1 94 297 PHE B C 1
ATOM 5846 O O . PHE B 1 297 ? 21.969 -15.539 -22.062 1 94 297 PHE B O 1
ATOM 5853 N N . TYR B 1 298 ? 20.891 -14.289 -23.453 1 95.12 298 TYR B N 1
ATOM 5854 C CA . TYR B 1 298 ? 20.094 -15.406 -23.953 1 95.12 298 TYR B CA 1
ATOM 5855 C C . TYR B 1 298 ? 19.766 -15.234 -25.438 1 95.12 298 TYR B C 1
ATOM 5857 O O . TYR B 1 298 ? 19.375 -14.148 -25.859 1 95.12 298 TYR B O 1
ATOM 5865 N N . LYS B 1 299 ? 19.938 -16.297 -26.172 1 94.25 299 LYS B N 1
ATOM 5866 C CA . LYS B 1 299 ? 19.547 -16.344 -27.578 1 94.25 299 LYS B CA 1
ATOM 5867 C C . LYS B 1 299 ? 18.562 -17.484 -27.844 1 94.25 299 LYS B C 1
ATOM 5869 O O . LYS B 1 299 ? 18.734 -18.578 -27.312 1 94.25 299 LYS B O 1
ATOM 5874 N N . GLY B 1 300 ? 17.484 -17.188 -28.531 1 94.19 300 GLY B N 1
ATOM 5875 C CA . GLY B 1 300 ? 16.469 -18.188 -28.844 1 94.19 300 GLY B CA 1
ATOM 5876 C C . GLY B 1 300 ? 15.07 -17.75 -28.484 1 94.19 300 GLY B C 1
ATOM 5877 O O . GLY B 1 300 ? 14.867 -16.641 -28 1 94.19 300 GLY B O 1
ATOM 5878 N N . LEU B 1 301 ? 14.102 -18.625 -28.781 1 95.25 301 LEU B N 1
ATOM 5879 C CA . LEU B 1 301 ? 12.711 -18.391 -28.422 1 95.25 301 LEU B CA 1
ATOM 5880 C C . LEU B 1 301 ? 12.383 -19.016 -27.078 1 95.25 301 LEU B C 1
ATOM 5882 O O . LEU B 1 301 ? 13.055 -19.969 -26.641 1 95.25 301 LEU B O 1
ATOM 5886 N N . TYR B 1 302 ? 11.445 -18.422 -26.438 1 96.44 302 TYR B N 1
ATOM 5887 C CA . TYR B 1 302 ? 10.938 -19.047 -25.234 1 96.44 302 TYR B CA 1
ATOM 5888 C C . TYR B 1 302 ? 10.078 -20.266 -25.562 1 96.44 302 TYR B C 1
ATOM 5890 O O . TYR B 1 302 ? 9.391 -20.281 -26.578 1 96.44 302 TYR B O 1
ATOM 5898 N N . PRO B 1 303 ? 10.172 -21.281 -24.75 1 96 303 PRO B N 1
ATOM 5899 C CA . PRO B 1 303 ? 9.188 -22.359 -24.906 1 96 303 PRO B CA 1
ATOM 5900 C C . PRO B 1 303 ? 7.77 -21.906 -24.547 1 96 303 PRO B C 1
ATOM 5902 O O . PRO B 1 303 ? 7.574 -20.797 -24.062 1 96 303 PRO B O 1
ATOM 5905 N N . ALA B 1 304 ? 6.785 -22.812 -24.828 1 95.75 304 ALA B N 1
ATOM 5906 C CA . ALA B 1 304 ? 5.438 -22.547 -24.328 1 95.75 304 ALA B CA 1
ATOM 5907 C C . ALA B 1 304 ? 5.414 -22.5 -22.797 1 95.75 304 ALA B C 1
ATOM 5909 O O . ALA B 1 304 ? 6.059 -23.312 -22.141 1 95.75 304 ALA B O 1
ATOM 5910 N N . TYR B 1 305 ? 4.816 -21.531 -22.328 1 96.69 305 TYR B N 1
ATOM 5911 C CA . TYR B 1 305 ? 4.715 -21.406 -20.875 1 96.69 305 TYR B CA 1
ATOM 5912 C C . TYR B 1 305 ? 3.377 -20.781 -20.484 1 96.69 305 TYR B C 1
ATOM 5914 O O . TYR B 1 305 ? 2.719 -20.141 -21.297 1 96.69 305 TYR B O 1
ATOM 5922 N N . ALA B 1 306 ? 2.906 -21.062 -19.266 1 96.75 306 ALA B N 1
ATOM 5923 C CA . ALA B 1 306 ? 1.713 -20.438 -18.703 1 96.75 306 ALA B CA 1
ATOM 5924 C C . ALA B 1 306 ? 2.061 -19.125 -18 1 96.75 306 ALA B C 1
ATOM 5926 O O . ALA B 1 306 ? 3.076 -19.031 -17.297 1 96.75 306 ALA B O 1
ATOM 5927 N N . GLY B 1 307 ? 1.196 -18.141 -18.172 1 95.75 307 GLY B N 1
ATOM 5928 C CA . GLY B 1 307 ? 1.43 -16.844 -17.547 1 95.75 307 GLY B CA 1
ATOM 5929 C C . GLY B 1 307 ? 1.635 -16.922 -16.047 1 95.75 307 GLY B C 1
ATOM 5930 O O . GLY B 1 307 ? 0.956 -17.688 -15.367 1 95.75 307 GLY B O 1
ATOM 5931 N N . GLY B 1 308 ? 2.527 -16.094 -15.562 1 94.75 308 GLY B N 1
ATOM 5932 C CA . GLY B 1 308 ? 2.982 -16.188 -14.18 1 94.75 308 GLY B CA 1
ATOM 5933 C C . GLY B 1 308 ? 1.989 -15.609 -13.188 1 94.75 308 GLY B C 1
ATOM 5934 O O . GLY B 1 308 ? 2.137 -15.797 -11.977 1 94.75 308 GLY B O 1
ATOM 5935 N N . GLY B 1 309 ? 0.984 -14.953 -13.742 1 96.12 309 GLY B N 1
ATOM 5936 C CA . GLY B 1 309 ? -0.019 -14.367 -12.867 1 96.12 309 GLY B CA 1
ATOM 5937 C C . GLY B 1 309 ? -0.836 -15.406 -12.125 1 96.12 309 GLY B C 1
ATOM 5938 O O . GLY B 1 309 ? -1.355 -15.141 -11.039 1 96.12 309 GLY B O 1
ATOM 5939 N N . GLY B 1 310 ? -1.019 -16.516 -12.773 1 97.94 310 GLY B N 1
ATOM 5940 C CA . GLY B 1 310 ? -1.751 -17.609 -12.164 1 97.94 310 GLY B CA 1
ATOM 5941 C C . GLY B 1 310 ? -1.773 -18.859 -13.016 1 97.94 310 GLY B C 1
ATOM 5942 O O . GLY B 1 310 ? -2.08 -18.812 -14.211 1 97.94 310 GLY B O 1
ATOM 5943 N N . LEU B 1 311 ? -1.464 -19.938 -12.43 1 98.19 311 LEU B N 1
ATOM 5944 C CA . LEU B 1 311 ? -1.562 -21.25 -13.062 1 98.19 311 LEU B CA 1
ATOM 5945 C C . LEU B 1 311 ? -1.75 -22.344 -12.023 1 98.19 311 LEU B C 1
ATOM 5947 O O . LEU B 1 311 ? -1.557 -22.109 -10.828 1 98.19 311 LEU B O 1
ATOM 5951 N N . VAL B 1 312 ? -2.172 -23.531 -12.484 1 98.75 312 VAL B N 1
ATOM 5952 C CA . VAL B 1 312 ? -2.385 -24.656 -11.578 1 98.75 312 VAL B CA 1
ATOM 5953 C C . VAL B 1 312 ? -1.531 -25.844 -12.031 1 98.75 312 VAL B C 1
ATOM 5955 O O . VAL B 1 312 ? -1.468 -26.156 -13.219 1 98.75 312 VAL B O 1
ATOM 5958 N N . TYR B 1 313 ? -0.78 -26.422 -11.188 1 97.06 313 TYR B N 1
ATOM 5959 C CA . TYR B 1 313 ? -0.152 -27.703 -11.484 1 97.06 313 TYR B CA 1
ATOM 5960 C C . TYR B 1 313 ? -0.398 -28.703 -10.359 1 97.06 313 TYR B C 1
ATOM 5962 O O . TYR B 1 313 ? -0.754 -28.312 -9.242 1 97.06 313 TYR B O 1
ATOM 5970 N N . SER B 1 314 ? -0.309 -30.016 -10.672 1 98.25 314 SER B N 1
ATOM 5971 C CA . SER B 1 314 ? -0.522 -31.094 -9.703 1 98.25 314 SER B CA 1
ATOM 5972 C C . SER B 1 314 ? 0.614 -31.141 -8.688 1 98.25 314 SER B C 1
ATOM 5974 O O . SER B 1 314 ? 1.719 -30.672 -8.953 1 98.25 314 SER B O 1
ATOM 5976 N N . GLY B 1 315 ? 0.242 -31.688 -7.5 1 98 315 GLY B N 1
ATOM 5977 C CA . GLY B 1 315 ? 1.279 -31.938 -6.512 1 98 315 GLY B CA 1
ATOM 5978 C C . GLY B 1 315 ? 2.404 -32.812 -7.039 1 98 315 GLY B C 1
ATOM 5979 O O . GLY B 1 315 ? 3.574 -32.594 -6.723 1 98 315 GLY B O 1
ATOM 5980 N N . GLN B 1 316 ? 2.117 -33.75 -7.887 1 97.69 316 GLN B N 1
ATOM 5981 C CA . GLN B 1 316 ? 3.111 -34.625 -8.484 1 97.69 316 GLN B CA 1
ATOM 5982 C C . GLN B 1 316 ? 4.055 -33.875 -9.406 1 97.69 316 GLN B C 1
ATOM 5984 O O . GLN B 1 316 ? 5.273 -34.031 -9.344 1 97.69 316 GLN B O 1
ATOM 5989 N N . LEU B 1 317 ? 3.438 -33.031 -10.211 1 98.06 317 LEU B N 1
ATOM 5990 C CA . LEU B 1 317 ? 4.27 -32.25 -11.109 1 98.06 317 LEU B CA 1
ATOM 5991 C C . LEU B 1 317 ? 5.16 -31.281 -10.328 1 98.06 317 LEU B C 1
ATOM 5993 O O . LEU B 1 317 ? 6.305 -31.047 -10.719 1 98.06 317 LEU B O 1
ATOM 5997 N N . THR B 1 318 ? 4.648 -30.734 -9.227 1 98.31 318 THR B N 1
ATOM 5998 C CA . THR B 1 318 ? 5.426 -29.828 -8.398 1 98.31 318 THR B CA 1
ATOM 5999 C C . THR B 1 318 ? 6.707 -30.5 -7.914 1 98.31 318 THR B C 1
ATOM 6001 O O . THR B 1 318 ? 7.781 -29.891 -7.945 1 98.31 318 THR B O 1
ATOM 6004 N N . ARG B 1 319 ? 6.641 -31.688 -7.516 1 97.94 319 ARG B N 1
ATOM 6005 C CA . ARG B 1 319 ? 7.801 -32.438 -7.059 1 97.94 319 ARG B CA 1
ATOM 6006 C C . ARG B 1 319 ? 8.758 -32.719 -8.211 1 97.94 319 ARG B C 1
ATOM 6008 O O . ARG B 1 319 ? 9.977 -32.688 -8.031 1 97.94 319 ARG B O 1
ATOM 6015 N N . ARG B 1 320 ? 8.227 -33 -9.367 1 97.81 320 ARG B N 1
ATOM 6016 C CA . ARG B 1 320 ? 9.062 -33.219 -10.547 1 97.81 320 ARG B CA 1
ATOM 6017 C C . ARG B 1 320 ? 9.781 -31.953 -10.961 1 97.81 320 ARG B C 1
ATOM 6019 O O . ARG B 1 320 ? 10.945 -32 -11.383 1 97.81 320 ARG B O 1
ATOM 6026 N N . LEU B 1 321 ? 9.039 -30.844 -10.859 1 98 321 LEU B N 1
ATOM 6027 C CA . LEU B 1 321 ? 9.656 -29.562 -11.148 1 98 321 LEU B CA 1
ATOM 6028 C C . LEU B 1 321 ? 10.828 -29.297 -10.219 1 98 321 LEU B C 1
ATOM 6030 O O . LEU B 1 321 ? 11.859 -28.766 -10.641 1 98 321 LEU B O 1
ATOM 6034 N N . HIS B 1 322 ? 10.664 -29.672 -8.953 1 96.94 322 HIS B N 1
ATOM 6035 C CA . HIS B 1 322 ? 11.758 -29.531 -7.992 1 96.94 322 HIS B CA 1
ATOM 6036 C C . HIS B 1 322 ? 13 -30.297 -8.453 1 96.94 322 HIS B C 1
ATOM 6038 O O . HIS B 1 322 ? 14.094 -29.734 -8.492 1 96.94 322 HIS B O 1
ATOM 6044 N N . LEU B 1 323 ? 12.812 -31.453 -8.875 1 95.56 323 LEU B N 1
ATOM 6045 C CA . LEU B 1 323 ? 13.93 -32.312 -9.258 1 95.56 323 LEU B CA 1
ATOM 6046 C C . LEU B 1 323 ? 14.562 -31.812 -10.562 1 95.56 323 LEU B C 1
ATOM 6048 O O . LEU B 1 323 ? 15.781 -31.672 -10.648 1 95.56 323 LEU B O 1
ATOM 6052 N N . ILE B 1 324 ? 13.758 -31.516 -11.555 1 95.62 324 ILE B N 1
ATOM 6053 C CA . ILE B 1 324 ? 14.281 -31.172 -12.867 1 95.62 324 ILE B CA 1
ATOM 6054 C C . ILE B 1 324 ? 14.953 -29.797 -12.797 1 95.62 324 ILE B C 1
ATOM 6056 O O . ILE B 1 324 ? 15.859 -29.5 -13.586 1 95.62 324 ILE B O 1
ATOM 6060 N N . SER B 1 325 ? 14.469 -28.922 -11.891 1 95.12 325 SER B N 1
ATOM 6061 C CA . SER B 1 325 ? 15.031 -27.578 -11.773 1 95.12 325 SER B CA 1
ATOM 6062 C C . SER B 1 325 ? 16.516 -27.625 -11.414 1 95.12 325 SER B C 1
ATOM 6064 O O . SER B 1 325 ? 17.25 -26.672 -11.656 1 95.12 325 SER B O 1
ATOM 6066 N N . LYS B 1 326 ? 16.969 -28.688 -10.875 1 91.06 326 LYS B N 1
ATOM 6067 C CA . LYS B 1 326 ? 18.375 -28.859 -10.5 1 91.06 326 LYS B CA 1
ATOM 6068 C C . LYS B 1 326 ? 19.25 -29.078 -11.734 1 91.06 326 LYS B C 1
ATOM 6070 O O . LYS B 1 326 ? 20.484 -29.047 -11.641 1 91.06 326 LYS B O 1
ATOM 6075 N N . ARG B 1 327 ? 18.625 -29.203 -12.891 1 90.5 327 ARG B N 1
ATOM 6076 C CA . ARG B 1 327 ? 19.359 -29.406 -14.133 1 90.5 327 ARG B CA 1
ATOM 6077 C C . ARG B 1 327 ? 19.156 -28.25 -15.094 1 90.5 327 ARG B C 1
ATOM 6079 O O . ARG B 1 327 ? 19.609 -28.281 -16.234 1 90.5 327 ARG B O 1
ATOM 6086 N N . VAL B 1 328 ? 18.453 -27.312 -14.688 1 94.12 328 VAL B N 1
ATOM 6087 C CA . VAL B 1 328 ? 18.188 -26.141 -15.523 1 94.12 328 VAL B CA 1
ATOM 6088 C C . VAL B 1 328 ? 18.656 -24.875 -14.812 1 94.12 328 VAL B C 1
ATOM 6090 O O . VAL B 1 328 ? 18.297 -24.625 -13.664 1 94.12 328 VAL B O 1
ATOM 6093 N N . HIS B 1 329 ? 19.484 -24.141 -15.477 1 93.88 329 HIS B N 1
ATOM 6094 C CA . HIS B 1 329 ? 19.969 -22.891 -14.883 1 93.88 329 HIS B CA 1
ATOM 6095 C C . HIS B 1 329 ? 18.828 -21.891 -14.703 1 93.88 329 HIS B C 1
ATOM 6097 O O . HIS B 1 329 ? 17.922 -21.828 -15.539 1 93.88 329 HIS B O 1
ATOM 6103 N N . LEU B 1 330 ? 18.953 -21.109 -13.648 1 95.94 330 LEU B N 1
ATOM 6104 C CA . LEU B 1 330 ? 17.938 -20.094 -13.383 1 95.94 330 LEU B CA 1
ATOM 6105 C C . LEU B 1 330 ? 17.828 -19.109 -14.539 1 95.94 330 LEU B C 1
ATOM 6107 O O . LEU B 1 330 ? 18.812 -18.812 -15.203 1 95.94 330 LEU B O 1
ATOM 6111 N N . PHE B 1 331 ? 16.672 -18.656 -14.766 1 96.69 331 PHE B N 1
ATOM 6112 C CA . PHE B 1 331 ? 16.344 -17.656 -15.781 1 96.69 331 PHE B CA 1
ATOM 6113 C C . PHE B 1 331 ? 15.508 -16.531 -15.18 1 96.69 331 PHE B C 1
ATOM 6115 O O . PHE B 1 331 ? 14.625 -16.781 -14.352 1 96.69 331 PHE B O 1
ATOM 6122 N N . PRO B 1 332 ? 15.695 -15.266 -15.5 1 95.31 332 PRO B N 1
ATOM 6123 C CA . PRO B 1 332 ? 15.117 -14.125 -14.781 1 95.31 332 PRO B CA 1
ATOM 6124 C C . PRO B 1 332 ? 13.617 -13.969 -15.039 1 95.31 332 PRO B C 1
ATOM 6126 O O . PRO B 1 332 ? 12.953 -13.203 -14.344 1 95.31 332 PRO B O 1
ATOM 6129 N N . ILE B 1 333 ? 12.977 -14.531 -15.938 1 96.31 333 ILE B N 1
ATOM 6130 C CA . ILE B 1 333 ? 11.539 -14.531 -16.172 1 96.31 333 ILE B CA 1
ATOM 6131 C C . ILE B 1 333 ? 10.938 -15.844 -15.672 1 96.31 333 ILE B C 1
ATOM 6133 O O . ILE B 1 333 ? 11.094 -16.891 -16.297 1 96.31 333 ILE B O 1
ATOM 6137 N N . ASP B 1 334 ? 10.195 -15.75 -14.578 1 96.94 334 ASP B N 1
ATOM 6138 C CA . ASP B 1 334 ? 9.859 -16.938 -13.789 1 96.94 334 ASP B CA 1
ATOM 6139 C C . ASP B 1 334 ? 8.961 -17.875 -14.578 1 96.94 334 ASP B C 1
ATOM 6141 O O . ASP B 1 334 ? 9.141 -19.094 -14.523 1 96.94 334 ASP B O 1
ATOM 6145 N N . ASP B 1 335 ? 7.938 -17.266 -15.281 1 96.56 335 ASP B N 1
ATOM 6146 C CA . ASP B 1 335 ? 7.027 -18.156 -16 1 96.56 335 ASP B CA 1
ATOM 6147 C C . ASP B 1 335 ? 7.715 -18.797 -17.188 1 96.56 335 ASP B C 1
ATOM 6149 O O . ASP B 1 335 ? 7.441 -19.953 -17.531 1 96.56 335 ASP B O 1
ATOM 6153 N N . VAL B 1 336 ? 8.68 -18.125 -17.812 1 97.38 336 VAL B N 1
ATOM 6154 C CA . VAL B 1 336 ? 9.492 -18.719 -18.875 1 97.38 336 VAL B CA 1
ATOM 6155 C C . VAL B 1 336 ? 10.344 -19.844 -18.297 1 97.38 336 VAL B C 1
ATOM 6157 O O . VAL B 1 336 ? 10.492 -20.891 -18.922 1 97.38 336 VAL B O 1
ATOM 6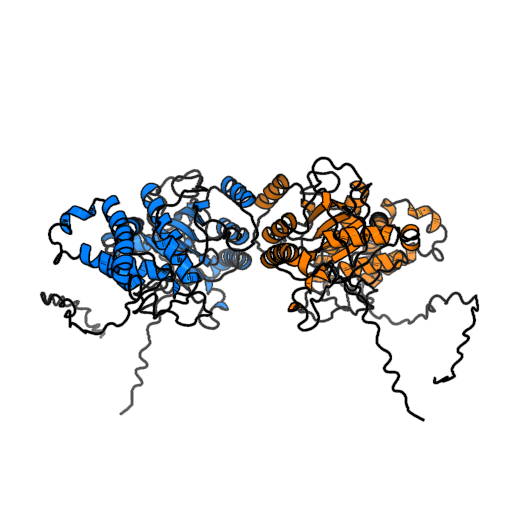160 N N . TYR B 1 337 ? 10.922 -19.609 -17.141 1 97.69 337 TYR B N 1
ATOM 6161 C CA . TYR B 1 337 ? 11.719 -20.641 -16.484 1 97.69 337 TYR B CA 1
ATOM 6162 C C . TYR B 1 337 ? 10.906 -21.906 -16.266 1 97.69 337 TYR B C 1
ATOM 6164 O O . TYR B 1 337 ? 11.406 -23.016 -16.469 1 97.69 337 TYR B O 1
ATOM 6172 N N . VAL B 1 338 ? 9.688 -21.75 -15.836 1 98 338 VAL B N 1
ATOM 6173 C CA . VAL B 1 338 ? 8.812 -22.906 -15.664 1 98 338 VAL B CA 1
ATOM 6174 C C . VAL B 1 338 ? 8.641 -23.625 -17 1 98 338 VAL B C 1
ATOM 6176 O O . VAL B 1 338 ? 8.688 -24.859 -17.047 1 98 338 VAL B O 1
ATOM 6179 N N . GLY B 1 339 ? 8.438 -22.828 -18.062 1 97.25 339 GLY B N 1
ATOM 6180 C CA . GLY B 1 339 ? 8.367 -23.422 -19.391 1 97.25 339 GLY B CA 1
ATOM 6181 C C . GLY B 1 339 ? 9.609 -24.203 -19.766 1 97.25 339 GLY B C 1
ATOM 6182 O O . GLY B 1 339 ? 9.508 -25.281 -20.344 1 97.25 339 GLY B O 1
ATOM 6183 N N . MET B 1 340 ? 10.766 -23.703 -19.438 1 96.62 340 MET B N 1
ATOM 6184 C CA . MET B 1 340 ? 12.031 -24.375 -19.734 1 96.62 340 MET B CA 1
ATOM 6185 C C . MET B 1 340 ? 12.125 -25.703 -18.984 1 96.62 340 MET B C 1
ATOM 6187 O O . MET B 1 340 ? 12.594 -26.688 -19.547 1 96.62 340 MET B O 1
ATOM 6191 N N . CYS B 1 341 ? 11.703 -25.734 -17.75 1 97.44 341 CYS B N 1
ATOM 6192 C CA 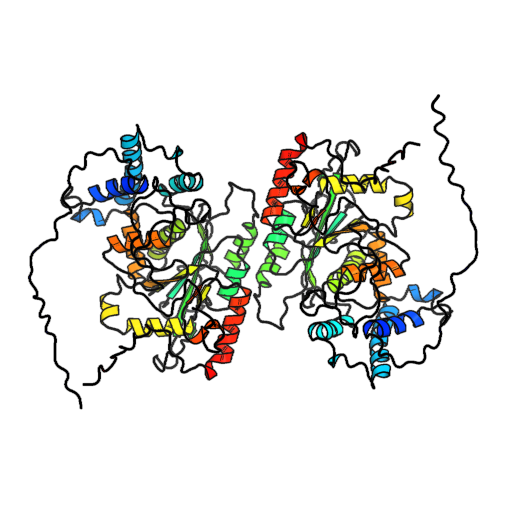. CYS B 1 341 ? 11.688 -26.969 -16.969 1 97.44 341 CYS B CA 1
ATOM 6193 C C . CYS B 1 341 ? 10.711 -27.969 -17.562 1 97.44 341 CYS B C 1
ATOM 6195 O O . CYS B 1 341 ? 11.008 -29.156 -17.641 1 97.44 341 CYS B O 1
ATOM 6197 N N . MET B 1 342 ? 9.578 -27.5 -18 1 97.19 342 MET B N 1
ATOM 6198 C CA . MET B 1 342 ? 8.539 -28.359 -18.562 1 97.19 342 MET B CA 1
ATOM 6199 C C . MET B 1 342 ? 9.031 -29.047 -19.828 1 97.19 342 MET B C 1
ATOM 6201 O O . MET B 1 342 ? 8.742 -30.234 -20.047 1 97.19 342 MET B O 1
ATOM 6205 N N . VAL B 1 343 ? 9.734 -28.328 -20.641 1 95.38 343 VAL B N 1
ATOM 6206 C CA . VAL B 1 343 ? 10.289 -28.891 -21.859 1 95.38 343 VAL B CA 1
ATOM 6207 C C . VAL B 1 343 ? 11.172 -30.094 -21.516 1 95.38 343 VAL B C 1
ATOM 6209 O O . VAL B 1 343 ? 11.102 -31.141 -22.172 1 95.38 343 VAL B O 1
ATOM 6212 N N . ARG B 1 344 ? 11.898 -30 -20.516 1 93.81 344 ARG B N 1
ATOM 6213 C CA . ARG B 1 344 ? 12.812 -31.062 -20.109 1 93.81 344 ARG B CA 1
ATOM 6214 C C . ARG B 1 344 ? 12.055 -32.25 -19.516 1 93.81 344 ARG B C 1
ATOM 6216 O O . ARG B 1 344 ? 12.547 -33.375 -19.531 1 93.81 344 ARG B O 1
ATOM 6223 N N . LEU B 1 345 ? 10.922 -31.969 -19.016 1 96.25 345 LEU B N 1
ATOM 6224 C CA . LEU B 1 345 ? 10.062 -33.031 -18.484 1 96.25 345 LEU B CA 1
ATOM 6225 C C . LEU B 1 345 ? 9.219 -33.656 -19.578 1 96.25 345 LEU B C 1
ATOM 6227 O O . LEU B 1 345 ? 8.469 -34.594 -19.344 1 96.25 345 LEU B O 1
ATOM 6231 N N . ASN B 1 346 ? 9.336 -33.125 -20.797 1 95.25 346 ASN B N 1
ATOM 6232 C CA . ASN B 1 346 ? 8.484 -33.531 -21.906 1 95.25 346 ASN B CA 1
ATOM 6233 C C . ASN B 1 346 ? 7.004 -33.406 -21.547 1 95.25 346 ASN B C 1
ATOM 6235 O O . ASN B 1 346 ? 6.219 -34.344 -21.797 1 95.25 346 ASN B O 1
ATOM 6239 N N . ALA B 1 347 ? 6.746 -32.406 -20.812 1 94.88 347 ALA B N 1
ATOM 6240 C CA . ALA B 1 347 ? 5.391 -32.031 -20.422 1 94.88 347 ALA B CA 1
ATOM 6241 C C . ALA B 1 347 ? 5.039 -30.625 -20.906 1 94.88 347 ALA B C 1
ATOM 6243 O O . ALA B 1 347 ? 5.926 -29.797 -21.109 1 94.88 347 ALA B O 1
ATOM 6244 N N . PHE B 1 348 ? 3.699 -30.359 -21.188 1 93.06 348 PHE B N 1
ATOM 6245 C CA . PHE B 1 348 ? 3.275 -29.078 -21.734 1 93.06 348 PHE B CA 1
ATOM 6246 C C . PHE B 1 348 ? 2.031 -28.562 -21 1 93.06 348 PHE B C 1
ATOM 6248 O O . PHE B 1 348 ? 1.134 -29.344 -20.688 1 93.06 348 PHE B O 1
ATOM 6255 N N . PRO B 1 349 ? 2.047 -27.281 -20.766 1 95.88 349 PRO B N 1
ATOM 6256 C CA . PRO B 1 349 ? 0.853 -26.734 -20.141 1 95.88 349 PRO B CA 1
ATOM 6257 C C . PRO B 1 349 ? -0.351 -26.672 -21.078 1 95.88 349 PRO B C 1
ATOM 6259 O O . PRO B 1 349 ? -0.188 -26.484 -22.281 1 95.88 349 PRO B O 1
ATOM 6262 N N . THR B 1 350 ? -1.511 -26.875 -20.516 1 95.94 350 THR B N 1
ATOM 6263 C CA . THR B 1 350 ? -2.752 -26.781 -21.266 1 95.94 350 THR B CA 1
ATOM 6264 C C . THR B 1 350 ? -3.387 -25.406 -21.109 1 95.94 350 THR B C 1
ATOM 6266 O O . THR B 1 350 ? -3.469 -24.875 -19.984 1 95.94 350 THR B O 1
ATOM 6269 N N . HIS B 1 351 ? -3.801 -24.844 -22.219 1 96.38 351 HIS B N 1
ATOM 6270 C CA . HIS B 1 351 ? -4.445 -23.547 -22.172 1 96.38 351 HIS B CA 1
ATOM 6271 C C . HIS B 1 351 ? -5.855 -23.641 -21.609 1 96.38 351 HIS B C 1
ATOM 6273 O O . HIS B 1 351 ? -6.629 -24.516 -22.016 1 96.38 351 HIS B O 1
ATOM 6279 N N . ASN B 1 352 ? -6.156 -22.859 -20.688 1 96.62 352 ASN B N 1
ATOM 6280 C CA . ASN B 1 352 ? -7.5 -22.719 -20.141 1 96.62 352 ASN B CA 1
ATOM 6281 C C . ASN B 1 352 ? -8.055 -21.312 -20.375 1 96.62 352 ASN B C 1
ATOM 6283 O O . ASN B 1 352 ? -7.527 -20.344 -19.828 1 96.62 352 ASN B O 1
ATOM 6287 N N . HIS B 1 353 ? -9.141 -21.172 -21.078 1 95.5 353 HIS B N 1
ATOM 6288 C CA . HIS B 1 353 ? -9.695 -19.906 -21.516 1 95.5 353 HIS B CA 1
ATOM 6289 C C . HIS B 1 353 ? -10.289 -19.125 -20.344 1 95.5 353 HIS B C 1
ATOM 6291 O O . HIS B 1 353 ? -10.547 -17.922 -20.469 1 95.5 353 HIS B O 1
ATOM 6297 N N . ALA B 1 354 ? -10.484 -19.766 -19.25 1 96.88 354 ALA B N 1
ATOM 6298 C CA . ALA B 1 354 ? -11.055 -19.094 -18.078 1 96.88 354 ALA B CA 1
ATOM 6299 C C . ALA B 1 354 ? -9.961 -18.453 -17.234 1 96.88 354 ALA B C 1
ATOM 6301 O O . ALA B 1 354 ? -10.25 -17.844 -16.203 1 96.88 354 ALA B O 1
ATOM 6302 N N . PHE B 1 355 ? -8.734 -18.641 -17.656 1 97.81 355 PHE B N 1
ATOM 6303 C CA . PHE B 1 355 ? -7.605 -17.922 -17.062 1 97.81 355 PHE B CA 1
ATOM 6304 C C . PHE B 1 355 ? -7.25 -16.703 -17.891 1 97.81 355 PHE B C 1
ATOM 6306 O O . PHE B 1 355 ? -6.793 -16.812 -19.031 1 97.81 355 PHE B O 1
ATOM 6313 N N . LEU B 1 356 ? -7.418 -15.531 -17.297 1 96.44 356 LEU B N 1
ATOM 6314 C CA . LEU B 1 356 ? -7.176 -14.297 -18.031 1 96.44 356 LEU B CA 1
ATOM 6315 C C . LEU B 1 356 ? -5.984 -13.539 -17.453 1 96.44 356 LEU B C 1
ATOM 6317 O O . LEU B 1 356 ? -6.117 -12.836 -16.453 1 96.44 356 LEU B O 1
ATOM 6321 N N . MET B 1 357 ? -4.836 -13.609 -18.141 1 93.94 357 MET B N 1
ATOM 6322 C CA . MET B 1 357 ? -3.627 -12.922 -17.703 1 93.94 357 MET B CA 1
ATOM 6323 C C . MET B 1 357 ? -3.535 -11.531 -18.328 1 93.94 357 MET B C 1
ATOM 6325 O O . MET B 1 357 ? -2.738 -10.695 -17.891 1 93.94 357 MET B O 1
ATOM 6329 N N . PHE B 1 358 ? -4.371 -11.234 -19.344 1 89.81 358 PHE B N 1
ATOM 6330 C CA . PHE B 1 358 ? -4.309 -9.961 -20.062 1 89.81 358 PHE B CA 1
ATOM 6331 C C . PHE B 1 358 ? -5.664 -9.266 -20.047 1 89.81 358 PHE B C 1
ATOM 6333 O O . PHE B 1 358 ? -6.051 -8.633 -21.031 1 89.81 358 PHE B O 1
ATOM 6340 N N . ASP B 1 359 ? -6.355 -9.484 -19.016 1 90.5 359 ASP B N 1
ATOM 6341 C CA . ASP B 1 359 ? -7.637 -8.82 -18.797 1 90.5 359 ASP B CA 1
ATOM 6342 C C . ASP B 1 359 ? -8.695 -9.312 -19.781 1 90.5 359 ASP B C 1
ATOM 6344 O O . ASP B 1 359 ? -8.406 -10.148 -20.641 1 90.5 359 ASP B O 1
ATOM 6348 N N . PHE B 1 360 ? -9.914 -8.844 -19.578 1 92 360 PHE B N 1
ATOM 6349 C CA . PHE B 1 360 ? -10.992 -9.156 -20.516 1 92 360 PHE B CA 1
ATOM 6350 C C . PHE B 1 360 ? -10.727 -8.547 -21.875 1 92 360 PHE B C 1
ATOM 6352 O O . PHE B 1 360 ? -10.219 -7.426 -21.984 1 92 360 PHE B O 1
ATOM 6359 N N . PRO B 1 361 ? -11.102 -9.375 -22.812 1 84.69 361 PRO B N 1
ATOM 6360 C CA . PRO B 1 361 ? -11.062 -8.742 -24.125 1 84.69 361 PRO B CA 1
ATOM 6361 C C . PRO B 1 361 ? -12.133 -7.672 -24.297 1 84.69 361 PRO B C 1
ATOM 6363 O O . PRO B 1 361 ? -13.258 -7.84 -23.828 1 84.69 361 PRO B O 1
ATOM 6366 N N . LYS B 1 362 ? -11.812 -6.496 -24.859 1 78.06 362 LYS B N 1
ATOM 6367 C CA . LYS B 1 362 ? -12.75 -5.445 -25.25 1 78.06 362 LYS B CA 1
ATOM 6368 C C . LYS B 1 362 ? -13.633 -5.027 -24.062 1 78.06 362 LYS B C 1
ATOM 6370 O O . LYS B 1 362 ? -13.141 -4.852 -22.953 1 78.06 362 LYS B O 1
ATOM 6375 N N . ASN B 1 363 ? -14.922 -4.781 -24.188 1 80.88 363 ASN B N 1
ATOM 6376 C CA . ASN B 1 363 ? -15.875 -4.277 -23.203 1 80.88 363 ASN B CA 1
ATOM 6377 C C . ASN B 1 363 ? -16.672 -5.41 -22.547 1 80.88 363 ASN B C 1
ATOM 6379 O O . ASN B 1 363 ? -17.781 -5.199 -22.062 1 80.88 363 ASN B O 1
ATOM 6383 N N . GLU B 1 364 ? -15.977 -6.574 -22.484 1 84.44 364 GLU B N 1
ATOM 6384 C CA . GLU B 1 364 ? -16.656 -7.734 -21.906 1 84.44 364 GLU B CA 1
ATOM 6385 C C . GLU B 1 364 ? -16.812 -7.605 -20.406 1 84.44 364 GLU B C 1
ATOM 6387 O O . GLU B 1 364 ? -17.688 -8.227 -19.797 1 84.44 364 GLU B O 1
ATOM 6392 N N . GLU B 1 365 ? -15.938 -6.875 -19.844 1 85.12 365 GLU B N 1
ATOM 6393 C CA . GLU B 1 365 ? -15.969 -6.738 -18.391 1 85.12 365 GLU B CA 1
ATOM 6394 C C . GLU B 1 365 ? -17.266 -6.074 -17.938 1 85.12 365 GLU B C 1
ATOM 6396 O O . GLU B 1 365 ? -17.703 -6.289 -16.812 1 85.12 365 GLU B O 1
ATOM 6401 N N . LYS B 1 366 ? -17.875 -5.359 -18.828 1 83.88 366 LYS B N 1
ATOM 6402 C CA . LYS B 1 366 ? -19.062 -4.586 -18.484 1 83.88 366 LYS B CA 1
ATOM 6403 C C . LYS B 1 366 ? -20.281 -5.488 -18.359 1 83.88 366 LYS B C 1
ATOM 6405 O O . LYS B 1 366 ? -21.297 -5.094 -17.781 1 83.88 366 LYS B O 1
ATOM 6410 N N . ASP B 1 367 ? -20.172 -6.703 -18.891 1 88 367 ASP B N 1
ATOM 6411 C CA . ASP B 1 367 ? -21.266 -7.652 -18.734 1 88 367 ASP B CA 1
ATOM 6412 C C . ASP B 1 367 ? -21.453 -8.055 -17.281 1 88 367 ASP B C 1
ATOM 6414 O O . ASP B 1 367 ? -20.484 -8.383 -16.594 1 88 367 ASP B O 1
ATOM 6418 N N . PRO B 1 368 ? -22.703 -8.055 -16.781 1 87.44 368 PRO B N 1
ATOM 6419 C CA . PRO B 1 368 ? -22.953 -8.289 -15.367 1 87.44 368 PRO B CA 1
ATOM 6420 C C . PRO B 1 368 ? -22.453 -9.656 -14.898 1 87.44 368 PRO B C 1
ATOM 6422 O O . PRO B 1 368 ? -22.109 -9.82 -13.727 1 87.44 368 PRO B O 1
ATOM 6425 N N . CYS B 1 369 ? -22.375 -10.641 -15.758 1 93.69 369 CYS B N 1
ATOM 6426 C CA . CYS B 1 369 ? -21.969 -11.969 -15.312 1 93.69 369 CYS B CA 1
ATOM 6427 C C . CYS B 1 369 ? -20.594 -12.328 -15.852 1 93.69 369 CYS B C 1
ATOM 6429 O O . CYS B 1 369 ? -20.219 -13.5 -15.867 1 93.69 369 CYS B O 1
ATOM 6431 N N . SER B 1 370 ? -19.844 -11.336 -16.25 1 94.56 370 SER B N 1
ATOM 6432 C CA . SER B 1 370 ? -18.547 -11.586 -16.875 1 94.56 370 SER B CA 1
ATOM 6433 C C . SER B 1 370 ? -17.609 -12.328 -15.922 1 94.56 370 SER B C 1
ATOM 6435 O O . SER B 1 370 ? -16.922 -13.258 -16.328 1 94.56 370 SER B O 1
ATOM 6437 N N . TYR B 1 371 ? -17.672 -12 -14.672 1 95.69 371 TYR B N 1
ATOM 6438 C CA . TYR B 1 371 ? -16.734 -12.57 -13.711 1 95.69 371 TYR B CA 1
ATOM 6439 C C . TYR B 1 371 ? -17.156 -13.984 -13.312 1 95.69 371 TYR B C 1
ATOM 6441 O O . TYR B 1 371 ? -16.375 -14.711 -12.703 1 95.69 371 TYR B O 1
ATOM 6449 N N . HIS B 1 372 ? -18.344 -14.406 -13.695 1 95.5 372 HIS B N 1
ATOM 6450 C CA . HIS B 1 372 ? -18.797 -15.773 -13.461 1 95.5 372 HIS B CA 1
ATOM 6451 C C . HIS B 1 372 ? -18.312 -16.719 -14.555 1 95.5 372 HIS B C 1
ATOM 6453 O O . HIS B 1 372 ? -18.422 -17.938 -14.422 1 95.5 372 HIS B O 1
ATOM 6459 N N . THR B 1 373 ? -17.703 -16.141 -15.578 1 95.06 373 THR B N 1
ATOM 6460 C CA . THR B 1 373 ? -17.25 -16.953 -16.719 1 95.06 373 THR B CA 1
ATOM 6461 C C . THR B 1 373 ? -15.766 -17.281 -16.578 1 95.06 373 THR B C 1
ATOM 6463 O O . THR B 1 373 ? -15.211 -18 -17.422 1 95.06 373 THR B O 1
ATOM 6466 N N . ILE B 1 374 ? -15.156 -16.766 -15.586 1 96.75 374 ILE B N 1
ATOM 6467 C CA . ILE B 1 374 ? -13.703 -16.906 -15.5 1 96.75 374 ILE B CA 1
ATOM 6468 C C . ILE B 1 374 ? -13.336 -17.609 -14.195 1 96.75 374 ILE B C 1
ATOM 6470 O O . ILE B 1 374 ? -14.141 -17.656 -13.266 1 96.75 374 ILE B O 1
ATOM 6474 N N . LEU B 1 375 ? -12.094 -18.156 -14.156 1 97.88 375 LEU B N 1
ATOM 6475 C CA . LEU B 1 375 ? -11.516 -18.734 -12.945 1 97.88 375 LEU B CA 1
ATOM 6476 C C . LEU B 1 375 ? -10.492 -17.797 -12.328 1 97.88 375 LEU B C 1
ATOM 6478 O O . LEU B 1 375 ? -10.406 -17.672 -11.102 1 97.88 375 LEU B O 1
ATOM 6482 N N . VAL B 1 376 ? -9.734 -17.188 -13.148 1 98.38 376 VAL B N 1
ATOM 6483 C CA . VAL B 1 376 ? -8.664 -16.312 -12.68 1 98.38 376 VAL B CA 1
ATOM 6484 C C . VAL B 1 376 ? -8.57 -15.078 -13.578 1 98.38 376 VAL B C 1
ATOM 6486 O O . VAL B 1 376 ? -8.75 -15.172 -14.789 1 98.38 376 VAL B O 1
ATOM 6489 N N . ILE B 1 377 ? -8.32 -13.93 -12.977 1 97.94 377 ILE B N 1
ATOM 6490 C CA . ILE B 1 377 ? -8.023 -12.734 -13.758 1 97.94 377 ILE B CA 1
ATOM 6491 C C . ILE B 1 377 ? -6.91 -11.938 -13.078 1 97.94 377 ILE B C 1
ATOM 6493 O O . ILE B 1 377 ? -6.887 -11.82 -11.852 1 97.94 377 ILE B O 1
ATOM 6497 N N . HIS B 1 378 ? -6 -11.461 -13.906 1 97.5 378 HIS B N 1
ATOM 6498 C CA . HIS B 1 378 ? -4.816 -10.758 -13.422 1 97.5 378 HIS B CA 1
ATOM 6499 C C . HIS B 1 378 ? -5.074 -9.258 -13.312 1 97.5 378 HIS B C 1
ATOM 6501 O O . HIS B 1 378 ? -6.027 -8.742 -13.898 1 97.5 378 HIS B O 1
ATOM 6507 N N . LYS B 1 379 ? -4.254 -8.57 -12.508 1 96.38 379 LYS B N 1
ATOM 6508 C CA . LYS B 1 379 ? -4.176 -7.121 -12.359 1 96.38 379 LYS B CA 1
ATOM 6509 C C . LYS B 1 379 ? -5.461 -6.562 -11.75 1 96.38 379 LYS B C 1
ATOM 6511 O O . LYS B 1 379 ? -6.152 -5.758 -12.375 1 96.38 379 LYS B O 1
ATOM 6516 N N . ARG B 1 380 ? -5.754 -6.969 -10.516 1 97.62 380 ARG B N 1
ATOM 6517 C CA . ARG B 1 380 ? -6.824 -6.418 -9.695 1 97.62 380 ARG B CA 1
ATOM 6518 C C . ARG B 1 380 ? -6.285 -5.895 -8.367 1 97.62 380 ARG B C 1
ATOM 6520 O O . ARG B 1 380 ? -5.547 -6.598 -7.672 1 97.62 380 ARG B O 1
ATOM 6527 N N . SER B 1 381 ? -6.641 -4.691 -8.078 1 97.25 381 SER B N 1
ATOM 6528 C CA . SER B 1 381 ? -6.215 -4.098 -6.816 1 97.25 381 SER B CA 1
ATOM 6529 C C . SER B 1 381 ? -6.906 -4.766 -5.629 1 97.25 381 SER B C 1
ATOM 6531 O O . SER B 1 381 ? -7.934 -5.426 -5.797 1 97.25 381 SER B O 1
ATOM 6533 N N . PRO B 1 382 ? -6.305 -4.531 -4.414 1 97.88 382 PRO B N 1
ATOM 6534 C CA . PRO B 1 382 ? -6.941 -5.113 -3.23 1 97.88 382 PRO B CA 1
ATOM 6535 C C . PRO B 1 382 ? -8.398 -4.691 -3.072 1 97.88 382 PRO B C 1
ATOM 6537 O O . PRO B 1 382 ? -9.258 -5.52 -2.764 1 97.88 382 PRO B O 1
ATOM 6540 N N . LYS B 1 383 ? -8.68 -3.441 -3.277 1 95.69 383 LYS B N 1
ATOM 6541 C CA . LYS B 1 383 ? -10.047 -2.949 -3.166 1 95.69 383 LYS B CA 1
ATOM 6542 C C . LYS B 1 383 ? -10.953 -3.605 -4.207 1 95.69 383 LYS B C 1
ATOM 6544 O O . LYS B 1 383 ? -12.078 -3.996 -3.896 1 95.69 383 LYS B O 1
ATOM 6549 N N . GLN B 1 384 ? -10.453 -3.73 -5.391 1 96.69 384 GLN B N 1
ATOM 6550 C CA . GLN B 1 384 ? -11.211 -4.379 -6.449 1 96.69 384 GLN B CA 1
ATOM 6551 C C . GLN B 1 384 ? -11.492 -5.84 -6.109 1 96.69 384 GLN B C 1
ATOM 6553 O O . GLN B 1 384 ? -12.586 -6.344 -6.363 1 96.69 384 GLN B O 1
ATOM 6558 N N . VAL B 1 385 ? -10.539 -6.504 -5.578 1 98.31 385 VAL B N 1
ATOM 6559 C CA . VAL B 1 385 ? -10.664 -7.918 -5.246 1 98.31 385 VAL B CA 1
ATOM 6560 C C . VAL B 1 385 ? -11.797 -8.125 -4.25 1 98.31 385 VAL B C 1
ATOM 6562 O O . VAL B 1 385 ? -12.641 -9 -4.43 1 98.31 385 VAL B O 1
ATOM 6565 N N . VAL B 1 386 ? -11.828 -7.289 -3.246 1 97.88 386 VAL B N 1
ATOM 6566 C CA . VAL B 1 386 ? -12.852 -7.414 -2.211 1 97.88 386 VAL B CA 1
ATOM 6567 C C . VAL B 1 386 ? -14.227 -7.094 -2.799 1 97.88 386 VAL B C 1
ATOM 6569 O O . VAL B 1 386 ? -15.203 -7.781 -2.508 1 97.88 386 VAL B O 1
ATOM 6572 N N . LYS B 1 387 ? -14.258 -6.086 -3.611 1 96.44 387 LYS B N 1
ATOM 6573 C CA . LYS B 1 387 ? -15.516 -5.711 -4.25 1 96.44 387 LYS B CA 1
ATOM 6574 C C . LYS B 1 387 ? -16.016 -6.816 -5.18 1 96.44 387 LYS B C 1
ATOM 6576 O O . LYS B 1 387 ? -17.203 -7.148 -5.18 1 96.44 387 LYS B O 1
ATOM 6581 N N . LEU B 1 388 ? -15.094 -7.332 -5.98 1 96.75 388 LEU B N 1
ATOM 6582 C CA . LEU B 1 388 ? -15.445 -8.406 -6.906 1 96.75 388 LEU B CA 1
ATOM 6583 C C . LEU B 1 388 ? -15.977 -9.625 -6.148 1 96.75 388 LEU B C 1
ATOM 6585 O O . LEU B 1 388 ? -16.953 -10.242 -6.578 1 96.75 388 LEU B O 1
ATOM 6589 N N . TRP B 1 389 ? -15.344 -9.969 -5.074 1 97.69 389 TRP B N 1
ATOM 6590 C CA . TRP B 1 389 ? -15.75 -11.117 -4.27 1 97.69 389 TRP B CA 1
ATOM 6591 C C . TRP B 1 389 ? -17.172 -10.938 -3.746 1 97.69 389 TRP B C 1
ATOM 6593 O O . TRP B 1 389 ? -17.984 -11.867 -3.805 1 97.69 389 TRP B O 1
ATOM 6603 N N . ALA B 1 390 ? -17.469 -9.742 -3.236 1 96.12 390 ALA B N 1
ATOM 6604 C CA . ALA B 1 390 ? -18.812 -9.43 -2.748 1 96.12 390 ALA B CA 1
ATOM 6605 C C . ALA B 1 390 ? -19.828 -9.469 -3.883 1 96.12 390 ALA B C 1
ATOM 6607 O O . ALA B 1 390 ? -20.938 -10 -3.717 1 96.12 390 ALA B O 1
ATOM 6608 N N . ASP B 1 391 ? -19.438 -8.938 -4.996 1 95.19 391 ASP B N 1
ATOM 6609 C CA . ASP B 1 391 ? -20.312 -8.891 -6.152 1 95.19 391 ASP B CA 1
ATOM 6610 C C . ASP B 1 391 ? -20.641 -10.289 -6.652 1 95.19 391 ASP B C 1
ATOM 6612 O O . ASP B 1 391 ? -21.781 -10.555 -7.078 1 95.19 391 ASP B O 1
ATOM 6616 N N . LEU B 1 392 ? -19.703 -11.164 -6.688 1 95.56 392 LEU B N 1
ATOM 6617 C CA . LEU B 1 392 ? -19.906 -12.539 -7.133 1 95.56 392 LEU B CA 1
ATOM 6618 C C . LEU B 1 392 ? -20.953 -13.234 -6.273 1 95.56 392 LEU B C 1
ATOM 6620 O O . LEU B 1 392 ? -21.797 -13.969 -6.789 1 95.56 392 LEU B O 1
ATOM 6624 N N . LYS B 1 393 ? -20.875 -13.023 -5.016 1 93.56 393 LYS B N 1
ATOM 6625 C CA . LYS B 1 393 ? -21.844 -13.625 -4.098 1 93.56 393 LYS B CA 1
ATOM 6626 C C . LYS B 1 393 ? -23.25 -13.078 -4.336 1 93.56 393 LYS B C 1
ATOM 6628 O O . LYS B 1 393 ? -24.219 -13.836 -4.359 1 93.56 393 LYS B O 1
ATOM 6633 N N . GLU B 1 394 ? -23.297 -11.82 -4.551 1 94.12 394 GLU B N 1
ATOM 6634 C CA . GLU B 1 394 ? -24.578 -11.148 -4.73 1 94.12 394 GLU B CA 1
ATOM 6635 C C . GLU B 1 394 ? -25.25 -11.57 -6.047 1 94.12 394 GLU B C 1
ATOM 6637 O O . GLU B 1 394 ? -26.469 -11.641 -6.133 1 94.12 394 GLU B O 1
ATOM 6642 N N . THR B 1 395 ? -24.438 -11.859 -7.023 1 95.19 395 THR B N 1
ATOM 6643 C CA . THR B 1 395 ? -24.984 -12.117 -8.352 1 95.19 395 THR B CA 1
ATOM 6644 C C . THR B 1 395 ? -25 -13.617 -8.648 1 95.19 395 THR B C 1
ATOM 6646 O O . THR B 1 395 ? -25.281 -14.023 -9.773 1 95.19 395 THR B O 1
ATOM 6649 N N . GLN B 1 396 ? -24.688 -14.43 -7.742 1 92.62 396 GLN B N 1
ATOM 6650 C CA . GLN B 1 396 ? -24.516 -15.867 -7.941 1 92.62 396 GLN B CA 1
ATOM 6651 C C . GLN B 1 396 ? -25.797 -16.5 -8.484 1 92.62 396 GLN B C 1
ATOM 6653 O O . GLN B 1 396 ? -25.75 -17.297 -9.414 1 92.62 396 GLN B O 1
ATOM 6658 N N . ALA B 1 397 ? -26.953 -16.109 -7.926 1 91.31 397 ALA B N 1
ATOM 6659 C CA . ALA B 1 397 ? -28.234 -16.688 -8.336 1 91.31 397 ALA B CA 1
ATOM 6660 C C . ALA B 1 397 ? -28.594 -16.266 -9.766 1 91.31 397 ALA B C 1
ATOM 6662 O O . ALA B 1 397 ? -29.016 -17.078 -10.57 1 91.31 397 ALA B O 1
ATOM 6663 N N . GLN B 1 398 ? -28.359 -15.039 -10.023 1 92.88 398 GLN B N 1
ATOM 6664 C CA . GLN B 1 398 ? -28.688 -14.477 -11.328 1 92.88 398 GLN B CA 1
ATOM 6665 C C . GLN B 1 398 ? -27.781 -15.062 -12.422 1 92.88 398 GLN B C 1
ATOM 6667 O O . GLN B 1 398 ? -28.203 -15.188 -13.57 1 92.88 398 GLN B O 1
ATOM 6672 N N . CYS B 1 399 ? -26.578 -15.461 -12.039 1 93.44 399 CYS B N 1
ATOM 6673 C CA . CYS B 1 399 ? -25.594 -15.875 -13.023 1 93.44 399 CYS B CA 1
ATOM 6674 C C . CYS B 1 399 ? -25.312 -17.375 -12.93 1 93.44 399 CYS B C 1
ATOM 6676 O O . CYS B 1 399 ? -24.281 -17.844 -13.406 1 93.44 399 CYS B O 1
ATOM 6678 N N . ARG B 1 400 ? -26.125 -18.125 -12.398 1 87.75 400 ARG B N 1
ATOM 6679 C CA . ARG B 1 400 ? -25.906 -19.531 -12.055 1 87.75 400 ARG B CA 1
ATOM 6680 C C . ARG B 1 400 ? -25.734 -20.391 -13.305 1 87.75 400 ARG B C 1
ATOM 6682 O O . ARG B 1 400 ? -25.094 -21.438 -13.266 1 87.75 400 ARG B O 1
ATOM 6689 N N . HIS B 1 401 ? -26.219 -19.969 -14.469 1 87.56 401 HIS B N 1
ATOM 6690 C CA . HIS B 1 401 ? -26.219 -20.797 -15.656 1 87.56 401 HIS B CA 1
ATOM 6691 C C . HIS B 1 401 ? -25.141 -20.375 -16.641 1 87.56 401 HIS B C 1
ATOM 6693 O O . HIS B 1 401 ? -25.016 -20.938 -17.734 1 87.56 401 HIS B O 1
ATOM 6699 N N . VAL B 1 402 ? -24.406 -19.516 -16.188 1 89.69 402 VAL B N 1
ATOM 6700 C CA . VAL B 1 402 ? -23.359 -19.016 -17.078 1 89.69 402 VAL B CA 1
ATOM 6701 C C . VAL B 1 402 ? -22.172 -19.969 -17.078 1 89.69 402 VAL B C 1
ATOM 6703 O O . VAL B 1 402 ? -21.641 -20.312 -16.016 1 89.69 402 VAL B O 1
ATOM 6706 N N . PRO B 1 403 ? -21.781 -20.469 -18.281 1 91.62 403 PRO B N 1
ATOM 6707 C CA . PRO B 1 403 ? -20.656 -21.391 -18.344 1 91.62 403 PRO B CA 1
ATOM 6708 C C . PRO B 1 403 ? -19.297 -20.672 -18.25 1 91.62 403 PRO B C 1
ATOM 6710 O O . PRO B 1 403 ? -19.219 -19.469 -18.469 1 91.62 403 PRO B O 1
ATOM 6713 N N . LEU B 1 404 ? -18.281 -21.438 -17.922 1 94.06 404 LEU B N 1
ATOM 6714 C CA . LEU B 1 404 ? -16.922 -20.906 -18 1 94.06 404 LEU B CA 1
ATOM 6715 C C . LEU B 1 404 ? -16.531 -20.625 -19.453 1 94.06 404 LEU B C 1
ATOM 6717 O O . LEU B 1 404 ? -17.031 -21.297 -20.375 1 94.06 404 LEU B O 1
ATOM 6721 N N . ARG B 1 405 ? -15.656 -19.75 -19.562 1 91.56 405 ARG B N 1
ATOM 6722 C CA . ARG B 1 405 ? -15.141 -19.391 -20.875 1 91.56 405 ARG B CA 1
ATOM 6723 C C . ARG B 1 405 ? -14.453 -20.594 -21.531 1 91.56 405 ARG B C 1
ATOM 6725 O O . ARG B 1 405 ? -13.664 -21.281 -20.891 1 91.56 405 ARG B O 1
ATOM 6732 N N . VAL B 1 406 ? -14.859 -20.891 -22.766 1 86.06 406 VAL B N 1
ATOM 6733 C CA . VAL B 1 406 ? -14.258 -21.953 -23.547 1 86.06 406 VAL B CA 1
ATOM 6734 C C . VAL B 1 406 ? -13.789 -21.391 -24.891 1 86.06 406 VAL B C 1
ATOM 6736 O O . VAL B 1 406 ? -14.039 -20.234 -25.219 1 86.06 406 VAL B O 1
ATOM 6739 N N . GLU B 1 407 ? -12.984 -22.203 -25.594 1 72.5 407 GLU B N 1
ATOM 6740 C CA . GLU B 1 407 ? -12.484 -21.812 -26.906 1 72.5 407 GLU B CA 1
ATOM 6741 C C . GLU B 1 407 ? -13.625 -21.422 -27.828 1 72.5 407 GLU B C 1
ATOM 6743 O O . GLU B 1 407 ? -14.688 -22.047 -27.828 1 72.5 407 GLU B O 1
ATOM 6748 N N . GLU B 1 408 ? -13.695 -20.141 -28.297 1 59.28 408 GLU B N 1
ATOM 6749 C CA . GLU B 1 408 ? -14.688 -19.812 -29.312 1 59.28 408 GLU B CA 1
ATOM 6750 C C . GLU B 1 408 ? -14.531 -20.719 -30.531 1 59.28 408 GLU B C 1
ATOM 6752 O O . GLU B 1 408 ? -13.438 -20.844 -31.078 1 59.28 408 GLU B O 1
ATOM 6757 N N . LYS B 1 409 ? -15.297 -21.781 -30.703 1 48.94 409 LYS B N 1
ATOM 6758 C CA . LYS B 1 409 ? -15.352 -22.484 -31.984 1 48.94 409 LYS B CA 1
ATOM 6759 C C . LYS B 1 409 ? -15.406 -21.516 -33.156 1 48.94 409 LYS B C 1
ATOM 6761 O O . LYS B 1 409 ? -16.172 -20.562 -33.125 1 48.94 409 LYS B O 1
ATOM 6766 N N . GLU B 1 410 ? -14.414 -21.297 -33.875 1 42.56 410 GLU B N 1
ATOM 6767 C CA . GLU B 1 410 ? -14.531 -20.688 -35.188 1 42.56 410 GLU B CA 1
ATOM 6768 C C . GLU B 1 410 ? -15.773 -21.188 -35.938 1 42.56 410 GLU B C 1
ATOM 6770 O O . GLU B 1 410 ? -15.922 -22.406 -36.125 1 42.56 410 GLU B O 1
ATOM 6775 N N . LYS B 1 411 ? -16.984 -20.719 -35.875 1 39.5 411 LYS B N 1
ATOM 6776 C CA . LYS B 1 411 ? -18.016 -20.953 -36.875 1 39.5 411 LYS B CA 1
ATOM 6777 C C . LYS B 1 411 ? -17.422 -20.906 -38.281 1 39.5 411 LYS B C 1
ATOM 6779 O O . LYS B 1 411 ? -16.688 -19.984 -38.625 1 39.5 411 LYS B O 1
ATOM 6784 N N . ASN B 1 412 ? -17.344 -22.016 -39 1 33.91 412 ASN B N 1
ATOM 6785 C CA . ASN B 1 412 ? -17.125 -22.172 -40.438 1 33.91 412 ASN B CA 1
ATOM 6786 C C . ASN B 1 412 ? -18.062 -21.266 -41.25 1 33.91 412 ASN B C 1
ATOM 6788 O O . ASN B 1 412 ? -19.281 -21.406 -41.156 1 33.91 412 ASN B O 1
ATOM 6792 N N . LYS B 1 413 ? -17.797 -20.094 -41.594 1 39.12 413 LYS B N 1
ATOM 6793 C CA . LYS B 1 413 ? -18.391 -19.438 -42.75 1 39.12 413 LYS B CA 1
ATOM 6794 C C . LYS B 1 413 ? -18.391 -20.359 -43.969 1 39.12 413 LYS B C 1
ATOM 6796 O O . LYS B 1 413 ? -17.359 -20.516 -44.625 1 39.12 413 LYS B O 1
ATOM 6801 N N . ILE B 1 414 ? -19.016 -21.578 -43.875 1 31.3 414 ILE B N 1
ATOM 6802 C CA . ILE B 1 414 ? -19.359 -22.219 -45.125 1 31.3 414 ILE B CA 1
ATOM 6803 C C . ILE B 1 414 ? -20.172 -21.25 -46 1 31.3 414 ILE B C 1
ATOM 6805 O O . ILE B 1 414 ? -21.297 -20.906 -45.656 1 31.3 414 ILE B O 1
ATOM 6809 N N . THR B 1 415 ? -19.578 -20.141 -46.469 1 32.94 415 THR B N 1
ATOM 6810 C CA . THR B 1 415 ? -20.078 -19.5 -47.688 1 32.94 415 THR B CA 1
ATOM 6811 C C . THR B 1 415 ? -20.516 -20.531 -48.719 1 32.94 415 THR B C 1
ATOM 6813 O O . THR B 1 415 ? -19.688 -21.297 -49.219 1 32.94 415 THR B O 1
ATOM 6816 N N . SER B 1 416 ? -21.719 -21.078 -48.625 1 28.89 416 SER B N 1
ATOM 6817 C CA . SER B 1 416 ? -22.5 -21.719 -49.656 1 28.89 416 SER B CA 1
ATOM 6818 C C . SER B 1 416 ? -22.422 -20.953 -50.969 1 28.89 416 SER B C 1
ATOM 6820 O O . SER B 1 416 ? -22.859 -19.797 -51.062 1 28.89 416 SER B O 1
ATOM 6822 N N . SER B 1 417 ? -21.203 -20.938 -51.656 1 28.2 417 SER B N 1
ATOM 6823 C CA . SER B 1 417 ? -21.25 -20.781 -53.125 1 28.2 417 SER B CA 1
ATOM 6824 C C . SER B 1 417 ? -22.375 -21.609 -53.719 1 28.2 417 SER B C 1
ATOM 6826 O O . SER B 1 417 ? -22.359 -22.844 -53.656 1 28.2 417 SER B O 1
ATOM 6828 N N . THR B 1 418 ? -23.594 -21.188 -53.625 1 24.86 418 THR B N 1
ATOM 6829 C CA . THR B 1 418 ? -24.781 -21.453 -54.438 1 24.86 418 THR B CA 1
ATOM 6830 C C . THR B 1 418 ? -24.406 -21.688 -55.906 1 24.86 418 THR B C 1
ATOM 6832 O O . THR B 1 418 ? -23.812 -20.812 -56.531 1 24.86 418 THR B O 1
ATOM 6835 N N . LEU B 1 419 ? -24.312 -23.062 -56.219 1 22.06 419 LEU B N 1
ATOM 6836 C CA . LEU B 1 419 ? -24.75 -23.562 -57.531 1 22.06 419 LEU B CA 1
ATOM 6837 C C . LEU B 1 419 ? -26.219 -23.219 -57.781 1 22.06 419 LEU B C 1
ATOM 6839 O O . LEU B 1 419 ? -27.047 -23.344 -56.875 1 22.06 419 LEU B O 1
#

Secondary structure (DSSP, 8-state):
----------------------------------HHHHHHHHHHHHT-TTTSHHHHHHGGG-HHHHHHHHHHHHHHHHHHTSSS--GGGS-HHHHHHHHHTT-----EEE--SSTTSB--TT--S--SEEEEEE--TT-HHHHHHHHHTTT--EEEE---BTTBS-TT-EEEEEEEEEEEEPPSSS-----HHHHHHHHHHH--EEEEEEE--GGGHHHHHHHHHHHHHHH-TT--EEEEEESSEEE-HHHHHHHHHHHHHSHHHHHTGGG-EEEEEE-SPPPB--TTSTTB--TTT--SPPPPEEEEEEEEEEHHHHHHHHHHHTTS---SSHHHHHHHHHHHTT--PEE-TTEESS--STTGGGSTTGGGG-SEEE---HHHHHHHHHHHHHTTTTTTTPPPP--------------/----------------------------------HHHHHHHHHHHHT-TTTSHHHHHHGGG-HHHHHHHHHHHHHHHHHHTSSS--GGGS-HHHHHHHHHTT-----EEE--SSTTSB--TT--S--SEEEEEE--TT-HHHHHHHHHTTT--EEEE---BTTBS-TT-EEEEEEEEEEEEPPSSS-----HHHHHHHHHHH--EEEEEEE--GGGHHHHHHHHHHHHHHH-TT--EEEEEESSEEE-HHHHHHHHHHHHHSHHHHHTGGG-EEEEEE-SPPPB--TTSTTB--TTT--SPPPPEEEEEEEEEEHHHHHHHHHHHTTS---SSHHHHHHHHHHHTT--PEE-TTEESS--STTGGGSTTGGGG-SEEE---HHHHHHHHHHHHHTTTTTTTPPPP--------------

Nearest PDB structures (foldseek):
  7jhn-assembly1_A  TM=9.166E-01  e=5.324E-36  Homo sapiens
  7jhm-assembly2_B  TM=8.924E-01  e=1.995E-35  Homo sapiens
  8tjc-assembly1_A  TM=8.804E-01  e=1.569E-35  Homo sapiens
  6wmo-assembly1_A  TM=9.069E-01  e=9.501E-35  Homo sapiens
  6wmn-assembly1_B  TM=8.804E-01  e=8.426E-35  Homo sapiens

pLDDT: mean 83.17, std 22.78, range [16.92, 98.88]